Protein 3VOV (pdb70)

Organism: Thermus thermophilus (strain ATCC 27634 / DSM 579 / HB8) (NCBI:txid300852)

Secondary structure (DSSP, 8-state):
--EEEEEE-SSEEEEEEE-SSSBS--EEEEPPSS-HHHHHHHHHHHHHHHHHHHT---SSEEEEESS-EETTTTEE---TT-TT--HHHHHHHHHSS-EEEEEHHHHHHHHHHHHSTTTT-S-EEEEEESSSEEEEEEETTEE---TTS-TT-GGGSBSSTT-PBPTTS-BSBHHHHHSHHHHHHHHHHHHTS---HHHHHHHHHTT-HHHHHHHHHHHHHHHHHHHHHHHHH--SEEEEESHHHHTS-HHHHHHHHHHHHHTTTTS-PPPEEE-SSGGGHHHHHHHHHHHHHHHH-/--EEEEEE-SSEEEEEEE-SSSBS--EEEEPPSS-HHHHHHHHHHHHHHHHHHHT---SSEEEEESS-EETTTTEE---STT-TTB-HHHHHHHHHSS-EEEEEHHHHHHHHHHHHSTTTT-S-EEEEEESSSEEEEEEETTEE---TTS-TT-GGGSBSSTT--B-TTS-BSBHHHHHSHHHHHHHHHHHHTS---HHHHHHHHHTT-HHHHHHHHHHHHHHHHHHHHHHHHH--SEEEEESHHHHTS-HHHHHHHHHHHHHTTTTSPPPPEEE-S-GGGHHHHHHHHHHHHHHHH-/--EEEEEE-SSEEEEEEE-SSSBS--EEEE--SS-HHHHHHHHHHHHHHHHHHHT---S-EEEEESS--BTTTTB-----HHHHHHHHHSS-EEEEEHHHHHHHHHHHTSTTTT-S-EEEEEESSSEEEEEEETTEE---TTS-TT-GGG-B-STT--B-TTS-BSBHHHHHSHHHHHHHHHHHHTS---HHHHHHHHHTT-HHHHHHHHHHHHHHHHHHHHHHHHH--SEEEEESHHHHTS-HHHHHHHHHHHHHTTTTS-PPPEEE---GGGHHHHHHHHHHHHHH-/--EEEEEE-SSEEEEEEE-SSSBS--EEEEPPSS-HHHHHHHHHHHHHHHHHHHT---S-EEEEESS-EETTTTEE---SS-TTB-HHHHHHHHHSS-EEEEEHHHHHHHHHHHHSTTTT-S-EEEEEESSSEEEEEEETTEE---SSS-TT-GGGSBSSTT--B-TTS-BSBHHHHHSHHHHHHHHHHHHTS---HHHHHHHHHTT-HHHHHHHHHHHHHHHHHHHHHHHHH--SEEEEE-HHHHTSPTTHHHHHHHHHHHTTTTS-PPPEEE---GGGHHHHHHHHHHHHHHT-

Solvent-accessible surface area: 42941 Å² total; per-residue (Å²): 80,74,0,0,0,0,30,1,21,23,102,107,0,8,0,0,0,0,35,11,144,147,35,73,12,92,4,70,38,109,7,20,78,108,15,7,128,139,0,4,96,22,0,20,98,4,1,78,103,0,13,148,92,24,66,40,161,0,83,0,0,0,0,0,0,56,12,60,1,36,53,183,188,0,14,11,88,144,17,61,60,13,128,101,36,36,1,54,138,43,0,58,122,72,20,61,18,62,4,52,6,0,26,55,12,6,0,10,1,5,0,1,5,48,37,5,0,0,114,80,50,130,13,2,1,13,0,25,0,50,87,24,6,19,2,0,0,0,33,54,8,82,20,23,71,23,60,44,15,11,4,4,44,0,0,15,8,2,4,7,24,17,1,3,9,0,22,27,8,2,8,0,0,1,28,0,11,0,0,2,73,0,2,54,19,10,0,52,8,2,30,126,101,122,4,75,26,179,32,0,26,116,19,20,129,81,37,37,85,52,0,66,19,13,0,52,28,2,0,92,11,0,0,13,2,0,0,3,1,0,0,0,1,0,0,2,1,0,1,0,0,16,37,18,1,46,118,12,10,104,21,0,21,107,17,0,41,93,5,4,146,74,12,6,63,70,44,100,54,3,65,26,75,101,14,164,40,49,102,61,4,10,2,13,0,0,0,5,3,0,39,10,49,45,120,91,97,76,67,0,0,0,0,34,2,22,21,95,99,0,17,0,0,0,0,47,8,119,172,40,70,13,95,1,72,31,97,6,22,158,107,15,5,133,114,0,5,77,15,0,20,117,2,1,90,102,0,14,154,94,24,67,53,157,1,98,0,0,0,0,0,1,49,8,70,6,25,44,210,162,0,4,3,103,119,110,9,67,52,4,143,82,28,60,0,42,144,61,0,37,146,71,17,64,20,62,5,53,6,0,27,50,13,6,0,10,1,1,0,1,6,38,30,4,1,0,103,74,44,116,13,2,0,11,0,24,0,48,82,28,5,18,2,0,0,0,33,56,11,59,15,22,66,24,73,53,23,14,5,4,58,0,0,18,8,2,4,6,24,16,1,4,9,0,23,27,8,2,6,0,0,2,28,0,13,1,0,2,70,0,2,54,19,12,0,50,7,2,31,126,100,123,4,58,23,190,40,0,27,132,16,21,130,79,39,32,86,51,0,64,17,13,0,54,28,2,0,92,11,0,0,12,3,0,0,3,2,0,0,0,0,0,0,2,1,0,1,0,0,15,42,20,0,41,119,10,10,103,21,1,20,110,20,0,42,94,4,5,145,78,13,6,61,68,43,88,53,2,62,27,77,94,14,161,39,52,109,51,5,10,2,14,0,0,0,3,0,0,41,19,46,42,144,91,98,70,69,0,0,0,0,29,24,24,66,108,122,0,16,0,0,0,0,20,21,150,126,38,70,12,94,1,75,28,112,21,24,183,111,53,41,116,131,19,2,97,17,0,11,117,2,0,76,93,0,14,171,103,27,64,49,163,1,97,0,0,0,0,0,2,72,18,112,14,47,56,153,158,0,18,46,183,107,43,46,5,60,130,48,0,55,124,61,15,52,11,67,5,53,8,0,28,55,12,6,0,10,1,4,0,1,5,47,45,7,5,0,115,75,45,118,11,1,0,11,0,25,0,48,90,23,5,19,3,0,0,0,35,62,12,95,18,21,68,24,57,61,22,29,6,4,51,0,0,17,3,2,2,8,25,18,1,4,10,0,22,27,8,1,6,0,0,0,27,0,12,0,0,3,74,0,1,53,19,11,0,52,8,2,31,124,102,118,4,75,28,182,31,0,26,120,19,21,127,74,37,35,85,49,0,66,21,13,0,51,26,2,0,92,12,0,0,12,0,0,0,1,0,0,0,0,1,0,1,2,1,0,0,0,0,16,38,19,0,45,118,15,9,102,22,0,23,104,9,0,45,109,4,4,151,85,12,6,58,71,44,90,51,2,62,30,83,103,14,182,38,47,106,58,6,10,2,13,0,0,0,6,2,0,30,30,60,60,157,80,66,0,0,0,0,32,2,23,39,98,122,0,14,0,0,0,0,36,17,143,131,36,75,14,94,2,75,32,107,8,20,149,115,13,5,146,124,4,6,99,12,0,21,117,3,0,72,91,0,7,150,104,28,63,56,136,3,96,0,0,0,0,0,3,80,20,102,17,30,52,216,181,0,24,17,120,186,29,60,48,27,150,76,28,36,3,66,132,50,0,57,129,72,16,67,24,59,6,52,15,1,30,45,11,7,0,12,1,4,0,1,6,48,37,10,7,0,111,79,58,127,11,2,0,11,0,25,0,49,94,22,7,18,2,0,0,0,38,49,13,82,20,24,76,19,66,63,31,18,5,3,57,0,0,17,5,2,2,7,26,17,1,3,9,0,23,29,8,2,6,0,0,1,27,0,11,0,0,2,79,0,2,51,17,10,0,51,8,1,34,123,102,121,3,76,28,207,36,0,28,128,19,19,119,80,37,34,83,51,0,66,16,12,0,55,24,2,0,92,12,0,0,12,2,0,0,2,2,0,0,0,1,0,1,2,9,0,1,0,0,18,38,23,1,42,121,18,11,143,23,1,34,88,12,0,40,109,5,0,131,85,13,6,62,70,43,116,48,1,68,14,104,86,16,160,36,60,110,56,5,12,2,14,0,0,0,4,9,0,40,22,66,52,132,127

Radius of gyration: 34.18 Å; Cα contacts (8 Å, |Δi|>4): 3088; chains: 4; bounding box: 49×110×93 Å

Structure (mmCIF, N/CA/C/O backbone):
data_3VOV
#
_entry.id   3VOV
#
_cell.length_a   70.926
_cell.length_b   138.144
_cell.length_c   75.156
_cell.angle_alpha   90.00
_cell.angle_beta   95.41
_cell.angle_gamma   90.00
#
_symmetry.space_group_name_H-M   'P 1 21 1'
#
loop_
_entity.id
_entity.type
_entity.pdbx_description
1 polymer Glucokinase
2 non-polymer 'ZINC ION'
3 non-polymer GLYCEROL
4 water water
#
loop_
_atom_site.group_PDB
_atom_site.id
_atom_site.type_symbol
_atom_site.label_atom_id
_atom_site.label_alt_id
_atom_site.label_comp_id
_atom_site.label_asym_id
_atom_site.label_entity_id
_atom_site.label_seq_id
_atom_site.pdbx_PDB_ins_code
_atom_site.Cartn_x
_atom_site.Cartn_y
_atom_site.Cartn_z
_atom_site.occupancy
_atom_site.B_iso_or_equiv
_atom_site.auth_seq_id
_atom_site.auth_comp_id
_atom_site.auth_asym_id
_atom_site.auth_atom_id
_atom_site.pdbx_PDB_model_num
ATOM 1 N N . MET A 1 1 ? 20.135 23.311 44.329 1.00 40.91 1 MET A N 1
ATOM 2 C CA . MET A 1 1 ? 18.830 22.653 44.593 1.00 40.54 1 MET A CA 1
ATOM 3 C C . MET A 1 1 ? 19.002 21.193 45.013 1.00 38.48 1 MET A C 1
ATOM 4 O O . MET A 1 1 ? 19.973 20.546 44.625 1.00 38.60 1 MET A O 1
ATOM 9 N N . LYS A 1 2 ? 18.073 20.702 45.830 1.00 36.46 2 LYS A N 1
ATOM 10 C CA . LYS A 1 2 ? 18.108 19.352 46.388 1.00 34.77 2 LYS A CA 1
ATOM 11 C C . LYS A 1 2 ? 16.830 18.535 46.153 1.00 33.08 2 LYS A C 1
ATOM 12 O O . LYS A 1 2 ? 15.711 19.049 46.278 1.00 32.59 2 LYS A O 1
ATOM 18 N N . VAL A 1 3 ? 16.996 17.243 45.852 1.00 30.37 3 VAL A N 1
ATOM 19 C CA . VAL A 1 3 ? 15.843 16.361 45.657 1.00 27.96 3 VAL A CA 1
ATOM 20 C C . VAL A 1 3 ? 16.132 15.071 46.360 1.00 26.94 3 VAL A C 1
ATOM 21 O O . VAL A 1 3 ? 17.245 14.864 46.844 1.00 25.78 3 VAL A O 1
ATOM 25 N N . VAL A 1 4 ? 15.134 14.191 46.383 1.00 26.36 4 VAL A N 1
ATOM 26 C CA . VAL A 1 4 ? 15.319 12.854 46.890 1.00 25.74 4 VAL A CA 1
ATOM 27 C C . VAL A 1 4 ? 15.119 11.854 45.742 1.00 25.14 4 VAL A C 1
ATOM 28 O O . VAL A 1 4 ? 14.130 11.925 45.053 1.00 24.54 4 VAL A O 1
ATOM 32 N N . GLY A 1 5 ? 16.082 10.959 45.559 1.00 24.80 5 GLY A N 1
ATOM 33 C CA . GLY A 1 5 ? 15.959 9.795 44.699 1.00 24.29 5 GLY A CA 1
ATOM 34 C C . GLY A 1 5 ? 15.553 8.557 45.478 1.00 24.50 5 GLY A C 1
ATOM 35 O O . GLY A 1 5 ? 16.064 8.308 46.569 1.00 24.48 5 GLY A O 1
ATOM 36 N N . LEU A 1 6 ? 14.643 7.775 44.895 1.00 24.50 6 LEU A N 1
ATOM 37 C CA . LEU A 1 6 ? 14.272 6.462 45.396 1.00 24.30 6 LEU A CA 1
ATOM 38 C C . LEU A 1 6 ? 14.481 5.432 44.287 1.00 25.13 6 LEU A C 1
ATOM 39 O O . LEU A 1 6 ? 14.026 5.653 43.165 1.00 24.53 6 LEU A O 1
ATOM 44 N N . ASP A 1 7 ? 15.139 4.317 44.592 1.00 24.61 7 ASP A N 1
ATOM 45 C CA . ASP A 1 7 ? 15.254 3.180 43.642 1.00 27.31 7 ASP A CA 1
ATOM 46 C C . ASP A 1 7 ? 14.549 1.964 44.260 1.00 28.65 7 ASP A C 1
ATOM 47 O O . ASP A 1 7 ? 15.072 1.365 45.201 1.00 28.81 7 ASP A O 1
ATOM 52 N N . LEU A 1 8 ? 13.372 1.634 43.729 1.00 29.07 8 LEU A N 1
ATOM 53 C CA . LEU A 1 8 ? 12.595 0.500 44.168 1.00 30.84 8 LEU A CA 1
ATOM 54 C C . LEU A 1 8 ? 13.018 -0.733 43.384 1.00 32.10 8 LEU A C 1
ATOM 55 O O . LEU A 1 8 ? 12.621 -0.909 42.241 1.00 32.59 8 LEU A O 1
ATOM 60 N N . GLY A 1 9 ? 13.867 -1.547 43.981 1.00 32.93 9 GLY A N 1
ATOM 61 C CA . GLY A 1 9 ? 14.261 -2.813 43.385 1.00 35.19 9 GLY A CA 1
ATOM 62 C C . GLY A 1 9 ? 13.406 -3.952 43.913 1.00 36.51 9 GLY A C 1
ATOM 63 O O . GLY A 1 9 ? 12.529 -3.749 44.779 1.00 36.56 9 GLY A O 1
ATOM 64 N N . GLY A 1 10 ? 13.670 -5.150 43.396 1.00 37.30 10 GLY A N 1
ATOM 65 C CA . GLY A 1 10 ? 12.898 -6.330 43.751 1.00 38.42 10 GLY A CA 1
ATOM 66 C C . GLY A 1 10 ? 13.300 -6.886 45.103 1.00 39.28 10 GLY A C 1
ATOM 67 O O . GLY A 1 10 ? 12.513 -7.548 45.762 1.00 39.31 10 GLY A O 1
ATOM 68 N N . THR A 1 11 ? 14.535 -6.618 45.499 1.00 39.63 11 THR A N 1
ATOM 69 C CA . THR A 1 11 ? 15.080 -7.082 46.773 1.00 40.44 11 THR A CA 1
ATOM 70 C C . THR A 1 11 ? 15.281 -5.922 47.760 1.00 39.83 11 THR A C 1
ATOM 71 O O . THR A 1 11 ? 14.957 -6.041 48.947 1.00 39.53 11 THR A O 1
ATOM 75 N N . LYS A 1 12 ? 15.796 -4.792 47.277 1.00 38.52 12 LYS A N 1
ATOM 76 C CA . LYS A 1 12 ? 16.005 -3.665 48.179 1.00 37.86 12 LYS A CA 1
ATOM 77 C C . LYS A 1 12 ? 15.546 -2.339 47.612 1.00 36.22 12 LYS A C 1
ATOM 78 O O . LYS A 1 12 ? 15.387 -2.199 46.389 1.00 35.15 12 LYS A O 1
ATOM 84 N N . ILE A 1 13 ? 15.251 -1.415 48.529 1.00 34.12 13 ILE A N 1
ATOM 85 C CA . ILE A 1 13 ? 14.951 -0.018 48.244 1.00 32.45 13 ILE A CA 1
ATOM 86 C C . ILE A 1 13 ? 16.183 0.796 48.636 1.00 32.41 13 ILE A C 1
ATOM 87 O O . ILE A 1 13 ? 16.777 0.556 49.690 1.00 31.36 13 ILE A O 1
ATOM 92 N N . ALA A 1 14 ? 16.571 1.740 47.774 1.00 29.91 14 ALA A N 1
ATOM 93 C CA . ALA A 1 14 ? 17.631 2.682 48.062 1.00 28.30 14 ALA A CA 1
ATOM 94 C C . ALA A 1 14 ? 17.045 4.076 48.000 1.00 27.26 14 ALA A C 1
ATOM 95 O O . ALA A 1 14 ? 16.190 4.338 47.173 1.00 26.17 14 ALA A O 1
ATOM 97 N N . ALA A 1 15 ? 17.524 4.960 48.870 1.00 26.22 15 ALA A N 1
ATOM 98 C CA . ALA A 1 15 ? 17.092 6.358 48.897 1.00 26.01 15 ALA A CA 1
ATOM 99 C C . ALA A 1 15 ? 18.296 7.219 49.162 1.00 26.03 15 ALA A C 1
ATOM 100 O O . ALA A 1 15 ? 19.273 6.768 49.784 1.00 27.12 15 ALA A O 1
ATOM 102 N N . GLY A 1 16 ? 18.231 8.460 48.708 1.00 25.51 16 GLY A N 1
ATOM 103 C CA . GLY A 1 16 ? 19.284 9.392 48.959 1.00 25.64 16 GLY A CA 1
ATOM 104 C C . GLY A 1 16 ? 18.903 10.784 48.518 1.00 26.22 16 GLY A C 1
ATOM 105 O O . GLY A 1 16 ? 18.189 10.941 47.533 1.00 27.38 16 GLY A O 1
ATOM 106 N N . VAL A 1 17 ? 19.386 11.793 49.251 1.00 25.63 17 VAL A N 1
ATOM 107 C CA . VAL A 1 17 ? 19.264 13.179 48.862 1.00 25.09 17 VAL A CA 1
ATOM 108 C C . VAL A 1 17 ? 20.372 13.446 47.831 1.00 25.12 17 VAL A C 1
ATOM 109 O O . VAL A 1 17 ? 21.484 12.960 47.974 1.00 24.85 17 VAL A O 1
ATOM 113 N N . PHE A 1 18 ? 20.032 14.192 46.786 1.00 25.89 18 PHE A N 1
ATOM 114 C CA . PHE A 1 18 ? 20.907 14.451 45.652 1.00 26.84 18 PHE A CA 1
ATOM 115 C C . PHE A 1 18 ? 20.921 15.936 45.402 1.00 28.41 18 PHE A C 1
ATOM 116 O O . PHE A 1 18 ? 19.866 16.586 45.430 1.00 28.94 18 PHE A O 1
ATOM 124 N N . ASP A 1 19 ? 22.103 16.497 45.159 1.00 29.80 19 ASP A N 1
ATOM 125 C CA . ASP A 1 19 ? 22.198 17.942 45.021 1.00 31.18 19 ASP A CA 1
ATOM 126 C C . ASP A 1 19 ? 22.503 18.408 43.591 1.00 32.43 19 ASP A C 1
ATOM 127 O O . ASP A 1 19 ? 22.839 19.587 43.392 1.00 32.08 19 ASP A O 1
ATOM 132 N N . GLY A 1 20 ? 22.440 17.489 42.618 1.00 32.64 20 GLY A N 1
ATOM 133 C CA . GLY A 1 20 ? 22.777 17.812 41.256 1.00 32.96 20 GLY A CA 1
ATOM 134 C C . GLY A 1 20 ? 24.051 17.132 40.788 1.00 34.74 20 GLY A C 1
ATOM 135 O O . GLY A 1 20 ? 24.197 16.874 39.577 1.00 35.26 20 GLY A O 1
ATOM 136 N N . LYS A 1 21 ? 24.962 16.830 41.720 1.00 33.39 21 LYS A N 1
ATOM 137 C CA . LYS A 1 21 ? 26.233 16.171 41.399 1.00 34.42 21 LYS A CA 1
ATOM 138 C C . LYS A 1 21 ? 26.454 14.867 42.164 1.00 33.20 21 LYS A C 1
ATOM 139 O O . LYS A 1 21 ? 27.028 13.927 41.634 1.00 32.94 21 LYS A O 1
ATOM 145 N N . ARG A 1 22 ? 25.981 14.824 43.411 1.00 31.74 22 ARG A N 1
ATOM 146 C CA . ARG A 1 22 ? 26.332 13.769 44.364 1.00 30.95 22 ARG A CA 1
ATOM 147 C C . ARG A 1 22 ? 25.174 13.466 45.265 1.00 29.81 22 ARG A C 1
ATOM 148 O O . ARG A 1 22 ? 24.321 14.330 45.502 1.00 28.21 22 ARG A O 1
ATOM 156 N N . LEU A 1 23 ? 25.180 12.239 45.771 1.00 29.07 23 LEU A N 1
ATOM 157 C CA . LEU A 1 23 ? 24.344 11.809 46.872 1.00 29.84 23 LEU A CA 1
ATOM 158 C C . LEU A 1 23 ? 24.878 12.345 48.212 1.00 30.42 23 LEU A C 1
ATOM 159 O O . LEU A 1 23 ? 26.014 12.066 48.593 1.00 31.35 23 LEU A O 1
ATOM 164 N N . LEU A 1 24 ? 24.061 13.119 48.910 1.00 30.32 24 LEU A N 1
ATOM 165 C CA . LEU A 1 24 ? 24.443 13.624 50.244 1.00 29.25 24 LEU A CA 1
ATOM 166 C C . LEU A 1 24 ? 24.111 12.618 51.334 1.00 30.22 24 LEU A C 1
ATOM 167 O O . LEU A 1 24 ? 24.643 12.700 52.423 1.00 31.03 24 LEU A O 1
ATOM 172 N N . SER A 1 25 ? 23.202 11.686 51.050 1.00 29.86 25 SER A N 1
ATOM 173 C CA . SER A 1 25 ? 22.978 10.531 51.928 1.00 29.63 25 SER A CA 1
ATOM 174 C C . SER A 1 25 ? 22.651 9.311 51.051 1.00 29.94 25 SER A C 1
ATOM 175 O O . SER A 1 25 ? 22.405 9.455 49.869 1.00 27.77 25 SER A O 1
ATOM 178 N N . LYS A 1 26 ? 22.664 8.133 51.668 1.00 30.81 26 LYS A N 1
ATOM 179 C CA . LYS A 1 26 ? 22.298 6.890 51.027 1.00 32.46 26 LYS A CA 1
ATOM 180 C C . LYS A 1 26 ? 21.730 5.937 52.083 1.00 32.29 26 LYS A C 1
ATOM 181 O O . LYS A 1 26 ? 22.407 5.623 53.056 1.00 32.76 26 LYS A O 1
ATOM 187 N N . VAL A 1 27 ? 20.483 5.513 51.888 1.00 31.89 27 VAL A N 1
ATOM 188 C CA . VAL A 1 27 ? 19.778 4.584 52.776 1.00 31.40 27 VAL A CA 1
ATOM 189 C C . VAL A 1 27 ? 19.345 3.349 51.969 1.00 32.41 27 VAL A C 1
ATOM 190 O O . VAL A 1 27 ? 18.744 3.476 50.889 1.00 32.04 27 VAL A O 1
ATOM 194 N N . VAL A 1 28 ? 19.635 2.157 52.482 1.00 33.10 28 VAL A N 1
ATOM 195 C CA . VAL A 1 28 ? 19.172 0.947 51.842 1.00 34.45 28 VAL A CA 1
ATOM 196 C C . VAL A 1 28 ? 18.406 0.134 52.875 1.00 35.36 28 VAL A C 1
ATOM 197 O O . VAL A 1 28 ? 18.900 -0.101 53.993 1.00 35.16 28 VAL A O 1
ATOM 201 N N . VAL A 1 29 ? 17.217 -0.299 52.494 1.00 35.40 29 VAL A N 1
ATOM 202 C CA . VAL A 1 29 ? 16.403 -1.162 53.320 1.00 36.66 29 VAL A CA 1
ATOM 203 C C . VAL A 1 29 ? 15.877 -2.262 52.413 1.00 37.98 29 VAL A C 1
ATOM 204 O O . VAL A 1 29 ? 15.885 -2.088 51.192 1.00 37.62 29 VAL A O 1
ATOM 208 N N . PRO A 1 30 ? 15.435 -3.405 52.991 1.00 39.28 30 PRO A N 1
ATOM 209 C CA . PRO A 1 30 ? 14.864 -4.441 52.113 1.00 39.37 30 PRO A CA 1
ATOM 210 C C . PRO A 1 30 ? 13.522 -3.984 51.527 1.00 40.16 30 PRO A C 1
ATOM 211 O O . PRO A 1 30 ? 12.821 -3.167 52.133 1.00 40.03 30 PRO A O 1
ATOM 215 N N . THR A 1 31 ? 13.167 -4.510 50.357 1.00 40.20 31 THR A N 1
ATOM 216 C CA . THR A 1 31 ? 11.858 -4.250 49.773 1.00 40.97 31 THR A CA 1
ATOM 217 C C . THR A 1 31 ? 10.795 -5.160 50.406 1.00 41.63 31 THR A C 1
ATOM 218 O O . THR A 1 31 ? 10.951 -6.388 50.420 1.00 41.09 31 THR A O 1
ATOM 222 N N . PRO A 1 32 ? 9.730 -4.556 50.969 1.00 42.94 32 PRO A N 1
ATOM 223 C CA . PRO A 1 32 ? 8.617 -5.328 51.526 1.00 44.03 32 PRO A CA 1
ATOM 224 C C . PRO A 1 32 ? 8.026 -6.249 50.487 1.00 45.65 32 PRO A C 1
ATOM 225 O O . PRO A 1 32 ? 7.615 -5.773 49.414 1.00 45.86 32 PRO A O 1
ATOM 229 N N . LYS A 1 33 ? 8.022 -7.550 50.793 1.00 46.44 33 LYS A N 1
ATOM 230 C CA . LYS A 1 33 ? 7.256 -8.526 50.027 1.00 47.55 33 LYS A CA 1
ATOM 231 C C . LYS A 1 33 ? 5.828 -8.628 50.542 1.00 48.20 33 LYS A C 1
ATOM 232 O O . LYS A 1 33 ? 5.139 -9.606 50.231 1.00 48.85 33 LYS A O 1
ATOM 238 N N . GLU A 1 34 ? 5.381 -7.636 51.322 1.00 48.75 34 GLU A N 1
ATOM 239 C CA . GLU A 1 34 ? 4.058 -7.707 51.994 1.00 49.15 34 GLU A CA 1
ATOM 240 C C . GLU A 1 34 ? 2.929 -6.953 51.317 1.00 49.25 34 GLU A C 1
ATOM 241 O O . GLU A 1 34 ? 1.818 -6.928 51.840 1.00 49.29 34 GLU A O 1
ATOM 247 N N . GLY A 1 35 ? 3.219 -6.313 50.187 1.00 49.65 35 GLY A N 1
ATOM 248 C CA . GLY A 1 35 ? 2.194 -5.610 49.413 1.00 50.08 35 GLY A CA 1
ATOM 249 C C . GLY A 1 35 ? 2.394 -4.110 49.196 1.00 50.46 35 GLY A C 1
ATOM 250 O O . GLY A 1 35 ? 3.287 -3.491 49.791 1.00 50.55 35 GLY A O 1
ATOM 251 N N . GLY A 1 36 ? 1.522 -3.540 48.362 1.00 50.46 36 GLY A N 1
ATOM 252 C CA . GLY A 1 36 ? 1.601 -2.156 47.912 1.00 50.85 36 GLY A CA 1
ATOM 253 C C . GLY A 1 36 ? 1.737 -1.123 49.012 1.00 51.35 36 GLY A C 1
ATOM 254 O O . GLY A 1 36 ? 2.685 -0.327 48.999 1.00 51.35 36 GLY A O 1
ATOM 255 N N . GLU A 1 37 ? 0.793 -1.132 49.960 1.00 51.01 37 GLU A N 1
ATOM 256 C CA . GLU A 1 37 ? 0.722 -0.116 51.030 1.00 50.91 37 GLU A CA 1
ATOM 257 C C . GLU A 1 37 ? 2.024 -0.068 51.840 1.00 49.84 37 GLU A C 1
ATOM 258 O O . GLU A 1 37 ? 2.497 1.015 52.222 1.00 50.03 37 GLU A O 1
ATOM 264 N N . ARG A 1 38 ? 2.600 -1.248 52.065 1.00 47.89 38 ARG A N 1
ATOM 265 C CA . ARG A 1 38 ? 3.827 -1.396 52.827 1.00 46.45 38 ARG A CA 1
ATOM 266 C C . ARG A 1 38 ? 5.058 -0.988 52.005 1.00 44.33 38 ARG A C 1
ATOM 267 O O . ARG A 1 38 ? 6.020 -0.430 52.534 1.00 43.13 38 ARG A O 1
ATOM 275 N N . VAL A 1 39 ? 5.025 -1.300 50.710 1.00 42.09 39 VAL A N 1
ATOM 276 C CA . VAL A 1 39 ? 6.042 -0.805 49.790 1.00 39.39 39 VAL A CA 1
ATOM 277 C C . VAL A 1 39 ? 6.061 0.707 49.872 1.00 37.49 39 VAL A C 1
ATOM 278 O O . VAL A 1 39 ? 7.091 1.281 50.184 1.00 37.41 39 VAL A O 1
ATOM 282 N N . ALA A 1 40 ? 4.916 1.334 49.636 1.00 35.66 40 ALA A N 1
ATOM 283 C CA . ALA A 1 40 ? 4.801 2.781 49.711 1.00 35.96 40 ALA A CA 1
ATOM 284 C C . ALA A 1 40 ? 5.282 3.361 51.061 1.00 35.75 40 ALA A C 1
ATOM 285 O O . ALA A 1 40 ? 5.965 4.387 51.082 1.00 35.48 40 ALA A O 1
ATOM 287 N N . GLU A 1 41 ? 4.935 2.695 52.170 1.00 35.21 41 GLU A N 1
ATOM 288 C CA . GLU A 1 41 ? 5.401 3.112 53.508 1.00 35.62 41 GLU A CA 1
ATOM 289 C C . GLU A 1 41 ? 6.901 3.078 53.633 1.00 34.36 41 GLU A C 1
ATOM 290 O O . GLU A 1 41 ? 7.510 3.984 54.194 1.00 35.57 41 GLU A O 1
ATOM 296 N N . ALA A 1 42 ? 7.500 2.017 53.119 1.00 33.49 42 ALA A N 1
ATOM 297 C CA . ALA A 1 42 ? 8.915 1.866 53.215 1.00 32.17 42 ALA A CA 1
ATOM 298 C C . ALA A 1 42 ? 9.598 2.900 52.315 1.00 31.66 42 ALA A C 1
ATOM 299 O O . ALA A 1 42 ? 10.705 3.332 52.615 1.00 30.61 42 ALA A O 1
ATOM 301 N N . LEU A 1 43 ? 8.926 3.308 51.232 1.00 30.74 43 LEU A N 1
ATOM 302 C CA . LEU A 1 43 ? 9.516 4.293 50.314 1.00 30.53 43 LEU A CA 1
ATOM 303 C C . LEU A 1 43 ? 9.518 5.641 50.994 1.00 30.49 43 LEU A C 1
ATOM 304 O O . LEU A 1 43 ? 10.556 6.299 51.055 1.00 31.34 43 LEU A O 1
ATOM 309 N N . ALA A 1 44 ? 8.361 6.027 51.527 1.00 30.34 44 ALA A N 1
ATOM 310 C CA . ALA A 1 44 ? 8.243 7.268 52.281 1.00 31.32 44 ALA A CA 1
ATOM 311 C C . ALA A 1 44 ? 9.206 7.327 53.465 1.00 31.64 44 ALA A C 1
ATOM 312 O O . ALA A 1 44 ? 9.860 8.343 53.658 1.00 30.77 44 ALA A O 1
ATOM 314 N N . GLU A 1 45 ? 9.326 6.242 54.234 1.00 32.67 45 GLU A N 1
ATOM 315 C CA . GLU A 1 45 ? 10.265 6.276 55.374 1.00 33.63 45 GLU A CA 1
ATOM 316 C C . GLU A 1 45 ? 11.740 6.217 55.002 1.00 33.04 45 GLU A C 1
ATOM 317 O O . GLU A 1 45 ? 12.566 6.808 55.702 1.00 31.60 45 GLU A O 1
ATOM 323 N N . ALA A 1 46 ? 12.077 5.568 53.880 1.00 32.48 46 ALA A N 1
ATOM 324 C CA . ALA A 1 46 ? 13.454 5.658 53.362 1.00 32.18 46 ALA A CA 1
ATOM 325 C C . ALA A 1 46 ? 13.781 7.101 52.958 1.00 31.20 46 ALA A C 1
ATOM 326 O O . ALA A 1 46 ? 14.859 7.595 53.250 1.00 30.96 46 ALA A O 1
ATOM 328 N N . ALA A 1 47 ? 12.845 7.771 52.288 1.00 31.25 47 ALA A N 1
ATOM 329 C CA . ALA A 1 47 ? 13.023 9.175 51.899 1.00 31.51 47 ALA A CA 1
ATOM 330 C C . ALA A 1 47 ? 13.275 10.070 53.123 1.00 31.80 47 ALA A C 1
ATOM 331 O O . ALA A 1 47 ? 14.231 10.877 53.162 1.00 31.32 47 ALA A O 1
ATOM 333 N N . GLU A 1 48 ? 12.403 9.915 54.118 1.00 31.94 48 GLU A N 1
ATOM 334 C CA . GLU A 1 48 ? 12.531 10.651 55.380 1.00 32.71 48 GLU A CA 1
ATOM 335 C C . GLU A 1 48 ? 13.874 10.441 56.082 1.00 31.13 48 GLU A C 1
ATOM 336 O O . GLU A 1 48 ? 14.542 11.386 56.493 1.00 30.78 48 GLU A O 1
ATOM 342 N N . ARG A 1 49 ? 14.308 9.203 56.154 1.00 30.74 49 ARG A N 1
ATOM 343 C CA . ARG A 1 49 ? 15.605 8.910 56.717 1.00 30.31 49 ARG A CA 1
ATOM 344 C C . ARG A 1 49 ? 16.762 9.514 55.903 1.00 29.94 49 ARG A C 1
ATOM 345 O O . ARG A 1 49 ? 17.675 10.099 56.469 1.00 28.88 49 ARG A O 1
ATOM 353 N N . ALA A 1 50 ? 16.719 9.368 54.575 1.00 29.32 50 ALA A N 1
ATOM 354 C CA . ALA A 1 50 ? 17.720 9.976 53.696 1.00 29.03 50 ALA A CA 1
ATOM 355 C C . ALA A 1 50 ? 17.852 11.508 53.953 1.00 28.37 50 ALA A C 1
ATOM 356 O O . ALA A 1 50 ? 18.956 12.048 54.063 1.00 28.00 50 ALA A O 1
ATOM 358 N N . GLU A 1 51 ? 16.710 12.170 54.062 1.00 28.71 51 GLU A N 1
ATOM 359 C CA . GLU A 1 51 ? 16.626 13.609 54.363 1.00 29.55 51 GLU A CA 1
ATOM 360 C C . GLU A 1 51 ? 17.172 13.919 55.752 1.00 30.20 51 GLU A C 1
ATOM 361 O O . GLU A 1 51 ? 17.883 14.896 55.947 1.00 30.32 51 GLU A O 1
ATOM 367 N N . ARG A 1 52 ? 16.851 13.069 56.715 1.00 30.32 52 ARG A N 1
ATOM 368 C CA . ARG A 1 52 ? 17.360 13.258 58.054 1.00 31.94 52 ARG A CA 1
ATOM 369 C C . ARG A 1 52 ? 18.875 13.140 58.069 1.00 32.39 52 ARG A C 1
ATOM 370 O O . ARG A 1 52 ? 19.555 14.018 58.625 1.00 32.18 52 ARG A O 1
ATOM 378 N N . GLU A 1 53 ? 19.403 12.105 57.398 1.00 31.86 53 GLU A N 1
ATOM 379 C CA . GLU A 1 53 ? 20.847 11.885 57.364 1.00 32.46 53 GLU A CA 1
ATOM 380 C C . GLU A 1 53 ? 21.612 12.953 56.596 1.00 32.38 53 GLU A C 1
ATOM 381 O O . GLU A 1 53 ? 22.755 13.262 56.936 1.00 32.98 53 GLU A O 1
ATOM 387 N N . ALA A 1 54 ? 21.000 13.525 55.571 1.00 31.69 54 ALA A N 1
ATOM 388 C CA . ALA A 1 54 ? 21.652 14.582 54.820 1.00 31.71 54 ALA A CA 1
ATOM 389 C C . ALA A 1 54 ? 21.454 15.921 55.545 1.00 32.24 54 ALA A C 1
ATOM 390 O O . ALA A 1 54 ? 22.159 16.888 55.267 1.00 31.62 54 ALA A O 1
ATOM 392 N N . GLY A 1 55 ? 20.475 15.972 56.458 1.00 32.68 55 GLY A N 1
ATOM 393 C CA . GLY A 1 55 ? 20.074 17.230 57.112 1.00 33.40 55 GLY A CA 1
ATOM 394 C C . GLY A 1 55 ? 19.481 18.244 56.147 1.00 35.02 55 GLY A C 1
ATOM 395 O O . GLY A 1 55 ? 19.637 19.456 56.326 1.00 34.74 55 GLY A O 1
ATOM 396 N N . VAL A 1 56 ? 18.779 17.740 55.127 1.00 35.64 56 VAL A N 1
ATOM 397 C CA . VAL A 1 56 ? 18.333 18.532 53.971 1.00 36.81 56 VAL A CA 1
ATOM 398 C C . VAL A 1 56 ? 16.988 17.951 53.539 1.00 37.26 56 VAL A C 1
ATOM 399 O O . VAL A 1 56 ? 16.856 16.736 53.423 1.00 36.32 56 VAL A O 1
ATOM 403 N N . ARG A 1 57 ? 15.999 18.813 53.311 1.00 37.51 57 ARG A N 1
ATOM 404 C CA . ARG A 1 57 ? 14.730 18.407 52.721 1.00 38.46 57 ARG A CA 1
ATOM 405 C C . ARG A 1 57 ? 14.766 18.480 51.172 1.00 38.14 57 ARG A C 1
ATOM 406 O O . ARG A 1 57 ? 15.222 19.462 50.593 1.00 38.78 57 ARG A O 1
ATOM 414 N N . GLY A 1 58 ? 14.287 17.440 50.501 1.00 37.48 58 GLY A N 1
ATOM 415 C CA . GLY A 1 58 ? 14.166 17.492 49.039 1.00 36.60 58 GLY A CA 1
ATOM 416 C C . GLY A 1 58 ? 12.920 18.264 48.592 1.00 36.26 58 GLY A C 1
ATOM 417 O O . GLY A 1 58 ? 11.880 18.200 49.232 1.00 36.17 58 GLY A O 1
ATOM 418 N N . GLU A 1 59 ? 13.025 19.005 47.495 1.00 36.06 59 GLU A N 1
ATOM 419 C CA . GLU A 1 59 ? 11.848 19.684 46.965 1.00 36.16 59 GLU A CA 1
ATOM 420 C C . GLU A 1 59 ? 11.034 18.820 45.984 1.00 34.95 59 GLU A C 1
ATOM 421 O O . GLU A 1 59 ? 9.931 19.205 45.574 1.00 34.39 59 GLU A O 1
ATOM 427 N N . ALA A 1 60 ? 11.565 17.643 45.652 1.00 32.11 60 ALA A N 1
ATOM 428 C CA . ALA A 1 60 ? 10.841 16.703 44.824 1.00 30.37 60 ALA A CA 1
ATOM 429 C C . ALA A 1 60 ? 11.433 15.301 44.978 1.00 29.29 60 ALA A C 1
ATOM 430 O O . ALA A 1 60 ? 12.542 15.131 45.489 1.00 28.13 60 ALA A O 1
ATOM 432 N N . ILE A 1 61 ? 10.655 14.300 44.584 1.00 28.36 61 ILE A N 1
ATOM 433 C CA . ILE A 1 61 ? 11.077 12.915 44.680 1.00 27.87 61 ILE A CA 1
ATOM 434 C C . ILE A 1 61 ? 11.116 12.249 43.295 1.00 26.81 61 ILE A C 1
ATOM 435 O O . ILE A 1 61 ? 10.132 12.304 42.532 1.00 26.48 61 ILE A O 1
ATOM 440 N N . GLY A 1 62 ? 12.255 11.648 42.974 1.00 25.36 62 GLY A N 1
ATOM 441 C CA . GLY A 1 62 ? 12.348 10.805 41.800 1.00 25.16 62 GLY A CA 1
ATOM 442 C C . GLY A 1 62 ? 12.272 9.356 42.210 1.00 25.03 62 GLY A C 1
ATOM 443 O O . GLY A 1 62 ? 13.038 8.898 43.076 1.00 24.58 62 GLY A O 1
ATOM 444 N N . LEU A 1 63 ? 11.355 8.625 41.580 1.00 25.66 63 LEU A N 1
ATOM 445 C CA . LEU A 1 63 ? 11.171 7.197 41.865 1.00 26.34 63 LEU A CA 1
ATOM 446 C C . LEU A 1 63 ? 11.447 6.310 40.649 1.00 27.15 63 LEU A C 1
ATOM 447 O O . LEU A 1 63 ? 10.707 6.340 39.661 1.00 27.59 63 LEU A O 1
ATOM 452 N N . GLY A 1 64 ? 12.503 5.512 40.764 1.00 28.20 64 GLY A N 1
ATOM 453 C CA . GLY A 1 64 ? 12.886 4.513 39.779 1.00 29.77 64 GLY A CA 1
ATOM 454 C C . GLY A 1 64 ? 12.228 3.170 40.075 1.00 31.65 64 GLY A C 1
ATOM 455 O O . GLY A 1 64 ? 12.237 2.662 41.228 1.00 29.30 64 GLY A O 1
ATOM 456 N N . THR A 1 65 ? 11.664 2.577 39.030 1.00 33.44 65 THR A N 1
ATOM 457 C CA . THR A 1 65 ? 10.830 1.402 39.229 1.00 37.30 65 THR A CA 1
ATOM 458 C C . THR A 1 65 ? 11.201 0.274 38.303 1.00 38.86 65 THR A C 1
ATOM 459 O O . THR A 1 65 ? 11.417 0.506 37.124 1.00 38.64 65 THR A O 1
ATOM 463 N N . PRO A 1 66 ? 11.159 -0.973 38.809 1.00 41.36 66 PRO A N 1
ATOM 464 C CA . PRO A 1 66 ? 11.740 -2.050 38.056 1.00 43.15 66 PRO A CA 1
ATOM 465 C C . PRO A 1 66 ? 10.673 -2.611 37.142 1.00 44.80 66 PRO A C 1
ATOM 466 O O . PRO A 1 66 ? 10.639 -3.819 36.894 1.00 45.89 66 PRO A O 1
ATOM 470 N N . GLY A 1 67 ? 9.792 -1.742 36.672 1.00 46.13 67 GLY A N 1
ATOM 471 C CA . GLY A 1 67 ? 8.745 -2.147 35.758 1.00 48.05 67 GLY A CA 1
ATOM 472 C C . GLY A 1 67 ? 8.409 -1.063 34.750 1.00 49.22 67 GLY A C 1
ATOM 473 O O . GLY A 1 67 ? 8.903 0.068 34.870 1.00 48.98 67 GLY A O 1
ATOM 474 N N . PRO A 1 68 ? 7.563 -1.400 33.747 1.00 50.00 68 PRO A N 1
ATOM 475 C CA . PRO A 1 68 ? 7.090 -0.378 32.805 1.00 50.21 68 PRO A CA 1
ATOM 476 C C . PRO A 1 68 ? 5.990 0.487 33.439 1.00 50.53 68 PRO A C 1
ATOM 477 O O . PRO A 1 68 ? 5.113 -0.029 34.139 1.00 50.60 68 PRO A O 1
ATOM 481 N N . LEU A 1 69 ? 6.052 1.790 33.194 1.00 50.69 69 LEU A N 1
ATOM 482 C CA . LEU A 1 69 ? 5.168 2.754 33.843 1.00 51.39 69 LEU A CA 1
ATOM 483 C C . LEU A 1 69 ? 3.987 3.168 32.982 1.00 51.93 69 LEU A C 1
ATOM 484 O O . LEU A 1 69 ? 4.078 3.179 31.752 1.00 51.47 69 LEU A O 1
ATOM 489 N N . ASP A 1 70 ? 2.900 3.547 33.649 1.00 53.05 70 ASP A N 1
ATOM 490 C CA . ASP A 1 70 ? 1.887 4.406 33.057 1.00 54.71 70 ASP A CA 1
ATOM 491 C C . ASP A 1 70 ? 2.082 5.778 33.694 1.00 55.46 70 ASP A C 1
ATOM 492 O O . ASP A 1 70 ? 1.739 5.975 34.853 1.00 55.47 70 ASP A O 1
ATOM 497 N N . PHE A 1 71 ? 2.647 6.717 32.938 1.00 56.83 71 PHE A N 1
ATOM 498 C CA . PHE A 1 71 ? 2.928 8.065 33.440 1.00 58.26 71 PHE A CA 1
ATOM 499 C C . PHE A 1 71 ? 1.656 8.904 33.576 1.00 59.56 71 PHE A C 1
ATOM 500 O O . PHE A 1 71 ? 1.678 10.006 34.136 1.00 59.74 71 PHE A O 1
ATOM 508 N N . ARG A 1 72 ? 0.542 8.389 33.064 1.00 60.71 72 ARG A N 1
ATOM 509 C CA . ARG A 1 72 ? -0.706 9.147 33.106 1.00 61.85 72 ARG A CA 1
ATOM 510 C C . ARG A 1 72 ? -1.476 8.788 34.369 1.00 61.63 72 ARG A C 1
ATOM 511 O O . ARG A 1 72 ? -1.833 9.672 35.139 1.00 62.11 72 ARG A O 1
ATOM 519 N N . ARG A 1 73 ? -1.702 7.499 34.603 1.00 61.51 73 ARG A N 1
ATOM 520 C CA . ARG A 1 73 ? -2.249 7.049 35.882 1.00 61.56 73 ARG A CA 1
ATOM 521 C C . ARG A 1 73 ? -1.277 7.407 37.029 1.00 60.62 73 ARG A C 1
ATOM 522 O O . ARG A 1 73 ? -1.690 7.962 38.050 1.00 60.51 73 ARG A O 1
ATOM 530 N N . GLY A 1 74 ? 0.015 7.125 36.823 1.00 59.40 74 GLY A N 1
ATOM 531 C CA . GLY A 1 74 ? 1.040 7.233 37.862 1.00 57.28 74 GLY A CA 1
ATOM 532 C C . GLY A 1 74 ? 1.178 5.894 38.562 1.00 56.33 74 GLY A C 1
ATOM 533 O O . GLY A 1 74 ? 1.300 5.833 39.778 1.00 55.74 74 GLY A O 1
ATOM 534 N N . VAL A 1 75 ? 1.139 4.816 37.787 1.00 55.50 75 VAL A N 1
ATOM 535 C CA . VAL A 1 75 ? 1.127 3.469 38.340 1.00 55.22 75 VAL A CA 1
ATOM 536 C C . VAL A 1 75 ? 2.163 2.604 37.657 1.00 55.39 75 VAL A C 1
ATOM 537 O O . VAL A 1 75 ? 2.464 2.804 36.480 1.00 55.10 75 VAL A O 1
ATOM 541 N N . ILE A 1 76 ? 2.699 1.638 38.396 1.00 55.53 76 ILE A N 1
ATOM 542 C CA . ILE A 1 76 ? 3.591 0.642 37.832 1.00 56.18 76 ILE A CA 1
ATOM 543 C C . ILE A 1 76 ? 2.723 -0.358 37.079 1.00 57.10 76 ILE A C 1
ATOM 544 O O . ILE A 1 76 ? 1.718 -0.837 37.618 1.00 57.13 76 ILE A O 1
ATOM 549 N N . ARG A 1 77 ? 3.081 -0.635 35.829 1.00 57.82 77 ARG A N 1
ATOM 550 C CA . ARG A 1 77 ? 2.388 -1.661 35.063 1.00 58.90 77 ARG A CA 1
ATOM 551 C C . ARG A 1 77 ? 2.981 -3.034 35.391 1.00 59.06 77 ARG A C 1
ATOM 552 O O . ARG A 1 77 ? 2.295 -4.052 35.295 1.00 59.45 77 ARG A O 1
ATOM 560 N N . ASN A 1 81 ? 8.717 -9.359 40.966 1.00 65.63 81 ASN A N 1
ATOM 561 C CA . ASN A 1 81 ? 9.047 -9.929 42.268 1.00 65.75 81 ASN A CA 1
ATOM 562 C C . ASN A 1 81 ? 8.673 -8.984 43.407 1.00 64.83 81 ASN A C 1
ATOM 563 O O . ASN A 1 81 ? 9.268 -9.026 44.475 1.00 64.82 81 ASN A O 1
ATOM 568 N N . ILE A 1 82 ? 7.688 -8.123 43.173 1.00 64.23 82 ILE A N 1
ATOM 569 C CA . ILE A 1 82 ? 7.176 -7.253 44.232 1.00 63.47 82 ILE A CA 1
ATOM 570 C C . ILE A 1 82 ? 5.650 -7.344 44.314 1.00 63.49 82 ILE A C 1
ATOM 571 O O . ILE A 1 82 ? 4.946 -6.647 43.581 1.00 62.97 82 ILE A O 1
ATOM 576 N N . PRO A 1 83 ? 5.142 -8.232 45.202 1.00 63.46 83 PRO A N 1
ATOM 577 C CA . PRO A 1 83 ? 3.734 -8.507 45.525 1.00 63.47 83 PRO A CA 1
ATOM 578 C C . PRO A 1 83 ? 2.723 -7.325 45.462 1.00 63.57 83 PRO A C 1
ATOM 579 O O . PRO A 1 83 ? 2.731 -6.428 46.331 1.00 63.79 83 PRO A O 1
ATOM 583 N N . GLY A 1 84 ? 1.905 -7.343 44.354 1.00 63.46 84 GLY A N 1
ATOM 584 C CA . GLY A 1 84 ? 0.589 -6.474 44.548 1.00 63.81 84 GLY A CA 1
ATOM 585 C C . GLY A 1 84 ? 1.230 -4.841 44.760 1.00 64.11 84 GLY A C 1
ATOM 586 O O . GLY A 1 84 ? 0.435 -3.985 45.222 1.00 64.58 84 GLY A O 1
ATOM 587 N N . VAL A 1 85 ? 2.597 -4.417 44.553 1.00 64.21 85 VAL A N 1
ATOM 588 C CA . VAL A 1 85 ? 2.683 -3.283 43.477 1.00 64.18 85 VAL A CA 1
ATOM 589 C C . VAL A 1 85 ? 1.981 -3.098 42.110 1.00 64.28 85 VAL A C 1
ATOM 590 O O . VAL A 1 85 ? 1.936 -1.955 41.627 1.00 63.99 85 VAL A O 1
ATOM 594 N N . GLN A 1 86 ? 1.455 -4.143 41.476 1.00 64.40 86 GLN A N 1
ATOM 595 C CA . GLN A 1 86 ? 0.769 -3.890 40.192 1.00 64.44 86 GLN A CA 1
ATOM 596 C C . GLN A 1 86 ? -0.487 -2.981 40.285 1.00 63.76 86 GLN A C 1
ATOM 597 O O . GLN A 1 86 ? -1.260 -3.072 41.237 1.00 64.13 86 GLN A O 1
ATOM 603 N N . ASP A 1 87 ? -0.657 -2.106 39.292 1.00 63.01 87 ASP A N 1
ATOM 604 C CA . ASP A 1 87 ? -1.712 -1.078 39.272 1.00 62.33 87 ASP A CA 1
ATOM 605 C C . ASP A 1 87 ? -1.831 -0.216 40.539 1.00 61.35 87 ASP A C 1
ATOM 606 O O . ASP A 1 87 ? -2.760 0.589 40.661 1.00 61.08 87 ASP A O 1
ATOM 611 N N . PHE A 1 88 ? -0.887 -0.377 41.464 1.00 60.10 88 PHE A N 1
ATOM 612 C CA . PHE A 1 88 ? -0.822 0.470 42.652 1.00 58.95 88 PHE A CA 1
ATOM 613 C C . PHE A 1 88 ? -0.550 1.929 42.275 1.00 57.27 88 PHE A C 1
ATOM 614 O O . PHE A 1 88 ? 0.414 2.201 41.549 1.00 57.10 88 PHE A O 1
ATOM 622 N N . PRO A 1 89 ? -1.406 2.862 42.758 1.00 55.57 89 PRO A N 1
ATOM 623 C CA . PRO A 1 89 ? -1.304 4.306 42.516 1.00 54.38 89 PRO A CA 1
ATOM 624 C C . PRO A 1 89 ? -0.150 4.920 43.314 1.00 52.74 89 PRO A C 1
ATOM 625 O O . PRO A 1 89 ? -0.358 5.786 44.171 1.00 52.44 89 PRO A O 1
ATOM 629 N N . ILE A 1 90 ? 1.056 4.461 43.004 1.00 51.00 90 ILE A N 1
ATOM 630 C CA . ILE A 1 90 ? 2.248 4.778 43.774 1.00 48.93 90 ILE A CA 1
ATOM 631 C C . ILE A 1 90 ? 2.599 6.261 43.814 1.00 47.67 90 ILE A C 1
ATOM 632 O O . ILE A 1 90 ? 3.068 6.761 44.839 1.00 47.26 90 ILE A O 1
ATOM 637 N N . ARG A 1 91 ? 2.356 6.965 42.716 1.00 46.00 91 ARG A N 1
ATOM 638 C CA . ARG A 1 91 ? 2.653 8.377 42.676 1.00 45.11 91 ARG A CA 1
ATOM 639 C C . ARG A 1 91 ? 1.725 9.190 43.580 1.00 43.82 91 ARG A C 1
ATOM 640 O O . ARG A 1 91 ? 2.184 10.060 44.331 1.00 43.25 91 ARG A O 1
ATOM 648 N N . ARG A 1 92 ? 0.425 8.908 43.493 1.00 42.28 92 ARG A N 1
ATOM 649 C CA . ARG A 1 92 ? -0.552 9.645 44.290 1.00 40.75 92 ARG A CA 1
ATOM 650 C C . ARG A 1 92 ? -0.327 9.405 45.766 1.00 37.87 92 ARG A C 1
ATOM 651 O O . ARG A 1 92 ? -0.387 10.321 46.555 1.00 39.09 92 ARG A O 1
ATOM 659 N N . ILE A 1 93 ? -0.051 8.161 46.126 1.00 31.25 93 ILE A N 1
ATOM 660 C CA . ILE A 1 93 ? 0.121 7.786 47.535 1.00 31.69 93 ILE A CA 1
ATOM 661 C C . ILE A 1 93 ? 1.365 8.464 48.085 1.00 33.35 93 ILE A C 1
ATOM 662 O O . ILE A 1 93 ? 1.281 9.170 49.116 1.00 36.40 93 ILE A O 1
ATOM 667 N N . LEU A 1 94 ? 2.504 8.291 47.396 1.00 37.31 94 LEU A N 1
ATOM 668 C CA . LEU A 1 94 ? 3.733 8.938 47.835 1.00 39.89 94 LEU A CA 1
ATOM 669 C C . LEU A 1 94 ? 3.620 10.441 47.906 1.00 41.34 94 LEU A C 1
ATOM 670 O O . LEU A 1 94 ? 4.203 11.047 48.782 1.00 42.54 94 LEU A O 1
ATOM 675 N N . GLU A 1 95 ? 2.878 11.054 46.996 1.00 43.21 95 GLU A N 1
ATOM 676 C CA . GLU A 1 95 ? 2.674 12.499 47.070 1.00 45.11 95 GLU A CA 1
ATOM 677 C C . GLU A 1 95 ? 1.821 12.895 48.292 1.00 45.81 95 GLU A C 1
ATOM 678 O O . GLU A 1 95 ? 1.979 13.994 48.823 1.00 46.10 95 GLU A O 1
ATOM 684 N N . GLU A 1 96 ? 0.910 12.014 48.716 1.00 46.87 96 GLU A N 1
ATOM 685 C CA . GLU A 1 96 ? 0.112 12.291 49.922 1.00 47.61 96 GLU A CA 1
ATOM 686 C C . GLU A 1 96 ? 1.018 12.234 51.136 1.00 46.41 96 GLU A C 1
ATOM 687 O O . GLU A 1 96 ? 1.071 13.178 51.914 1.00 47.01 96 GLU A O 1
ATOM 693 N N . ALA A 1 97 ? 1.727 11.125 51.275 1.00 45.25 97 ALA A N 1
ATOM 694 C CA . ALA A 1 97 ? 2.548 10.861 52.448 1.00 44.64 97 ALA A CA 1
ATOM 695 C C . ALA A 1 97 ? 3.645 11.911 52.637 1.00 44.34 97 ALA A C 1
ATOM 696 O O . ALA A 1 97 ? 4.009 12.259 53.766 1.00 44.45 97 ALA A O 1
ATOM 698 N N . THR A 1 98 ? 4.103 12.472 51.525 1.00 42.51 98 THR A N 1
ATOM 699 C CA . THR A 1 98 ? 5.373 13.139 51.490 1.00 41.28 98 THR A CA 1
ATOM 700 C C . THR A 1 98 ? 5.250 14.637 51.288 1.00 39.94 98 THR A C 1
ATOM 701 O O . THR A 1 98 ? 6.147 15.382 51.633 1.00 40.42 98 THR A O 1
ATOM 705 N N . GLY A 1 99 ? 4.131 15.072 50.727 1.00 39.26 99 GLY A N 1
ATOM 706 C CA . GLY A 1 99 ? 3.924 16.479 50.389 1.00 38.83 99 GLY A CA 1
ATOM 707 C C . GLY A 1 99 ? 4.845 17.045 49.316 1.00 38.37 99 GLY A C 1
ATOM 708 O O . GLY A 1 99 ? 4.962 18.272 49.166 1.00 38.95 99 GLY A O 1
ATOM 709 N N . ARG A 1 100 ? 5.507 16.165 48.565 1.00 37.35 100 ARG A N 1
ATOM 710 C CA . ARG A 1 100 ? 6.344 16.585 47.432 1.00 35.98 100 ARG A CA 1
ATOM 711 C C . ARG A 1 100 ? 5.835 15.957 46.129 1.00 34.57 100 ARG A C 1
ATOM 712 O O . ARG A 1 100 ? 5.268 14.854 46.163 1.00 33.02 100 ARG A O 1
ATOM 720 N N . PRO A 1 101 ? 6.074 16.631 44.973 1.00 33.73 101 PRO A N 1
ATOM 721 C CA . PRO A 1 101 ? 5.831 15.975 43.676 1.00 33.21 101 PRO A CA 1
ATOM 722 C C . PRO A 1 101 ? 6.696 14.733 43.508 1.00 32.46 101 PRO A C 1
ATOM 723 O O . PRO A 1 101 ? 7.839 14.707 43.976 1.00 32.04 101 PRO A O 1
ATOM 727 N N . VAL A 1 102 ? 6.131 13.707 42.891 1.00 30.67 102 VAL A N 1
ATOM 728 C CA . VAL A 1 102 ? 6.825 12.457 42.654 1.00 30.10 102 VAL A CA 1
ATOM 729 C C . VAL A 1 102 ? 6.938 12.189 41.128 1.00 30.51 102 VAL A C 1
ATOM 730 O O . VAL A 1 102 ? 5.916 12.126 40.431 1.00 30.87 102 VAL A O 1
ATOM 734 N N . PHE A 1 103 ? 8.180 12.043 40.647 1.00 29.10 103 PHE A N 1
ATOM 735 C CA . PHE A 1 103 ? 8.456 11.803 39.234 1.00 29.14 103 PHE A CA 1
ATOM 736 C C . PHE A 1 103 ? 8.921 10.378 39.026 1.00 28.53 103 PHE A C 1
ATOM 737 O O . PHE A 1 103 ? 9.960 9.970 39.545 1.00 29.10 103 PHE A O 1
ATOM 745 N N . LEU A 1 104 ? 8.142 9.605 38.283 1.00 28.51 104 LEU A N 1
ATOM 746 C CA . LEU A 1 104 ? 8.462 8.188 38.069 1.00 27.55 104 LEU A CA 1
ATOM 747 C C . LEU A 1 104 ? 9.400 8.017 36.878 1.00 27.72 104 LEU A C 1
ATOM 748 O O . LEU A 1 104 ? 9.337 8.780 35.913 1.00 28.30 104 LEU A O 1
ATOM 753 N N . GLU A 1 105 ? 10.272 7.019 36.947 1.00 26.33 105 GLU A N 1
ATOM 754 C CA . GLU A 1 105 ? 11.042 6.623 35.799 1.00 25.46 105 GLU A CA 1
ATOM 755 C C . GLU A 1 105 ? 11.240 5.112 35.887 1.00 25.10 105 GLU A C 1
ATOM 756 O O . GLU A 1 105 ? 11.277 4.557 36.990 1.00 25.55 105 GLU A O 1
ATOM 762 N N . ASN A 1 106 ? 11.355 4.474 34.726 1.00 24.47 106 ASN A N 1
ATOM 763 C CA . ASN A 1 106 ? 11.726 3.061 34.586 1.00 24.87 106 ASN A CA 1
ATOM 764 C C . ASN A 1 106 ? 13.188 2.924 34.996 1.00 23.86 106 ASN A C 1
ATOM 765 O O . ASN A 1 106 ? 14.004 3.795 34.688 1.00 22.67 106 ASN A O 1
ATOM 770 N N . ASP A 1 107 ? 13.532 1.822 35.664 1.00 23.11 107 ASP A N 1
ATOM 771 C CA . ASP A 1 107 ? 14.887 1.640 36.198 1.00 22.80 107 ASP A CA 1
ATOM 772 C C . ASP A 1 107 ? 16.021 1.690 35.166 1.00 21.81 107 ASP A C 1
ATOM 773 O O . ASP A 1 107 ? 17.074 2.308 35.419 1.00 20.00 107 ASP A O 1
ATOM 778 N N . ALA A 1 108 ? 15.818 1.064 34.009 1.00 20.93 108 ALA A N 1
ATOM 779 C CA . ALA A 1 108 ? 16.824 1.108 32.940 1.00 19.94 108 ALA A CA 1
ATOM 780 C C . ALA A 1 108 ? 16.996 2.501 32.308 1.00 19.48 108 ALA A C 1
ATOM 781 O O . ALA A 1 108 ? 18.128 2.916 32.037 1.00 18.90 108 ALA A O 1
ATOM 783 N N . ASN A 1 109 ? 15.886 3.196 32.047 1.00 18.83 109 ASN A N 1
ATOM 784 C CA . ASN A 1 109 ? 15.938 4.603 31.655 1.00 19.33 109 ASN A CA 1
ATOM 785 C C . ASN A 1 109 ? 16.662 5.461 32.692 1.00 20.34 109 ASN A C 1
ATOM 786 O O . ASN A 1 109 ? 17.486 6.315 32.339 1.00 20.19 109 ASN A O 1
ATOM 791 N N . ALA A 1 110 ? 16.353 5.243 33.977 1.00 19.60 110 ALA A N 1
ATOM 792 C CA . ALA A 1 110 ? 17.104 5.930 35.067 1.00 20.15 110 ALA A CA 1
ATOM 793 C C . ALA A 1 110 ? 18.618 5.684 35.031 1.00 19.95 110 ALA A C 1
ATOM 794 O O . ALA A 1 110 ? 19.403 6.640 35.169 1.00 19.72 110 ALA A O 1
ATOM 796 N N . ALA A 1 111 ? 19.046 4.425 34.898 1.00 19.30 111 ALA A N 1
ATOM 797 C CA . ALA A 1 111 ? 20.470 4.148 34.836 1.00 20.27 111 ALA A CA 1
ATOM 798 C C . ALA A 1 111 ? 21.066 4.816 33.603 1.00 20.96 111 ALA A C 1
ATOM 799 O O . ALA A 1 111 ? 22.227 5.288 33.638 1.00 21.38 111 ALA A O 1
ATOM 801 N N . ALA A 1 112 ? 20.301 4.831 32.502 1.00 18.92 112 ALA A N 1
ATOM 802 C CA . ALA A 1 112 ? 20.784 5.489 31.274 1.00 20.56 112 ALA A CA 1
ATOM 803 C C . ALA A 1 112 ? 21.005 6.981 31.547 1.00 19.54 112 ALA A C 1
ATOM 804 O O . ALA A 1 112 ? 22.045 7.560 31.180 1.00 19.46 112 ALA A O 1
ATOM 806 N N . LEU A 1 113 ? 20.003 7.591 32.168 1.00 19.23 113 LEU A N 1
ATOM 807 C CA . LEU A 1 113 ? 20.102 9.001 32.545 1.00 19.61 113 LEU A CA 1
ATOM 808 C C . LEU A 1 113 ? 21.326 9.287 33.464 1.00 18.89 113 LEU A C 1
ATOM 809 O O . LEU A 1 113 ? 22.071 10.281 33.252 1.00 19.55 113 LEU A O 1
ATOM 814 N N . ALA A 1 114 ? 21.573 8.396 34.435 1.00 19.21 114 ALA A N 1
ATOM 815 C CA . ALA A 1 114 ? 22.701 8.562 35.357 1.00 20.11 114 ALA A CA 1
ATOM 816 C C . ALA A 1 114 ? 24.039 8.492 34.623 1.00 20.77 114 ALA A C 1
ATOM 817 O O . ALA A 1 114 ? 24.891 9.357 34.810 1.00 20.27 114 ALA A O 1
ATOM 819 N N . GLU A 1 115 ? 24.221 7.485 33.766 1.00 20.51 115 GLU A N 1
ATOM 820 C CA . GLU A 1 115 ? 25.478 7.359 33.005 1.00 20.77 115 GLU A CA 1
ATOM 821 C C . GLU A 1 115 ? 25.649 8.545 32.091 1.00 20.83 115 GLU A C 1
ATOM 822 O O . GLU A 1 115 ? 26.769 9.029 31.874 1.00 21.11 115 GLU A O 1
ATOM 828 N N . HIS A 1 116 ? 24.548 9.050 31.567 1.00 20.71 116 HIS A N 1
ATOM 829 C CA . HIS A 1 116 ? 24.643 10.187 30.658 1.00 22.21 116 HIS A CA 1
ATOM 830 C C . HIS A 1 116 ? 25.202 11.456 31.342 1.00 23.58 116 HIS A C 1
ATOM 831 O O . HIS A 1 116 ? 26.095 12.149 30.788 1.00 23.83 116 HIS A O 1
ATOM 838 N N . HIS A 1 117 ? 24.709 11.728 32.552 1.00 23.33 117 HIS A N 1
ATOM 839 C CA . HIS A 1 117 ? 25.063 12.973 33.232 1.00 24.90 117 HIS A CA 1
ATOM 840 C C . HIS A 1 117 ? 26.248 12.819 34.205 1.00 24.76 117 HIS A C 1
ATOM 841 O O . HIS A 1 117 ? 26.973 13.774 34.458 1.00 25.62 117 HIS A O 1
ATOM 848 N N . LEU A 1 118 ? 26.454 11.619 34.743 1.00 24.16 118 LEU A N 1
ATOM 849 C CA . LEU A 1 118 ? 27.414 11.421 35.830 1.00 24.37 118 LEU A CA 1
ATOM 850 C C . LEU A 1 118 ? 28.363 10.279 35.540 1.00 24.02 118 LEU A C 1
ATOM 851 O O . LEU A 1 118 ? 29.302 10.048 36.291 1.00 23.86 118 LEU A O 1
ATOM 856 N N . GLY A 1 119 ? 28.126 9.527 34.465 1.00 23.81 119 GLY A N 1
ATOM 857 C CA . GLY A 1 119 ? 28.919 8.306 34.251 1.00 22.20 119 GLY A CA 1
ATOM 858 C C . GLY A 1 119 ? 29.610 8.255 32.891 1.00 23.12 119 GLY A C 1
ATOM 859 O O . GLY A 1 119 ? 30.190 9.255 32.417 1.00 21.87 119 GLY A O 1
ATOM 860 N N . ALA A 1 120 ? 29.515 7.095 32.243 1.00 20.82 120 ALA A N 1
ATOM 861 C CA . ALA A 1 120 ? 30.300 6.835 31.054 1.00 21.36 120 ALA A CA 1
ATOM 862 C C . ALA A 1 120 ? 30.039 7.777 29.856 1.00 21.46 120 ALA A C 1
ATOM 863 O O . ALA A 1 120 ? 30.889 7.869 28.970 1.00 22.54 120 ALA A O 1
ATOM 865 N N . ALA A 1 121 ? 28.872 8.433 29.803 1.00 21.04 121 ALA A N 1
ATOM 866 C CA . ALA A 1 121 ? 28.554 9.340 28.704 1.00 22.40 121 ALA A CA 1
ATOM 867 C C . ALA A 1 121 ? 28.607 10.826 29.100 1.00 23.46 121 ALA A C 1
ATOM 868 O O . ALA A 1 121 ? 28.166 11.678 28.336 1.00 23.05 121 ALA A O 1
ATOM 870 N N . GLN A 1 122 ? 29.079 11.131 30.309 1.00 24.70 122 GLN A N 1
ATOM 871 C CA . GLN A 1 122 ? 29.181 12.523 30.747 1.00 25.93 122 GLN A CA 1
ATOM 872 C C . GLN A 1 122 ? 29.879 13.329 29.643 1.00 25.50 122 GLN A C 1
ATOM 873 O O . GLN A 1 122 ? 30.905 12.914 29.102 1.00 25.50 122 GLN A O 1
ATOM 879 N N . GLY A 1 123 ? 29.287 14.441 29.263 1.00 25.65 123 GLY A N 1
ATOM 880 C CA . GLY A 1 123 ? 29.881 15.271 28.230 1.00 25.94 123 GLY A CA 1
ATOM 881 C C . GLY A 1 123 ? 29.144 15.222 26.908 1.00 26.50 123 GLY A C 1
ATOM 882 O O . GLY A 1 123 ? 29.296 16.126 26.082 1.00 26.44 123 GLY A O 1
ATOM 883 N N . GLU A 1 124 ? 28.301 14.201 26.735 1.00 24.87 124 GLU A N 1
ATOM 884 C CA . GLU A 1 124 ? 27.541 13.999 25.476 1.00 24.15 124 GLU A CA 1
ATOM 885 C C . GLU A 1 124 ? 26.229 14.709 25.537 1.00 23.02 124 GLU A C 1
ATOM 886 O O . GLU A 1 124 ? 25.703 14.943 26.618 1.00 23.45 124 GLU A O 1
ATOM 892 N N . GLU A 1 125 ? 25.676 14.998 24.369 1.00 22.40 125 GLU A N 1
ATOM 893 C CA . GLU A 1 125 ? 24.340 15.525 24.270 1.00 23.57 125 GLU A CA 1
ATOM 894 C C . GLU A 1 125 ? 23.335 14.386 24.188 1.00 22.11 125 GLU A C 1
ATOM 895 O O . GLU A 1 125 ? 22.227 14.503 24.682 1.00 22.07 125 GLU A O 1
ATOM 901 N N . SER A 1 126 ? 23.719 13.290 23.547 1.00 20.59 126 SER A N 1
ATOM 902 C CA . SER A 1 126 ? 22.815 12.129 23.441 1.00 19.75 126 SER A CA 1
ATOM 903 C C . SER A 1 126 ? 23.611 10.866 23.717 1.00 19.30 126 SER A C 1
ATOM 904 O O . SER A 1 126 ? 24.824 10.813 23.486 1.00 19.83 126 SER A O 1
ATOM 907 N N . SER A 1 127 ? 22.940 9.835 24.208 1.00 17.63 127 SER A N 1
ATOM 908 C CA . SER A 1 127 ? 23.620 8.607 24.454 1.00 18.10 127 SER A CA 1
ATOM 909 C C . SER A 1 127 ? 22.589 7.467 24.457 1.00 17.73 127 SER A C 1
ATOM 910 O O . SER A 1 127 ? 21.387 7.672 24.509 1.00 16.76 127 SER A O 1
ATOM 913 N N . LEU A 1 128 ? 23.090 6.269 24.334 1.00 17.91 128 LEU A N 1
ATOM 914 C CA . LEU A 1 128 ? 22.222 5.121 24.358 1.00 19.14 128 LEU A CA 1
ATOM 915 C C . LEU A 1 128 ? 22.838 4.144 25.337 1.00 19.53 128 LEU A C 1
ATOM 916 O O . LEU A 1 128 ? 24.030 3.887 25.281 1.00 20.57 128 LEU A O 1
ATOM 921 N N . TYR A 1 129 ? 21.996 3.576 26.196 1.00 20.00 129 TYR A N 1
ATOM 922 C CA . TYR A 1 129 ? 22.414 2.721 27.284 1.00 20.00 129 TYR A CA 1
ATOM 923 C C . TYR A 1 129 ? 21.762 1.338 27.147 1.00 19.86 129 TYR A C 1
ATOM 924 O O . TYR A 1 129 ? 20.564 1.250 26.889 1.00 20.14 129 TYR A O 1
ATOM 933 N N . LEU A 1 130 ? 22.556 0.276 27.305 1.00 19.63 130 LEU A N 1
ATOM 934 C CA . LEU A 1 130 ? 22.000 -1.061 27.348 1.00 19.34 130 LEU A CA 1
ATOM 935 C C . LEU A 1 130 ? 22.542 -1.706 28.599 1.00 19.75 130 LEU A C 1
ATOM 936 O O . LEU A 1 130 ? 23.711 -1.546 28.940 1.00 20.64 130 LEU A O 1
ATOM 941 N N . THR A 1 131 ? 21.669 -2.399 29.300 1.00 20.56 131 THR A N 1
ATOM 942 C CA . THR A 1 131 ? 22.053 -3.178 30.459 1.00 21.47 131 THR A CA 1
ATOM 943 C C . THR A 1 131 ? 21.710 -4.657 30.251 1.00 21.09 131 THR A C 1
ATOM 944 O O . THR A 1 131 ? 20.553 -5.014 29.998 1.00 20.72 131 THR A O 1
ATOM 948 N N . VAL A 1 132 ? 22.748 -5.481 30.325 1.00 22.22 132 VAL A N 1
ATOM 949 C CA . VAL A 1 132 ? 22.605 -6.933 30.231 1.00 22.36 132 VAL A CA 1
ATOM 950 C C . VAL A 1 132 ? 22.769 -7.567 31.605 1.00 23.27 132 VAL A C 1
ATOM 951 O O . VAL A 1 132 ? 23.881 -7.688 32.136 1.00 24.37 132 VAL A O 1
ATOM 955 N N . SER A 1 133 ? 21.640 -7.946 32.170 1.00 24.21 133 SER A N 1
ATOM 956 C CA . SER A 1 133 ? 21.582 -8.588 33.452 1.00 25.20 133 SER A CA 1
ATOM 957 C C . SER A 1 133 ? 20.774 -9.873 33.260 1.00 25.38 133 SER A C 1
ATOM 958 O O . SER A 1 133 ? 20.992 -10.646 32.307 1.00 25.97 133 SER A O 1
ATOM 961 N N . THR A 1 134 ? 19.812 -10.063 34.149 1.00 24.79 134 THR A N 1
ATOM 962 C CA . THR A 1 134 ? 18.848 -11.159 34.110 1.00 26.29 134 THR A CA 1
ATOM 963 C C . THR A 1 134 ? 18.063 -11.084 32.791 1.00 24.92 134 THR A C 1
ATOM 964 O O . THR A 1 134 ? 17.889 -12.109 32.099 1.00 24.96 134 THR A O 1
ATOM 968 N N . GLY A 1 135 ? 17.591 -9.875 32.488 1.00 22.16 135 GLY A N 1
ATOM 969 C CA . GLY A 1 135 ? 16.951 -9.539 31.257 1.00 22.99 135 GLY A CA 1
ATOM 970 C C . GLY A 1 135 ? 17.828 -8.546 30.532 1.00 22.88 135 GLY A C 1
ATOM 971 O O . GLY A 1 135 ? 18.922 -8.279 30.962 1.00 24.16 135 GLY A O 1
ATOM 972 N N . ILE A 1 136 ? 17.361 -8.012 29.407 1.00 22.56 136 ILE A N 1
ATOM 973 C CA . ILE A 1 136 ? 18.085 -6.934 28.764 1.00 20.87 136 ILE A CA 1
ATOM 974 C C . ILE A 1 136 ? 17.178 -5.735 28.710 1.00 21.10 136 ILE A C 1
ATOM 975 O O . ILE A 1 136 ? 16.039 -5.815 28.237 1.00 20.31 136 ILE A O 1
ATOM 980 N N . GLY A 1 137 ? 17.669 -4.624 29.269 1.00 20.90 137 GLY A N 1
ATOM 981 C CA . GLY A 1 137 ? 16.925 -3.375 29.194 1.00 20.53 137 GLY A CA 1
ATOM 982 C C . GLY A 1 137 ? 17.802 -2.291 28.602 1.00 19.58 137 GLY A C 1
ATOM 983 O O . GLY A 1 137 ? 18.975 -2.500 28.355 1.00 18.25 137 GLY A O 1
ATOM 984 N N . GLY A 1 138 ? 17.253 -1.104 28.460 1.00 19.07 138 GLY A N 1
ATOM 985 C CA . GLY A 1 138 ? 18.137 0.047 28.184 1.00 18.85 138 GLY A CA 1
ATOM 986 C C . GLY A 1 138 ? 17.407 1.368 28.293 1.00 18.32 138 GLY A C 1
ATOM 987 O O . GLY A 1 138 ? 16.292 1.431 28.795 1.00 17.29 138 GLY A O 1
ATOM 988 N N . GLY A 1 139 ? 18.046 2.422 27.794 1.00 18.47 139 GLY A N 1
ATOM 989 C CA . GLY A 1 139 ? 17.444 3.731 27.769 1.00 18.16 139 GLY A CA 1
ATOM 990 C C . GLY A 1 139 ? 18.144 4.573 26.713 1.00 18.52 139 GLY A C 1
ATOM 991 O O . GLY A 1 139 ? 19.267 4.295 26.317 1.00 18.98 139 GLY A O 1
ATOM 992 N N . VAL A 1 140 ? 17.440 5.586 26.235 1.00 19.21 140 VAL A N 1
ATOM 993 C CA . VAL A 1 140 ? 17.949 6.532 25.261 1.00 18.33 140 VAL A CA 1
ATOM 994 C C . VAL A 1 140 ? 17.805 7.917 25.875 1.00 19.16 140 VAL A C 1
ATOM 995 O O . VAL A 1 140 ? 16.707 8.307 26.317 1.00 18.19 140 VAL A O 1
ATOM 999 N N . VAL A 1 141 ? 18.919 8.660 25.872 1.00 18.86 141 VAL A N 1
ATOM 1000 C CA . VAL A 1 141 ? 18.928 10.009 26.353 1.00 18.70 141 VAL A CA 1
ATOM 1001 C C . VAL A 1 141 ? 19.222 10.923 25.182 1.00 18.97 141 VAL A C 1
ATOM 1002 O O . VAL A 1 141 ? 20.264 10.826 24.499 1.00 18.37 141 VAL A O 1
ATOM 1006 N N . LEU A 1 142 ? 18.274 11.802 24.974 1.00 19.16 142 LEU A N 1
ATOM 1007 C CA . LEU A 1 142 ? 18.363 12.757 23.920 1.00 20.85 142 LEU A CA 1
ATOM 1008 C C . LEU A 1 142 ? 18.138 14.185 24.353 1.00 21.49 142 LEU A C 1
ATOM 1009 O O . LEU A 1 142 ? 17.286 14.485 25.159 1.00 21.50 142 LEU A O 1
ATOM 1014 N N . GLY A 1 143 ? 18.980 15.087 23.914 1.00 24.22 143 GLY A N 1
ATOM 1015 C CA . GLY A 1 143 ? 19.617 16.031 24.828 1.00 25.29 143 GLY A CA 1
ATOM 1016 C C . GLY A 1 143 ? 19.489 16.228 26.323 1.00 25.78 143 GLY A C 1
ATOM 1017 O O . GLY A 1 143 ? 18.609 16.970 26.812 1.00 27.42 143 GLY A O 1
ATOM 1018 N N . GLY A 1 144 ? 20.364 15.575 27.082 1.00 25.04 144 GLY A N 1
ATOM 1019 C CA . GLY A 1 144 ? 20.037 14.687 28.214 1.00 23.80 144 GLY A CA 1
ATOM 1020 C C . GLY A 1 144 ? 18.748 14.577 28.983 1.00 23.46 144 GLY A C 1
ATOM 1021 O O . GLY A 1 144 ? 18.749 14.6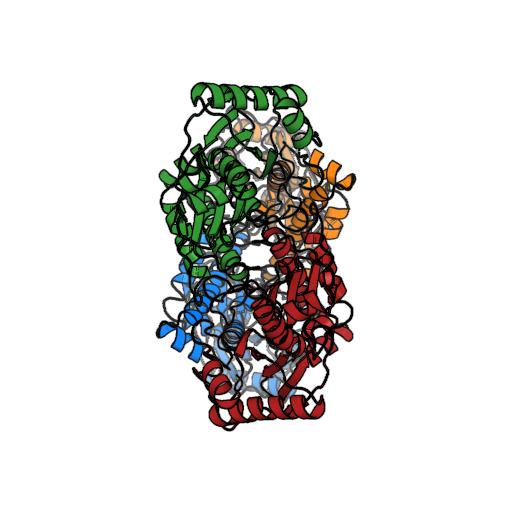80 30.219 1.00 22.66 144 GLY A O 1
ATOM 1022 N N . ARG A 1 145 ? 17.683 14.224 28.267 1.00 22.32 145 ARG A N 1
ATOM 1023 C CA . ARG A 1 145 ? 16.439 13.755 28.897 1.00 21.88 145 ARG A CA 1
ATOM 1024 C C . ARG A 1 145 ? 16.081 12.381 28.317 1.00 21.14 145 ARG A C 1
ATOM 1025 O O . ARG A 1 145 ? 16.360 12.098 27.165 1.00 19.82 145 ARG A O 1
ATOM 1033 N N . VAL A 1 146 ? 15.439 11.547 29.122 1.00 20.53 146 VAL A N 1
ATOM 1034 C CA . VAL A 1 146 ? 15.048 10.212 28.688 1.00 19.88 146 VAL A CA 1
ATOM 1035 C C . VAL A 1 146 ? 13.953 10.258 27.615 1.00 19.07 146 VAL A C 1
ATOM 1036 O O . VAL A 1 146 ? 12.981 11.033 27.736 1.00 19.48 146 VAL A O 1
ATOM 1040 N N . LEU A 1 147 ? 14.113 9.465 26.559 1.00 19.46 147 LEU A N 1
ATOM 1041 C CA . LEU A 1 147 ? 13.041 9.270 25.569 1.00 20.98 147 LEU A CA 1
ATOM 1042 C C . LEU A 1 147 ? 12.049 8.264 26.183 1.00 21.61 147 LEU A C 1
ATOM 1043 O O . LEU A 1 147 ? 12.399 7.111 26.322 1.00 20.89 147 LEU A O 1
ATOM 1048 N N . ARG A 1 148 ? 10.851 8.699 26.546 1.00 23.55 148 ARG A N 1
ATOM 1049 C CA . ARG A 1 148 ? 9.901 7.832 27.273 1.00 25.52 148 ARG A CA 1
ATOM 1050 C C . ARG A 1 148 ? 8.879 7.168 26.371 1.00 25.55 148 ARG A C 1
ATOM 1051 O O . ARG A 1 148 ? 8.340 6.103 26.704 1.00 25.81 148 ARG A O 1
ATOM 1059 N N . GLY A 1 149 ? 8.600 7.803 25.237 1.00 25.66 149 GLY A N 1
ATOM 1060 C CA . GLY A 1 149 ? 7.610 7.297 24.287 1.00 26.64 149 GLY A CA 1
ATOM 1061 C C . GLY A 1 149 ? 6.217 7.823 24.570 1.00 27.29 149 GLY A C 1
ATOM 1062 O O . GLY A 1 149 ? 5.928 8.279 25.687 1.00 27.29 149 GLY A O 1
ATOM 1063 N N . GLU A 1 150 ? 5.335 7.741 23.587 1.00 26.67 150 GLU A N 1
ATOM 1064 C CA . GLU A 1 150 ? 3.965 8.221 23.779 1.00 28.90 150 GLU A CA 1
ATOM 1065 C C . GLU A 1 150 ? 3.228 7.417 24.889 1.00 28.70 150 GLU A C 1
ATOM 1066 O O . GLU A 1 150 ? 2.371 7.934 25.602 1.00 28.72 150 GLU A O 1
ATOM 1072 N N . ARG A 1 151 ? 3.624 6.165 25.047 1.00 28.68 151 ARG A N 1
ATOM 1073 C CA . ARG A 1 151 ? 2.946 5.231 25.942 1.00 29.60 151 ARG A CA 1
ATOM 1074 C C . ARG A 1 151 ? 3.843 4.704 27.068 1.00 29.46 151 ARG A C 1
ATOM 1075 O O . ARG A 1 151 ? 3.507 3.719 27.710 1.00 30.16 151 ARG A O 1
ATOM 1083 N N . GLY A 1 152 ? 4.980 5.342 27.308 1.00 29.63 152 GLY A N 1
ATOM 1084 C CA . GLY A 1 152 ? 5.982 4.788 28.233 1.00 29.47 152 GLY A CA 1
ATOM 1085 C C . GLY A 1 152 ? 6.714 3.538 27.772 1.00 30.58 152 GLY A C 1
ATOM 1086 O O . GLY A 1 152 ? 7.392 2.892 28.575 1.00 32.09 152 GLY A O 1
ATOM 1087 N N . GLN A 1 153 ? 6.583 3.157 26.502 1.00 29.53 153 GLN A N 1
ATOM 1088 C CA . GLN A 1 153 ? 7.304 1.987 25.976 1.00 29.23 153 GLN A CA 1
ATOM 1089 C C . GLN A 1 153 ? 8.628 2.359 25.277 1.00 27.79 153 GLN A C 1
ATOM 1090 O O . GLN A 1 153 ? 9.298 1.477 24.720 1.00 28.94 153 GLN A O 1
ATOM 1096 N N . GLY A 1 154 ? 9.013 3.634 25.265 1.00 26.47 154 GLY A N 1
ATOM 1097 C CA . GLY A 1 154 ? 10.266 4.020 24.569 1.00 24.06 154 GLY A CA 1
ATOM 1098 C C . GLY A 1 154 ? 11.480 3.422 25.239 1.00 22.82 154 GLY A C 1
ATOM 1099 O O . GLY A 1 154 ? 11.475 3.205 26.456 1.00 23.71 154 GLY A O 1
ATOM 1100 N N . GLY A 1 155 ? 12.526 3.149 24.471 1.00 21.45 155 GLY A N 1
ATOM 1101 C CA . GLY A 1 155 ? 13.722 2.629 25.058 1.00 19.82 155 GLY A CA 1
ATOM 1102 C C . GLY A 1 155 ? 13.632 1.170 25.498 1.00 19.82 155 GLY A C 1
ATOM 1103 O O . GLY A 1 155 ? 14.441 0.755 26.299 1.00 18.74 155 GLY A O 1
ATOM 1104 N N . GLU A 1 156 ? 12.717 0.383 24.913 1.00 18.94 156 GLU A N 1
ATOM 1105 C CA . GLU A 1 156 ? 12.587 -1.054 25.261 1.00 20.14 156 GLU A CA 1
ATOM 1106 C C . GLU A 1 156 ? 13.559 -1.833 24.406 1.00 19.18 156 GLU A C 1
ATOM 1107 O O . GLU A 1 156 ? 13.175 -2.663 23.578 1.00 20.78 156 GLU A O 1
ATOM 1113 N N . LEU A 1 157 ? 14.822 -1.476 24.570 1.00 19.56 157 LEU A N 1
ATOM 1114 C CA . LEU A 1 157 ? 15.908 -1.890 23.687 1.00 19.22 157 LEU A CA 1
ATOM 1115 C C . LEU A 1 157 ? 16.152 -3.410 23.648 1.00 19.60 157 LEU A C 1
ATOM 1116 O O . LEU A 1 157 ? 16.719 -3.900 22.691 1.00 20.48 157 LEU A O 1
ATOM 1121 N N . GLY A 1 158 ? 15.785 -4.130 24.704 1.00 19.75 158 GLY A N 1
ATOM 1122 C CA . GLY A 1 158 ? 15.960 -5.583 24.717 1.00 19.24 158 GLY A CA 1
ATOM 1123 C C . GLY A 1 158 ? 14.938 -6.283 23.843 1.00 18.96 158 GLY A C 1
ATOM 1124 O O . GLY A 1 158 ? 15.047 -7.496 23.652 1.00 19.29 158 GLY A O 1
ATOM 1125 N N . HIS A 1 159 ? 13.937 -5.547 23.325 1.00 17.93 159 HIS A N 1
ATOM 1126 C CA . HIS A 1 159 ? 12.913 -6.208 22.531 1.00 18.38 159 HIS A CA 1
ATOM 1127 C C . HIS A 1 159 ? 12.897 -5.859 21.062 1.00 17.91 159 HIS A C 1
ATOM 1128 O O . HIS A 1 159 ? 11.916 -6.134 20.371 1.00 17.27 159 HIS A O 1
ATOM 1135 N N . LEU A 1 160 ? 13.989 -5.280 20.569 1.00 18.73 160 LEU A N 1
ATOM 1136 C CA . LEU A 1 160 ? 14.165 -5.224 19.100 1.00 19.84 160 LEU A CA 1
ATOM 1137 C C . LEU A 1 160 ? 14.380 -6.639 18.573 1.00 19.30 160 LEU A C 1
ATOM 1138 O O . LEU A 1 160 ? 15.107 -7.422 19.168 1.00 18.76 160 LEU A O 1
ATOM 1143 N N . THR A 1 161 ? 13.743 -6.951 17.453 1.00 20.06 161 THR A N 1
ATOM 1144 C CA . THR A 1 161 ? 13.823 -8.262 16.838 1.00 20.00 161 THR A CA 1
ATOM 1145 C C . THR A 1 161 ? 15.140 -8.376 16.064 1.00 19.03 161 THR A C 1
ATOM 1146 O O . THR A 1 161 ? 15.329 -7.651 15.105 1.00 18.94 161 THR A O 1
ATOM 1150 N N . LEU A 1 162 ? 16.023 -9.276 16.480 1.00 18.03 162 LEU A N 1
ATOM 1151 C CA . LEU A 1 162 ? 17.294 -9.522 15.779 1.00 18.26 162 LEU A CA 1
ATOM 1152 C C . LEU A 1 162 ? 17.284 -10.848 14.993 1.00 18.52 162 LEU A C 1
ATOM 1153 O O . LEU A 1 162 ? 18.037 -11.027 14.059 1.00 18.20 162 LEU A O 1
ATOM 1158 N N . LEU A 1 163 ? 16.444 -11.790 15.396 1.00 19.07 163 LEU A N 1
ATOM 1159 C CA . LEU A 1 163 ? 16.455 -13.085 14.723 1.00 18.39 163 LEU A CA 1
ATOM 1160 C C . LEU A 1 163 ? 15.021 -13.544 14.546 1.00 18.78 163 LEU A C 1
ATOM 1161 O O . LEU A 1 163 ? 14.465 -14.194 15.402 1.00 18.28 163 LEU A O 1
ATOM 1166 N N . PRO A 1 164 ? 14.393 -13.191 13.416 1.00 20.07 164 PRO A N 1
ATOM 1167 C CA . PRO A 1 164 ? 13.050 -13.709 13.194 1.00 19.30 164 PRO A CA 1
ATOM 1168 C C . PRO A 1 164 ? 13.100 -15.237 13.177 1.00 19.54 164 PRO A C 1
ATOM 1169 O O . PRO A 1 164 ? 14.009 -15.814 12.586 1.00 19.28 164 PRO A O 1
ATOM 1173 N N . GLY A 1 165 ? 12.170 -15.891 13.874 1.00 19.34 165 GLY A N 1
ATOM 1174 C CA . GLY A 1 165 ? 12.149 -17.376 13.937 1.00 18.42 165 GLY A CA 1
ATOM 1175 C C . GLY A 1 165 ? 13.086 -17.877 15.041 1.00 17.77 165 GLY A C 1
ATOM 1176 O O . GLY A 1 165 ? 13.377 -19.094 15.137 1.00 17.68 165 GLY A O 1
ATOM 1177 N N . GLY A 1 166 ? 13.545 -16.946 15.871 1.00 16.54 166 GLY A N 1
ATOM 1178 C CA . GLY A 1 166 ? 14.490 -17.218 16.986 1.00 16.44 166 GLY A CA 1
ATOM 1179 C C . GLY A 1 166 ? 13.760 -17.667 18.241 1.00 18.47 166 GLY A C 1
ATOM 1180 O O . GLY A 1 166 ? 12.579 -18.000 18.179 1.00 18.57 166 GLY A O 1
ATOM 1181 N N . PRO A 1 167 ? 14.464 -17.733 19.407 1.00 18.65 167 PRO A N 1
ATOM 1182 C CA . PRO A 1 167 ? 13.799 -18.294 20.592 1.00 18.26 167 PRO A CA 1
ATOM 1183 C C . PRO A 1 167 ? 12.724 -17.423 21.196 1.00 18.45 167 PRO A C 1
ATOM 1184 O O . PRO A 1 167 ? 12.842 -16.192 21.142 1.00 18.55 167 PRO A O 1
ATOM 1188 N N . ALA A 1 168 ? 11.674 -18.060 21.742 1.00 17.19 168 ALA A N 1
ATOM 1189 C CA . ALA A 1 168 ? 10.556 -17.369 22.383 1.00 17.57 168 ALA A CA 1
ATOM 1190 C C . ALA A 1 168 ? 11.070 -16.399 23.414 1.00 17.73 168 ALA A C 1
ATOM 1191 O O . ALA A 1 168 ? 12.018 -16.744 24.179 1.00 17.04 168 ALA A O 1
ATOM 1193 N N . CYS A 1 169 ? 10.501 -15.180 23.396 1.00 17.47 169 CYS A N 1
ATOM 1194 C CA . CYS A 1 169 ? 10.790 -14.152 24.388 1.00 18.20 169 CYS A CA 1
ATOM 1195 C C . CYS A 1 169 ? 9.678 -14.067 25.444 1.00 19.30 169 CYS A C 1
ATOM 1196 O O . CYS A 1 169 ? 8.520 -14.361 25.156 1.00 19.81 169 CYS A O 1
ATOM 1199 N N . GLY A 1 170 ? 10.048 -13.663 26.653 1.00 20.55 170 GLY A N 1
ATOM 1200 C CA . GLY A 1 170 ? 9.096 -13.373 27.727 1.00 20.00 170 GLY A CA 1
ATOM 1201 C C . GLY A 1 170 ? 8.064 -12.332 27.324 1.00 21.57 170 GLY A C 1
ATOM 1202 O O . GLY A 1 170 ? 6.950 -12.332 27.862 1.00 21.03 170 GLY A O 1
ATOM 1203 N N . CYS A 1 171 ? 8.387 -11.459 26.358 1.00 20.48 171 CYS A N 1
ATOM 1204 C CA . CYS A 1 171 ? 7.452 -10.368 26.019 1.00 21.46 171 CYS A CA 1
ATOM 1205 C C . CYS A 1 171 ? 6.279 -10.836 25.174 1.00 21.31 171 CYS A C 1
ATOM 1206 O O . CYS A 1 171 ? 5.255 -10.163 25.114 1.00 20.66 171 CYS A O 1
ATOM 1209 N N . GLY A 1 172 ? 6.430 -11.987 24.531 1.00 21.61 172 GLY A N 1
ATOM 1210 C CA . GLY A 1 172 ? 5.377 -12.535 23.678 1.00 21.48 172 GLY A CA 1
ATOM 1211 C C . GLY A 1 172 ? 5.867 -12.662 22.232 1.00 21.77 172 GLY A C 1
ATOM 1212 O O . GLY A 1 172 ? 5.173 -13.254 21.402 1.00 22.20 172 GLY A O 1
ATOM 1213 N N . LEU A 1 173 ? 7.047 -12.119 21.926 1.00 19.99 173 LEU A N 1
ATOM 1214 C CA . LEU A 1 173 ? 7.640 -12.293 20.585 1.00 19.99 173 LEU A CA 1
ATOM 1215 C C . LEU A 1 173 ? 8.691 -13.445 20.566 1.00 19.76 173 LEU A C 1
ATOM 1216 O O . LEU A 1 173 ? 8.656 -14.313 21.426 1.00 20.13 173 LEU A O 1
ATOM 1221 N N . GLU A 1 174 ? 9.617 -13.404 19.609 1.00 18.59 174 GLU A N 1
ATOM 1222 C CA . GLU A 1 174 ? 10.711 -14.379 19.519 1.00 18.50 174 GLU A CA 1
ATOM 1223 C C . GLU A 1 174 ? 11.875 -13.676 18.830 1.00 17.96 174 GLU A C 1
ATOM 1224 O O . GLU A 1 174 ? 11.651 -12.753 18.037 1.00 18.45 174 GLU A O 1
ATOM 1230 N N . GLY A 1 175 ? 13.101 -14.056 19.176 1.00 18.31 175 GLY A N 1
ATOM 1231 C CA . GLY A 1 175 ? 14.298 -13.514 18.504 1.00 17.22 175 GLY A CA 1
ATOM 1232 C C . GLY A 1 175 ? 14.619 -12.081 18.967 1.00 18.38 175 GLY A C 1
ATOM 1233 O O . GLY A 1 175 ? 15.384 -11.383 18.303 1.00 18.26 175 GLY A O 1
ATOM 1234 N N . CYS A 1 176 ? 14.009 -11.639 20.081 1.00 18.14 176 CYS A N 1
ATOM 1235 C CA . CYS A 1 176 ? 14.349 -10.359 20.713 1.00 18.37 176 CYS A CA 1
ATOM 1236 C C . CYS A 1 176 ? 15.777 -10.453 21.175 1.00 17.53 176 CYS A C 1
ATOM 1237 O O . CYS A 1 176 ? 16.229 -11.519 21.588 1.00 16.79 176 CYS A O 1
ATOM 1240 N N . LEU A 1 177 ? 16.482 -9.333 21.148 1.00 17.27 177 LEU A N 1
ATOM 1241 C CA . LEU A 1 177 ? 17.795 -9.232 21.807 1.00 17.35 177 LEU A CA 1
ATOM 1242 C C . LEU A 1 177 ? 17.807 -9.869 23.216 1.00 17.43 177 LEU A C 1
ATOM 1243 O O . LEU A 1 177 ? 18.706 -10.648 23.543 1.00 15.95 177 LEU A O 1
ATOM 1248 N N . GLU A 1 178 ? 16.821 -9.528 24.056 1.00 17.40 178 GLU A N 1
ATOM 1249 C CA . GLU A 1 178 ? 16.766 -10.171 25.404 1.00 18.39 178 GLU A CA 1
ATOM 1250 C C . GLU A 1 178 ? 16.698 -11.724 25.330 1.00 18.98 178 GLU A C 1
ATOM 1251 O O . GLU A 1 178 ? 17.440 -12.441 26.035 1.00 18.60 178 GLU A O 1
ATOM 1257 N N . ALA A 1 179 ? 15.829 -12.224 24.454 1.00 18.70 179 ALA A N 1
ATOM 1258 C CA . ALA A 1 179 ? 15.659 -13.679 24.247 1.00 18.72 179 ALA A CA 1
ATOM 1259 C C . ALA A 1 179 ? 16.908 -14.355 23.707 1.00 18.07 179 ALA A C 1
ATOM 1260 O O . ALA A 1 179 ? 17.097 -15.585 23.855 1.00 18.54 179 ALA A O 1
ATOM 1262 N N . LEU A 1 180 ? 17.789 -13.576 23.092 1.00 18.70 180 LEU A N 1
ATOM 1263 C CA . LEU A 1 180 ? 19.045 -14.154 22.585 1.00 18.35 180 LEU A CA 1
ATOM 1264 C C . LEU A 1 180 ? 20.249 -14.057 23.516 1.00 19.09 180 LEU A C 1
ATOM 1265 O O . LEU A 1 180 ? 21.151 -14.900 23.449 1.00 20.04 180 LEU A O 1
ATOM 1270 N N . ALA A 1 181 ? 20.321 -12.994 24.320 1.00 18.12 181 ALA A N 1
ATOM 1271 C CA . ALA A 1 181 ? 21.594 -12.645 24.960 1.00 17.69 181 ALA A CA 1
ATOM 1272 C C . ALA A 1 181 ? 21.535 -12.251 26.464 1.00 18.50 181 ALA A C 1
ATOM 1273 O O . ALA A 1 181 ? 22.579 -11.998 27.063 1.00 19.57 181 ALA A O 1
ATOM 1275 N N . ALA A 1 182 ? 20.340 -12.155 27.059 1.00 18.62 182 ALA A N 1
ATOM 1276 C CA . ALA A 1 182 ? 20.203 -11.903 28.502 1.00 18.37 182 ALA A CA 1
ATOM 1277 C C . ALA A 1 182 ? 20.824 -13.067 29.295 1.00 19.82 182 ALA A C 1
ATOM 1278 O O . ALA A 1 182 ? 20.926 -14.187 28.774 1.00 17.74 182 ALA A O 1
ATOM 1280 N N . GLY A 1 183 ? 21.169 -12.799 30.562 1.00 19.56 183 GLY A N 1
ATOM 1281 C CA . GLY A 1 183 ? 21.656 -13.828 31.505 1.00 20.38 183 GLY A CA 1
ATOM 1282 C C . GLY A 1 183 ? 20.749 -15.044 31.537 1.00 21.24 183 GLY A C 1
ATOM 1283 O O . GLY A 1 183 ? 21.213 -16.169 31.458 1.00 22.29 183 GLY A O 1
ATOM 1284 N N . ARG A 1 184 ? 19.451 -14.811 31.616 1.00 21.11 184 ARG A N 1
ATOM 1285 C CA . ARG A 1 184 ? 18.507 -15.914 31.658 1.00 20.98 184 ARG A CA 1
ATOM 1286 C C . ARG A 1 184 ? 18.426 -16.709 30.330 1.00 21.34 184 ARG A C 1
ATOM 1287 O O . ARG A 1 184 ? 18.141 -17.912 30.351 1.00 21.24 184 ARG A O 1
ATOM 1295 N N . ALA A 1 185 ? 18.727 -16.053 29.199 1.00 19.40 185 ALA A N 1
ATOM 1296 C CA . ALA A 1 185 ? 18.797 -16.732 27.904 1.00 19.07 185 ALA A CA 1
ATOM 1297 C C . ALA A 1 185 ? 20.040 -17.596 27.848 1.00 19.53 185 ALA A C 1
ATOM 1298 O O . ALA A 1 185 ? 19.997 -18.756 27.400 1.00 18.46 185 ALA A O 1
ATOM 1300 N N . LEU A 1 186 ? 21.137 -17.047 28.366 1.00 18.89 186 LEU A N 1
ATOM 1301 C CA . LEU A 1 186 ? 22.381 -17.771 28.460 1.00 20.75 186 LEU A CA 1
ATOM 1302 C C . LEU A 1 186 ? 22.203 -19.042 29.280 1.00 21.39 186 LEU A C 1
ATOM 1303 O O . LEU A 1 186 ? 22.681 -20.101 28.872 1.00 21.73 186 LEU A O 1
ATOM 1308 N N . GLU A 1 187 ? 21.510 -18.926 30.429 1.00 21.33 187 GLU A N 1
ATOM 1309 C CA . GLU A 1 187 ? 21.238 -20.070 31.326 1.00 21.64 187 GLU A CA 1
ATOM 1310 C C . GLU A 1 187 ? 20.263 -21.057 30.687 1.00 20.56 187 GLU A C 1
ATOM 1311 O O . GLU A 1 187 ? 20.437 -22.278 30.786 1.00 21.24 187 GLU A O 1
ATOM 1317 N N . ARG A 1 188 ? 19.252 -20.522 30.018 1.00 20.43 188 ARG A N 1
ATOM 1318 C CA . ARG A 1 188 ? 18.309 -21.332 29.215 1.00 20.43 188 ARG A CA 1
ATOM 1319 C C . ARG A 1 188 ? 19.081 -22.236 28.255 1.00 20.84 188 ARG A C 1
ATOM 1320 O O . ARG A 1 188 ? 18.902 -23.484 28.229 1.00 20.61 188 ARG A O 1
ATOM 1328 N N . ASP A 1 189 ? 19.918 -21.611 27.436 1.00 20.72 189 ASP A N 1
ATOM 1329 C CA . ASP A 1 189 ? 20.599 -22.339 26.356 1.00 21.05 189 ASP A CA 1
ATOM 1330 C C . ASP A 1 189 ? 21.701 -23.258 26.897 1.00 20.92 189 ASP A C 1
ATOM 1331 O O . ASP A 1 189 ? 21.885 -24.371 26.410 1.00 21.32 189 ASP A O 1
ATOM 1336 N N . ALA A 1 190 ? 22.426 -22.795 27.902 1.00 20.48 190 ALA A N 1
ATOM 1337 C CA . ALA A 1 190 ? 23.429 -23.630 28.561 1.00 22.09 190 ALA A CA 1
ATOM 1338 C C . ALA A 1 190 ? 22.791 -24.876 29.188 1.00 22.84 190 ALA A C 1
ATOM 1339 O O . ALA A 1 190 ? 23.249 -26.006 28.956 1.00 24.15 190 ALA A O 1
ATOM 1341 N N . THR A 1 191 ? 21.714 -24.676 29.936 1.00 23.59 191 THR A N 1
ATOM 1342 C CA . THR A 1 191 ? 21.057 -25.758 30.654 1.00 22.78 191 THR A CA 1
ATOM 1343 C C . THR A 1 191 ? 20.568 -26.771 29.616 1.00 23.53 191 THR A C 1
ATOM 1344 O O . THR A 1 191 ? 20.712 -28.003 29.801 1.00 23.29 191 THR A O 1
ATOM 1348 N N . TYR A 1 192 ? 20.014 -26.265 28.511 1.00 22.66 192 TYR A N 1
ATOM 1349 C CA . TYR A 1 192 ? 19.537 -27.137 27.448 1.00 22.89 192 TYR A CA 1
ATOM 1350 C C . TYR A 1 192 ? 20.688 -27.899 26.797 1.00 23.39 192 TYR A C 1
ATOM 1351 O O . TYR A 1 192 ? 20.632 -29.123 26.671 1.00 23.84 192 TYR A O 1
ATOM 1360 N N . ALA A 1 193 ? 21.740 -27.186 26.393 1.00 24.13 193 ALA A N 1
ATOM 1361 C CA . ALA A 1 193 ? 22.849 -27.805 25.645 1.00 24.82 193 ALA A CA 1
ATOM 1362 C C . ALA A 1 193 ? 23.702 -28.787 26.479 1.00 25.61 193 ALA A C 1
ATOM 1363 O O . ALA A 1 193 ? 24.177 -29.783 25.943 1.00 25.02 193 ALA A O 1
ATOM 1365 N N . PHE A 1 194 ? 23.906 -28.474 27.756 1.00 26.27 194 PHE A N 1
ATOM 1366 C CA . PHE A 1 194 ? 24.716 -29.277 28.653 1.00 28.09 194 PHE A CA 1
ATOM 1367 C C . PHE A 1 194 ? 23.891 -30.347 29.376 1.00 29.20 194 PHE A C 1
ATOM 1368 O O . PHE A 1 194 ? 24.451 -31.208 30.058 1.00 30.33 194 PHE A O 1
ATOM 1376 N N . GLN A 1 195 ? 22.564 -30.267 29.229 1.00 30.42 195 GLN A N 1
ATOM 1377 C CA . GLN A 1 195 ? 21.601 -31.233 29.793 1.00 30.49 195 GLN A CA 1
ATOM 1378 C C . GLN A 1 195 ? 21.672 -31.365 31.308 1.00 31.27 195 GLN A C 1
ATOM 1379 O O . GLN A 1 195 ? 21.489 -32.465 31.855 1.00 30.82 195 GLN A O 1
ATOM 1385 N N . ARG A 1 196 ? 21.893 -30.227 31.974 1.00 31.19 196 ARG A N 1
ATOM 1386 C CA . ARG A 1 196 ? 21.967 -30.127 33.428 1.00 30.99 196 ARG A CA 1
ATOM 1387 C C . ARG A 1 196 ? 21.828 -28.629 33.718 1.00 31.15 196 ARG A C 1
ATOM 1388 O O . ARG A 1 196 ? 22.142 -27.828 32.842 1.00 31.22 196 ARG A O 1
ATOM 1396 N N . PRO A 1 197 ? 21.315 -28.245 34.908 1.00 31.21 197 PRO A N 1
ATOM 1397 C CA . PRO A 1 197 ? 21.219 -26.806 35.236 1.00 30.86 197 PRO A CA 1
ATOM 1398 C C . PRO A 1 197 ? 22.572 -26.133 35.200 1.00 30.33 197 PRO A C 1
ATOM 1399 O O . PRO A 1 197 ? 23.474 -26.559 35.901 1.00 30.02 197 PRO A O 1
ATOM 1403 N N . VAL A 1 198 ? 22.719 -25.113 34.354 1.00 29.71 198 VAL A N 1
ATOM 1404 C CA . VAL A 1 198 ? 23.970 -24.338 34.234 1.00 29.60 198 VAL A CA 1
ATOM 1405 C C . VAL A 1 198 ? 23.588 -22.873 34.457 1.00 30.40 198 VAL A C 1
ATOM 1406 O O . VAL A 1 198 ? 22.791 -22.323 33.682 1.00 30.35 198 VAL A O 1
ATOM 1410 N N . ASP A 1 199 ? 24.126 -22.222 35.489 1.00 30.61 199 ASP A N 1
ATOM 1411 C CA . ASP A 1 199 ? 23.804 -20.790 35.679 1.00 30.97 199 ASP A CA 1
ATOM 1412 C C . ASP A 1 199 ? 24.891 -19.966 35.048 1.00 30.28 199 ASP A C 1
ATOM 1413 O O . ASP A 1 199 ? 25.835 -20.553 34.531 1.00 29.12 199 ASP A O 1
ATOM 1418 N N . THR A 1 200 ? 24.796 -18.628 35.056 1.00 30.57 200 THR A N 1
ATOM 1419 C CA . THR A 1 200 ? 25.820 -17.878 34.285 1.00 31.81 200 THR A CA 1
ATOM 1420 C C . THR A 1 200 ? 27.215 -18.072 34.846 1.00 31.67 200 THR A C 1
ATOM 1421 O O . THR A 1 200 ? 28.182 -18.121 34.100 1.00 31.62 200 THR A O 1
ATOM 1425 N N . ARG A 1 201 ? 27.321 -18.187 36.166 1.00 33.07 201 ARG A N 1
ATOM 1426 C CA . ARG A 1 201 ? 28.615 -18.469 36.820 1.00 33.94 201 ARG A CA 1
ATOM 1427 C C . ARG A 1 201 ? 29.270 -19.731 36.256 1.00 32.76 201 ARG A C 1
ATOM 1428 O O . ARG A 1 201 ? 30.416 -19.685 35.802 1.00 32.78 201 ARG A O 1
ATOM 1436 N N . GLU A 1 202 ? 28.542 -20.851 36.293 1.00 32.41 202 GLU A N 1
ATOM 1437 C CA . GLU A 1 202 ? 29.021 -22.112 35.715 1.00 31.09 202 GLU A CA 1
ATOM 1438 C C . GLU A 1 202 ? 29.362 -21.958 34.220 1.00 30.69 202 GLU A C 1
ATOM 1439 O O . GLU A 1 202 ? 30.435 -22.418 33.771 1.00 29.39 202 GLU A O 1
ATOM 1445 N N . LEU A 1 203 ? 28.489 -21.267 33.460 1.00 29.07 203 LEU A N 1
ATOM 1446 C CA . LEU A 1 203 ? 28.735 -21.060 32.026 1.00 28.54 203 LEU A CA 1
ATOM 1447 C C . LEU A 1 203 ? 30.067 -20.384 31.810 1.00 28.92 203 LEU A C 1
ATOM 1448 O O . LEU A 1 203 ? 30.862 -20.788 30.956 1.00 28.47 203 LEU A O 1
ATOM 1453 N N . PHE A 1 204 ? 30.311 -19.351 32.606 1.00 30.03 204 PHE A N 1
ATOM 1454 C CA . PHE A 1 204 ? 31.519 -18.557 32.453 1.00 31.40 204 PHE A CA 1
ATOM 1455 C C . PHE A 1 204 ? 32.757 -19.356 32.883 1.00 32.17 204 PHE A C 1
ATOM 1456 O O . PHE A 1 204 ? 33.834 -19.211 32.284 1.00 32.38 204 PHE A O 1
ATOM 1464 N N . ARG A 1 205 ? 32.588 -20.192 33.909 1.00 32.93 205 ARG A N 1
ATOM 1465 C CA . ARG A 1 205 ? 33.640 -21.104 34.362 1.00 34.37 205 ARG A CA 1
ATOM 1466 C C . ARG A 1 205 ? 34.040 -22.018 33.202 1.00 33.90 205 ARG A C 1
ATOM 1467 O O . ARG A 1 205 ? 35.220 -22.126 32.829 1.00 34.70 205 ARG A O 1
ATOM 1475 N N . LEU A 1 206 ? 33.033 -22.660 32.621 1.00 33.65 206 LEU A N 1
ATOM 1476 C CA . LEU A 1 206 ? 33.207 -23.523 31.450 1.00 32.30 206 LEU A CA 1
ATOM 1477 C C . LEU A 1 206 ? 33.861 -22.772 30.299 1.00 32.16 206 LEU A C 1
ATOM 1478 O O . LEU A 1 206 ? 34.803 -23.285 29.663 1.00 32.23 206 LEU A O 1
ATOM 1483 N N . PHE A 1 207 ? 33.370 -21.557 30.018 1.00 31.98 207 PHE A N 1
ATOM 1484 C CA . PHE A 1 207 ? 33.985 -20.718 28.986 1.00 31.65 207 PHE A CA 1
ATOM 1485 C C . PHE A 1 207 ? 35.485 -20.544 29.227 1.00 33.36 207 PHE A C 1
ATOM 1486 O O . PHE A 1 207 ? 36.294 -20.808 28.330 1.00 32.86 207 PHE A O 1
ATOM 1494 N N . GLN A 1 208 ? 35.848 -20.079 30.428 1.00 34.51 208 GLN A N 1
ATOM 1495 C CA . GLN A 1 208 ? 37.253 -19.808 30.761 1.00 35.53 208 GLN A CA 1
ATOM 1496 C C . GLN A 1 208 ? 38.141 -21.056 30.712 1.00 35.52 208 GLN A C 1
ATOM 1497 O O . GLN A 1 208 ? 39.336 -20.940 30.432 1.00 35.94 208 GLN A O 1
ATOM 1503 N N . ALA A 1 209 ? 37.569 -22.227 30.971 1.00 35.75 209 ALA A N 1
ATOM 1504 C CA . ALA A 1 209 ? 38.299 -23.521 30.833 1.00 35.95 209 ALA A CA 1
ATOM 1505 C C . ALA A 1 209 ? 38.405 -24.053 29.391 1.00 36.66 209 ALA A C 1
ATOM 1506 O O . ALA A 1 209 ? 38.993 -25.127 29.142 1.00 37.04 209 ALA A O 1
ATOM 1508 N N . GLY A 1 210 ? 37.824 -23.310 28.446 1.00 35.58 210 GLY A N 1
ATOM 1509 C CA . GLY A 1 210 ? 37.943 -23.630 27.046 1.00 33.99 210 GLY A CA 1
ATOM 1510 C C . GLY A 1 210 ? 36.971 -24.683 26.555 1.00 33.41 210 GLY A C 1
ATOM 1511 O O . GLY A 1 210 ? 37.224 -25.310 25.545 1.00 33.87 210 GLY A O 1
ATOM 1512 N N . ASP A 1 211 ? 35.862 -24.873 27.260 1.00 33.27 211 ASP A N 1
ATOM 1513 C CA . ASP A 1 211 ? 34.816 -25.798 26.815 1.00 32.99 211 ASP A CA 1
ATOM 1514 C C . ASP A 1 211 ? 34.225 -25.285 25.498 1.00 32.08 211 ASP A C 1
ATOM 1515 O O . ASP A 1 211 ? 33.768 -24.146 25.433 1.00 32.07 211 ASP A O 1
ATOM 1520 N N . PRO A 1 212 ? 34.273 -26.109 24.434 1.00 32.29 212 PRO A N 1
ATOM 1521 C CA . PRO A 1 212 ? 33.866 -25.633 23.112 1.00 31.12 212 PRO A CA 1
ATOM 1522 C C . PRO A 1 212 ? 32.382 -25.210 23.025 1.00 30.89 212 PRO A C 1
ATOM 1523 O O . PRO A 1 212 ? 32.088 -24.224 22.387 1.00 30.13 212 PRO A O 1
ATOM 1527 N N . LYS A 1 213 ? 31.495 -25.932 23.711 1.00 29.37 213 LYS A N 1
ATOM 1528 C CA . LYS A 1 213 ? 30.070 -25.655 23.697 1.00 29.55 213 LYS A CA 1
ATOM 1529 C C . LYS A 1 213 ? 29.809 -24.311 24.366 1.00 29.22 213 LYS A C 1
ATOM 1530 O O . LYS A 1 213 ? 29.029 -23.483 23.835 1.00 28.44 213 LYS A O 1
ATOM 1536 N N . ALA A 1 214 ? 30.438 -24.116 25.531 1.00 27.08 214 ALA A N 1
ATOM 1537 C CA . ALA A 1 214 ? 30.339 -22.872 26.288 1.00 27.25 214 ALA A CA 1
ATOM 1538 C C . ALA A 1 214 ? 30.873 -21.699 25.489 1.00 27.04 214 ALA A C 1
ATOM 1539 O O . ALA A 1 214 ? 30.251 -20.621 25.507 1.00 28.96 214 ALA A O 1
ATOM 1541 N N . GLU A 1 215 ? 31.982 -21.888 24.774 1.00 25.82 215 GLU A N 1
ATOM 1542 C CA . GLU A 1 215 ? 32.530 -20.823 23.938 1.00 26.74 215 GLU A CA 1
ATOM 1543 C C . GLU A 1 215 ? 31.530 -20.422 22.857 1.00 25.80 215 GLU A C 1
ATOM 1544 O O . GLU A 1 215 ? 31.255 -19.241 22.652 1.00 26.01 215 GLU A O 1
ATOM 1550 N N . ARG A 1 216 ? 30.988 -21.421 22.175 1.00 24.57 216 ARG A N 1
ATOM 1551 C CA . ARG A 1 216 ? 30.098 -21.173 21.031 1.00 23.15 216 ARG A CA 1
ATOM 1552 C C . ARG A 1 216 ? 28.906 -20.333 21.463 1.00 22.69 216 ARG A C 1
ATOM 1553 O O . ARG A 1 216 ? 28.505 -19.375 20.791 1.00 21.95 216 ARG A O 1
ATOM 1561 N N . LEU A 1 217 ? 28.323 -20.730 22.590 1.00 22.76 217 LEU A N 1
ATOM 1562 C CA . LEU A 1 217 ? 27.121 -20.132 23.107 1.00 23.82 217 LEU A CA 1
ATOM 1563 C C . LEU A 1 217 ? 27.371 -18.691 23.582 1.00 24.23 217 LEU A C 1
ATOM 1564 O O . LEU A 1 217 ? 26.566 -17.801 23.306 1.00 23.48 217 LEU A O 1
ATOM 1569 N N . VAL A 1 218 ? 28.466 -18.482 24.319 1.00 24.54 218 VAL A N 1
ATOM 1570 C CA . VAL A 1 218 ? 28.791 -17.156 24.892 1.00 24.02 218 VAL A CA 1
ATOM 1571 C C . VAL A 1 218 ? 29.147 -16.146 23.790 1.00 23.89 218 VAL A C 1
ATOM 1572 O O . VAL A 1 218 ? 28.708 -14.970 23.793 1.00 24.35 218 VAL A O 1
ATOM 1576 N N . LEU A 1 219 ? 29.963 -16.596 22.853 1.00 22.84 219 LEU A N 1
ATOM 1577 C CA . LEU A 1 219 ? 30.361 -15.723 21.761 1.00 21.81 219 LEU A CA 1
ATOM 1578 C C . LEU A 1 219 ? 29.168 -15.362 20.885 1.00 20.79 219 LEU A C 1
ATOM 1579 O O . LEU A 1 219 ? 29.054 -14.233 20.417 1.00 19.52 219 LEU A O 1
ATOM 1584 N N . GLN A 1 220 ? 28.302 -16.338 20.620 1.00 20.51 220 GLN A N 1
ATOM 1585 C CA . GLN A 1 220 ? 27.082 -16.025 19.874 1.00 20.21 220 GLN A CA 1
ATOM 1586 C C . GLN A 1 220 ? 26.282 -14.899 20.548 1.00 19.69 220 GLN A C 1
ATOM 1587 O O . GLN A 1 220 ? 25.816 -13.989 19.872 1.00 19.88 220 GLN A O 1
ATOM 1593 N N . ALA A 1 221 ? 26.070 -15.004 21.862 1.00 19.46 221 ALA A N 1
ATOM 1594 C CA . ALA A 1 221 ? 25.312 -14.001 22.608 1.00 18.89 221 ALA A CA 1
ATOM 1595 C C . ALA A 1 221 ? 26.008 -12.631 22.560 1.00 20.06 221 ALA A C 1
ATOM 1596 O O . ALA A 1 221 ? 25.352 -11.606 22.394 1.00 20.99 221 ALA A O 1
ATOM 1598 N N . ALA A 1 222 ? 27.342 -12.615 22.674 1.00 20.33 222 ALA A N 1
ATOM 1599 C CA . ALA A 1 222 ? 28.128 -11.367 22.592 1.00 20.28 222 ALA A CA 1
ATOM 1600 C C . ALA A 1 222 ? 27.930 -10.665 21.253 1.00 20.31 222 ALA A C 1
ATOM 1601 O O . ALA A 1 222 ? 27.770 -9.429 21.190 1.00 19.64 222 ALA A O 1
ATOM 1603 N N . ARG A 1 223 ? 27.942 -11.447 20.170 1.00 20.37 223 ARG A N 1
ATOM 1604 C CA . ARG A 1 223 ? 27.806 -10.888 18.832 1.00 19.74 223 ARG A CA 1
ATOM 1605 C C . ARG A 1 223 ? 26.394 -10.313 18.617 1.00 19.73 223 ARG A C 1
ATOM 1606 O O . ARG A 1 223 ? 26.266 -9.284 17.942 1.00 19.81 223 ARG A O 1
ATOM 1614 N N . TYR A 1 224 ? 25.353 -10.988 19.135 1.00 17.43 224 TYR A N 1
ATOM 1615 C CA . TYR A 1 224 ? 23.981 -10.448 19.071 1.00 17.74 224 TYR A CA 1
ATOM 1616 C C . TYR A 1 224 ? 23.878 -9.081 19.767 1.00 16.23 224 TYR A C 1
ATOM 1617 O O . TYR A 1 224 ? 23.207 -8.170 19.286 1.00 16.18 224 TYR A O 1
ATOM 1626 N N . VAL A 1 225 ? 24.567 -8.931 20.898 1.00 16.85 225 VAL A N 1
ATOM 1627 C CA . VAL A 1 225 ? 24.569 -7.618 21.549 1.00 17.41 225 VAL A CA 1
ATOM 1628 C C . VAL A 1 225 ? 25.239 -6.575 20.660 1.00 17.87 225 VAL A C 1
ATOM 1629 O O . VAL A 1 225 ? 24.666 -5.501 20.455 1.00 18.83 225 VAL A O 1
ATOM 1633 N N . GLY A 1 226 ? 26.408 -6.897 20.128 1.00 16.86 226 GLY A N 1
ATOM 1634 C CA . GLY A 1 226 ? 27.116 -5.963 19.230 1.00 17.97 226 GLY A CA 1
ATOM 1635 C C . GLY A 1 226 ? 26.236 -5.624 18.037 1.00 18.21 226 GLY A C 1
ATOM 1636 O O . GLY A 1 226 ? 26.130 -4.464 17.664 1.00 18.77 226 GLY A O 1
ATOM 1637 N N . ILE A 1 227 ? 25.632 -6.636 17.400 1.00 17.89 227 ILE A N 1
ATOM 1638 C CA . ILE A 1 227 ? 24.687 -6.400 16.291 1.00 16.76 227 ILE A CA 1
ATOM 1639 C C . ILE A 1 227 ? 23.524 -5.478 16.677 1.00 16.14 227 ILE A C 1
ATOM 1640 O O . ILE A 1 227 ? 23.177 -4.547 15.937 1.00 15.72 227 ILE A O 1
ATOM 1645 N N . GLY A 1 228 ? 22.898 -5.736 17.835 1.00 15.93 228 GLY A N 1
ATOM 1646 C CA . GLY A 1 228 ? 21.757 -4.944 18.269 1.00 15.26 228 GLY A CA 1
ATOM 1647 C C . GLY A 1 228 ? 22.141 -3.505 18.537 1.00 16.12 228 GLY A C 1
ATOM 1648 O O . GLY A 1 228 ? 21.408 -2.599 18.173 1.00 15.60 228 GLY A O 1
ATOM 1649 N N . LEU A 1 229 ? 23.303 -3.298 19.151 1.00 16.55 229 LEU A N 1
ATOM 1650 C CA . LEU A 1 229 ? 23.793 -1.924 19.402 1.00 18.09 229 LEU A CA 1
ATOM 1651 C C . LEU A 1 229 ? 24.105 -1.194 18.110 1.00 18.56 229 LEU A C 1
ATOM 1652 O O . LEU A 1 229 ? 23.763 -0.024 17.970 1.00 20.17 229 LEU A O 1
ATOM 1657 N N . ALA A 1 230 ? 24.700 -1.888 17.144 1.00 18.03 230 ALA A N 1
ATOM 1658 C CA . ALA A 1 230 ? 25.047 -1.243 15.851 1.00 18.07 230 ALA A CA 1
ATOM 1659 C C . ALA A 1 230 ? 23.800 -0.857 15.092 1.00 17.07 230 ALA A C 1
ATOM 1660 O O . ALA A 1 230 ? 23.733 0.190 14.437 1.00 17.43 230 ALA A O 1
ATOM 1662 N N . SER A 1 231 ? 22.795 -1.712 15.182 1.00 16.15 231 SER A N 1
ATOM 1663 C CA . SER A 1 231 ? 21.511 -1.468 14.561 1.00 16.88 231 SER A CA 1
ATOM 1664 C C . SER A 1 231 ? 20.812 -0.218 15.149 1.00 17.31 231 SER A C 1
ATOM 1665 O O . SER A 1 231 ? 20.281 0.649 14.408 1.00 16.09 231 SER A O 1
ATOM 1668 N N . LEU A 1 232 ? 20.829 -0.127 16.482 1.00 18.06 232 LEU A N 1
ATOM 1669 C CA . LEU A 1 232 ? 20.295 1.028 17.221 1.00 18.17 232 LEU A CA 1
ATOM 1670 C C . LEU A 1 232 ? 21.017 2.342 16.888 1.00 19.72 232 LEU A C 1
ATOM 1671 O O . LEU A 1 232 ? 20.427 3.436 16.939 1.00 19.67 232 LEU A O 1
ATOM 1676 N N . VAL A 1 233 ? 22.296 2.245 16.513 1.00 20.45 233 VAL A N 1
ATOM 1677 C CA . VAL A 1 233 ? 23.039 3.439 16.050 1.00 20.24 233 VAL A CA 1
ATOM 1678 C C . VAL A 1 233 ? 22.361 4.008 14.802 1.00 20.55 233 VAL A C 1
ATOM 1679 O O . VAL A 1 233 ? 22.259 5.247 14.645 1.00 19.68 233 VAL A O 1
ATOM 1683 N N . LYS A 1 234 ? 21.863 3.140 13.916 1.00 20.09 234 LYS A N 1
ATOM 1684 C CA . LYS A 1 234 ? 21.201 3.676 12.688 1.00 20.81 234 LYS A CA 1
ATOM 1685 C C . LYS A 1 234 ? 19.908 4.349 13.052 1.00 21.27 234 LYS A C 1
ATOM 1686 O O . LYS A 1 234 ? 19.468 5.234 12.354 1.00 23.29 234 LYS A O 1
ATOM 1692 N N . ALA A 1 235 ? 19.275 3.914 14.141 1.00 20.91 235 ALA A N 1
ATOM 1693 C CA . ALA A 1 235 ? 17.994 4.542 14.531 1.00 20.60 235 ALA A CA 1
ATOM 1694 C C . ALA A 1 235 ? 18.262 5.890 15.186 1.00 20.66 235 ALA A C 1
ATOM 1695 O O . ALA A 1 235 ? 17.668 6.898 14.787 1.00 21.26 235 ALA A O 1
ATOM 1697 N N . PHE A 1 236 ? 19.192 5.897 16.145 1.00 19.98 236 PHE A N 1
ATOM 1698 C CA . PHE A 1 236 ? 19.330 6.982 17.075 1.00 21.24 236 PHE A CA 1
ATOM 1699 C C . PHE A 1 236 ? 20.579 7.867 16.877 1.00 20.96 236 PHE A C 1
ATOM 1700 O O . PHE A 1 236 ? 20.566 8.997 17.347 1.00 20.23 236 PHE A O 1
ATOM 1708 N N . ASP A 1 237 ? 21.653 7.328 16.281 1.00 20.61 237 ASP A N 1
ATOM 1709 C CA . ASP A 1 237 ? 22.936 8.044 16.111 1.00 21.02 237 ASP A CA 1
ATOM 1710 C C . ASP A 1 237 ? 23.395 8.822 17.389 1.00 21.31 237 ASP A C 1
ATOM 1711 O O . ASP A 1 237 ? 23.571 10.056 17.351 1.00 20.60 237 ASP A O 1
ATOM 1716 N N . PRO A 1 238 ? 23.579 8.084 18.515 1.00 20.68 238 PRO A N 1
ATOM 1717 C CA . PRO A 1 238 ? 23.911 8.641 19.820 1.00 20.86 238 PRO A CA 1
ATOM 1718 C C . PRO A 1 238 ? 25.369 9.076 19.835 1.00 20.00 238 PRO A C 1
ATOM 1719 O O . PRO A 1 238 ? 26.178 8.543 19.073 1.00 18.42 238 PRO A O 1
ATOM 1723 N N . GLY A 1 239 ? 25.682 10.069 20.651 1.00 20.33 239 GLY A N 1
ATOM 1724 C CA . GLY A 1 239 ? 27.049 10.489 20.817 1.00 20.22 239 GLY A CA 1
ATOM 1725 C C . GLY A 1 239 ? 27.888 9.303 21.203 1.00 21.16 239 GLY A C 1
ATOM 1726 O O . GLY A 1 239 ? 28.943 9.083 20.626 1.00 21.58 239 GLY A O 1
ATOM 1727 N N . VAL A 1 240 ? 27.447 8.554 22.233 1.00 21.59 240 VAL A N 1
ATOM 1728 C CA . VAL A 1 240 ? 28.123 7.315 22.664 1.00 21.55 240 VAL A CA 1
ATOM 1729 C C . VAL A 1 240 ? 27.112 6.246 23.086 1.00 20.95 240 VAL A C 1
ATOM 1730 O O . VAL A 1 240 ? 25.943 6.537 23.428 1.00 21.00 240 VAL A O 1
ATOM 1734 N N . VAL A 1 241 ? 27.588 5.026 23.059 1.00 19.74 241 VAL A N 1
ATOM 1735 C CA . VAL A 1 241 ? 26.830 3.855 23.463 1.00 20.50 241 VAL A CA 1
ATOM 1736 C C . VAL A 1 241 ? 27.483 3.393 24.748 1.00 20.33 241 VAL A C 1
ATOM 1737 O O . VAL A 1 241 ? 28.704 3.242 24.793 1.00 21.70 241 VAL A O 1
ATOM 1741 N N . VAL A 1 242 ? 26.679 3.195 25.793 1.00 20.38 242 VAL A N 1
ATOM 1742 C CA . VAL A 1 242 ? 27.181 2.680 27.094 1.00 20.00 242 VAL A CA 1
ATOM 1743 C C . VAL A 1 242 ? 26.554 1.300 27.342 1.00 20.63 242 VAL A C 1
ATOM 1744 O O . VAL A 1 242 ? 25.338 1.134 27.197 1.00 19.83 242 VAL A O 1
ATOM 1748 N N . LEU A 1 243 ? 27.388 0.333 27.727 1.00 21.66 243 LEU A N 1
ATOM 1749 C CA . LEU A 1 243 ? 26.941 -1.002 28.046 1.00 21.65 243 LEU A CA 1
ATOM 1750 C C . LEU A 1 243 ? 27.225 -1.276 29.481 1.00 21.23 243 LEU A C 1
ATOM 1751 O O . LEU A 1 243 ? 28.395 -1.255 29.878 1.00 20.97 243 LEU A O 1
ATOM 1756 N N . GLY A 1 244 ? 26.161 -1.573 30.246 1.00 21.46 244 GLY A N 1
ATOM 1757 C CA . GLY A 1 244 ? 26.284 -1.999 31.636 1.00 21.93 244 GLY A CA 1
ATOM 1758 C C . GLY A 1 244 ? 25.580 -3.311 31.939 1.00 22.79 244 GLY A C 1
ATOM 1759 O O . GLY A 1 244 ? 25.280 -4.107 31.030 1.00 21.95 244 GLY A O 1
ATOM 1760 N N . GLY A 1 245 ? 25.305 -3.519 33.231 1.00 23.39 245 GLY A N 1
ATOM 1761 C CA . GLY A 1 245 ? 24.622 -4.695 33.739 1.00 22.63 245 GLY A CA 1
ATOM 1762 C C . GLY A 1 245 ? 25.652 -5.724 34.097 1.00 23.53 245 GLY A C 1
ATOM 1763 O O . GLY A 1 245 ? 26.683 -5.884 33.408 1.00 23.58 245 GLY A O 1
ATOM 1764 N N . GLY A 1 246 ? 25.386 -6.468 35.162 1.00 24.43 246 GLY A N 1
ATOM 1765 C CA . GLY A 1 246 ? 26.416 -7.372 35.677 1.00 25.51 246 GLY A CA 1
ATOM 1766 C C . GLY A 1 246 ? 26.789 -8.513 34.767 1.00 26.81 246 GLY A C 1
ATOM 1767 O O . GLY A 1 246 ? 27.933 -9.000 34.819 1.00 28.75 246 GLY A O 1
ATOM 1768 N N . VAL A 1 247 ? 25.856 -8.960 33.926 1.00 26.43 247 VAL A N 1
ATOM 1769 C CA . VAL A 1 247 ? 26.159 -10.100 33.054 1.00 27.74 247 VAL A CA 1
ATOM 1770 C C . VAL A 1 247 ? 27.112 -9.680 31.982 1.00 28.47 247 VAL A C 1
ATOM 1771 O O . VAL A 1 247 ? 27.987 -10.467 31.605 1.00 30.47 247 VAL A O 1
ATOM 1775 N N . ALA A 1 248 ? 26.971 -8.459 31.470 1.00 28.15 248 ALA A N 1
ATOM 1776 C CA . ALA A 1 248 ? 27.935 -7.993 30.472 1.00 28.57 248 ALA A CA 1
ATOM 1777 C C . ALA A 1 248 ? 29.268 -7.561 31.114 1.00 29.21 248 ALA A C 1
ATOM 1778 O O . ALA A 1 248 ? 30.348 -7.869 30.596 1.00 29.35 248 ALA A O 1
ATOM 1780 N N . LEU A 1 249 ? 29.203 -6.833 32.218 1.00 29.95 249 LEU A N 1
ATOM 1781 C CA . LEU A 1 249 ? 30.430 -6.289 32.798 1.00 31.02 249 LEU A CA 1
ATOM 1782 C C . LEU A 1 249 ? 31.366 -7.360 33.389 1.00 31.59 249 LEU A C 1
ATOM 1783 O O . LEU A 1 249 ? 32.591 -7.225 33.279 1.00 32.83 249 LEU A O 1
ATOM 1788 N N . ASN A 1 250 ? 30.800 -8.415 33.960 1.00 31.97 250 ASN A N 1
ATOM 1789 C CA . ASN A 1 250 ? 31.583 -9.488 34.571 1.00 33.34 250 ASN A CA 1
ATOM 1790 C C . ASN A 1 250 ? 31.873 -10.675 33.661 1.00 33.76 250 ASN A C 1
ATOM 1791 O O . ASN A 1 250 ? 32.447 -11.663 34.097 1.00 34.12 250 ASN A O 1
ATOM 1796 N N . ALA A 1 251 ? 31.500 -10.564 32.392 1.00 33.51 251 ALA A N 1
ATOM 1797 C CA . ALA A 1 251 ? 31.679 -11.639 31.436 1.00 33.98 251 ALA A CA 1
ATOM 1798 C C . ALA A 1 251 ? 33.179 -11.798 31.127 1.00 34.30 251 ALA A C 1
ATOM 1799 O O . ALA A 1 251 ? 33.913 -10.830 31.246 1.00 33.14 251 ALA A O 1
ATOM 1801 N N . PRO A 1 252 ? 33.632 -13.015 30.726 1.00 35.13 252 PRO A N 1
ATOM 1802 C CA . PRO A 1 252 ? 35.021 -13.234 30.318 1.00 36.06 252 PRO A CA 1
ATOM 1803 C C . PRO A 1 252 ? 35.473 -12.225 29.282 1.00 36.52 252 PRO A C 1
ATOM 1804 O O . PRO A 1 252 ? 34.643 -11.689 28.557 1.00 37.07 252 PRO A O 1
ATOM 1808 N N . GLU A 1 253 ? 36.778 -11.969 29.177 1.00 37.00 253 GLU A N 1
ATOM 1809 C CA . GLU A 1 253 ? 37.250 -10.941 28.209 1.00 36.48 253 GLU A CA 1
ATOM 1810 C C . GLU A 1 253 ? 36.934 -11.255 26.737 1.00 34.73 253 GLU A C 1
ATOM 1811 O O . GLU A 1 253 ? 36.746 -10.343 25.898 1.00 34.29 253 GLU A O 1
ATOM 1817 N N . GLY A 1 254 ? 36.900 -12.536 26.418 1.00 32.67 254 GLY A N 1
ATOM 1818 C CA . GLY A 1 254 ? 36.538 -12.978 25.068 1.00 30.89 254 GLY A CA 1
ATOM 1819 C C . GLY A 1 254 ? 35.170 -12.449 24.664 1.00 29.95 254 GLY A C 1
ATOM 1820 O O . GLY A 1 254 ? 34.938 -12.172 23.494 1.00 29.53 254 GLY A O 1
ATOM 1821 N N . TYR A 1 255 ? 34.285 -12.299 25.655 1.00 28.85 255 TYR A N 1
ATOM 1822 C CA . TYR A 1 255 ? 32.932 -11.788 25.443 1.00 28.33 255 TYR A CA 1
ATOM 1823 C C . TYR A 1 255 ? 32.993 -10.356 24.924 1.00 27.84 255 TYR A C 1
ATOM 1824 O O . TYR A 1 255 ? 32.464 -10.055 23.851 1.00 28.66 255 TYR A O 1
ATOM 1833 N N . TRP A 1 256 ? 33.644 -9.480 25.674 1.00 27.58 256 TRP A N 1
ATOM 1834 C CA A TRP A 1 256 ? 33.707 -8.074 25.286 0.50 27.97 256 TRP A CA 1
ATOM 1835 C CA B TRP A 1 256 ? 33.763 -8.079 25.292 0.50 28.00 256 TRP A CA 1
ATOM 1836 C C . TRP A 1 256 ? 34.396 -7.921 23.925 1.00 28.35 256 TRP A C 1
ATOM 1837 O O . TRP A 1 256 ? 33.924 -7.152 23.094 1.00 29.26 256 TRP A O 1
ATOM 1858 N N . GLU A 1 257 ? 35.463 -8.680 23.686 1.00 27.99 257 GLU A N 1
ATOM 1859 C CA . GLU A 1 257 ? 36.155 -8.674 22.408 1.00 29.14 257 GLU A CA 1
ATOM 1860 C C . GLU A 1 257 ? 35.204 -9.017 21.252 1.00 27.47 257 GLU A C 1
ATOM 1861 O O . GLU A 1 257 ? 35.243 -8.370 20.194 1.00 26.85 257 GLU A O 1
ATOM 1867 N N . ALA A 1 258 ? 34.427 -10.094 21.426 1.00 25.13 258 ALA A N 1
ATOM 1868 C CA . ALA A 1 258 ? 33.523 -10.554 20.364 1.00 23.97 258 ALA A CA 1
ATOM 1869 C C . ALA A 1 258 ? 32.414 -9.526 20.124 1.00 22.58 258 ALA A C 1
ATOM 1870 O O . ALA A 1 258 ? 31.981 -9.316 19.005 1.00 21.44 258 ALA A O 1
ATOM 1872 N N . LEU A 1 259 ? 31.949 -8.907 21.201 1.00 22.71 259 LEU A N 1
ATOM 1873 C CA . LEU A 1 259 ? 30.813 -7.980 21.127 1.00 22.50 259 LEU A CA 1
ATOM 1874 C C . LEU A 1 259 ? 31.271 -6.754 20.355 1.00 23.25 259 LEU A C 1
ATOM 1875 O O . LEU A 1 259 ? 30.570 -6.251 19.451 1.00 22.34 259 LEU A O 1
ATOM 1880 N N . LEU A 1 260 ? 32.446 -6.256 20.741 1.00 24.04 260 LEU A N 1
ATOM 1881 C CA . LEU A 1 260 ? 33.048 -5.078 20.099 1.00 25.59 260 LEU A CA 1
ATOM 1882 C C . LEU A 1 260 ? 33.319 -5.340 18.642 1.00 24.83 260 LEU A C 1
ATOM 1883 O O . LEU A 1 260 ? 33.127 -4.488 17.798 1.00 24.16 260 LEU A O 1
ATOM 1888 N N . GLU A 1 261 ? 33.830 -6.527 18.358 1.00 24.78 261 GLU A N 1
ATOM 1889 C CA . GLU A 1 261 ? 34.058 -6.922 16.988 1.00 25.27 261 GLU A CA 1
ATOM 1890 C C . GLU A 1 261 ? 32.776 -6.943 16.118 1.00 23.82 261 GLU A C 1
ATOM 1891 O O . GLU A 1 261 ? 32.771 -6.516 14.961 1.00 22.96 261 GLU A O 1
ATOM 1897 N N . ALA A 1 262 ? 31.679 -7.445 16.676 1.00 22.17 262 ALA A N 1
ATOM 1898 C CA . ALA A 1 262 ? 30.442 -7.510 15.941 1.00 19.77 262 ALA A CA 1
ATOM 1899 C C . ALA A 1 262 ? 29.876 -6.106 15.710 1.00 19.93 262 ALA A C 1
ATOM 1900 O O . ALA A 1 262 ? 29.383 -5.806 14.638 1.00 19.93 262 ALA A O 1
ATOM 1902 N N . TYR A 1 263 ? 29.894 -5.273 16.758 1.00 19.53 263 TYR A N 1
ATOM 1903 C CA . TYR A 1 263 ? 29.479 -3.873 16.662 1.00 19.01 263 TYR A CA 1
ATOM 1904 C C . TYR A 1 263 ? 30.238 -3.182 15.528 1.00 19.80 263 TYR A C 1
ATOM 1905 O O . TYR A 1 263 ? 29.666 -2.454 14.676 1.00 18.35 263 TYR A O 1
ATOM 1914 N N . ARG A 1 264 ? 31.540 -3.405 15.492 1.00 19.59 264 ARG A N 1
ATOM 1915 C CA . ARG A 1 264 ? 32.324 -2.769 14.432 1.00 21.66 264 ARG A CA 1
ATOM 1916 C C . ARG A 1 264 ? 31.998 -3.301 13.051 1.00 21.58 264 ARG A C 1
ATOM 1917 O O . ARG A 1 264 ? 31.895 -2.523 12.098 1.00 19.52 264 ARG A O 1
ATOM 1925 N N . ARG A 1 265 ? 31.843 -4.621 12.942 1.00 21.00 265 ARG A N 1
ATOM 1926 C CA . ARG A 1 265 ? 31.404 -5.208 11.643 1.00 21.56 265 ARG A CA 1
ATOM 1927 C C . ARG A 1 265 ? 30.050 -4.703 11.176 1.00 20.53 265 ARG A C 1
ATOM 1928 O O . ARG A 1 265 ? 29.823 -4.567 9.979 1.00 20.56 265 ARG A O 1
ATOM 1936 N N . TYR A 1 266 ? 29.147 -4.432 12.110 1.00 19.53 266 TYR A N 1
ATOM 1937 C CA . TYR A 1 266 ? 27.795 -3.948 11.742 1.00 19.23 266 TYR A CA 1
ATOM 1938 C C . TYR A 1 266 ? 27.712 -2.422 11.680 1.00 19.11 266 TYR A C 1
ATOM 1939 O O . TYR A 1 266 ? 26.607 -1.818 11.545 1.00 18.80 266 TYR A O 1
ATOM 1948 N N . LEU A 1 267 ? 28.894 -1.797 11.756 1.00 19.23 267 LEU A N 1
ATOM 1949 C CA . LEU A 1 267 ? 29.011 -0.367 11.405 1.00 18.44 267 LEU A CA 1
ATOM 1950 C C . LEU A 1 267 ? 29.966 -0.051 10.208 1.00 19.67 267 LEU A C 1
ATOM 1951 O O . LEU A 1 267 ? 30.317 1.115 9.979 1.00 20.81 267 LEU A O 1
ATOM 1956 N N . GLN A 1 268 ? 30.392 -1.080 9.473 1.00 19.69 268 GLN A N 1
ATOM 1957 C CA . GLN A 1 268 ? 31.094 -0.893 8.194 1.00 20.51 268 GLN A CA 1
ATOM 1958 C C . GLN A 1 268 ? 30.231 -0.068 7.271 1.00 20.74 268 GLN A C 1
ATOM 1959 O O . GLN A 1 268 ? 29.053 -0.412 7.009 1.00 19.87 268 GLN A O 1
ATOM 1965 N N . GLY A 1 269 ? 30.823 1.014 6.763 1.00 21.10 269 GLY A N 1
ATOM 1966 C CA . GLY A 1 269 ? 30.143 1.972 5.938 1.00 22.04 269 GLY A CA 1
ATOM 1967 C C . GLY A 1 269 ? 29.490 3.089 6.756 1.00 23.83 269 GLY A C 1
ATOM 1968 O O . GLY A 1 269 ? 28.802 3.944 6.178 1.00 24.34 269 GLY A O 1
ATOM 1969 N N . TRP A 1 270 ? 29.663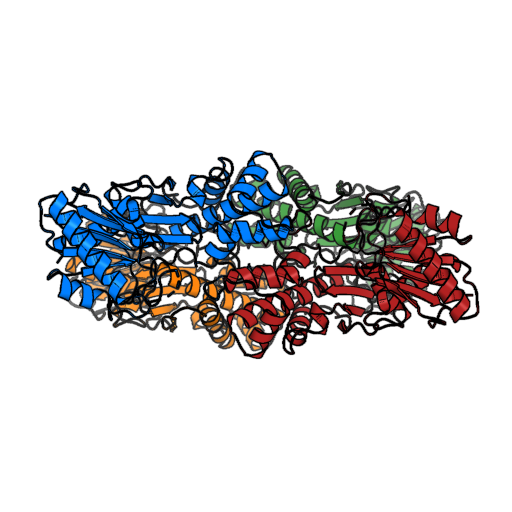 3.071 8.086 1.00 22.80 270 TRP A N 1
ATOM 1970 C CA . TRP A 1 270 ? 29.001 4.035 8.982 1.00 24.13 270 TRP A CA 1
ATOM 1971 C C . TRP A 1 270 ? 30.033 4.660 9.885 1.00 24.64 270 TRP A C 1
ATOM 1972 O O . TRP A 1 270 ? 31.097 4.106 10.044 1.00 23.52 270 TRP A O 1
ATOM 1983 N N . GLU A 1 271 ? 29.682 5.788 10.510 1.00 25.41 271 GLU A N 1
ATOM 1984 C CA . GLU A 1 271 ? 30.443 6.342 11.634 1.00 27.06 271 GLU A CA 1
ATOM 1985 C C . GLU A 1 271 ? 30.049 5.695 12.948 1.00 25.74 271 GLU A C 1
ATOM 1986 O O . GLU A 1 271 ? 28.904 5.842 13.400 1.00 25.81 271 GLU A O 1
ATOM 1992 N N . ALA A 1 272 ? 31.000 4.993 13.567 1.00 25.83 272 ALA A N 1
ATOM 1993 C CA . ALA A 1 272 ? 30.766 4.237 14.797 1.00 24.62 272 ALA A CA 1
ATOM 1994 C C . ALA A 1 272 ? 30.872 5.104 16.071 1.00 25.44 272 ALA A C 1
ATOM 1995 O O . ALA A 1 272 ? 31.942 5.652 16.371 1.00 25.16 272 ALA A O 1
ATOM 1997 N N . PRO A 1 273 ? 29.771 5.211 16.855 1.00 24.48 273 PRO A N 1
ATOM 1998 C CA . PRO A 1 273 ? 29.975 5.890 18.145 1.00 23.82 273 PRO A CA 1
ATOM 1999 C C . PRO A 1 273 ? 30.915 5.098 19.081 1.00 23.66 273 PRO A C 1
ATOM 2000 O O . PRO A 1 273 ? 30.957 3.870 19.017 1.00 23.23 273 PRO A O 1
ATOM 2004 N N . PRO A 1 274 ? 31.622 5.793 19.987 1.00 23.55 274 PRO A N 1
ATOM 2005 C CA . PRO A 1 274 ? 32.367 5.038 21.003 1.00 23.32 274 PRO A CA 1
ATOM 2006 C C . PRO A 1 274 ? 31.426 4.181 21.859 1.00 23.10 274 PRO A C 1
ATOM 2007 O O . PRO A 1 274 ? 30.306 4.606 22.169 1.00 23.58 274 PRO A O 1
ATOM 2011 N N . LEU A 1 275 ? 31.858 2.961 22.162 1.00 22.66 275 LEU A N 1
ATOM 2012 C CA . LEU A 1 275 ? 31.105 2.051 22.985 1.00 23.24 275 LEU A CA 1
ATOM 2013 C C . LEU A 1 275 ? 31.916 1.952 24.267 1.00 23.50 275 LEU A C 1
ATOM 2014 O O . LEU A 1 275 ? 33.083 1.548 24.246 1.00 23.11 275 LEU A O 1
ATOM 2019 N N . ARG A 1 276 ? 31.280 2.365 25.355 1.00 22.99 276 ARG A N 1
ATOM 2020 C CA . ARG A 1 276 ? 31.901 2.481 26.678 1.00 23.93 276 ARG A CA 1
ATOM 2021 C C . ARG A 1 276 ? 31.229 1.630 27.746 1.00 23.71 276 ARG A C 1
ATOM 2022 O O . ARG A 1 276 ? 30.003 1.495 27.775 1.00 24.35 276 ARG A O 1
ATOM 2030 N N . ARG A 1 277 ? 32.032 1.052 28.629 1.00 24.39 277 ARG A N 1
ATOM 2031 C CA . ARG A 1 277 ? 31.523 0.375 29.818 1.00 24.76 277 ARG A CA 1
ATOM 2032 C C . ARG A 1 277 ? 30.856 1.383 30.744 1.00 24.38 277 ARG A C 1
ATOM 2033 O O . ARG A 1 277 ? 31.406 2.474 30.970 1.00 24.24 277 ARG A O 1
ATOM 2041 N N . ALA A 1 278 ? 29.657 1.035 31.247 1.00 23.59 278 ALA A N 1
ATOM 2042 C CA . ALA A 1 278 ? 28.992 1.779 32.328 1.00 24.24 278 ALA A CA 1
ATOM 2043 C C . ALA A 1 278 ? 29.942 1.975 33.502 1.00 24.74 278 ALA A C 1
ATOM 2044 O O . ALA A 1 278 ? 30.623 1.032 33.900 1.00 25.15 278 ALA A O 1
ATOM 2046 N N . ARG A 1 279 ? 29.924 3.165 34.090 1.00 25.61 279 ARG A N 1
ATOM 2047 C CA . ARG A 1 279 ? 30.839 3.487 35.197 1.00 27.96 279 ARG A CA 1
ATOM 2048 C C . ARG A 1 279 ? 30.171 3.479 36.573 1.00 27.85 279 ARG A C 1
ATOM 2049 O O . ARG A 1 279 ? 30.841 3.350 37.602 1.00 27.74 279 ARG A O 1
ATOM 2057 N N . LEU A 1 280 ? 28.847 3.590 36.617 1.00 27.84 280 LEU A N 1
ATOM 2058 C CA . LEU A 1 280 ? 28.237 3.874 37.889 1.00 27.55 280 LEU A CA 1
ATOM 2059 C C . LEU A 1 280 ? 27.824 2.666 38.731 1.00 28.88 280 LEU A C 1
ATOM 2060 O O . LEU A 1 280 ? 27.396 2.837 39.881 1.00 29.07 280 LEU A O 1
ATOM 2065 N N . GLY A 1 281 ? 27.912 1.470 38.167 1.00 28.64 281 GLY A N 1
ATOM 2066 C CA . GLY A 1 281 ? 27.631 0.239 38.952 1.00 30.21 281 GLY A CA 1
ATOM 2067 C C . GLY A 1 281 ? 26.264 0.218 39.601 1.00 30.79 281 GLY A C 1
ATOM 2068 O O . GLY A 1 281 ? 25.273 0.650 38.990 1.00 31.14 281 GLY A O 1
ATOM 2069 N N . ALA A 1 282 ? 26.192 -0.238 40.851 1.00 31.51 282 ALA A N 1
ATOM 2070 C CA . ALA A 1 282 ? 24.875 -0.461 41.479 1.00 32.24 282 ALA A CA 1
ATOM 2071 C C . ALA A 1 282 ? 24.103 0.811 41.881 1.00 32.10 282 ALA A C 1
ATOM 2072 O O . ALA A 1 282 ? 22.906 0.742 42.224 1.00 32.80 282 ALA A O 1
ATOM 2074 N N . GLU A 1 283 ? 24.773 1.964 41.854 1.00 31.53 283 GLU A N 1
ATOM 2075 C CA . GLU A 1 283 ? 24.141 3.219 42.277 1.00 30.63 283 GLU A CA 1
ATOM 2076 C C . GLU A 1 283 ? 23.470 3.922 41.119 1.00 28.16 283 GLU A C 1
ATOM 2077 O O . GLU A 1 283 ? 22.806 4.940 41.314 1.00 27.40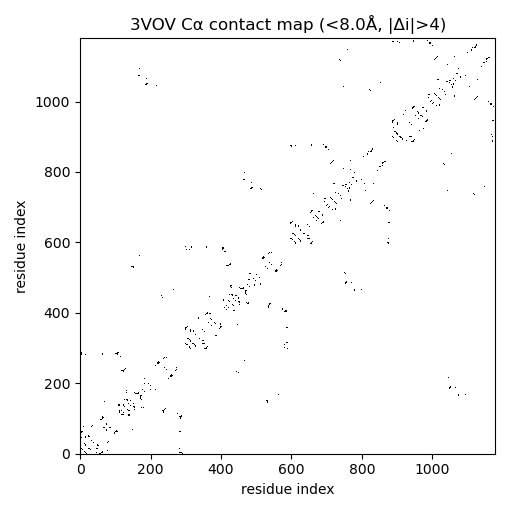 283 GLU A O 1
ATOM 2083 N N . ALA A 1 284 ? 23.659 3.402 39.908 1.00 25.53 284 ALA A N 1
ATOM 2084 C CA . ALA A 1 284 ? 23.175 4.110 38.710 1.00 24.06 284 ALA A CA 1
ATOM 2085 C C . ALA A 1 284 ? 21.662 4.343 38.754 1.00 22.82 284 ALA A C 1
ATOM 2086 O O . ALA A 1 284 ? 21.181 5.442 38.465 1.00 22.27 284 ALA A O 1
ATOM 2088 N N . GLY A 1 285 ? 20.897 3.333 39.154 1.00 21.91 285 GLY A N 1
ATOM 2089 C CA . GLY A 1 285 ? 19.434 3.516 39.235 1.00 21.70 285 GLY A CA 1
ATOM 2090 C C . GLY A 1 285 ? 19.022 4.587 40.232 1.00 21.35 285 GLY A C 1
ATOM 2091 O O . GLY A 1 285 ? 18.116 5.361 39.973 1.00 20.51 285 GLY A O 1
ATOM 2092 N N . LEU A 1 286 ? 19.688 4.616 41.388 1.00 21.67 286 LEU A N 1
ATOM 2093 C CA . LEU A 1 286 ? 19.371 5.619 42.430 1.00 21.86 286 LEU A CA 1
ATOM 2094 C C . LEU A 1 286 ? 19.725 7.023 41.928 1.00 21.18 286 LEU A C 1
ATOM 2095 O O . LEU A 1 286 ? 18.957 7.961 42.089 1.00 21.03 286 LEU A O 1
ATOM 2100 N N . LEU A 1 287 ? 20.896 7.150 41.317 1.00 20.94 287 LEU A N 1
ATOM 2101 C CA . LEU A 1 287 ? 21.320 8.429 40.741 1.00 22.47 287 LEU A CA 1
ATOM 2102 C C . LEU A 1 287 ? 20.377 8.930 39.617 1.00 20.81 287 LEU A C 1
ATOM 2103 O O . LEU A 1 287 ? 20.062 10.107 39.560 1.00 21.80 287 LEU A O 1
ATOM 2108 N N . GLY A 1 288 ? 19.934 8.026 38.734 1.00 21.35 288 GLY A N 1
ATOM 2109 C CA . GLY A 1 288 ? 19.001 8.372 37.662 1.00 20.04 288 GLY A CA 1
ATOM 2110 C C . GLY A 1 288 ? 17.614 8.715 38.149 1.00 19.92 288 GLY A C 1
ATOM 2111 O O . GLY A 1 288 ? 16.955 9.575 37.585 1.00 20.75 288 GLY A O 1
ATOM 2112 N N . ALA A 1 289 ? 17.146 8.054 39.216 1.00 20.08 289 ALA A N 1
ATOM 2113 C CA . ALA A 1 289 ? 15.866 8.433 39.812 1.00 20.54 289 ALA A CA 1
ATOM 2114 C C . ALA A 1 289 ? 15.983 9.850 40.386 1.00 20.20 289 ALA A C 1
ATOM 2115 O O . ALA A 1 289 ? 15.075 10.648 40.264 1.00 21.03 289 ALA A O 1
ATOM 2117 N N . ALA A 1 290 ? 17.106 10.160 41.016 1.00 19.38 290 ALA A N 1
ATOM 2118 C CA . ALA A 1 290 ? 17.264 11.470 41.636 1.00 20.05 290 ALA A CA 1
ATOM 2119 C C . ALA A 1 290 ? 17.387 12.502 40.539 1.00 20.70 290 ALA A C 1
ATOM 2120 O O . ALA A 1 290 ? 16.828 13.589 40.625 1.00 19.50 290 ALA A O 1
ATOM 2122 N N . LEU A 1 291 ? 18.151 12.152 39.504 1.00 21.66 291 LEU A N 1
ATOM 2123 C CA . LEU A 1 291 ? 18.279 13.063 38.346 1.00 23.14 291 LEU A CA 1
ATOM 2124 C C . LEU A 1 291 ? 16.980 13.350 37.648 1.00 22.65 291 LEU A C 1
ATOM 2125 O O . LEU A 1 291 ? 16.757 14.464 37.154 1.00 23.12 291 LEU A O 1
ATOM 2130 N N . THR A 1 292 ? 16.119 12.343 37.571 1.00 23.41 292 THR A N 1
ATOM 2131 C CA . THR A 1 292 ? 14.793 12.536 36.984 1.00 23.76 292 THR A CA 1
ATOM 2132 C C . THR A 1 292 ? 14.025 13.685 37.663 1.00 25.63 292 THR A C 1
ATOM 2133 O O . THR A 1 292 ? 13.492 14.581 36.980 1.00 25.65 292 THR A O 1
ATOM 2137 N N . ALA A 1 293 ? 13.960 13.654 39.001 1.00 25.78 293 ALA A N 1
ATOM 2138 C CA . ALA A 1 293 ? 13.359 14.746 39.791 1.00 25.55 293 ALA A CA 1
ATOM 2139 C C . ALA A 1 293 ? 14.100 16.066 39.622 1.00 26.02 293 ALA A C 1
ATOM 2140 O O . ALA A 1 293 ? 13.487 17.117 39.407 1.00 26.29 293 ALA A O 1
ATOM 2142 N N . TYR A 1 294 ? 15.415 16.014 39.764 1.00 27.22 294 TYR A N 1
ATOM 2143 C CA . TYR A 1 294 ? 16.258 17.181 39.642 1.00 28.99 294 TYR A CA 1
ATOM 2144 C C . TYR A 1 294 ? 15.999 17.929 38.320 1.00 30.88 294 TYR A C 1
ATOM 2145 O O . TYR A 1 294 ? 15.766 19.160 38.321 1.00 31.02 294 TYR A O 1
ATOM 2154 N N . LEU A 1 295 ? 16.005 17.188 37.210 1.00 30.94 295 LEU A N 1
ATOM 2155 C CA . LEU A 1 295 ? 15.886 17.805 35.890 1.00 32.87 295 LEU A CA 1
ATOM 2156 C C . LEU A 1 295 ? 14.480 18.260 35.618 1.00 35.12 295 LEU A C 1
ATOM 2157 O O . LEU A 1 295 ? 14.288 19.266 34.942 1.00 34.91 295 LEU A O 1
ATOM 2162 N N . GLU A 1 296 ? 13.506 17.513 36.140 1.00 37.95 296 GLU A N 1
ATOM 2163 C CA . GLU A 1 296 ? 12.107 17.896 36.053 1.00 41.85 296 GLU A CA 1
ATOM 2164 C C . GLU A 1 296 ? 11.883 19.220 36.750 1.00 44.12 296 GLU A C 1
ATOM 2165 O O . GLU A 1 296 ? 11.252 20.123 36.194 1.00 45.36 296 GLU A O 1
ATOM 2171 N N . VAL A 1 297 ? 12.387 19.338 37.972 1.00 46.97 297 VAL A N 1
ATOM 2172 C CA . VAL A 1 297 ? 12.278 20.598 38.695 1.00 49.57 297 VAL A CA 1
ATOM 2173 C C . VAL A 1 297 ? 12.929 21.678 37.838 1.00 51.64 297 VAL A C 1
ATOM 2174 O O . VAL A 1 297 ? 12.245 22.622 37.412 1.00 52.59 297 VAL A O 1
ATOM 2178 N N . LYS A 1 298 ? 14.224 21.506 37.544 1.00 53.67 298 LYS A N 1
ATOM 2179 C CA . LYS A 1 298 ? 14.995 22.465 36.742 1.00 55.64 298 LYS A CA 1
ATOM 2180 C C . LYS A 1 298 ? 14.255 22.945 35.479 1.00 56.59 298 LYS A C 1
ATOM 2181 O O . LYS A 1 298 ? 14.178 24.147 35.241 1.00 56.87 298 LYS A O 1
ATOM 2187 N N . ASP A 1 299 ? 13.685 22.025 34.697 1.00 57.78 299 ASP A N 1
ATOM 2188 C CA . ASP A 1 299 ? 12.960 22.430 33.475 1.00 59.30 299 ASP A CA 1
ATOM 2189 C C . ASP A 1 299 ? 11.439 22.733 33.621 1.00 59.80 299 ASP A C 1
ATOM 2190 O O . ASP A 1 299 ? 10.776 23.073 32.635 1.00 60.11 299 ASP A O 1
ATOM 2195 N N . GLY A 1 300 ? 10.903 22.621 34.836 1.00 59.91 300 GLY A N 1
ATOM 2196 C CA . GLY A 1 300 ? 9.493 22.949 35.100 1.00 60.43 300 GLY A CA 1
ATOM 2197 C C . GLY A 1 300 ? 9.265 24.287 35.797 1.00 60.71 300 GLY A C 1
ATOM 2198 O O . GLY A 1 300 ? 10.105 25.195 35.739 1.00 60.71 300 GLY A O 1
ATOM 2199 N N . MET B 1 1 ? 4.444 34.416 9.604 1.00 33.26 1 MET B N 1
ATOM 2200 C CA . MET B 1 1 ? 5.859 34.137 9.145 1.00 33.56 1 MET B CA 1
ATOM 2201 C C . MET B 1 1 ? 5.865 33.289 7.862 1.00 31.33 1 MET B C 1
ATOM 2202 O O . MET B 1 1 ? 5.099 32.312 7.750 1.00 31.51 1 MET B O 1
ATOM 2207 N N . LYS B 1 2 ? 6.663 33.699 6.882 1.00 28.88 2 LYS B N 1
ATOM 2208 C CA . LYS B 1 2 ? 6.779 32.993 5.612 1.00 27.98 2 LYS B CA 1
ATOM 2209 C C . LYS B 1 2 ? 8.191 32.502 5.407 1.00 26.18 2 LYS B C 1
ATOM 2210 O O . LYS B 1 2 ? 9.146 33.210 5.755 1.00 25.90 2 LYS B O 1
ATOM 2216 N N . VAL B 1 3 ? 8.321 31.303 4.832 1.00 23.34 3 VAL B N 1
ATOM 2217 C CA . VAL B 1 3 ? 9.626 30.804 4.363 1.00 22.27 3 VAL B CA 1
ATOM 2218 C C . VAL B 1 3 ? 9.463 30.325 2.950 1.00 20.98 3 VAL B C 1
ATOM 2219 O O . VAL B 1 3 ? 8.365 30.373 2.429 1.00 20.49 3 VAL B O 1
ATOM 2223 N N . VAL B 1 4 ? 10.558 29.860 2.344 1.00 20.21 4 VAL B N 1
ATOM 2224 C CA . VAL B 1 4 ? 10.543 29.211 1.043 1.00 20.40 4 VAL B CA 1
ATOM 2225 C C . VAL B 1 4 ? 11.039 27.780 1.239 1.00 20.50 4 VAL B C 1
ATOM 2226 O O . VAL B 1 4 ? 12.023 27.589 1.928 1.00 19.66 4 VAL B O 1
ATOM 2230 N N . GLY B 1 5 ? 10.308 26.790 0.703 1.00 19.13 5 GLY B N 1
ATOM 2231 C CA . GLY B 1 5 ? 10.803 25.426 0.673 1.00 18.41 5 GLY B CA 1
ATOM 2232 C C . GLY B 1 5 ? 11.393 25.133 -0.689 1.00 17.19 5 GLY B C 1
ATOM 2233 O O . GLY B 1 5 ? 10.907 25.647 -1.696 1.00 18.15 5 GLY B O 1
ATOM 2234 N N . LEU B 1 6 ? 12.428 24.305 -0.719 1.00 16.48 6 LEU B N 1
ATOM 2235 C CA . LEU B 1 6 ? 12.997 23.797 -1.970 1.00 16.95 6 LEU B CA 1
ATOM 2236 C C . LEU B 1 6 ? 13.176 22.292 -1.829 1.00 18.18 6 LEU B C 1
ATOM 2237 O O . LEU B 1 6 ? 13.623 21.817 -0.764 1.00 18.49 6 LEU B O 1
ATOM 2242 N N . ASP B 1 7 ? 12.849 21.529 -2.869 1.00 18.27 7 ASP B N 1
ATOM 2243 C CA . ASP B 1 7 ? 13.061 20.070 -2.823 1.00 19.60 7 ASP B CA 1
ATOM 2244 C C . ASP B 1 7 ? 13.921 19.739 -4.040 1.00 21.08 7 ASP B C 1
ATOM 2245 O O . ASP B 1 7 ? 13.466 19.929 -5.183 1.00 21.29 7 ASP B O 1
ATOM 2250 N N . LEU B 1 8 ? 15.169 19.315 -3.819 1.00 20.52 8 LEU B N 1
ATOM 2251 C CA . LEU B 1 8 ? 16.084 19.105 -4.918 1.00 21.60 8 LEU B CA 1
ATOM 2252 C C . LEU B 1 8 ? 16.037 17.629 -5.281 1.00 22.67 8 LEU B C 1
ATOM 2253 O O . LEU B 1 8 ? 16.470 16.818 -4.492 1.00 23.20 8 LEU B O 1
ATOM 2258 N N . GLY B 1 9 ? 15.496 17.284 -6.451 1.00 24.21 9 GLY B N 1
ATOM 2259 C CA . GLY B 1 9 ? 15.529 15.878 -6.919 1.00 24.91 9 GLY B CA 1
ATOM 2260 C C . GLY B 1 9 ? 16.450 15.674 -8.115 1.00 27.07 9 GLY B C 1
ATOM 2261 O O . GLY B 1 9 ? 17.032 16.636 -8.666 1.00 26.13 9 GLY B O 1
ATOM 2262 N N . GLY B 1 10 ? 16.588 14.412 -8.529 1.00 28.61 10 GLY B N 1
ATOM 2263 C CA . GLY B 1 10 ? 17.456 14.071 -9.656 1.00 30.98 10 GLY B CA 1
ATOM 2264 C C . GLY B 1 10 ? 16.937 14.645 -10.965 1.00 31.39 10 GLY B C 1
ATOM 2265 O O . GLY B 1 10 ? 17.728 15.074 -11.788 1.00 33.25 10 GLY B O 1
ATOM 2266 N N . THR B 1 11 ? 15.609 14.696 -11.116 1.00 31.79 11 THR B N 1
ATOM 2267 C CA . THR B 1 11 ? 14.926 15.139 -12.339 1.00 32.33 11 THR B CA 1
ATOM 2268 C C . THR B 1 11 ? 14.507 16.612 -12.243 1.00 30.82 11 THR B C 1
ATOM 2269 O O . THR B 1 11 ? 14.756 17.400 -13.168 1.00 31.18 11 THR B O 1
ATOM 2273 N N . LYS B 1 12 ? 13.853 16.953 -11.126 1.00 28.18 12 LYS B N 1
ATOM 2274 C CA . LYS B 1 12 ? 13.187 18.248 -10.916 1.00 27.10 12 LYS B CA 1
ATOM 2275 C C . LYS B 1 12 ? 13.563 18.936 -9.602 1.00 24.88 12 LYS B C 1
ATOM 2276 O O . LYS B 1 12 ? 13.847 18.289 -8.586 1.00 23.89 12 LYS B O 1
ATOM 2282 N N . ILE B 1 13 ? 13.533 20.262 -9.633 1.00 23.07 13 ILE B N 1
ATOM 2283 C CA . ILE B 1 13 ? 13.555 21.080 -8.424 1.00 21.46 13 ILE B CA 1
ATOM 2284 C C . ILE B 1 13 ? 12.134 21.620 -8.211 1.00 21.76 13 ILE B C 1
ATOM 2285 O O . ILE B 1 13 ? 11.541 22.175 -9.139 1.00 20.36 13 ILE B O 1
ATOM 2290 N N . ALA B 1 14 ? 11.610 21.460 -6.988 1.00 20.86 14 ALA B N 1
ATOM 2291 C CA . ALA B 1 14 ? 10.373 22.100 -6.570 1.00 20.66 14 ALA B CA 1
ATOM 2292 C C . ALA B 1 14 ? 10.629 23.231 -5.576 1.00 20.46 14 ALA B C 1
ATOM 2293 O O . ALA B 1 14 ? 11.528 23.137 -4.703 1.00 19.10 14 ALA B O 1
ATOM 2295 N N . ALA B 1 15 ? 9.849 24.307 -5.697 1.00 18.84 15 ALA B N 1
ATOM 2296 C CA . ALA B 1 15 ? 9.981 25.430 -4.807 1.00 18.51 15 ALA B CA 1
ATOM 2297 C C . ALA B 1 15 ? 8.606 25.982 -4.407 1.00 19.54 15 ALA B C 1
ATOM 2298 O O . ALA B 1 15 ? 7.667 25.911 -5.201 1.00 20.22 15 ALA B O 1
ATOM 2300 N N . GLY B 1 16 ? 8.478 26.518 -3.205 1.00 18.77 16 GLY B N 1
ATOM 2301 C CA . GLY B 1 16 ? 7.245 27.231 -2.891 1.00 19.83 16 GLY B CA 1
ATOM 2302 C C . GLY B 1 16 ? 7.395 28.009 -1.632 1.00 20.35 16 GLY B C 1
ATOM 2303 O O . GLY B 1 16 ? 8.141 27.586 -0.744 1.00 19.63 16 GLY B O 1
ATOM 2304 N N . VAL B 1 17 ? 6.721 29.166 -1.578 1.00 19.91 17 VAL B N 1
ATOM 2305 C CA . VAL B 1 17 ? 6.542 29.929 -0.339 1.00 19.87 17 VAL B CA 1
ATOM 2306 C C . VAL B 1 17 ? 5.556 29.154 0.518 1.00 20.06 17 VAL B C 1
ATOM 2307 O O . VAL B 1 17 ? 4.673 28.483 -0.022 1.00 20.84 17 VAL B O 1
ATOM 2311 N N . PHE B 1 18 ? 5.758 29.172 1.825 1.00 18.62 18 PHE B N 1
ATOM 2312 C CA . PHE B 1 18 ? 5.014 28.326 2.721 1.00 19.43 18 PHE B CA 1
ATOM 2313 C C . PHE B 1 18 ? 4.691 29.191 3.906 1.00 20.42 18 PHE B C 1
ATOM 2314 O O . PHE B 1 18 ? 5.557 29.921 4.362 1.00 20.78 18 PHE B O 1
ATOM 2322 N N . ASP B 1 19 ? 3.482 29.065 4.453 1.00 20.58 19 ASP B N 1
ATOM 2323 C CA . ASP B 1 19 ? 3.085 29.962 5.548 1.00 21.61 19 ASP B CA 1
ATOM 2324 C C . ASP B 1 19 ? 2.982 29.303 6.916 1.00 22.13 19 ASP B C 1
ATOM 2325 O O . ASP B 1 19 ? 2.515 29.938 7.896 1.00 23.68 19 ASP B O 1
ATOM 2330 N N . GLY B 1 20 ? 3.456 28.056 7.006 1.00 21.02 20 GLY B N 1
ATOM 2331 C CA . GLY B 1 20 ? 3.406 27.300 8.251 1.00 21.13 20 GLY B CA 1
ATOM 2332 C C . GLY B 1 20 ? 2.374 26.196 8.137 1.00 23.17 20 GLY B C 1
ATOM 2333 O O . GLY B 1 20 ? 2.469 25.184 8.859 1.00 22.61 20 GLY B O 1
ATOM 2334 N N . LYS B 1 21 ? 1.437 26.346 7.187 1.00 22.43 21 LYS B N 1
ATOM 2335 C CA . LYS B 1 21 ? 0.379 25.333 6.956 1.00 23.22 21 LYS B CA 1
ATOM 2336 C C . LYS B 1 21 ? 0.204 25.011 5.489 1.00 21.51 21 LYS B C 1
ATOM 2337 O O . LYS B 1 21 ? -0.061 23.879 5.161 1.00 23.06 21 LYS B O 1
ATOM 2343 N N . ARG B 1 22 ? 0.325 26.009 4.617 1.00 20.19 22 ARG B N 1
ATOM 2344 C CA . ARG B 1 22 ? 0.033 25.851 3.190 1.00 19.21 22 ARG B CA 1
ATOM 2345 C C . ARG B 1 22 ? 1.085 26.448 2.326 1.00 19.01 22 ARG B C 1
ATOM 2346 O O . ARG B 1 22 ? 1.718 27.440 2.700 1.00 18.40 22 ARG B O 1
ATOM 2354 N N . LEU B 1 23 ? 1.266 25.844 1.148 1.00 19.79 23 LEU B N 1
ATOM 2355 C CA . LEU B 1 23 ? 2.061 26.485 0.112 1.00 21.32 23 LEU B CA 1
ATOM 2356 C C . LEU B 1 23 ? 1.317 27.725 -0.405 1.00 23.24 23 LEU B C 1
ATOM 2357 O O . LEU B 1 23 ? 0.107 27.653 -0.619 1.00 23.36 23 LEU B O 1
ATOM 2362 N N . LEU B 1 24 ? 2.025 28.840 -0.617 1.00 24.20 24 LEU B N 1
ATOM 2363 C CA . LEU B 1 24 ? 1.412 30.000 -1.288 1.00 26.09 24 LEU B CA 1
ATOM 2364 C C . LEU B 1 24 ? 1.761 30.065 -2.752 1.00 27.05 24 LEU B C 1
ATOM 2365 O O . LEU B 1 24 ? 1.184 30.881 -3.478 1.00 28.76 24 LEU B O 1
ATOM 2370 N N . SER B 1 25 ? 2.705 29.217 -3.182 1.00 26.47 25 SER B N 1
ATOM 2371 C CA . SER B 1 25 ? 3.114 29.080 -4.564 1.00 26.04 25 SER B CA 1
ATOM 2372 C C . SER B 1 25 ? 3.743 27.719 -4.774 1.00 26.08 25 SER B C 1
ATOM 2373 O O . SER B 1 25 ? 4.105 27.039 -3.811 1.00 24.70 25 SER B O 1
ATOM 2376 N N . LYS B 1 26 ? 3.852 27.311 -6.034 1.00 26.66 26 LYS B N 1
ATOM 2377 C CA . LYS B 1 26 ? 4.517 26.062 -6.386 1.00 27.55 26 LYS B CA 1
ATOM 2378 C C . LYS B 1 26 ? 5.171 26.095 -7.773 1.00 28.28 26 LYS B C 1
ATOM 2379 O O . LYS B 1 26 ? 4.482 26.191 -8.785 1.00 28.38 26 LYS B O 1
ATOM 2385 N N . VAL B 1 27 ? 6.498 25.937 -7.810 1.00 27.46 27 VAL B N 1
ATOM 2386 C CA . VAL B 1 27 ? 7.268 26.115 -9.051 1.00 26.12 27 VAL B CA 1
ATOM 2387 C C . VAL B 1 27 ? 8.008 24.845 -9.244 1.00 26.51 27 VAL B C 1
ATOM 2388 O O . VAL B 1 27 ? 8.560 24.275 -8.293 1.00 26.74 27 VAL B O 1
ATOM 2392 N N . VAL B 1 28 ? 7.993 24.332 -10.459 1.00 26.48 28 VAL B N 1
ATOM 2393 C CA . VAL B 1 28 ? 8.771 23.126 -10.734 1.00 27.46 28 VAL B CA 1
ATOM 2394 C C . VAL B 1 28 ? 9.585 23.394 -11.992 1.00 28.84 28 VAL B C 1
ATOM 2395 O O . VAL B 1 28 ? 9.039 23.936 -12.973 1.00 28.19 28 VAL B O 1
ATOM 2399 N N . VAL B 1 29 ? 10.891 23.085 -11.914 1.00 27.76 29 VAL B N 1
ATOM 2400 C CA . VAL B 1 29 ? 11.847 23.317 -12.976 1.00 27.80 29 VAL B CA 1
ATOM 2401 C C . VAL B 1 29 ? 12.758 22.090 -13.084 1.00 28.33 29 VAL B C 1
ATOM 2402 O O . VAL B 1 29 ? 12.891 21.330 -12.137 1.00 27.33 29 VAL B O 1
ATOM 2406 N N . PRO B 1 30 ? 13.379 21.882 -14.252 1.00 29.14 30 PRO B N 1
ATOM 2407 C CA . PRO B 1 30 ? 14.284 20.716 -14.374 1.00 29.01 30 PRO B CA 1
ATOM 2408 C C . PRO B 1 30 ? 15.555 20.888 -13.520 1.00 29.13 30 PRO B C 1
ATOM 2409 O O . PRO B 1 30 ? 16.021 22.017 -13.335 1.00 27.85 30 PRO B O 1
ATOM 2413 N N . THR B 1 31 ? 16.117 19.789 -13.016 1.00 28.63 31 THR B N 1
ATOM 2414 C CA . THR B 1 31 ? 17.389 19.886 -12.298 1.00 29.17 31 THR B CA 1
ATOM 2415 C C . THR B 1 31 ? 18.549 19.915 -13.307 1.00 29.48 31 THR B C 1
ATOM 2416 O O . THR B 1 31 ? 18.680 18.987 -14.088 1.00 30.09 31 THR B O 1
ATOM 2420 N N . PRO B 1 32 ? 19.394 20.968 -13.303 1.00 30.07 32 PRO B N 1
ATOM 2421 C CA . PRO B 1 32 ? 20.498 21.021 -14.289 1.00 30.64 32 PRO B CA 1
ATOM 2422 C C . PRO B 1 32 ? 21.436 19.825 -14.307 1.00 31.18 32 PRO B C 1
ATOM 2423 O O . PRO B 1 32 ? 21.585 19.154 -13.298 1.00 31.36 32 PRO B O 1
ATOM 2427 N N . LYS B 1 33 ? 22.051 19.568 -15.467 1.00 32.04 33 LYS B N 1
ATOM 2428 C CA . LYS B 1 33 ? 23.076 18.520 -15.606 1.00 32.63 33 LYS B CA 1
ATOM 2429 C C . LYS B 1 33 ? 24.483 19.093 -15.514 1.00 32.12 33 LYS B C 1
ATOM 2430 O O . LYS B 1 33 ? 25.465 18.366 -15.404 1.00 31.96 33 LYS B O 1
ATOM 2436 N N . GLU B 1 34 ? 24.550 20.409 -15.529 1.00 31.64 34 GLU B N 1
ATOM 2437 C CA . GLU B 1 34 ? 25.791 21.110 -15.706 1.00 32.49 34 GLU B CA 1
ATOM 2438 C C . GLU B 1 34 ? 26.590 21.295 -14.424 1.00 32.72 34 GLU B C 1
ATOM 2439 O O . GLU B 1 34 ? 27.605 22.001 -14.438 1.00 33.35 34 GLU B O 1
ATOM 2445 N N . GLY B 1 35 ? 26.174 20.648 -13.328 1.00 31.19 35 GLY B N 1
ATOM 2446 C CA . GLY B 1 35 ? 27.019 20.606 -12.125 1.00 29.79 35 GLY B CA 1
ATOM 2447 C C . GLY B 1 35 ? 26.541 21.526 -11.021 1.00 28.32 35 GLY B C 1
ATOM 2448 O O . GLY B 1 35 ? 25.572 22.248 -11.193 1.00 27.20 35 GLY B O 1
ATOM 2449 N N . GLY B 1 36 ? 27.254 21.507 -9.898 1.00 27.28 36 GLY B N 1
ATOM 2450 C CA . GLY B 1 36 ? 26.809 22.138 -8.676 1.00 26.79 36 GLY B CA 1
ATOM 2451 C C . GLY B 1 36 ? 26.511 23.609 -8.785 1.00 26.95 36 GLY B C 1
ATOM 2452 O O . GLY B 1 36 ? 25.513 24.080 -8.256 1.00 26.31 36 GLY B O 1
ATOM 2453 N N . GLU B 1 37 ? 27.354 24.343 -9.499 1.00 26.58 37 GLU B N 1
ATOM 2454 C CA . GLU B 1 37 ? 27.178 25.778 -9.593 1.00 28.04 37 GLU B CA 1
ATOM 2455 C C . GLU B 1 37 ? 25.881 26.123 -10.298 1.00 26.81 37 GLU B C 1
ATOM 2456 O O . GLU B 1 37 ? 25.166 27.031 -9.865 1.00 26.01 37 GLU B O 1
ATOM 2462 N N . ARG B 1 38 ? 25.561 25.393 -11.369 1.00 25.92 38 ARG B N 1
ATOM 2463 C CA A ARG B 1 38 ? 24.327 25.645 -12.072 0.50 25.80 38 ARG B CA 1
ATOM 2464 C CA B ARG B 1 38 ? 24.329 25.634 -12.101 0.50 25.68 38 ARG B CA 1
ATOM 2465 C C . ARG B 1 38 ? 23.087 25.179 -11.283 1.00 25.04 38 ARG B C 1
ATOM 2466 O O . ARG B 1 38 ? 22.043 25.831 -11.310 1.00 24.08 38 ARG B O 1
ATOM 2481 N N . VAL B 1 39 ? 23.222 24.061 -10.567 1.00 23.54 39 VAL B N 1
ATOM 2482 C CA . VAL B 1 39 ? 22.179 23.584 -9.675 1.00 22.33 39 VAL B CA 1
ATOM 2483 C C . VAL B 1 39 ? 21.881 24.645 -8.621 1.00 23.18 39 VAL B C 1
ATOM 2484 O O . VAL B 1 39 ? 20.728 24.975 -8.332 1.00 22.79 39 VAL B O 1
ATOM 2488 N N . ALA B 1 40 ? 22.924 25.197 -8.053 1.00 21.99 40 ALA B N 1
ATOM 2489 C CA . ALA B 1 40 ? 22.750 26.241 -7.060 1.00 22.84 40 ALA B CA 1
ATOM 2490 C C . ALA B 1 40 ? 22.023 27.457 -7.660 1.00 23.20 40 ALA B C 1
ATOM 2491 O O . ALA B 1 40 ? 21.109 28.012 -7.013 1.00 21.93 40 ALA B O 1
ATOM 2493 N N . GLU B 1 41 ? 22.392 27.870 -8.887 1.00 23.68 41 GLU B N 1
ATOM 2494 C CA . GLU B 1 41 ? 21.644 28.961 -9.564 1.00 24.86 41 GLU B CA 1
ATOM 2495 C C . GLU B 1 41 ? 20.184 28.583 -9.827 1.00 24.26 41 GLU B C 1
ATOM 2496 O O . GLU B 1 41 ? 19.287 29.402 -9.626 1.00 24.89 41 GLU B O 1
ATOM 2502 N N . ALA B 1 42 ? 19.945 27.359 -10.277 1.00 23.24 42 ALA B N 1
ATOM 2503 C CA . ALA B 1 42 ? 18.569 26.935 -10.499 1.00 23.08 42 ALA B CA 1
ATOM 2504 C C . ALA B 1 42 ? 17.744 26.989 -9.213 1.00 22.71 42 ALA B C 1
ATOM 2505 O O . ALA B 1 42 ? 16.589 27.384 -9.247 1.00 23.26 42 ALA B O 1
ATOM 2507 N N . LEU B 1 43 ? 18.338 26.566 -8.100 1.00 22.02 43 LEU B N 1
ATOM 2508 C CA . LEU B 1 43 ? 17.677 26.626 -6.783 1.00 21.02 43 LEU B CA 1
ATOM 2509 C C . LEU B 1 43 ? 17.323 28.060 -6.385 1.00 21.83 43 LEU B C 1
ATOM 2510 O O . LEU B 1 43 ? 16.178 28.338 -5.973 1.00 21.03 43 LEU B O 1
ATOM 2515 N N . ALA B 1 44 ? 18.278 28.979 -6.518 1.00 21.94 44 ALA B N 1
ATOM 2516 C CA . ALA B 1 44 ? 18.043 30.385 -6.167 1.00 22.54 44 ALA B CA 1
ATOM 2517 C C . ALA B 1 44 ? 16.944 31.012 -7.055 1.00 23.87 44 ALA B C 1
ATOM 2518 O O . ALA B 1 44 ? 16.086 31.741 -6.570 1.00 24.29 44 ALA B O 1
ATOM 2520 N N . GLU B 1 45 ? 17.000 30.730 -8.355 1.00 24.49 45 GLU B N 1
ATOM 2521 C CA . GLU B 1 45 ? 16.028 31.229 -9.303 1.00 26.92 45 GLU B CA 1
ATOM 2522 C C . GLU B 1 45 ? 14.649 30.675 -8.991 1.00 26.03 45 GLU B C 1
ATOM 2523 O O . GLU B 1 45 ? 13.667 31.406 -9.065 1.00 26.92 45 GLU B O 1
ATOM 2529 N N . ALA B 1 46 ? 14.579 29.394 -8.639 1.00 24.71 46 ALA B N 1
ATOM 2530 C CA . ALA B 1 46 ? 13.277 28.758 -8.348 1.00 24.06 46 ALA B CA 1
ATOM 2531 C C . ALA B 1 46 ? 12.715 29.383 -7.100 1.00 24.34 46 ALA B C 1
ATOM 2532 O O . ALA B 1 46 ? 11.501 29.672 -7.055 1.00 24.62 46 ALA B O 1
ATOM 2534 N N . ALA B 1 47 ? 13.585 29.615 -6.105 1.00 22.75 47 ALA B N 1
ATOM 2535 C CA . ALA B 1 47 ? 13.191 30.352 -4.908 1.00 24.36 47 ALA B CA 1
ATOM 2536 C C . ALA B 1 47 ? 12.572 31.715 -5.258 1.00 25.69 47 ALA B C 1
ATOM 2537 O O . ALA B 1 47 ? 11.453 32.033 -4.823 1.00 24.19 47 ALA B O 1
ATOM 2539 N N . GLU B 1 48 ? 13.297 32.508 -6.071 1.00 27.92 48 GLU B N 1
ATOM 2540 C CA . GLU B 1 48 ? 12.836 33.866 -6.439 1.00 29.32 48 GLU B CA 1
ATOM 2541 C C . GLU B 1 48 ? 11.502 33.813 -7.165 1.00 28.38 48 GLU B C 1
ATOM 2542 O O . GLU B 1 48 ? 10.577 34.593 -6.855 1.00 28.28 48 GLU B O 1
ATOM 2548 N N . ARG B 1 49 ? 11.398 32.890 -8.117 1.00 27.19 49 ARG B N 1
ATOM 2549 C CA . ARG B 1 49 ? 10.149 32.695 -8.826 1.00 28.55 49 ARG B CA 1
ATOM 2550 C C . ARG B 1 49 ? 8.967 32.370 -7.906 1.00 28.26 49 ARG B C 1
ATOM 2551 O O . ARG B 1 49 ? 7.867 32.943 -8.056 1.00 27.84 49 ARG B O 1
ATOM 2559 N N . ALA B 1 50 ? 9.182 31.465 -6.952 1.00 26.57 50 ALA B N 1
ATOM 2560 C CA . ALA B 1 50 ? 8.135 31.110 -5.989 1.00 26.48 50 ALA B CA 1
ATOM 2561 C C . ALA B 1 50 ? 7.712 32.345 -5.189 1.00 26.03 50 ALA B C 1
ATOM 2562 O O . ALA B 1 50 ? 6.537 32.528 -4.845 1.00 24.58 50 ALA B O 1
ATOM 2564 N N . GLU B 1 51 ? 8.688 33.181 -4.872 1.00 26.54 51 GLU B N 1
ATOM 2565 C CA . GLU B 1 51 ? 8.425 34.370 -4.106 1.00 27.97 51 GLU B CA 1
ATOM 2566 C C . GLU B 1 51 ? 7.670 35.409 -4.946 1.00 30.82 51 GLU B C 1
ATOM 2567 O O . GLU B 1 51 ? 6.791 36.087 -4.433 1.00 31.74 51 GLU B O 1
ATOM 2573 N N . ARG B 1 52 ? 8.002 35.517 -6.231 1.00 32.36 52 ARG B N 1
ATOM 2574 C CA . ARG B 1 52 ? 7.248 36.396 -7.151 1.00 35.02 52 ARG B CA 1
ATOM 2575 C C . ARG B 1 52 ? 5.811 35.903 -7.319 1.00 35.95 52 ARG B C 1
ATOM 2576 O O . ARG B 1 52 ? 4.857 36.693 -7.299 1.00 36.21 52 ARG B O 1
ATOM 2584 N N . GLU B 1 53 ? 5.656 34.586 -7.460 1.00 36.01 53 GLU B N 1
ATOM 2585 C CA . GLU B 1 53 ? 4.319 34.011 -7.599 1.00 36.37 53 GLU B CA 1
ATOM 2586 C C . GLU B 1 53 ? 3.456 34.067 -6.352 1.00 36.09 53 GLU B C 1
ATOM 2587 O O . GLU B 1 53 ? 2.224 34.103 -6.449 1.00 36.59 53 GLU B O 1
ATOM 2593 N N . ALA B 1 54 ? 4.074 34.049 -5.187 1.00 35.61 54 ALA B N 1
ATOM 2594 C CA . ALA B 1 54 ? 3.307 34.177 -3.962 1.00 36.02 54 ALA B CA 1
ATOM 2595 C C . ALA B 1 54 ? 3.094 35.642 -3.586 1.00 36.78 54 ALA B C 1
ATOM 2596 O O . ALA B 1 54 ? 2.237 35.951 -2.752 1.00 36.75 54 ALA B O 1
ATOM 2598 N N . GLY B 1 55 ? 3.919 36.528 -4.150 1.00 36.91 55 GLY B N 1
ATOM 2599 C CA . GLY B 1 55 ? 3.836 37.924 -3.854 1.00 37.34 55 GLY B CA 1
ATOM 2600 C C . GLY B 1 55 ? 4.398 38.188 -2.491 1.00 38.49 55 GLY B C 1
ATOM 2601 O O . GLY B 1 55 ? 4.186 39.257 -1.915 1.00 39.30 55 GLY B O 1
ATOM 2602 N N . VAL B 1 56 ? 5.132 37.219 -1.956 1.00 37.83 56 VAL B N 1
ATOM 2603 C CA . VAL B 1 56 ? 5.711 37.384 -0.632 1.00 37.87 56 VAL B CA 1
ATOM 2604 C C . VAL B 1 56 ? 7.089 36.782 -0.675 1.00 37.06 56 VAL B C 1
ATOM 2605 O O . VAL B 1 56 ? 7.314 35.802 -1.385 1.00 36.43 56 VAL B O 1
ATOM 2609 N N . ARG B 1 57 ? 7.952 37.340 0.150 1.00 35.87 57 ARG B N 1
ATOM 2610 C CA . ARG B 1 57 ? 9.322 36.932 0.340 1.00 36.29 57 ARG B CA 1
ATOM 2611 C C . ARG B 1 57 ? 9.437 36.036 1.581 1.00 35.10 57 ARG B C 1
ATOM 2612 O O . ARG B 1 57 ? 8.813 36.306 2.602 1.00 34.75 57 ARG B O 1
ATOM 2620 N N . GLY B 1 58 ? 10.233 34.968 1.523 1.00 33.72 58 GLY B N 1
ATOM 2621 C CA . GLY B 1 58 ? 10.402 34.156 2.719 1.00 31.23 58 GLY B CA 1
ATOM 2622 C C . GLY B 1 58 ? 11.512 34.711 3.591 1.00 30.95 58 GLY B C 1
ATOM 2623 O O . GLY B 1 58 ? 12.458 35.343 3.083 1.00 31.38 58 GLY B O 1
ATOM 2624 N N . GLU B 1 59 ? 11.432 34.494 4.895 1.00 29.06 59 GLU B N 1
ATOM 2625 C CA . GLU B 1 59 ? 12.577 34.867 5.719 1.00 29.22 59 GLU B CA 1
ATOM 2626 C C . GLU B 1 59 ? 13.675 33.827 5.937 1.00 27.09 59 GLU B C 1
ATOM 2627 O O . GLU B 1 59 ? 14.707 34.127 6.550 1.00 26.61 59 GLU B O 1
ATOM 2633 N N . ALA B 1 60 ? 13.471 32.626 5.397 1.00 24.28 60 ALA B N 1
ATOM 2634 C CA . ALA B 1 60 ? 14.465 31.560 5.468 1.00 21.89 60 ALA B CA 1
ATOM 2635 C C . ALA B 1 60 ? 14.132 30.588 4.357 1.00 21.36 60 ALA B C 1
ATOM 2636 O O . ALA B 1 60 ? 12.999 30.588 3.829 1.00 19.05 60 ALA B O 1
ATOM 2638 N N . ILE B 1 61 ? 15.118 29.765 3.990 1.00 18.54 61 ILE B N 1
ATOM 2639 C CA . ILE B 1 61 ? 14.873 28.786 2.969 1.00 18.90 61 ILE B CA 1
ATOM 2640 C C . ILE B 1 61 ? 15.127 27.400 3.577 1.00 19.52 61 ILE B C 1
ATOM 2641 O O . ILE B 1 61 ? 16.099 27.216 4.328 1.00 19.31 61 ILE B O 1
ATOM 2646 N N . GLY B 1 62 ? 14.247 26.446 3.292 1.00 18.23 62 GLY B N 1
ATOM 2647 C CA . GLY B 1 62 ? 14.509 25.059 3.678 1.00 18.09 62 GLY B CA 1
ATOM 2648 C C . GLY B 1 62 ? 14.757 24.283 2.408 1.00 17.53 62 GLY B C 1
ATOM 2649 O O . GLY B 1 62 ? 14.040 24.471 1.410 1.00 17.80 62 GLY B O 1
ATOM 2650 N N . LEU B 1 63 ? 15.809 23.470 2.427 1.00 17.49 63 LEU B N 1
ATOM 2651 C CA . LEU B 1 63 ? 16.236 22.693 1.255 1.00 16.72 63 LEU B CA 1
ATOM 2652 C C . LEU B 1 63 ? 16.375 21.214 1.575 1.00 17.65 63 LEU B C 1
ATOM 2653 O O . LEU B 1 63 ? 17.236 20.805 2.412 1.00 16.64 63 LEU B O 1
ATOM 2658 N N . GLY B 1 64 ? 15.586 20.413 0.869 1.00 16.43 64 GLY B N 1
ATOM 2659 C CA . GLY B 1 64 ? 15.528 19.007 1.067 1.00 17.45 64 GLY B CA 1
ATOM 2660 C C . GLY B 1 64 ? 16.257 18.357 -0.071 1.00 20.03 64 GLY B C 1
ATOM 2661 O O . GLY B 1 64 ? 16.101 18.740 -1.243 1.00 18.53 64 GLY B O 1
ATOM 2662 N N . THR B 1 65 ? 17.058 17.357 0.262 1.00 22.41 65 THR B N 1
ATOM 2663 C CA . THR B 1 65 ? 17.926 16.740 -0.741 1.00 26.59 65 THR B CA 1
ATOM 2664 C C . THR B 1 65 ? 17.978 15.226 -0.502 1.00 28.36 65 THR B C 1
ATOM 2665 O O . THR B 1 65 ? 17.939 14.801 0.624 1.00 27.37 65 THR B O 1
ATOM 2669 N N . PRO B 1 66 ? 18.104 14.412 -1.558 1.00 32.78 66 PRO B N 1
ATOM 2670 C CA . PRO B 1 66 ? 18.114 12.988 -1.326 1.00 36.11 66 PRO B CA 1
ATOM 2671 C C . PRO B 1 66 ? 19.332 12.539 -0.571 1.00 39.44 66 PRO B C 1
ATOM 2672 O O . PRO B 1 66 ? 19.210 11.663 0.282 1.00 41.45 66 PRO B O 1
ATOM 2676 N N . GLY B 1 67 ? 20.495 13.120 -0.849 1.00 41.26 67 GLY B N 1
ATOM 2677 C CA . GLY B 1 67 ? 21.733 12.466 -0.420 1.00 45.16 67 GLY B CA 1
ATOM 2678 C C . GLY B 1 67 ? 21.988 12.170 1.054 1.00 46.96 67 GLY B C 1
ATOM 2679 O O . GLY B 1 67 ? 21.131 12.412 1.917 1.00 48.03 67 GLY B O 1
ATOM 2680 N N . PRO B 1 68 ? 23.191 11.639 1.352 1.00 47.85 68 PRO B N 1
ATOM 2681 C CA . PRO B 1 68 ? 23.705 11.747 2.714 1.00 48.01 68 PRO B CA 1
ATOM 2682 C C . PRO B 1 68 ? 24.151 13.218 2.905 1.00 47.18 68 PRO B C 1
ATOM 2683 O O . PRO B 1 68 ? 24.866 13.775 2.069 1.00 47.31 68 PRO B O 1
ATOM 2687 N N . LEU B 1 69 ? 23.680 13.843 3.967 1.00 46.63 69 LEU B N 1
ATOM 2688 C CA . LEU B 1 69 ? 24.009 15.227 4.232 1.00 45.50 69 LEU B CA 1
ATOM 2689 C C . LEU B 1 69 ? 25.196 15.286 5.150 1.00 44.16 69 LEU B C 1
ATOM 2690 O O . LEU B 1 69 ? 25.332 14.465 6.048 1.00 43.97 69 LEU B O 1
ATOM 2695 N N . ASP B 1 70 ? 26.050 16.272 4.935 1.00 42.49 70 ASP B N 1
ATOM 2696 C CA . ASP B 1 70 ? 26.914 16.719 6.002 1.00 41.40 70 ASP B CA 1
ATOM 2697 C C . ASP B 1 70 ? 26.245 17.982 6.573 1.00 41.67 70 ASP B C 1
ATOM 2698 O O . ASP B 1 70 ? 26.363 19.079 5.992 1.00 39.98 70 ASP B O 1
ATOM 2703 N N . PHE B 1 71 ? 25.508 17.840 7.671 1.00 41.51 71 PHE B N 1
ATOM 2704 C CA . PHE B 1 71 ? 24.878 19.023 8.309 1.00 43.56 71 PHE B CA 1
ATOM 2705 C C . PHE B 1 71 ? 25.921 19.918 8.962 1.00 43.99 71 PHE B C 1
ATOM 2706 O O . PHE B 1 71 ? 25.686 21.105 9.183 1.00 44.35 71 PHE B O 1
ATOM 2714 N N . ARG B 1 72 ? 27.049 19.313 9.328 1.00 45.17 72 ARG B N 1
ATOM 2715 C CA . ARG B 1 72 ? 28.160 20.032 9.958 1.00 46.25 72 ARG B CA 1
ATOM 2716 C C . ARG B 1 72 ? 28.607 21.126 9.012 1.00 45.08 72 ARG B C 1
ATOM 2717 O O . ARG B 1 72 ? 28.542 22.309 9.355 1.00 45.86 72 ARG B O 1
ATOM 2725 N N . ARG B 1 73 ? 29.021 20.705 7.814 1.00 43.57 73 ARG B N 1
ATOM 2726 C CA . ARG B 1 73 ? 29.656 21.569 6.818 1.00 42.30 73 ARG B CA 1
ATOM 2727 C C . ARG B 1 73 ? 28.640 22.190 5.862 1.00 40.85 73 ARG B C 1
ATOM 2728 O O . ARG B 1 73 ? 28.998 23.087 5.080 1.00 39.87 73 ARG B O 1
ATOM 2736 N N . GLY B 1 74 ? 27.388 21.706 5.922 1.00 38.63 74 GLY B N 1
ATOM 2737 C CA . GLY B 1 74 ? 26.329 22.167 5.027 1.00 35.96 74 GLY B CA 1
ATOM 2738 C C . GLY B 1 74 ? 26.624 21.775 3.599 1.00 35.00 74 GLY B C 1
ATOM 2739 O O . GLY B 1 74 ? 26.600 22.601 2.696 1.00 34.21 74 GLY B O 1
ATOM 2740 N N . VAL B 1 75 ? 26.945 20.511 3.391 1.00 34.00 75 VAL B N 1
ATOM 2741 C CA . VAL B 1 75 ? 27.251 20.038 2.053 1.00 34.85 75 VAL B CA 1
ATOM 2742 C C . VAL B 1 75 ? 26.539 18.750 1.756 1.00 36.02 75 VAL B C 1
ATOM 2743 O O . VAL B 1 75 ? 26.210 17.955 2.659 1.00 34.21 75 VAL B O 1
ATOM 2747 N N . ILE B 1 76 ? 26.280 18.564 0.477 1.00 38.29 76 ILE B N 1
ATOM 2748 C CA . ILE B 1 76 ? 25.716 17.327 0.005 1.00 42.54 76 ILE B CA 1
ATOM 2749 C C . ILE B 1 76 ? 26.885 16.406 -0.307 1.00 44.59 76 ILE B C 1
ATOM 2750 O O . ILE B 1 76 ? 27.668 16.666 -1.227 1.00 45.35 76 ILE B O 1
ATOM 2755 N N . ARG B 1 77 ? 27.007 15.345 0.481 1.00 47.47 77 ARG B N 1
ATOM 2756 C CA . ARG B 1 77 ? 28.076 14.374 0.275 1.00 50.31 77 ARG B CA 1
ATOM 2757 C C . ARG B 1 77 ? 27.936 13.700 -1.108 1.00 51.02 77 ARG B C 1
ATOM 2758 O O . ARG B 1 77 ? 28.805 13.846 -1.975 1.00 52.17 77 ARG B O 1
ATOM 2766 N N . PRO B 1 80 ? 24.040 11.535 -6.060 1.00 68.24 80 PRO B N 1
ATOM 2767 C CA . PRO B 1 80 ? 23.431 10.312 -6.624 1.00 68.17 80 PRO B CA 1
ATOM 2768 C C . PRO B 1 80 ? 23.131 10.449 -8.131 1.00 68.04 80 PRO B C 1
ATOM 2769 O O . PRO B 1 80 ? 24.043 10.307 -8.969 1.00 68.42 80 PRO B O 1
ATOM 2773 N N . ASN B 1 81 ? 21.863 10.738 -8.443 1.00 67.32 81 ASN B N 1
ATOM 2774 C CA . ASN B 1 81 ? 21.365 11.010 -9.799 1.00 66.37 81 ASN B CA 1
ATOM 2775 C C . ASN B 1 81 ? 21.628 12.481 -10.225 1.00 64.71 81 ASN B C 1
ATOM 2776 O O . ASN B 1 81 ? 21.077 12.957 -11.222 1.00 64.18 81 ASN B O 1
ATOM 2781 N N . ILE B 1 82 ? 22.462 13.197 -9.461 1.00 63.10 82 ILE B N 1
ATOM 2782 C CA . ILE B 1 82 ? 22.770 14.603 -9.770 1.00 61.48 82 ILE B CA 1
ATOM 2783 C C . ILE B 1 82 ? 24.277 14.850 -9.922 1.00 61.16 82 ILE B C 1
ATOM 2784 O O . ILE B 1 82 ? 25.018 14.802 -8.937 1.00 60.62 82 ILE B O 1
ATOM 2789 N N . PRO B 1 83 ? 24.725 15.129 -11.168 1.00 60.76 83 PRO B N 1
ATOM 2790 C CA . PRO B 1 83 ? 26.138 15.316 -11.532 1.00 60.44 83 PRO B CA 1
ATOM 2791 C C . PRO B 1 83 ? 26.877 16.437 -10.755 1.00 59.90 83 PRO B C 1
ATOM 2792 O O . PRO B 1 83 ? 26.352 17.561 -10.646 1.00 59.77 83 PRO B O 1
ATOM 2796 N N . GLY B 1 84 ? 28.053 16.047 -10.177 1.00 59.58 84 GLY B N 1
ATOM 2797 C CA . GLY B 1 84 ? 29.114 16.941 -9.411 1.00 59.17 84 GLY B CA 1
ATOM 2798 C C . GLY B 1 84 ? 28.086 18.142 -8.699 1.00 58.91 84 GLY B C 1
ATOM 2799 O O . GLY B 1 84 ? 28.510 19.306 -8.558 1.00 58.92 84 GLY B O 1
ATOM 2800 N N . VAL B 1 85 ? 26.858 17.781 -8.131 1.00 58.62 85 VAL B N 1
ATOM 2801 C CA . VAL B 1 85 ? 26.860 17.922 -6.593 1.00 58.15 85 VAL B CA 1
ATOM 2802 C C . VAL B 1 85 ? 27.644 17.130 -5.514 1.00 57.86 85 VAL B C 1
ATOM 2803 O O . VAL B 1 85 ? 27.172 17.041 -4.359 1.00 58.10 85 VAL B O 1
ATOM 2807 N N . GLN B 1 86 ? 28.834 16.630 -5.850 1.00 56.66 86 GLN B N 1
ATOM 2808 C CA . GLN B 1 86 ? 29.679 15.899 -4.895 1.00 55.79 86 GLN B CA 1
ATOM 2809 C C . GLN B 1 86 ? 30.454 16.770 -3.889 1.00 53.75 86 GLN B C 1
ATOM 2810 O O . GLN B 1 86 ? 31.240 17.652 -4.264 1.00 54.04 86 GLN B O 1
ATOM 2816 N N . ASP B 1 87 ? 30.235 16.501 -2.603 1.00 51.25 87 ASP B N 1
ATOM 2817 C CA . ASP B 1 87 ? 30.809 17.316 -1.515 1.00 48.66 87 ASP B CA 1
ATOM 2818 C C . ASP B 1 87 ? 30.584 18.800 -1.762 1.00 45.69 87 ASP B C 1
ATOM 2819 O O . ASP B 1 87 ? 31.395 19.638 -1.356 1.00 45.67 87 ASP B O 1
ATOM 2824 N N . PHE B 1 88 ? 29.463 19.108 -2.411 1.00 41.22 88 PHE B N 1
ATOM 2825 C CA . PHE B 1 88 ? 29.137 20.450 -2.830 1.00 37.43 88 PHE B CA 1
ATOM 2826 C C . PHE B 1 88 ? 28.529 21.325 -1.716 1.00 35.01 88 PHE B C 1
ATOM 2827 O O . PHE B 1 88 ? 27.513 20.961 -1.127 1.00 33.88 88 PHE B O 1
ATOM 2835 N N . PRO B 1 89 ? 29.169 22.478 -1.411 1.00 32.78 89 PRO B N 1
ATOM 2836 C CA . PRO B 1 89 ? 28.755 23.311 -0.263 1.00 31.74 89 PRO B CA 1
ATOM 2837 C C . PRO B 1 89 ? 27.542 24.188 -0.544 1.00 30.77 89 PRO B C 1
ATOM 2838 O O . PRO B 1 89 ? 27.608 25.421 -0.433 1.00 31.05 89 PRO B O 1
ATOM 2842 N N . ILE B 1 90 ? 26.430 23.523 -0.845 1.00 29.28 90 ILE B N 1
ATOM 2843 C CA . ILE B 1 90 ? 25.184 24.159 -1.173 1.00 27.56 90 ILE B CA 1
ATOM 2844 C C . ILE B 1 90 ? 24.731 25.197 -0.155 1.00 26.72 90 ILE B C 1
ATOM 2845 O O . ILE B 1 90 ? 24.219 26.238 -0.553 1.00 27.17 90 ILE B O 1
ATOM 2850 N N . ARG B 1 91 ? 24.900 24.942 1.138 1.00 25.11 91 ARG B N 1
ATOM 2851 C CA . ARG B 1 91 ? 24.272 25.815 2.120 1.00 25.04 91 ARG B CA 1
ATOM 2852 C C . ARG B 1 91 ? 24.772 27.271 2.041 1.00 25.71 91 ARG B C 1
ATOM 2853 O O . ARG B 1 91 ? 23.969 28.212 1.963 1.00 24.92 91 ARG B O 1
ATOM 2861 N N . ARG B 1 92 ? 26.095 27.450 2.088 1.00 25.25 92 ARG B N 1
ATOM 2862 C CA . ARG B 1 92 ? 26.685 28.806 2.023 1.00 24.29 92 ARG B CA 1
ATOM 2863 C C . ARG B 1 92 ? 26.428 29.460 0.682 1.00 24.04 92 ARG B C 1
ATOM 2864 O O . ARG B 1 92 ? 26.148 30.635 0.617 1.00 24.39 92 ARG B O 1
ATOM 2872 N N . ILE B 1 93 ? 26.540 28.687 -0.388 1.00 22.30 93 ILE B N 1
ATOM 2873 C CA . ILE B 1 93 ? 26.362 29.215 -1.702 1.00 22.57 93 ILE B CA 1
ATOM 2874 C C . ILE B 1 93 ? 24.937 29.744 -1.787 1.00 23.81 93 ILE B C 1
ATOM 2875 O O . ILE B 1 93 ? 24.712 30.889 -2.206 1.00 25.28 93 ILE B O 1
ATOM 2880 N N . LEU B 1 94 ? 23.965 28.936 -1.361 1.00 22.91 94 LEU B N 1
ATOM 2881 C CA . LEU B 1 94 ? 22.583 29.385 -1.411 1.00 23.58 94 LEU B CA 1
ATOM 2882 C C . LEU B 1 94 ? 22.331 30.594 -0.547 1.00 22.98 94 LEU B C 1
ATOM 2883 O O . LEU B 1 94 ? 21.610 31.465 -0.953 1.00 21.85 94 LEU B O 1
ATOM 2888 N N . GLU B 1 95 ? 22.905 30.628 0.651 1.00 21.99 95 GLU B N 1
ATOM 2889 C CA . GLU B 1 95 ? 22.754 31.753 1.531 1.00 22.82 95 GLU B CA 1
ATOM 2890 C C . GLU B 1 95 ? 23.318 32.998 0.852 1.00 23.08 95 GLU B C 1
ATOM 2891 O O . GLU B 1 95 ? 22.739 34.088 0.930 1.00 22.80 95 GLU B O 1
ATOM 2897 N N . GLU B 1 96 ? 24.475 32.864 0.215 1.00 23.44 96 GLU B N 1
ATOM 2898 C CA . GLU B 1 96 ? 25.075 34.061 -0.408 1.00 24.36 96 GLU B CA 1
ATOM 2899 C C . GLU B 1 96 ? 24.216 34.582 -1.560 1.00 24.76 96 GLU B C 1
ATOM 2900 O O . GLU B 1 96 ? 23.973 35.778 -1.658 1.00 26.03 96 GLU B O 1
ATOM 2906 N N . ALA B 1 97 ? 23.711 33.683 -2.399 1.00 24.68 97 ALA B N 1
ATOM 2907 C CA . ALA B 1 97 ? 22.875 34.053 -3.556 1.00 25.30 97 ALA B CA 1
ATOM 2908 C C . ALA B 1 97 ? 21.541 34.716 -3.170 1.00 26.47 97 ALA B C 1
ATOM 2909 O O . ALA B 1 97 ? 21.032 35.601 -3.824 1.00 26.31 97 ALA B O 1
ATOM 2911 N N . THR B 1 98 ? 21.022 34.316 -2.036 1.00 27.19 98 THR B N 1
ATOM 2912 C CA . THR B 1 98 ? 19.658 34.556 -1.697 1.00 27.84 98 THR B CA 1
ATOM 2913 C C . THR B 1 98 ? 19.566 35.595 -0.571 1.00 27.43 98 THR B C 1
ATOM 2914 O O . THR B 1 98 ? 18.558 36.285 -0.411 1.00 27.43 98 THR B O 1
ATOM 2918 N N . GLY B 1 99 ? 20.624 35.716 0.214 1.00 26.89 99 GLY B N 1
ATOM 2919 C CA . GLY B 1 99 ? 20.607 36.649 1.339 1.00 26.63 99 GLY B CA 1
ATOM 2920 C C . GLY B 1 99 ? 19.750 36.164 2.502 1.00 28.10 99 GLY B C 1
ATOM 2921 O O . GLY B 1 99 ? 19.446 36.937 3.424 1.00 28.61 99 GLY B O 1
ATOM 2922 N N . ARG B 1 100 ? 19.357 34.875 2.475 1.00 27.20 100 ARG B N 1
ATOM 2923 C CA . ARG B 1 100 ? 18.533 34.282 3.530 1.00 26.37 100 ARG B CA 1
ATOM 2924 C C . ARG B 1 100 ? 19.281 33.100 4.182 1.00 24.25 100 ARG B C 1
ATOM 2925 O O . ARG B 1 100 ? 20.047 32.442 3.516 1.00 24.48 100 ARG B O 1
ATOM 2933 N N . PRO B 1 101 ? 19.016 32.817 5.466 1.00 23.21 101 PRO B N 1
ATOM 2934 C CA . PRO B 1 101 ? 19.554 31.580 6.052 1.00 23.06 101 PRO B CA 1
ATOM 2935 C C . PRO B 1 101 ? 18.908 30.357 5.371 1.00 22.03 101 PRO B C 1
ATOM 2936 O O . PRO B 1 101 ? 17.730 30.400 4.977 1.00 20.58 101 PRO B O 1
ATOM 2940 N N . VAL B 1 102 ? 19.714 29.321 5.171 1.00 21.23 102 VAL B N 1
ATOM 2941 C CA . VAL B 1 102 ? 19.300 28.096 4.514 1.00 19.90 102 VAL B CA 1
ATOM 2942 C C . VAL B 1 102 ? 19.430 26.957 5.535 1.00 20.75 102 VAL B C 1
ATOM 2943 O O . VAL B 1 102 ? 20.462 26.850 6.224 1.00 20.24 102 VAL B O 1
ATOM 2947 N N . PHE B 1 103 ? 18.388 26.121 5.616 1.00 19.71 103 PHE B N 1
ATOM 2948 C CA . PHE B 1 103 ? 18.357 24.962 6.500 1.00 20.69 103 PHE B CA 1
ATOM 2949 C C . PHE B 1 103 ? 18.205 23.686 5.659 1.00 21.11 103 PHE B C 1
ATOM 2950 O O . PHE B 1 103 ? 17.236 23.527 4.920 1.00 21.42 103 PHE B O 1
ATOM 2958 N N . LEU B 1 104 ? 19.188 22.794 5.750 1.00 20.77 104 LEU B N 1
ATOM 2959 C CA . LEU B 1 104 ? 19.229 21.576 4.955 1.00 21.03 104 LEU B CA 1
ATOM 2960 C C . LEU B 1 104 ? 18.510 20.434 5.668 1.00 20.27 104 LEU B C 1
ATOM 2961 O O . LEU B 1 104 ? 18.554 20.339 6.890 1.00 18.95 104 LEU B O 1
ATOM 2966 N N . GLU B 1 105 ? 17.906 19.537 4.905 1.00 18.29 105 GLU B N 1
ATOM 2967 C CA . GLU B 1 105 ? 17.312 18.372 5.517 1.00 18.10 105 GLU B CA 1
ATOM 2968 C C . GLU B 1 105 ? 17.345 17.230 4.505 1.00 18.20 105 GLU B C 1
ATOM 2969 O O . GLU B 1 105 ? 17.286 17.453 3.292 1.00 17.84 105 GLU B O 1
ATOM 2975 N N . ASN B 1 106 ? 17.512 16.020 5.010 1.00 19.70 106 ASN B N 1
ATOM 2976 C CA . ASN B 1 106 ? 17.433 14.816 4.188 1.00 20.00 106 ASN B CA 1
ATOM 2977 C C . ASN B 1 106 ? 15.974 14.667 3.702 1.00 19.31 106 ASN B C 1
ATOM 2978 O O . ASN B 1 106 ? 15.028 14.958 4.445 1.00 17.12 106 ASN B O 1
ATOM 2983 N N . ASP B 1 107 ? 15.785 14.212 2.468 1.00 18.58 107 ASP B N 1
ATOM 2984 C CA . ASP B 1 107 ? 14.443 14.143 1.874 1.00 17.68 107 ASP B CA 1
ATOM 2985 C C . ASP B 1 107 ? 13.452 13.261 2.623 1.00 17.48 107 ASP B C 1
ATOM 2986 O O . ASP B 1 107 ? 12.288 13.617 2.729 1.00 15.38 107 ASP B O 1
ATOM 2991 N N . ALA B 1 108 ? 13.914 12.123 3.151 1.00 17.09 108 ALA B N 1
ATOM 2992 C CA . ALA B 1 108 ? 13.064 11.227 3.933 1.00 16.04 108 ALA B CA 1
ATOM 2993 C C . ALA B 1 108 ? 12.701 11.819 5.299 1.00 16.78 108 ALA B C 1
ATOM 2994 O O . ALA B 1 108 ? 11.530 11.728 5.730 1.00 16.19 108 ALA B O 1
ATOM 2996 N N . ASN B 1 109 ? 13.668 12.471 5.970 1.00 15.53 109 ASN B N 1
ATOM 2997 C CA . ASN B 1 109 ? 13.378 13.232 7.217 1.00 16.24 109 ASN B CA 1
ATOM 2998 C C . ASN B 1 109 ? 12.337 14.334 6.932 1.00 16.17 109 ASN B C 1
ATOM 2999 O O . ASN B 1 109 ? 11.400 14.553 7.709 1.00 16.67 109 ASN B O 1
ATOM 3004 N N . ALA B 1 110 ? 12.549 15.052 5.843 1.00 15.98 110 ALA B N 1
ATOM 3005 C CA . ALA B 1 110 ? 11.596 16.080 5.406 1.00 17.08 110 ALA B CA 1
ATOM 3006 C C . ALA B 1 110 ? 10.140 15.559 5.152 1.00 17.28 110 ALA B C 1
ATOM 3007 O O . ALA B 1 110 ? 9.159 16.155 5.647 1.00 17.33 110 ALA B O 1
ATOM 3009 N N . ALA B 1 111 ? 9.997 14.460 4.400 1.00 17.26 111 ALA B N 1
ATOM 3010 C CA . ALA B 1 111 ? 8.684 13.858 4.239 1.00 17.95 111 ALA B CA 1
ATOM 3011 C C . ALA B 1 111 ? 8.105 13.460 5.592 1.00 18.40 111 ALA B C 1
ATOM 3012 O O . ALA B 1 111 ? 6.915 13.665 5.850 1.00 18.34 111 ALA B O 1
ATOM 3014 N N . ALA B 1 112 ? 8.934 12.897 6.474 1.00 18.22 112 ALA B N 1
ATOM 3015 C CA . ALA B 1 112 ? 8.453 12.514 7.798 1.00 17.69 112 ALA B CA 1
ATOM 3016 C C . ALA B 1 112 ? 7.902 13.734 8.597 1.00 17.42 112 ALA B C 1
ATOM 3017 O O . ALA B 1 112 ? 6.840 13.649 9.240 1.00 17.67 112 ALA B O 1
ATOM 3019 N N . LEU B 1 113 ? 8.646 14.846 8.597 1.00 16.98 113 LEU B N 1
ATOM 3020 C CA . LEU B 1 113 ? 8.198 16.099 9.253 1.00 17.60 113 LEU B CA 1
ATOM 3021 C C . LEU B 1 113 ? 6.856 16.585 8.692 1.00 17.37 113 LEU B C 1
ATOM 3022 O O . LEU B 1 113 ? 5.965 16.989 9.426 1.00 18.24 113 LEU B O 1
ATOM 3027 N N . ALA B 1 114 ? 6.713 16.513 7.371 1.00 17.85 114 ALA B N 1
ATOM 3028 C CA . ALA B 1 114 ? 5.549 16.950 6.704 1.00 17.36 114 ALA B CA 1
ATOM 3029 C C . ALA B 1 114 ? 4.359 16.061 7.074 1.00 18.23 114 ALA B C 1
ATOM 3030 O O . ALA B 1 114 ? 3.310 16.563 7.449 1.00 17.92 114 ALA B O 1
ATOM 3032 N N . GLU B 1 115 ? 4.516 14.751 7.001 1.00 17.77 115 GLU B N 1
ATOM 3033 C CA . GLU B 1 115 ? 3.409 13.859 7.413 1.00 17.65 115 GLU B CA 1
ATOM 3034 C C . GLU B 1 115 ? 3.041 14.057 8.871 1.00 18.27 115 GLU B C 1
ATOM 3035 O O . GLU B 1 115 ? 1.859 13.926 9.267 1.00 19.08 115 GLU B O 1
ATOM 3041 N N . HIS B 1 116 ? 4.027 14.381 9.680 1.00 17.50 116 HIS B N 1
ATOM 3042 C CA . HIS B 1 116 ? 3.762 14.663 11.090 1.00 18.07 116 HIS B CA 1
ATOM 3043 C C . HIS B 1 116 ? 2.890 15.891 11.360 1.00 19.82 116 HIS B C 1
ATOM 3044 O O . HIS B 1 116 ? 1.945 15.810 12.126 1.00 20.54 116 HIS B O 1
ATOM 3051 N N . HIS B 1 117 ? 3.275 17.024 10.774 1.00 19.14 117 HIS B N 1
ATOM 3052 C CA . HIS B 1 117 ? 2.591 18.286 10.935 1.00 20.75 117 HIS B CA 1
ATOM 3053 C C . HIS B 1 117 ? 1.372 18.489 10.071 1.00 20.06 117 HIS B C 1
ATOM 3054 O O . HIS B 1 117 ? 0.432 19.117 10.509 1.00 22.36 117 HIS B O 1
ATOM 3061 N N . LEU B 1 118 ? 1.373 17.972 8.861 1.00 19.95 118 LEU B N 1
ATOM 3062 C CA . LEU B 1 118 ? 0.329 18.255 7.852 1.00 21.67 118 LEU B CA 1
ATOM 3063 C C . LEU B 1 118 ? -0.404 17.010 7.309 1.00 21.08 118 LEU B C 1
ATOM 3064 O O . LEU B 1 118 ? -1.349 17.133 6.560 1.00 21.11 118 LEU B O 1
ATOM 3069 N N . GLY B 1 119 ? 0.068 15.805 7.630 1.00 20.74 119 GLY B N 1
ATOM 3070 C CA . GLY B 1 119 ? -0.400 14.606 6.941 1.00 19.80 119 GLY B CA 1
ATOM 3071 C C . GLY B 1 119 ? -0.895 13.541 7.903 1.00 20.54 119 GLY B C 1
ATOM 3072 O O . GLY B 1 119 ? -1.555 13.848 8.903 1.00 20.80 119 GLY B O 1
ATOM 3073 N N . ALA B 1 120 ? -0.550 12.291 7.619 1.00 19.87 120 ALA B N 1
ATOM 3074 C CA . ALA B 1 120 ? -1.137 11.131 8.340 1.00 20.28 120 ALA B CA 1
ATOM 3075 C C . ALA B 1 120 ? -0.976 11.167 9.862 1.00 20.73 120 ALA B C 1
ATOM 3076 O O . ALA B 1 120 ? -1.743 10.503 10.586 1.00 21.26 120 ALA B O 1
ATOM 3078 N N . ALA B 1 121 ? 0.028 11.884 10.366 1.00 19.82 121 ALA B N 1
ATOM 3079 C CA . ALA B 1 121 ? 0.273 11.904 11.804 1.00 19.44 121 ALA B CA 1
ATOM 3080 C C . ALA B 1 121 ? -0.070 13.255 12.453 1.00 20.31 121 ALA B C 1
ATOM 3081 O O . ALA B 1 121 ? 0.311 13.522 13.597 1.00 19.00 121 ALA B O 1
ATOM 3083 N N . GLN B 1 122 ? -0.777 14.112 11.721 1.00 22.03 122 GLN B N 1
ATOM 3084 C CA . GLN B 1 122 ? -1.179 15.402 12.280 1.00 23.90 122 GLN B CA 1
ATOM 3085 C C . GLN B 1 122 ? -1.976 15.140 13.568 1.00 25.03 122 GLN B C 1
ATOM 3086 O O . GLN B 1 122 ? -2.884 14.285 13.600 1.00 26.52 122 GLN B O 1
ATOM 3092 N N . GLY B 1 123 ? -1.579 15.829 14.631 1.00 25.87 123 GLY B N 1
ATOM 3093 C CA . GLY B 1 123 ? -2.193 15.701 15.963 1.00 26.54 123 GLY B CA 1
ATOM 3094 C C . GLY B 1 123 ? -1.246 15.036 16.951 1.00 26.44 123 GLY B C 1
ATOM 3095 O O . GLY B 1 123 ? -1.346 15.274 18.145 1.00 26.28 123 GLY B O 1
ATOM 3096 N N . GLU B 1 124 ? -0.316 14.213 16.448 1.00 25.79 124 GLU B N 1
ATOM 3097 C CA . GLU B 1 124 ? 0.648 13.519 17.314 1.00 25.46 124 GLU B CA 1
ATOM 3098 C C . GLU B 1 124 ? 1.749 14.443 17.806 1.00 25.76 124 GLU B C 1
ATOM 3099 O O . GLU B 1 124 ? 2.040 15.449 17.158 1.00 24.70 124 GLU B O 1
ATOM 3105 N N . GLU B 1 125 ? 2.349 14.053 18.936 1.00 25.55 125 GLU B N 1
ATOM 3106 C CA . GLU B 1 125 ? 3.587 14.604 19.450 1.00 27.56 125 GLU B CA 1
ATOM 3107 C C . GLU B 1 125 ? 4.811 13.963 18.788 1.00 26.37 125 GLU B C 1
ATOM 3108 O O . GLU B 1 125 ? 5.796 14.641 18.528 1.00 26.57 125 GLU B O 1
ATOM 3114 N N . SER B 1 126 ? 4.750 12.653 18.567 1.00 23.96 126 SER B N 1
ATOM 3115 C CA . SER B 1 126 ? 5.867 11.925 17.973 1.00 22.62 126 SER B CA 1
ATOM 3116 C C . SER B 1 126 ? 5.310 11.021 16.893 1.00 22.42 126 SER B C 1
ATOM 3117 O O . SER B 1 126 ? 4.151 10.558 16.967 1.00 22.23 126 SER B O 1
ATOM 3120 N N . SER B 1 127 ? 6.107 10.799 15.859 1.00 21.79 127 SER B N 1
ATOM 3121 C CA . SER B 1 127 ? 5.746 9.818 14.870 1.00 21.33 127 SER B CA 1
ATOM 3122 C C . SER B 1 127 ? 6.999 9.214 14.230 1.00 22.07 127 SER B C 1
ATOM 3123 O O . SER B 1 127 ? 8.131 9.700 14.394 1.00 20.62 127 SER B O 1
ATOM 3126 N N . LEU B 1 128 ? 6.767 8.161 13.468 1.00 21.36 128 LEU B N 1
ATOM 3127 C CA . LEU B 1 128 ? 7.835 7.434 12.844 1.00 21.44 128 LEU B CA 1
ATOM 3128 C C . LEU B 1 128 ? 7.369 7.205 11.425 1.00 21.24 128 LEU B C 1
ATOM 3129 O O . LEU B 1 128 ? 6.246 6.771 11.204 1.00 20.90 128 LEU B O 1
ATOM 3134 N N . TYR B 1 129 ? 8.222 7.529 10.469 1.00 19.01 129 TYR B N 1
ATOM 3135 C CA . TYR B 1 129 ? 7.863 7.466 9.061 1.00 19.32 129 TYR B CA 1
ATOM 3136 C C . TYR B 1 129 ? 8.847 6.596 8.282 1.00 17.91 129 TYR B C 1
ATOM 3137 O O . TYR B 1 129 ? 10.061 6.712 8.467 1.00 18.38 129 TYR B O 1
ATOM 3146 N N . LEU B 1 130 ? 8.321 5.739 7.415 1.00 17.00 130 LEU B N 1
ATOM 3147 C CA . LEU B 1 130 ? 9.165 4.901 6.549 1.00 16.15 130 LEU B CA 1
ATOM 3148 C C . LEU B 1 130 ? 8.706 5.078 5.145 1.00 16.73 130 LEU B C 1
ATOM 3149 O O . LEU B 1 130 ? 7.504 5.144 4.895 1.00 16.81 130 LEU B O 1
ATOM 3154 N N . THR B 1 131 ? 9.646 5.243 4.230 1.00 17.36 131 THR B N 1
ATOM 3155 C CA . THR B 1 131 ? 9.281 5.333 2.821 1.00 19.26 131 THR B CA 1
ATOM 3156 C C . THR B 1 131 ? 9.929 4.197 2.070 1.00 19.00 131 THR B C 1
ATOM 3157 O O . THR B 1 131 ? 11.156 4.053 2.090 1.00 18.19 131 THR B O 1
ATOM 3161 N N . VAL B 1 132 ? 9.091 3.397 1.405 1.00 19.09 132 VAL B N 1
ATOM 3162 C CA . VAL B 1 132 ? 9.567 2.318 0.537 1.00 20.23 132 VAL B CA 1
ATOM 3163 C C . VAL B 1 132 ? 9.441 2.753 -0.920 1.00 21.02 132 VAL B C 1
ATOM 3164 O O . VAL B 1 132 ? 8.356 2.915 -1.452 1.00 21.34 132 VAL B O 1
ATOM 3168 N N . SER B 1 133 ? 10.580 2.957 -1.546 1.00 22.90 133 SER B N 1
ATOM 3169 C CA . SER B 1 133 ? 10.661 3.316 -2.940 1.00 23.66 133 SER B CA 1
ATOM 3170 C C . SER B 1 133 ? 11.786 2.464 -3.540 1.00 23.68 133 SER B C 1
ATOM 3171 O O . SER B 1 133 ? 11.884 1.265 -3.284 1.00 23.47 133 SER B O 1
ATOM 3174 N N . THR B 1 134 ? 12.620 3.084 -4.360 1.00 23.57 134 THR B N 1
ATOM 3175 C CA . THR B 1 134 ? 13.785 2.456 -4.923 1.00 24.54 134 THR B CA 1
ATOM 3176 C C . THR B 1 134 ? 14.671 1.902 -3.785 1.00 23.32 134 THR B C 1
ATOM 3177 O O . THR B 1 134 ? 15.120 0.756 -3.847 1.00 21.70 134 THR B O 1
ATOM 3181 N N . GLY B 1 135 ? 14.910 2.758 -2.775 1.00 22.15 135 GLY B N 1
ATOM 3182 C CA . GLY B 1 135 ? 15.547 2.409 -1.510 1.00 22.17 135 GLY B CA 1
ATOM 3183 C C . GLY B 1 135 ? 14.515 2.434 -0.375 1.00 21.05 135 GLY B C 1
ATOM 3184 O O . GLY B 1 135 ? 13.330 2.688 -0.617 1.00 21.95 135 GLY B O 1
ATOM 3185 N N . ILE B 1 136 ? 14.939 2.147 0.853 1.00 19.25 136 ILE B N 1
ATOM 3186 C CA . ILE B 1 136 ? 14.064 2.372 1.992 1.00 18.74 136 ILE B CA 1
ATOM 3187 C C . ILE B 1 136 ? 14.701 3.434 2.852 1.00 18.18 136 ILE B C 1
ATOM 3188 O O . ILE B 1 136 ? 15.821 3.282 3.264 1.00 17.93 136 ILE B O 1
ATOM 3193 N N . GLY B 1 137 ? 13.966 4.507 3.122 1.00 17.23 137 GLY B N 1
ATOM 3194 C CA . GLY B 1 137 ? 14.389 5.479 4.092 1.00 17.86 137 GLY B CA 1
ATOM 3195 C C . GLY B 1 137 ? 13.311 5.781 5.106 1.00 18.00 137 GLY B C 1
ATOM 3196 O O . GLY B 1 137 ? 12.222 5.195 5.081 1.00 17.03 137 GLY B O 1
ATOM 3197 N N . GLY B 1 138 ? 13.591 6.729 5.978 1.00 17.75 138 GLY B N 1
ATOM 3198 C CA . GLY B 1 138 ? 12.602 7.090 6.980 1.00 18.49 138 GLY B CA 1
ATOM 3199 C C . GLY B 1 138 ? 12.947 8.325 7.750 1.00 18.50 138 GLY B C 1
ATOM 3200 O O . GLY B 1 138 ? 13.870 9.045 7.419 1.00 18.62 138 GLY B O 1
ATOM 3201 N N . GLY B 1 139 ? 12.197 8.581 8.804 1.00 18.81 139 GLY B N 1
ATOM 3202 C CA . GLY B 1 139 ? 12.477 9.729 9.644 1.00 17.33 139 GLY B CA 1
ATOM 3203 C C . GLY B 1 139 ? 11.773 9.547 10.950 1.00 17.90 139 GLY B C 1
ATOM 3204 O O . GLY B 1 139 ? 10.727 8.877 11.000 1.00 18.30 139 GLY B O 1
ATOM 3205 N N . VAL B 1 140 ? 12.379 10.085 12.016 1.00 17.17 140 VAL B N 1
ATOM 3206 C CA . VAL B 1 140 ? 11.803 10.082 13.336 1.00 17.98 140 VAL B CA 1
ATOM 3207 C C . VAL B 1 140 ? 11.553 11.523 13.791 1.00 18.39 140 VAL B C 1
ATOM 3208 O O . VAL B 1 140 ? 12.466 12.363 13.756 1.00 17.36 140 VAL B O 1
ATOM 3212 N N . VAL B 1 141 ? 10.318 11.779 14.215 1.00 17.52 141 VAL B N 1
ATOM 3213 C CA . VAL B 1 141 ? 9.859 13.112 14.657 1.00 18.28 141 VAL B CA 1
ATOM 3214 C C . VAL B 1 141 ? 9.458 12.987 16.120 1.00 19.11 141 VAL B C 1
ATOM 3215 O O . VAL B 1 141 ? 8.561 12.220 16.471 1.00 19.23 141 VAL B O 1
ATOM 3219 N N . LEU B 1 142 ? 10.195 13.677 16.964 1.00 19.52 142 LEU B N 1
ATOM 3220 C CA . LEU B 1 142 ? 9.885 13.735 18.375 1.00 21.62 142 LEU B CA 1
ATOM 3221 C C . LEU B 1 142 ? 9.766 15.179 18.896 1.00 22.56 142 LEU B C 1
ATOM 3222 O O . LEU B 1 142 ? 10.526 16.021 18.425 1.00 21.33 142 LEU B O 1
ATOM 3227 N N . GLY B 1 143 ? 8.861 15.485 19.861 1.00 23.88 143 GLY B N 1
ATOM 3228 C CA . GLY B 1 143 ? 7.679 16.512 19.626 1.00 24.77 143 GLY B CA 1
ATOM 3229 C C . GLY B 1 143 ? 8.111 17.464 18.489 1.00 24.68 143 GLY B C 1
ATOM 3230 O O . GLY B 1 143 ? 8.437 18.632 18.727 1.00 24.84 143 GLY B O 1
ATOM 3231 N N . GLY B 1 144 ? 7.892 17.010 17.255 1.00 23.91 144 GLY B N 1
ATOM 3232 C CA . GLY B 1 144 ? 7.303 17.978 16.275 1.00 22.40 144 GLY B CA 1
ATOM 3233 C C . GLY B 1 144 ? 8.615 18.341 15.520 1.00 22.26 144 GLY B C 1
ATOM 3234 O O . GLY B 1 144 ? 8.574 19.112 14.593 1.00 21.33 144 GLY B O 1
ATOM 3235 N N . ARG B 1 145 ? 9.783 17.792 15.955 1.00 20.84 145 ARG B N 1
ATOM 3236 C CA A ARG B 1 145 ? 11.083 18.005 15.278 0.50 21.03 145 ARG B CA 1
ATOM 3237 C CA B ARG B 1 145 ? 11.083 18.002 15.292 0.50 20.66 145 ARG B CA 1
ATOM 3238 C C . ARG B 1 145 ? 11.818 16.701 14.885 1.00 20.66 145 ARG B C 1
ATOM 3239 O O . ARG B 1 145 ? 11.778 15.692 15.603 1.00 19.09 145 ARG B O 1
ATOM 3254 N N . VAL B 1 146 ? 12.474 16.750 13.735 1.00 19.98 146 VAL B N 1
ATOM 3255 C CA . VAL B 1 146 ? 13.285 15.634 13.224 1.00 20.94 146 VAL B CA 1
ATOM 3256 C C . VAL B 1 146 ? 14.457 15.273 14.163 1.00 20.46 146 VAL B C 1
ATOM 3257 O O . VAL B 1 146 ? 15.238 16.139 14.606 1.00 20.70 146 VAL B O 1
ATOM 3261 N N . LEU B 1 147 ? 14.569 13.984 14.453 1.00 19.33 147 LEU B N 1
ATOM 3262 C CA . LEU B 1 147 ? 15.745 13.436 15.143 1.00 20.92 147 LEU B CA 1
ATOM 3263 C C . LEU B 1 147 ? 16.883 13.335 14.135 1.00 20.21 147 LEU B C 1
ATOM 3264 O O . LEU B 1 147 ? 16.854 12.501 13.265 1.00 20.51 147 LEU B O 1
ATOM 3269 N N . ARG B 1 148 ? 17.897 14.154 14.279 1.00 22.79 148 ARG B N 1
ATOM 3270 C CA . ARG B 1 148 ? 18.990 14.164 13.324 1.00 24.82 148 ARG B CA 1
ATOM 3271 C C . ARG B 1 148 ? 20.187 13.298 13.714 1.00 23.44 148 ARG B C 1
ATOM 3272 O O . ARG B 1 148 ? 20.911 12.882 12.820 1.00 22.34 148 ARG B O 1
ATOM 3280 N N . GLY B 1 149 ? 20.381 13.094 15.018 1.00 22.07 149 GLY B N 1
ATOM 3281 C CA . GLY B 1 149 ? 21.523 12.357 15.560 1.00 23.35 149 GLY B CA 1
ATOM 3282 C C . GLY B 1 149 ? 22.772 13.225 15.729 1.00 24.52 149 GLY B C 1
ATOM 3283 O O . GLY B 1 149 ? 22.880 14.298 15.136 1.00 22.33 149 GLY B O 1
ATOM 3284 N N . GLU B 1 150 ? 23.706 12.741 16.540 1.00 24.53 150 GLU B N 1
ATOM 3285 C CA . GLU B 1 150 ? 24.982 13.412 16.762 1.00 25.91 150 GLU B CA 1
ATOM 3286 C C . GLU B 1 150 ? 25.723 13.726 15.443 1.00 26.22 150 GLU B C 1
ATOM 3287 O O . GLU B 1 150 ? 26.359 14.774 15.308 1.00 25.49 150 GLU B O 1
ATOM 3293 N N . ARG B 1 151 ? 25.617 12.827 14.466 1.00 25.87 151 ARG B N 1
ATOM 3294 C CA . ARG B 1 151 ? 26.385 12.939 13.217 1.00 26.14 151 ARG B CA 1
ATOM 3295 C C . ARG B 1 151 ? 25.515 13.015 11.980 1.00 26.48 151 ARG B C 1
ATOM 3296 O O . ARG B 1 151 ? 26.012 12.857 10.876 1.00 26.83 151 ARG B O 1
ATOM 3304 N N . GLY B 1 152 ? 24.207 13.210 12.141 1.00 26.93 152 GLY B N 1
ATOM 3305 C CA . GLY B 1 152 ? 23.291 13.234 10.980 1.00 25.50 152 GLY B CA 1
ATOM 3306 C C . GLY B 1 152 ? 22.949 11.857 10.446 1.00 26.61 152 GLY B C 1
ATOM 3307 O O . GLY B 1 152 ? 22.459 11.707 9.325 1.00 26.93 152 GLY B O 1
ATOM 3308 N N . GLN B 1 153 ? 23.216 10.824 11.224 1.00 25.60 153 GLN B N 1
ATOM 3309 C CA . GLN B 1 153 ? 22.849 9.479 10.809 1.00 25.31 153 GLN B CA 1
ATOM 3310 C C . GLN B 1 153 ? 21.548 9.034 11.459 1.00 24.04 153 GLN B C 1
ATOM 3311 O O . GLN B 1 153 ? 21.067 7.923 11.211 1.00 24.77 153 GLN B O 1
ATOM 3317 N N . GLY B 1 154 ? 20.959 9.885 12.290 1.00 23.17 154 GLY B N 1
ATOM 3318 C CA . GLY B 1 154 ? 19.725 9.511 12.962 1.00 20.87 154 GLY B CA 1
ATOM 3319 C C . GLY B 1 154 ? 18.622 9.223 11.970 1.00 20.83 154 GLY B C 1
ATOM 3320 O O . GLY B 1 154 ? 18.571 9.840 10.867 1.00 21.25 154 GLY B O 1
ATOM 3321 N N . GLY B 1 155 ? 17.759 8.262 12.314 1.00 19.99 155 GLY B N 1
ATOM 3322 C CA . GLY B 1 155 ? 16.581 7.973 11.469 1.00 19.88 155 GLY B CA 1
ATOM 3323 C C . GLY B 1 155 ? 16.913 7.314 10.143 1.00 20.10 155 GLY B C 1
ATOM 3324 O O . GLY B 1 155 ? 16.169 7.453 9.198 1.00 21.20 155 GLY B O 1
ATOM 3325 N N . GLU B 1 156 ? 18.016 6.567 10.080 1.00 20.11 156 GLU B N 1
ATOM 3326 C CA . GLU B 1 156 ? 18.378 5.812 8.893 1.00 21.01 156 GLU B CA 1
ATOM 3327 C C . GLU B 1 156 ? 17.672 4.437 8.997 1.00 20.25 156 GLU B C 1
ATOM 3328 O O . GLU B 1 156 ? 18.305 3.400 9.213 1.00 19.60 156 GLU B O 1
ATOM 3334 N N . LEU B 1 157 ? 16.348 4.489 8.920 1.00 20.19 157 LEU B N 1
ATOM 3335 C CA . LEU B 1 157 ? 15.469 3.384 9.311 1.00 19.72 157 LEU B CA 1
ATOM 3336 C C . LEU B 1 157 ? 15.589 2.205 8.359 1.00 19.74 157 LEU B C 1
ATOM 3337 O O . LEU B 1 157 ? 15.304 1.056 8.720 1.00 21.19 157 LEU B O 1
ATOM 3342 N N . GLY B 1 158 ? 16.042 2.477 7.141 1.00 20.24 158 GLY B N 1
ATOM 3343 C CA . GLY B 1 158 ? 16.259 1.413 6.165 1.00 19.51 158 GLY B CA 1
ATOM 3344 C C . GLY B 1 158 ? 17.458 0.530 6.481 1.00 19.38 158 GLY B C 1
ATOM 3345 O O . GLY B 1 158 ? 17.615 -0.496 5.849 1.00 18.11 158 GLY B O 1
ATOM 3346 N N . HIS B 1 159 ? 18.298 0.908 7.457 1.00 17.86 159 HIS B N 1
ATOM 3347 C CA . HIS B 1 159 ? 19.520 0.158 7.623 1.00 18.84 159 HIS B CA 1
ATOM 3348 C C . HIS B 1 159 ? 19.603 -0.529 8.969 1.00 19.12 159 HIS B C 1
ATOM 3349 O O . HIS B 1 159 ? 20.664 -0.899 9.418 1.00 19.81 159 HIS B O 1
ATOM 3356 N N . LEU B 1 160 ? 18.462 -0.722 9.605 1.00 19.09 160 LEU B N 1
ATOM 3357 C CA . LEU B 1 160 ? 18.436 -1.595 10.785 1.00 19.76 160 LEU B CA 1
ATOM 3358 C C . LEU B 1 160 ? 18.557 -3.039 10.341 1.00 18.71 160 LEU B C 1
ATOM 3359 O O . LEU B 1 160 ? 18.001 -3.425 9.316 1.00 16.77 160 LEU B O 1
ATOM 3364 N N . THR B 1 161 ? 19.310 -3.823 11.102 1.00 17.82 161 THR B N 1
ATOM 3365 C CA . THR B 1 161 ? 19.582 -5.175 10.693 1.00 18.46 161 THR B CA 1
ATOM 3366 C C . THR B 1 161 ? 18.370 -6.060 11.092 1.00 18.20 161 THR B C 1
ATOM 3367 O O . THR B 1 161 ? 18.144 -6.261 12.265 1.00 19.73 161 THR B O 1
ATOM 3371 N N . LEU B 1 162 ? 17.662 -6.629 10.135 1.00 16.63 162 LEU B N 1
ATOM 3372 C CA . LEU B 1 162 ? 16.587 -7.544 10.470 1.00 18.82 162 LEU B CA 1
ATOM 3373 C C . LEU B 1 162 ? 16.940 -8.988 10.178 1.00 18.89 162 LEU B C 1
ATOM 3374 O O . LEU B 1 162 ? 16.277 -9.887 10.681 1.00 18.47 162 LEU B O 1
ATOM 3379 N N . LEU B 1 163 ? 17.894 -9.217 9.281 1.00 17.71 163 LEU B N 1
ATOM 3380 C CA . LEU B 1 163 ? 18.258 -10.603 8.980 1.00 17.61 163 LEU B CA 1
ATOM 3381 C C . LEU B 1 163 ? 19.777 -10.777 8.900 1.00 18.16 163 LEU B C 1
ATOM 3382 O O . LEU B 1 163 ? 20.369 -10.664 7.823 1.00 19.35 163 LEU B O 1
ATOM 3387 N N . PRO B 1 164 ? 20.412 -11.114 10.031 1.00 19.76 164 PRO B N 1
ATOM 3388 C CA . PRO B 1 164 ? 21.861 -11.402 10.007 1.00 20.00 164 PRO B CA 1
ATOM 3389 C C . PRO B 1 164 ? 22.141 -12.528 9.012 1.00 19.96 164 PRO B C 1
ATOM 3390 O O . PRO B 1 164 ? 21.436 -13.529 8.983 1.00 21.50 164 PRO B O 1
ATOM 3394 N N . GLY B 1 165 ? 23.125 -12.338 8.151 1.00 20.06 165 GLY B N 1
ATOM 3395 C CA . GLY B 1 165 ? 23.409 -13.334 7.118 1.00 19.12 165 GLY B CA 1
ATOM 3396 C C . GLY B 1 165 ? 22.488 -13.223 5.909 1.00 18.94 165 GLY B C 1
ATOM 3397 O O . GLY B 1 165 ? 22.527 -14.083 5.008 1.00 19.44 165 GLY B O 1
ATOM 3398 N N . GLY B 1 166 ? 21.660 -12.173 5.884 1.00 17.71 166 GLY B N 1
ATOM 3399 C CA . GLY B 1 166 ? 20.852 -11.832 4.727 1.00 18.21 166 GLY B CA 1
ATOM 3400 C C . GLY B 1 166 ? 21.631 -11.200 3.539 1.00 18.65 166 GLY B C 1
ATOM 3401 O O . GLY B 1 166 ? 22.861 -11.195 3.500 1.00 19.52 166 GLY B O 1
ATOM 3402 N N . PRO B 1 167 ? 20.916 -10.674 2.560 1.00 19.07 167 PRO B N 1
ATOM 3403 C CA . PRO B 1 167 ? 21.566 -10.177 1.334 1.00 19.46 167 PRO B CA 1
ATOM 3404 C C . PRO B 1 167 ? 22.284 -8.885 1.568 1.00 18.83 167 PRO B C 1
ATOM 3405 O O . PRO B 1 167 ? 21.807 -8.036 2.327 1.00 19.69 167 PRO B O 1
ATOM 3409 N N . ALA B 1 168 ? 23.416 -8.761 0.880 1.00 19.20 168 ALA B N 1
ATOM 3410 C CA . ALA B 1 168 ? 24.318 -7.601 0.901 1.00 18.83 168 ALA B CA 1
ATOM 3411 C C . ALA B 1 168 ? 23.538 -6.322 0.691 1.00 18.50 168 ALA B C 1
ATOM 3412 O O . ALA B 1 168 ? 22.660 -6.290 -0.184 1.00 19.81 168 ALA B O 1
ATOM 3414 N N . CYS B 1 169 ? 23.830 -5.280 1.473 1.00 17.33 169 CYS B N 1
ATOM 3415 C CA . CYS B 1 169 ? 23.157 -3.996 1.324 1.00 18.87 169 CYS B CA 1
ATOM 3416 C C . CYS B 1 169 ? 24.086 -2.979 0.663 1.00 19.73 169 CYS B C 1
ATOM 3417 O O . CYS B 1 169 ? 25.313 -3.096 0.786 1.00 19.46 169 CYS B O 1
ATOM 3420 N N . GLY B 1 170 ? 23.520 -1.966 0.007 1.00 19.43 170 GLY B N 1
ATOM 3421 C CA . GLY B 1 170 ? 24.382 -0.900 -0.559 1.00 21.56 170 GLY B CA 1
ATOM 3422 C C . GLY B 1 170 ? 25.165 -0.139 0.502 1.00 21.55 170 GLY B C 1
ATOM 3423 O O . GLY B 1 170 ? 26.231 0.423 0.208 1.00 22.17 170 GLY B O 1
ATOM 3424 N N . CYS B 1 171 ? 24.677 -0.145 1.749 1.00 20.94 171 CYS B N 1
ATOM 3425 C CA . CYS B 1 171 ? 25.393 0.582 2.836 1.00 20.99 171 CYS B CA 1
ATOM 3426 C C . CYS B 1 171 ? 26.711 -0.061 3.313 1.00 21.28 171 CYS B C 1
ATOM 3427 O O . CYS B 1 171 ? 27.551 0.616 3.894 1.00 21.49 171 CYS B O 1
ATOM 3430 N N . GLY B 1 172 ? 26.899 -1.359 3.048 1.00 20.47 172 GLY B N 1
ATOM 3431 C CA . GLY B 1 172 ? 28.109 -2.040 3.435 1.00 20.25 172 GLY B CA 1
ATOM 3432 C C . GLY B 1 172 ? 27.820 -3.182 4.408 1.00 20.99 172 GLY B C 1
ATOM 3433 O O . GLY B 1 172 ? 28.742 -3.950 4.799 1.00 21.00 172 GLY B O 1
ATOM 3434 N N . LEU B 1 173 ? 26.549 -3.284 4.810 1.00 19.55 173 LEU B N 1
ATOM 3435 C CA . LEU B 1 173 ? 26.114 -4.357 5.692 1.00 19.79 173 LEU B CA 1
ATOM 3436 C C . LEU B 1 173 ? 25.342 -5.453 4.953 1.00 18.46 173 LEU B C 1
ATOM 3437 O O . LEU B 1 173 ? 25.458 -5.598 3.740 1.00 18.47 173 LEU B O 1
ATOM 3442 N N . GLU B 1 174 ? 24.545 -6.225 5.681 1.00 17.70 174 GLU B N 1
ATOM 3443 C CA . GLU B 1 174 ? 23.727 -7.242 4.997 1.00 18.11 174 GLU B CA 1
ATOM 3444 C C . GLU B 1 174 ? 22.465 -7.434 5.830 1.00 16.38 174 GLU B C 1
ATOM 3445 O O . GLU B 1 174 ? 22.496 -7.230 7.025 1.00 17.60 174 GLU B O 1
ATOM 3451 N N . GLY B 1 175 ? 21.362 -7.811 5.206 1.00 16.59 175 GLY B N 1
ATOM 3452 C CA . GLY B 1 175 ? 20.151 -8.069 5.971 1.00 16.22 175 GLY B CA 1
ATOM 3453 C C . GLY B 1 175 ? 19.442 -6.843 6.510 1.00 16.64 175 GLY B C 1
ATOM 3454 O O . GLY B 1 175 ? 18.607 -6.977 7.408 1.00 16.59 175 GLY B O 1
ATOM 3455 N N . CYS B 1 176 ? 19.815 -5.647 6.004 1.00 16.21 176 CYS B N 1
ATOM 3456 C CA . CYS B 1 176 ? 19.156 -4.385 6.330 1.00 15.87 176 CYS B CA 1
ATOM 3457 C C . CYS B 1 176 ? 17.747 -4.450 5.815 1.00 16.07 176 CYS B C 1
ATOM 3458 O O . CYS B 1 176 ? 17.482 -5.103 4.802 1.00 16.18 176 CYS B O 1
ATOM 3461 N N . LEU B 1 177 ? 16.831 -3.723 6.449 1.00 15.54 177 LEU B N 1
ATOM 3462 C CA . LEU B 1 177 ? 15.487 -3.642 5.912 1.00 16.23 177 LEU B CA 1
ATOM 3463 C C . LEU B 1 177 ? 15.518 -3.236 4.422 1.00 16.07 177 LEU B C 1
ATOM 3464 O O . LEU B 1 177 ? 14.817 -3.831 3.588 1.00 14.04 177 LEU B O 1
ATOM 3469 N N . GLU B 1 178 ? 16.355 -2.241 4.083 1.00 14.89 178 GLU B N 1
ATOM 3470 C CA . GLU B 1 178 ? 16.439 -1.818 2.679 1.00 14.74 178 GLU B CA 1
ATOM 3471 C C . GLU B 1 178 ? 16.779 -2.980 1.766 1.00 14.57 178 GLU B C 1
ATOM 3472 O O . GLU B 1 178 ? 16.168 -3.187 0.713 1.00 14.69 178 GLU B O 1
ATOM 3478 N N . ALA B 1 179 ? 17.788 -3.723 2.162 1.00 14.31 179 ALA B N 1
ATOM 3479 C CA . ALA B 1 179 ? 18.308 -4.780 1.307 1.00 15.40 179 ALA B CA 1
ATOM 3480 C C . ALA B 1 179 ? 17.308 -5.973 1.214 1.00 15.49 179 ALA B C 1
ATOM 3481 O O . ALA B 1 179 ? 17.479 -6.890 0.378 1.00 14.53 179 ALA B O 1
ATOM 3483 N N . LEU B 1 180 ? 16.295 -5.966 2.079 1.00 14.45 180 LEU B N 1
ATOM 3484 C CA . LEU B 1 180 ? 15.305 -7.042 2.082 1.00 15.49 180 LEU B CA 1
ATOM 3485 C C . LEU B 1 180 ? 14.054 -6.696 1.324 1.00 17.24 180 LEU B C 1
ATOM 3486 O O . LEU B 1 180 ? 13.389 -7.598 0.788 1.00 16.36 180 LEU B O 1
ATOM 3491 N N . ALA B 1 181 ? 13.692 -5.399 1.345 1.00 16.72 181 ALA B N 1
ATOM 3492 C CA . ALA B 1 181 ? 12.318 -4.998 1.015 1.00 16.57 181 ALA B CA 1
ATOM 3493 C C . ALA B 1 181 ? 12.175 -3.760 0.138 1.00 17.39 181 ALA B C 1
ATOM 3494 O O . ALA B 1 181 ? 11.040 -3.389 -0.239 1.00 18.17 181 ALA B O 1
ATOM 3496 N N . ALA B 1 182 ? 13.287 -3.102 -0.189 1.00 17.24 182 ALA B N 1
ATOM 3497 C CA . ALA B 1 182 ? 13.174 -1.920 -1.060 1.00 17.50 182 ALA B CA 1
ATOM 3498 C C . ALA B 1 182 ? 12.738 -2.349 -2.471 1.00 18.49 182 ALA B C 1
ATOM 3499 O O . ALA B 1 182 ? 12.873 -3.508 -2.846 1.00 17.48 182 ALA B O 1
ATOM 3501 N N . GLY B 1 183 ? 12.227 -1.382 -3.241 1.00 19.06 183 GLY B N 1
ATOM 3502 C CA . GLY B 1 183 ? 12.055 -1.512 -4.683 1.00 18.20 183 GLY B CA 1
ATOM 3503 C C . GLY B 1 183 ? 13.150 -2.238 -5.386 1.00 19.08 183 GLY B C 1
ATOM 3504 O O . GLY B 1 183 ? 12.885 -3.216 -6.050 1.00 19.08 183 GLY B O 1
ATOM 3505 N N . ARG B 1 184 ? 14.389 -1.801 -5.223 1.00 19.06 184 ARG B N 1
ATOM 3506 C CA . ARG B 1 184 ? 15.486 -2.438 -5.910 1.00 19.73 184 ARG B CA 1
ATOM 3507 C C . ARG B 1 184 ? 15.783 -3.821 -5.375 1.00 19.83 184 ARG B C 1
ATOM 3508 O O . ARG B 1 184 ? 16.332 -4.640 -6.075 1.00 19.08 184 ARG B O 1
ATOM 3516 N N . ALA B 1 185 ? 15.462 -4.067 -4.112 1.00 19.98 185 ALA B N 1
ATOM 3517 C CA . ALA B 1 185 ? 15.623 -5.419 -3.552 1.00 18.32 185 ALA B CA 1
ATOM 3518 C C . ALA B 1 185 ? 14.614 -6.396 -4.190 1.00 19.16 185 ALA B C 1
ATOM 3519 O O . ALA B 1 185 ? 14.952 -7.519 -4.556 1.00 17.64 185 ALA B O 1
ATOM 3521 N N . LEU B 1 186 ? 13.367 -5.961 -4.327 1.00 18.00 186 LEU B N 1
ATOM 3522 C CA . LEU B 1 186 ? 12.359 -6.783 -4.994 1.00 18.89 186 LEU B CA 1
ATOM 3523 C C . LEU B 1 186 ? 12.758 -7.111 -6.430 1.00 18.96 186 LEU B C 1
ATOM 3524 O O . LEU B 1 186 ? 12.653 -8.261 -6.880 1.00 18.43 186 LEU B O 1
ATOM 3529 N N . GLU B 1 187 ? 13.214 -6.093 -7.156 1.00 18.97 187 GLU B N 1
ATOM 3530 C CA . GLU B 1 187 ? 13.677 -6.294 -8.525 1.00 19.69 187 GLU B CA 1
ATOM 3531 C C . GLU B 1 187 ? 14.910 -7.199 -8.587 1.00 19.87 187 GLU B C 1
ATOM 3532 O O . GLU B 1 187 ? 15.031 -8.008 -9.530 1.00 19.41 187 GLU B O 1
ATOM 3538 N N . ARG B 1 188 ? 15.820 -7.055 -7.607 1.00 18.54 188 ARG B N 1
ATOM 3539 C CA . ARG B 1 188 ? 16.984 -7.927 -7.520 1.00 17.98 188 ARG B CA 1
ATOM 3540 C C . ARG B 1 188 ? 16.537 -9.398 -7.379 1.00 19.11 188 ARG B C 1
ATOM 3541 O O . ARG B 1 188 ? 16.988 -10.330 -8.115 1.00 17.91 188 ARG B O 1
ATOM 3549 N N . ASP B 1 189 ? 15.639 -9.637 -6.436 1.00 19.89 189 ASP B N 1
ATOM 3550 C CA . ASP B 1 189 ? 15.283 -11.035 -6.155 1.00 19.45 189 ASP B CA 1
ATOM 3551 C C . ASP B 1 189 ? 14.346 -11.584 -7.258 1.00 20.27 189 ASP B C 1
ATOM 3552 O O . ASP B 1 189 ? 14.368 -12.801 -7.554 1.00 19.29 189 ASP B O 1
ATOM 3557 N N . ALA B 1 190 ? 13.511 -10.708 -7.836 1.00 19.24 190 ALA B N 1
ATOM 3558 C CA . ALA B 1 190 ? 12.601 -11.191 -8.892 1.00 20.13 190 ALA B CA 1
ATOM 3559 C C . ALA B 1 190 ? 13.383 -11.528 -10.165 1.00 20.29 190 ALA B C 1
ATOM 3560 O O . ALA B 1 190 ? 13.107 -12.540 -10.820 1.00 20.70 190 ALA B O 1
ATOM 3562 N N . THR B 1 191 ? 14.373 -10.701 -10.484 1.00 20.42 191 THR B N 1
ATOM 3563 C CA . THR B 1 191 ? 15.213 -10.931 -11.651 1.00 20.23 191 THR B CA 1
ATOM 3564 C C . THR B 1 191 ? 16.048 -12.206 -11.471 1.00 21.02 191 THR B C 1
ATOM 3565 O O . THR B 1 191 ? 16.171 -12.998 -12.390 1.00 20.42 191 THR B O 1
ATOM 3569 N N . TYR B 1 192 ? 16.594 -12.427 -10.282 1.00 20.97 192 TYR B N 1
ATOM 3570 C CA . TYR B 1 192 ? 17.342 -13.677 -10.036 1.00 22.07 192 TYR B CA 1
ATOM 3571 C C . TYR B 1 192 ? 16.450 -14.930 -10.150 1.00 23.42 192 TYR B C 1
ATOM 3572 O O . TYR B 1 192 ? 16.800 -15.932 -10.823 1.00 24.91 192 TYR B O 1
ATOM 3581 N N . ALA B 1 193 ? 15.304 -14.885 -9.493 1.00 23.29 193 ALA B N 1
ATOM 3582 C CA . ALA B 1 193 ? 14.427 -16.052 -9.375 1.00 24.61 193 ALA B CA 1
ATOM 3583 C C . ALA B 1 193 ? 13.685 -16.373 -10.676 1.00 25.54 193 ALA B C 1
ATOM 3584 O O . ALA B 1 193 ? 13.526 -17.551 -11.020 1.00 25.43 193 ALA B O 1
ATOM 3586 N N . PHE B 1 194 ? 13.243 -15.332 -11.400 1.00 25.74 194 PHE B N 1
ATOM 3587 C CA . PHE B 1 194 ? 12.641 -15.540 -12.725 1.00 26.58 194 PHE B CA 1
ATOM 3588 C C . PHE B 1 194 ? 13.633 -15.725 -13.861 1.00 27.55 194 PHE B C 1
ATOM 3589 O O . PHE B 1 194 ? 13.216 -16.035 -14.973 1.00 28.71 194 PHE B O 1
ATOM 3597 N N . GLN B 1 195 ? 14.929 -15.508 -13.595 1.00 27.17 195 GLN B N 1
ATOM 3598 C CA . GLN B 1 195 ? 15.980 -15.649 -14.599 1.00 28.21 195 GLN B CA 1
ATOM 3599 C C . GLN B 1 195 ? 15.807 -14.745 -15.842 1.00 28.31 195 GLN B C 1
ATOM 3600 O O . GLN B 1 195 ? 16.201 -15.124 -16.922 1.00 28.17 195 GLN B O 1
ATOM 3606 N N . ARG B 1 196 ? 15.228 -13.561 -15.653 1.00 28.35 196 ARG B N 1
ATOM 3607 C CA . ARG B 1 196 ? 15.073 -12.528 -16.677 1.00 28.88 196 ARG B CA 1
ATOM 3608 C C . ARG B 1 196 ? 14.833 -11.194 -15.945 1.00 28.77 196 ARG B C 1
ATOM 3609 O O . ARG B 1 196 ? 14.479 -11.212 -14.758 1.00 27.29 196 ARG B O 1
ATOM 3617 N N . PRO B 1 197 ? 15.059 -10.045 -16.622 1.00 28.35 197 PRO B N 1
ATOM 3618 C CA . PRO B 1 197 ? 14.807 -8.777 -15.925 1.00 28.10 197 PRO B CA 1
ATOM 3619 C C . PRO B 1 197 ? 13.344 -8.595 -15.518 1.00 28.00 197 PRO B C 1
ATOM 3620 O O . PRO B 1 197 ? 12.442 -8.700 -16.340 1.00 26.99 197 PRO B O 1
ATOM 3624 N N . VAL B 1 198 ? 13.115 -8.401 -14.222 1.00 26.73 198 VAL B N 1
ATOM 3625 C CA . VAL B 1 198 ? 11.764 -8.168 -13.731 1.00 25.06 198 VAL B CA 1
ATOM 3626 C C . VAL B 1 198 ? 11.786 -6.933 -12.895 1.00 25.87 198 VAL B C 1
ATOM 3627 O O . VAL B 1 198 ? 12.482 -6.890 -11.851 1.00 25.97 198 VAL B O 1
ATOM 3631 N N . ASP B 1 199 ? 11.028 -5.922 -13.306 1.00 24.75 199 ASP B N 1
ATOM 3632 C CA . ASP B 1 199 ? 10.939 -4.718 -12.506 1.00 25.75 199 ASP B CA 1
ATOM 3633 C C . ASP B 1 199 ? 9.719 -4.814 -11.619 1.00 25.28 199 ASP B C 1
ATOM 3634 O O . ASP B 1 199 ? 8.969 -5.791 -11.722 1.00 24.09 199 ASP B O 1
ATOM 3639 N N . THR B 1 200 ? 9.540 -3.845 -10.723 1.00 25.78 200 THR B N 1
ATOM 3640 C CA . THR B 1 200 ? 8.436 -3.902 -9.760 1.00 27.16 200 THR B CA 1
ATOM 3641 C C . THR B 1 200 ? 7.060 -3.903 -10.445 1.00 27.73 200 THR B C 1
ATOM 3642 O O . THR B 1 200 ? 6.132 -4.560 -9.953 1.00 25.88 200 THR B O 1
ATOM 3646 N N . ARG B 1 201 ? 6.908 -3.150 -11.551 1.00 28.36 201 ARG B N 1
ATOM 3647 C CA . ARG B 1 201 ? 5.672 -3.276 -12.358 1.00 30.18 201 ARG B CA 1
ATOM 3648 C C . ARG B 1 201 ? 5.370 -4.705 -12.809 1.00 29.65 201 ARG B C 1
ATOM 3649 O O . ARG B 1 201 ? 4.275 -5.165 -12.595 1.00 29.85 201 ARG B O 1
ATOM 3657 N N . GLU B 1 202 ? 6.339 -5.376 -13.439 1.00 30.01 202 GLU B N 1
ATOM 3658 C CA . GLU B 1 202 ? 6.174 -6.754 -13.912 1.00 29.73 202 GLU B CA 1
ATOM 3659 C C . GLU B 1 202 ? 5.975 -7.677 -12.684 1.00 29.26 202 GLU B C 1
ATOM 3660 O O . GLU B 1 202 ? 5.069 -8.529 -12.678 1.00 29.67 202 GLU B O 1
ATOM 3666 N N . LEU B 1 203 ? 6.763 -7.475 -11.627 1.00 27.83 203 LEU B N 1
ATOM 3667 C CA . LEU B 1 203 ? 6.596 -8.259 -10.390 1.00 26.43 203 LEU B CA 1
ATOM 3668 C C . LEU B 1 203 ? 5.169 -8.159 -9.834 1.00 26.75 203 LEU B C 1
ATOM 3669 O O . LEU B 1 203 ? 4.559 -9.180 -9.500 1.00 25.76 203 LEU B O 1
ATOM 3674 N N . PHE B 1 204 ? 4.615 -6.949 -9.755 1.00 27.30 204 PHE B N 1
ATOM 3675 C CA . PHE B 1 204 ? 3.271 -6.798 -9.196 1.00 28.21 204 PHE B CA 1
ATOM 3676 C C . PHE B 1 204 ? 2.153 -7.367 -10.135 1.00 29.98 204 PHE B C 1
ATOM 3677 O O . PHE B 1 204 ? 1.117 -7.833 -9.668 1.00 29.11 204 PHE B O 1
ATOM 3685 N N . ARG B 1 205 ? 2.368 -7.321 -11.446 1.00 31.16 205 ARG B N 1
ATOM 3686 C CA . ARG B 1 205 ? 1.442 -7.967 -12.403 1.00 32.09 205 ARG B CA 1
ATOM 3687 C C . ARG B 1 205 ? 1.447 -9.483 -12.168 1.00 31.12 205 ARG B C 1
ATOM 3688 O O . ARG B 1 205 ? 0.392 -10.100 -12.022 1.00 31.21 205 ARG B O 1
ATOM 3696 N N . LEU B 1 206 ? 2.644 -10.069 -12.103 1.00 30.21 206 LEU B N 1
ATOM 3697 C CA . LEU B 1 206 ? 2.796 -11.484 -11.790 1.00 29.88 206 LEU B CA 1
ATOM 3698 C C . LEU B 1 206 ? 2.111 -11.875 -10.478 1.00 29.84 206 LEU B C 1
ATOM 3699 O O . LEU B 1 206 ? 1.431 -12.914 -10.393 1.00 29.79 206 LEU B O 1
ATOM 3704 N N . PHE B 1 207 ? 2.283 -11.030 -9.463 1.00 29.81 207 PHE B N 1
ATOM 3705 C CA . PHE B 1 207 ? 1.622 -11.209 -8.174 1.00 29.91 207 PHE B CA 1
ATOM 3706 C C . PHE B 1 207 ? 0.084 -11.231 -8.316 1.00 31.01 207 PHE B C 1
ATOM 3707 O O . PHE B 1 207 ? -0.614 -12.175 -7.849 1.00 30.34 207 PHE B O 1
ATOM 3715 N N . GLN B 1 208 ? -0.447 -10.188 -8.950 1.00 32.29 208 GLN B N 1
ATOM 3716 C CA . GLN B 1 208 ? -1.890 -10.087 -9.159 1.00 33.38 208 GLN B CA 1
ATOM 3717 C C . GLN B 1 208 ? -2.439 -11.256 -10.021 1.00 33.26 208 GLN B C 1
ATOM 3718 O O . GLN B 1 208 ? -3.539 -11.727 -9.784 1.00 34.75 208 GLN B O 1
ATOM 3724 N N . ALA B 1 209 ? -1.658 -11.736 -10.982 1.00 32.35 209 ALA B N 1
ATOM 3725 C CA . ALA B 1 209 ? -1.973 -12.954 -11.718 1.00 32.25 209 ALA B CA 1
ATOM 3726 C C . ALA B 1 209 ? -1.865 -14.283 -10.914 1.00 32.53 209 ALA B C 1
ATOM 3727 O O . ALA B 1 209 ? -2.132 -15.365 -11.473 1.00 32.82 209 ALA B O 1
ATOM 3729 N N . GLY B 1 210 ? -1.430 -14.231 -9.650 1.00 31.22 210 GLY B N 1
ATOM 3730 C CA . GLY B 1 210 ? -1.296 -15.454 -8.847 1.00 30.11 210 GLY B CA 1
ATOM 3731 C C . GLY B 1 210 ? -0.070 -16.306 -9.103 1.00 29.57 210 GLY B C 1
ATOM 3732 O O . GLY B 1 210 ? -0.038 -17.505 -8.804 1.00 29.15 210 GLY B O 1
ATOM 3733 N N . ASP B 1 211 ? 0.984 -15.698 -9.629 1.00 29.15 211 ASP B N 1
ATOM 3734 C CA . ASP B 1 211 ? 2.208 -16.451 -9.825 1.00 28.90 211 ASP B CA 1
ATOM 3735 C C . ASP B 1 211 ? 2.846 -16.846 -8.460 1.00 28.59 211 ASP B C 1
ATOM 3736 O O . ASP B 1 211 ? 3.141 -15.980 -7.649 1.00 27.31 211 ASP B O 1
ATOM 3741 N N . PRO B 1 212 ? 3.057 -18.157 -8.219 1.00 28.53 212 PRO B N 1
ATOM 3742 C CA . PRO B 1 212 ? 3.452 -18.568 -6.874 1.00 27.74 212 PRO B CA 1
ATOM 3743 C C . PRO B 1 212 ? 4.771 -17.904 -6.401 1.00 26.90 212 PRO B C 1
ATOM 3744 O O . PRO B 1 212 ? 4.879 -17.499 -5.231 1.00 24.71 212 PRO B O 1
ATOM 3748 N N . LYS B 1 213 ? 5.736 -17.797 -7.316 1.00 25.09 213 LYS B N 1
ATOM 3749 C CA . LYS B 1 213 ? 7.058 -17.304 -7.024 1.00 25.67 213 LYS B CA 1
ATOM 3750 C C . LYS B 1 213 ? 6.933 -15.817 -6.701 1.00 25.08 213 LYS B C 1
ATOM 3751 O O . LYS B 1 213 ? 7.576 -15.334 -5.777 1.00 24.18 213 LYS B O 1
ATOM 3757 N N . ALA B 1 214 ? 6.078 -15.113 -7.441 1.00 23.22 214 ALA B N 1
ATOM 3758 C CA . ALA B 1 214 ? 5.883 -13.676 -7.232 1.00 23.14 214 ALA B CA 1
ATOM 3759 C C . ALA B 1 214 ? 5.259 -13.408 -5.882 1.00 22.37 214 ALA B C 1
ATOM 3760 O O . ALA B 1 214 ? 5.741 -12.552 -5.139 1.00 22.03 214 ALA B O 1
ATOM 3762 N N . GLU B 1 215 ? 4.185 -14.141 -5.580 1.00 22.26 215 GLU B N 1
ATOM 3763 C CA . GLU B 1 215 ? 3.550 -14.103 -4.274 1.00 22.86 215 GLU B CA 1
ATOM 3764 C C . GLU B 1 215 ? 4.540 -14.308 -3.114 1.00 21.85 215 GLU B C 1
ATOM 3765 O O . GLU B 1 215 ? 4.557 -13.534 -2.146 1.00 21.63 215 GLU B O 1
ATOM 3771 N N . ARG B 1 216 ? 5.348 -15.366 -3.213 1.00 20.42 216 ARG B N 1
ATOM 3772 C CA . ARG B 1 216 ? 6.301 -15.704 -2.184 1.00 20.70 216 ARG B CA 1
ATOM 3773 C C . ARG B 1 216 ? 7.203 -14.525 -1.843 1.00 21.14 216 ARG B C 1
ATOM 3774 O O . ARG B 1 216 ? 7.369 -14.139 -0.676 1.00 20.79 216 ARG B O 1
ATOM 3782 N N . LEU B 1 217 ? 7.783 -13.961 -2.892 1.00 21.14 217 LEU B N 1
ATOM 3783 C CA . LEU B 1 217 ? 8.794 -12.909 -2.812 1.00 21.56 217 LEU B CA 1
ATOM 3784 C C . LEU B 1 217 ? 8.185 -11.606 -2.302 1.00 20.94 217 LEU B C 1
ATOM 3785 O O . LEU B 1 217 ? 8.756 -10.933 -1.431 1.00 19.73 217 LEU B O 1
ATOM 3790 N N . VAL B 1 218 ? 7.034 -11.236 -2.858 1.00 20.81 218 VAL B N 1
ATOM 3791 C CA . VAL B 1 218 ? 6.359 -9.981 -2.443 1.00 20.44 218 VAL B CA 1
ATOM 3792 C C . VAL B 1 218 ? 5.902 -10.028 -0.971 1.00 21.28 218 VAL B C 1
ATOM 3793 O O . VAL B 1 218 ? 6.109 -9.077 -0.189 1.00 21.26 218 VAL B O 1
ATOM 3797 N N . LEU B 1 219 ? 5.260 -11.134 -0.596 1.00 20.25 219 LEU B N 1
ATOM 3798 C CA . LEU B 1 219 ? 4.781 -11.278 0.773 1.00 19.14 219 LEU B CA 1
ATOM 3799 C C . LEU B 1 219 ? 5.901 -11.313 1.802 1.00 18.22 219 LEU B C 1
ATOM 3800 O O . LEU B 1 219 ? 5.715 -10.827 2.908 1.00 18.39 219 LEU B O 1
ATOM 3805 N N . GLN B 1 220 ? 7.022 -11.946 1.472 1.00 18.24 220 GLN B N 1
ATOM 3806 C CA . GLN B 1 220 ? 8.164 -11.973 2.368 1.00 19.08 220 GLN B CA 1
ATOM 3807 C C . GLN B 1 220 ? 8.693 -10.550 2.613 1.00 18.55 220 GLN B C 1
ATOM 3808 O O . GLN B 1 220 ? 9.017 -10.188 3.744 1.00 17.01 220 GLN B O 1
ATOM 3814 N N . ALA B 1 221 ? 8.757 -9.754 1.545 1.00 17.51 221 ALA B N 1
ATOM 3815 C CA . ALA B 1 221 ? 9.205 -8.349 1.650 1.00 17.35 221 ALA B CA 1
ATOM 3816 C C . ALA B 1 221 ? 8.223 -7.544 2.474 1.00 17.08 221 ALA B C 1
ATOM 3817 O O . ALA B 1 221 ? 8.613 -6.739 3.328 1.00 17.93 221 ALA B O 1
ATOM 3819 N N . ALA B 1 222 ? 6.922 -7.723 2.211 1.00 17.95 222 ALA B N 1
ATOM 3820 C CA . ALA B 1 222 ? 5.884 -7.070 3.045 1.00 16.49 222 ALA B CA 1
ATOM 3821 C C . ALA B 1 222 ? 6.009 -7.392 4.545 1.00 16.40 222 ALA B C 1
ATOM 3822 O O . ALA B 1 222 ? 5.929 -6.489 5.392 1.00 16.95 222 ALA B O 1
ATOM 3824 N N . ARG B 1 223 ? 6.199 -8.659 4.893 1.00 15.82 223 ARG B N 1
ATOM 3825 C CA . ARG B 1 223 ? 6.382 -9.008 6.304 1.00 16.68 223 ARG B CA 1
ATOM 3826 C C . ARG B 1 223 ? 7.640 -8.368 6.946 1.00 16.48 223 ARG B C 1
ATOM 3827 O O . ARG B 1 223 ? 7.611 -8.044 8.130 1.00 16.07 223 ARG B O 1
ATOM 3835 N N . TYR B 1 224 ? 8.754 -8.278 6.206 1.00 15.95 224 TYR B N 1
ATOM 3836 C CA . TYR B 1 224 ? 9.968 -7.662 6.775 1.00 14.39 224 TYR B CA 1
ATOM 3837 C C . TYR B 1 224 ? 9.722 -6.199 7.096 1.00 16.35 224 TYR B C 1
ATOM 3838 O O . TYR B 1 224 ? 10.234 -5.680 8.090 1.00 16.32 224 TYR B O 1
ATOM 3847 N N . VAL B 1 225 ? 8.910 -5.535 6.272 1.00 16.13 225 VAL B N 1
ATOM 3848 C CA . VAL B 1 225 ? 8.562 -4.132 6.565 1.00 15.81 225 VAL B CA 1
ATOM 3849 C C . VAL B 1 225 ? 7.747 -4.092 7.864 1.00 15.49 225 VAL B C 1
ATOM 3850 O O . VAL B 1 225 ? 8.052 -3.291 8.730 1.00 16.62 225 VAL B O 1
ATOM 3854 N N . GLY B 1 226 ? 6.750 -4.978 8.002 1.00 14.65 226 GLY B N 1
ATOM 3855 C CA . GLY B 1 226 ? 5.965 -5.070 9.221 1.00 16.06 226 GLY B CA 1
ATOM 3856 C C . GLY B 1 226 ? 6.816 -5.351 10.442 1.00 15.52 226 GLY B C 1
ATOM 3857 O O . GLY B 1 226 ? 6.637 -4.753 11.531 1.00 15.55 226 GLY B O 1
ATOM 3858 N N . ILE B 1 227 ? 7.753 -6.283 10.291 1.00 14.98 227 ILE B N 1
ATOM 3859 C CA . ILE B 1 227 ? 8.616 -6.627 11.403 1.00 14.77 227 ILE B CA 1
ATOM 3860 C C . ILE B 1 227 ? 9.527 -5.457 11.763 1.00 14.69 227 ILE B C 1
ATOM 3861 O O . ILE B 1 227 ? 9.775 -5.197 12.967 1.00 12.93 227 ILE B O 1
ATOM 3866 N N . GLY B 1 228 ? 10.084 -4.790 10.746 1.00 13.36 228 GLY B N 1
ATOM 3867 C CA . GLY B 1 228 ? 11.041 -3.700 11.020 1.00 14.42 228 GLY B CA 1
ATOM 3868 C C . GLY B 1 228 ? 10.348 -2.528 11.713 1.00 15.14 228 GLY B C 1
ATOM 3869 O O . GLY B 1 228 ? 10.871 -1.960 12.654 1.00 17.14 228 GLY B O 1
ATOM 3870 N N . LEU B 1 229 ? 9.136 -2.214 11.288 1.00 15.68 229 LEU B N 1
ATOM 3871 C CA . LEU B 1 229 ? 8.339 -1.148 11.922 1.00 15.39 229 LEU B CA 1
ATOM 3872 C C . LEU B 1 229 ? 7.934 -1.529 13.356 1.00 16.14 229 LEU B C 1
ATOM 3873 O O . LEU B 1 229 ? 8.045 -0.719 14.267 1.00 16.52 229 LEU B O 1
ATOM 3878 N N . ALA B 1 230 ? 7.532 -2.784 13.574 1.00 15.77 230 ALA B N 1
ATOM 3879 C CA . ALA B 1 230 ? 7.186 -3.219 14.947 1.00 16.66 230 ALA B CA 1
ATOM 3880 C C . ALA B 1 230 ? 8.400 -3.095 15.867 1.00 16.12 230 ALA B C 1
ATOM 3881 O O . ALA B 1 230 ? 8.266 -2.742 17.030 1.00 15.43 230 ALA B O 1
ATOM 3883 N N . SER B 1 231 ? 9.572 -3.448 15.348 1.00 15.32 231 SER B N 1
ATOM 3884 C CA . SER B 1 231 ? 10.819 -3.434 16.104 1.00 17.74 231 SER B CA 1
ATOM 3885 C C . SER B 1 231 ? 11.180 -1.974 16.489 1.00 17.81 231 SER B C 1
ATOM 3886 O O . SER B 1 231 ? 11.541 -1.651 17.647 1.00 17.73 231 SER B O 1
ATOM 3889 N N . LEU B 1 232 ? 11.005 -1.073 15.529 1.00 17.99 232 LEU B N 1
ATOM 3890 C CA . LEU B 1 232 ? 11.185 0.384 15.745 1.00 18.24 232 LEU B CA 1
ATOM 3891 C C . LEU B 1 232 ? 10.230 0.953 16.787 1.00 18.27 232 LEU B C 1
ATOM 3892 O O . LEU B 1 232 ? 10.565 1.885 17.492 1.00 17.49 232 LEU B O 1
ATOM 3897 N N . VAL B 1 233 ? 9.038 0.384 16.906 1.00 18.51 233 VAL B N 1
ATOM 3898 C CA . VAL B 1 233 ? 8.110 0.803 17.967 1.00 19.02 233 VAL B CA 1
ATOM 3899 C C . VAL B 1 233 ? 8.702 0.547 19.361 1.00 18.78 233 VAL B C 1
ATOM 3900 O O . VAL B 1 233 ? 8.491 1.327 20.288 1.00 18.03 233 VAL B O 1
ATOM 3904 N N . LYS B 1 234 ? 9.484 -0.521 19.504 1.00 18.44 234 LYS B N 1
ATOM 3905 C CA . LYS B 1 234 ? 10.075 -0.819 20.817 1.00 20.29 234 LYS B CA 1
ATOM 3906 C C . LYS B 1 234 ? 11.135 0.241 21.161 1.00 20.50 234 LYS B C 1
ATOM 3907 O O . LYS B 1 234 ? 11.385 0.558 22.323 1.00 22.41 234 LYS B O 1
ATOM 3913 N N . ALA B 1 235 ? 11.820 0.747 20.146 1.00 19.66 235 ALA B N 1
ATOM 3914 C CA . ALA B 1 235 ? 12.847 1.710 20.429 1.00 18.98 235 ALA B CA 1
ATOM 3915 C C . ALA B 1 235 ? 12.200 3.089 20.674 1.00 19.46 235 ALA B C 1
ATOM 3916 O O . ALA B 1 235 ? 12.576 3.776 21.626 1.00 19.19 235 ALA B O 1
ATOM 3918 N N . PHE B 1 236 ? 11.216 3.474 19.841 1.00 19.36 236 PHE B N 1
ATOM 3919 C CA . PHE B 1 236 ? 10.714 4.842 19.851 1.00 19.12 236 PHE B CA 1
ATOM 3920 C C . PHE B 1 236 ? 9.352 5.062 20.503 1.00 19.96 236 PHE B C 1
ATOM 3921 O O . PHE B 1 236 ? 9.115 6.167 20.992 1.00 20.55 236 PHE B O 1
ATOM 3929 N N . ASP B 1 237 ? 8.456 4.053 20.466 1.00 18.89 237 ASP B N 1
ATOM 3930 C CA . ASP B 1 237 ? 7.087 4.149 21.021 1.00 20.19 237 ASP B CA 1
ATOM 3931 C C . ASP B 1 237 ? 6.409 5.422 20.484 1.00 20.16 237 ASP B C 1
ATOM 3932 O O . ASP B 1 237 ? 6.000 6.290 21.266 1.00 19.77 237 ASP B O 1
ATOM 3937 N N . PRO B 1 238 ? 6.315 5.547 19.141 1.00 19.92 238 PRO B N 1
ATOM 3938 C CA . PRO B 1 238 ? 5.820 6.775 18.532 1.00 19.77 238 PRO B CA 1
ATOM 3939 C C . PRO B 1 238 ? 4.298 6.848 18.634 1.00 20.05 238 PRO B C 1
ATOM 3940 O O . PRO B 1 238 ? 3.645 5.815 18.772 1.00 21.00 238 PRO B O 1
ATOM 3944 N N . GLY B 1 239 ? 3.731 8.043 18.560 1.00 20.07 239 GLY B N 1
ATOM 3945 C CA . GLY B 1 239 ? 2.272 8.205 18.562 1.00 20.00 239 GLY B CA 1
ATOM 3946 C C . GLY B 1 239 ? 1.649 7.345 17.463 1.00 21.16 239 GLY B C 1
ATOM 3947 O O . GLY B 1 239 ? 0.729 6.569 17.709 1.00 20.16 239 GLY B O 1
ATOM 3948 N N . VAL B 1 240 ? 2.209 7.458 16.261 1.00 21.02 240 VAL B N 1
ATOM 3949 C CA . VAL B 1 240 ? 1.681 6.840 15.044 1.00 20.82 240 VAL B CA 1
ATOM 3950 C C . VAL B 1 240 ? 2.886 6.430 14.202 1.00 20.65 240 VAL B C 1
ATOM 3951 O O . VAL B 1 240 ? 3.949 7.080 14.239 1.00 19.76 240 VAL B O 1
ATOM 3955 N N . VAL B 1 241 ? 2.696 5.368 13.428 1.00 19.37 241 VAL B N 1
ATOM 3956 C CA . VAL B 1 241 ? 3.643 4.969 12.396 1.00 18.71 241 VAL B CA 1
ATOM 3957 C C . VAL B 1 241 ? 3.058 5.316 11.027 1.00 18.70 241 VAL B C 1
ATOM 3958 O O . VAL B 1 241 ? 1.896 4.958 10.715 1.00 19.28 241 VAL B O 1
ATOM 3962 N N . VAL B 1 242 ? 3.841 5.993 10.194 1.00 18.56 242 VAL B N 1
ATOM 3963 C CA . VAL B 1 242 ? 3.359 6.375 8.853 1.00 18.23 242 VAL B CA 1
ATOM 3964 C C . VAL B 1 242 ? 4.189 5.655 7.796 1.00 18.85 242 VAL B C 1
ATOM 3965 O O . VAL B 1 242 ? 5.425 5.658 7.880 1.00 18.88 242 VAL B O 1
ATOM 3969 N N . LEU B 1 243 ? 3.518 5.030 6.826 1.00 18.75 243 LEU B N 1
ATOM 3970 C CA . LEU B 1 243 ? 4.213 4.337 5.744 1.00 19.07 243 LEU B CA 1
ATOM 3971 C C . LEU B 1 243 ? 3.881 4.971 4.401 1.00 19.28 243 LEU B C 1
ATOM 3972 O O . LEU B 1 243 ? 2.708 5.073 4.009 1.00 19.02 243 LEU B O 1
ATOM 3977 N N . GLY B 1 244 ? 4.925 5.391 3.694 1.00 20.15 244 GLY B N 1
ATOM 3978 C CA . GLY B 1 244 ? 4.758 5.958 2.363 1.00 20.70 244 GLY B CA 1
ATOM 3979 C C . GLY B 1 244 ? 5.735 5.374 1.366 1.00 21.16 244 GLY B C 1
ATOM 3980 O O . GLY B 1 244 ? 6.269 4.265 1.546 1.00 19.70 244 GLY B O 1
ATOM 3981 N N . GLY B 1 245 ? 5.956 6.149 0.316 1.00 20.94 245 GLY B N 1
ATOM 3982 C CA . GLY B 1 245 ? 6.779 5.770 -0.811 1.00 22.60 245 GLY B CA 1
ATOM 3983 C C . GLY B 1 245 ? 6.012 5.049 -1.895 1.00 23.13 245 GLY B C 1
ATOM 3984 O O . GLY B 1 245 ? 5.116 4.281 -1.604 1.00 23.08 245 GLY B O 1
ATOM 3985 N N . GLY B 1 246 ? 6.463 5.176 -3.142 1.00 24.37 246 GLY B N 1
ATOM 3986 C CA . GLY B 1 246 ? 5.685 4.674 -4.267 1.00 25.57 246 GLY B CA 1
ATOM 3987 C C . GLY B 1 246 ? 5.573 3.172 -4.342 1.00 26.77 246 GLY B C 1
ATOM 3988 O O . GLY B 1 246 ? 4.572 2.641 -4.854 1.00 29.12 246 GLY B O 1
ATOM 3989 N N . VAL B 1 247 ? 6.592 2.467 -3.843 1.00 25.75 247 VAL B N 1
ATOM 3990 C CA . VAL B 1 247 ? 6.567 1.027 -3.912 1.00 24.62 247 VAL B CA 1
ATOM 3991 C C . VAL B 1 247 ? 5.548 0.467 -2.914 1.00 25.29 247 VAL B C 1
ATOM 3992 O O . VAL B 1 247 ? 4.775 -0.433 -3.269 1.00 26.58 247 VAL B O 1
ATOM 3996 N N . ALA B 1 248 ? 5.528 0.982 -1.683 1.00 23.03 248 ALA B N 1
ATOM 3997 C CA . ALA B 1 248 ? 4.562 0.479 -0.708 1.00 23.66 248 ALA B CA 1
ATOM 3998 C C . ALA B 1 248 ? 3.124 0.942 -1.059 1.00 24.68 248 ALA B C 1
ATOM 3999 O O . ALA B 1 248 ? 2.181 0.157 -1.048 1.00 25.41 248 ALA B O 1
ATOM 4001 N N . LEU B 1 249 ? 2.959 2.216 -1.364 1.00 24.28 249 LEU B N 1
ATOM 4002 C CA . LEU B 1 249 ? 1.605 2.749 -1.602 1.00 27.23 249 LEU B CA 1
ATOM 4003 C C . LEU B 1 249 ? 0.913 2.175 -2.858 1.00 27.84 249 LEU B C 1
ATOM 4004 O O . LEU B 1 249 ? -0.295 2.007 -2.858 1.00 28.86 249 LEU B O 1
ATOM 4009 N N . ASN B 1 250 ? 1.667 1.846 -3.901 1.00 28.02 250 ASN B N 1
ATOM 4010 C CA . ASN B 1 250 ? 1.056 1.304 -5.112 1.00 28.95 250 ASN B CA 1
ATOM 4011 C C . ASN B 1 250 ? 1.149 -0.209 -5.251 1.00 28.92 250 ASN B C 1
ATOM 4012 O O . ASN B 1 250 ? 0.777 -0.764 -6.275 1.00 28.40 250 ASN B O 1
ATOM 4017 N N . ALA B 1 251 ? 1.590 -0.881 -4.193 1.00 28.83 251 ALA B N 1
ATOM 4018 C CA . ALA B 1 251 ? 1.673 -2.339 -4.178 1.00 29.00 251 ALA B CA 1
ATOM 4019 C C . ALA B 1 251 ? 0.285 -3.000 -4.171 1.00 30.06 251 ALA B C 1
ATOM 4020 O O . ALA B 1 251 ? -0.671 -2.423 -3.665 1.00 29.45 251 ALA B O 1
ATOM 4022 N N . PRO B 1 252 ? 0.169 -4.229 -4.705 1.00 31.35 252 PRO B N 1
ATOM 4023 C CA . PRO B 1 252 ? -1.087 -4.994 -4.563 1.00 33.13 252 PRO B CA 1
ATOM 4024 C C . PRO B 1 252 ? -1.652 -4.970 -3.146 1.00 34.27 252 PRO B C 1
ATOM 4025 O O . PRO B 1 252 ? -0.899 -4.794 -2.173 1.00 33.87 252 PRO B O 1
ATOM 4029 N N . GLU B 1 253 ? -2.972 -5.134 -3.012 1.00 35.28 253 GLU B N 1
ATOM 4030 C CA . GLU B 1 253 ? -3.583 -5.118 -1.672 1.00 35.58 253 GLU B CA 1
ATOM 4031 C C . GLU B 1 253 ? -3.142 -6.252 -0.725 1.00 33.58 253 GLU B C 1
ATOM 4032 O O . GLU B 1 253 ? -3.107 -6.060 0.519 1.00 33.67 253 GLU B O 1
ATOM 4038 N N . GLY B 1 254 ? -2.839 -7.417 -1.287 1.00 30.12 254 GLY B N 1
ATOM 4039 C CA . GLY B 1 254 ? -2.219 -8.495 -0.498 1.00 28.10 254 GLY B CA 1
ATOM 4040 C C . GLY B 1 254 ? -0.933 -8.049 0.196 1.00 27.02 254 GLY B C 1
ATOM 4041 O O . GLY B 1 254 ? -0.571 -8.592 1.256 1.00 25.96 254 GLY B O 1
ATOM 4042 N N . TYR B 1 255 ? -0.235 -7.056 -0.383 1.00 25.39 255 TYR B N 1
ATOM 4043 C CA . TYR B 1 255 ? 1.047 -6.603 0.194 1.00 24.61 255 TYR B CA 1
ATOM 4044 C C . TYR B 1 255 ? 0.761 -5.891 1.498 1.00 23.89 255 TYR B C 1
ATOM 4045 O O . TYR B 1 255 ? 1.317 -6.200 2.519 1.00 22.61 255 TYR B O 1
ATOM 4054 N N . TRP B 1 256 ? -0.179 -4.964 1.451 1.00 24.43 256 TRP B N 1
ATOM 4055 C CA . TRP B 1 256 ? -0.542 -4.183 2.617 1.00 24.77 256 TRP B CA 1
ATOM 4056 C C . TRP B 1 256 ? -1.114 -5.060 3.725 1.00 24.67 256 TRP B C 1
ATOM 4057 O O . TRP B 1 256 ? -0.752 -4.898 4.907 1.00 22.86 256 TRP B O 1
ATOM 4068 N N . GLU B 1 257 ? -1.939 -6.045 3.356 1.00 23.81 257 GLU B N 1
ATOM 4069 C CA . GLU B 1 257 ? -2.501 -6.956 4.354 1.00 24.96 257 GLU B CA 1
ATOM 4070 C C . GLU B 1 257 ? -1.416 -7.766 5.088 1.00 23.19 257 GLU B C 1
ATOM 4071 O O . GLU B 1 257 ? -1.457 -7.910 6.314 1.00 23.53 257 GLU B O 1
ATOM 4077 N N . ALA B 1 258 ? -0.465 -8.308 4.324 1.00 20.85 258 ALA B N 1
ATOM 4078 C CA . ALA B 1 258 ? 0.596 -9.142 4.871 1.00 19.00 258 ALA B CA 1
ATOM 4079 C C . ALA B 1 258 ? 1.500 -8.294 5.741 1.00 17.71 258 ALA B C 1
ATOM 4080 O O . ALA B 1 258 ? 1.930 -8.726 6.768 1.00 16.86 258 ALA B O 1
ATOM 4082 N N . LEU B 1 259 ? 1.759 -7.062 5.339 1.00 17.82 259 LEU B N 1
ATOM 4083 C CA . LEU B 1 259 ? 2.593 -6.173 6.115 1.00 18.39 259 LEU B CA 1
ATOM 4084 C C . LEU B 1 259 ? 1.942 -5.854 7.469 1.00 19.04 259 LEU B C 1
ATOM 4085 O O . LEU B 1 259 ? 2.570 -5.902 8.512 1.00 18.45 259 LEU B O 1
ATOM 4090 N N . LEU B 1 260 ? 0.687 -5.460 7.428 1.00 20.14 260 LEU B N 1
ATOM 4091 C CA . LEU B 1 260 ? -0.058 -5.150 8.633 1.00 21.94 260 LEU B CA 1
ATOM 4092 C C . LEU B 1 260 ? -0.167 -6.338 9.575 1.00 21.44 260 LEU B C 1
ATOM 4093 O O . LEU B 1 260 ? -0.087 -6.177 10.784 1.00 20.66 260 LEU B O 1
ATOM 4098 N N . GLU B 1 261 ? -0.369 -7.529 9.010 1.00 21.64 261 GLU B N 1
ATOM 4099 C CA A GLU B 1 261 ? -0.437 -8.734 9.835 0.50 21.66 261 GLU B CA 1
ATOM 4100 C CA B GLU B 1 261 ? -0.420 -8.771 9.779 0.50 21.92 261 GLU B CA 1
ATOM 4101 C C . GLU B 1 261 ? 0.917 -9.002 10.533 1.00 21.59 261 GLU B C 1
ATOM 4102 O O . GLU B 1 261 ? 0.940 -9.322 11.734 1.00 19.85 261 GLU B O 1
ATOM 4113 N N . ALA B 1 262 ? 2.038 -8.818 9.823 1.00 20.67 262 ALA B N 1
ATOM 4114 C CA . ALA B 1 262 ? 3.374 -9.014 10.462 1.00 20.37 262 ALA B CA 1
ATOM 4115 C C . ALA B 1 262 ? 3.597 -7.977 11.587 1.00 19.52 262 ALA B C 1
ATOM 4116 O O . ALA B 1 262 ? 4.075 -8.299 12.669 1.00 18.54 262 ALA B O 1
ATOM 4118 N N . TYR B 1 263 ? 3.214 -6.731 11.318 1.00 20.13 263 TYR B N 1
ATOM 4119 C CA . TYR B 1 263 ? 3.334 -5.641 12.315 1.00 18.47 263 TYR B CA 1
ATOM 4120 C C . TYR B 1 263 ? 2.522 -6.012 13.575 1.00 19.69 263 TYR B C 1
ATOM 4121 O O . TYR B 1 263 ? 3.018 -5.919 14.704 1.00 18.54 263 TYR B O 1
ATOM 4130 N N . ARG B 1 264 ? 1.279 -6.466 13.381 1.00 19.36 264 ARG B N 1
ATOM 4131 C CA . ARG B 1 264 ? 0.468 -6.897 14.528 1.00 21.04 264 ARG B CA 1
ATOM 4132 C C . ARG B 1 264 ? 1.058 -8.111 15.251 1.00 19.48 264 ARG B C 1
ATOM 4133 O O . ARG B 1 264 ? 1.127 -8.106 16.480 1.00 19.48 264 ARG B O 1
ATOM 4141 N N . ARG B 1 265 ? 1.504 -9.125 14.505 1.00 19.82 265 ARG B N 1
ATOM 4142 C CA . ARG B 1 265 ? 2.191 -10.270 15.139 1.00 19.92 265 ARG B CA 1
ATOM 4143 C C . ARG B 1 265 ? 3.454 -9.894 15.930 1.00 19.45 265 ARG B C 1
ATOM 4144 O O . ARG B 1 265 ? 3.812 -10.594 16.877 1.00 20.69 265 ARG B O 1
ATOM 4152 N N . TYR B 1 266 ? 4.176 -8.858 15.493 1.00 18.70 266 TYR B N 1
ATOM 4153 C CA . TYR B 1 266 ? 5.412 -8.427 16.208 1.00 17.35 266 TYR B CA 1
ATOM 4154 C C . TYR B 1 266 ? 5.161 -7.339 17.241 1.00 18.57 266 TYR B C 1
ATOM 4155 O O . TYR B 1 266 ? 6.129 -6.684 17.760 1.00 17.96 266 TYR B O 1
ATOM 4164 N N . LEU B 1 267 ? 3.868 -7.174 17.556 1.00 17.00 267 LEU B N 1
ATOM 4165 C CA . LEU B 1 267 ? 3.424 -6.341 18.645 1.00 16.65 267 LEU B CA 1
ATOM 4166 C C . LEU B 1 267 ? 2.447 -7.077 19.592 1.00 19.35 267 LEU B C 1
ATOM 4167 O O . LEU B 1 267 ? 1.798 -6.425 20.444 1.00 18.70 267 LEU B O 1
ATOM 4172 N N . GLN B 1 268 ? 2.334 -8.413 19.449 1.00 19.68 268 GLN B N 1
ATOM 4173 C CA . GLN B 1 268 ? 1.729 -9.286 20.490 1.00 21.21 268 GLN B CA 1
ATOM 4174 C C . GLN B 1 268 ? 2.509 -9.079 21.793 1.00 21.47 268 GLN B C 1
ATOM 4175 O O . GLN B 1 268 ? 3.737 -9.280 21.843 1.00 21.03 268 GLN B O 1
ATOM 4181 N N . GLY B 1 269 ? 1.796 -8.674 22.834 1.00 21.70 269 GLY B N 1
ATOM 4182 C CA . GLY B 1 269 ? 2.416 -8.384 24.129 1.00 22.68 269 GLY B CA 1
ATOM 4183 C C . GLY B 1 269 ? 2.714 -6.898 24.320 1.00 23.82 269 GLY B C 1
ATOM 4184 O O . GLY B 1 269 ? 3.282 -6.492 25.376 1.00 23.93 269 GLY B O 1
ATOM 4185 N N . TRP B 1 270 ? 2.326 -6.095 23.325 1.00 22.74 270 TRP B N 1
ATOM 4186 C CA . TRP B 1 270 ? 2.689 -4.670 23.265 1.00 23.35 270 TRP B CA 1
ATOM 4187 C C . TRP B 1 270 ? 1.488 -3.818 22.870 1.00 23.38 270 TRP B C 1
ATOM 4188 O O . TRP B 1 270 ? 0.541 -4.340 22.306 1.00 23.41 270 TRP B O 1
ATOM 4199 N N . GLU B 1 271 ? 1.524 -2.523 23.177 1.00 24.42 271 GLU B N 1
ATOM 4200 C CA . GLU B 1 271 ? 0.528 -1.588 22.640 1.00 27.26 271 GLU B CA 1
ATOM 4201 C C . GLU B 1 271 ? 0.984 -1.124 21.243 1.00 25.90 271 GLU B C 1
ATOM 4202 O O . GLU B 1 271 ? 2.033 -0.489 21.097 1.00 27.70 271 GLU B O 1
ATOM 4208 N N . ALA B 1 272 ? 0.188 -1.409 20.235 1.00 24.21 272 ALA B N 1
ATOM 4209 C CA . ALA B 1 272 ? 0.530 -1.151 18.859 1.00 23.05 272 ALA B CA 1
ATOM 4210 C C . ALA B 1 272 ? 0.098 0.268 18.430 1.00 23.04 272 ALA B C 1
ATOM 4211 O O . ALA B 1 272 ? -1.075 0.558 18.453 1.00 22.70 272 ALA B O 1
ATOM 4213 N N . PRO B 1 273 ? 1.051 1.152 18.027 1.00 21.23 273 PRO B N 1
ATOM 4214 C CA . PRO B 1 273 ? 0.610 2.418 17.469 1.00 20.62 273 PRO B CA 1
ATOM 4215 C C . PRO B 1 273 ? -0.166 2.160 16.197 1.00 20.73 273 PRO B C 1
ATOM 4216 O O . PRO B 1 273 ? 0.104 1.167 15.506 1.00 19.61 273 PRO B O 1
ATOM 4220 N N . PRO B 1 274 ? -1.129 3.038 15.880 1.00 20.82 274 PRO B N 1
ATOM 4221 C CA . PRO B 1 274 ? -1.765 2.962 14.561 1.00 21.35 274 PRO B CA 1
ATOM 4222 C C . PRO B 1 274 ? -0.725 3.046 13.451 1.00 21.44 274 PRO B C 1
ATOM 4223 O O . PRO B 1 274 ? 0.203 3.856 13.535 1.00 20.94 274 PRO B O 1
ATOM 4227 N N . LEU B 1 275 ? -0.889 2.214 12.424 1.00 21.87 275 LEU B N 1
ATOM 4228 C CA . LEU B 1 275 ? -0.048 2.299 11.217 1.00 21.74 275 LEU B CA 1
ATOM 4229 C C . LEU B 1 275 ? -0.891 2.880 10.099 1.00 21.55 275 LEU B C 1
ATOM 4230 O O . LEU B 1 275 ? -1.974 2.329 9.783 1.00 20.42 275 LEU B O 1
ATOM 4235 N N . ARG B 1 276 ? -0.431 3.999 9.511 1.00 19.96 276 ARG B N 1
ATOM 4236 C CA . ARG B 1 276 ? -1.254 4.779 8.560 1.00 20.96 276 ARG B CA 1
ATOM 4237 C C . ARG B 1 276 ? -0.520 5.019 7.254 1.00 20.68 276 ARG B C 1
ATOM 4238 O O . ARG B 1 276 ? 0.702 5.211 7.258 1.00 20.29 276 ARG B O 1
ATOM 4246 N N . ARG B 1 277 ? -1.254 5.026 6.149 1.00 20.74 277 ARG B N 1
ATOM 4247 C CA . ARG B 1 277 ? -0.683 5.357 4.838 1.00 22.14 277 ARG B CA 1
ATOM 4248 C C . ARG B 1 277 ? -0.301 6.833 4.813 1.00 21.60 277 ARG B C 1
ATOM 4249 O O . ARG B 1 277 ? -1.120 7.680 5.209 1.00 21.06 277 ARG B O 1
ATOM 4257 N N . ALA B 1 278 ? 0.885 7.153 4.312 1.00 21.34 278 ALA B N 1
ATOM 4258 C CA . ALA B 1 278 ? 1.260 8.575 4.096 1.00 22.52 278 ALA B CA 1
ATOM 4259 C C . ALA B 1 278 ? 0.200 9.267 3.237 1.00 23.57 278 ALA B C 1
ATOM 4260 O O . ALA B 1 278 ? -0.262 8.672 2.271 1.00 23.65 278 ALA B O 1
ATOM 4262 N N . ARG B 1 279 ? -0.142 10.511 3.590 1.00 24.33 279 ARG B N 1
ATOM 4263 C CA . ARG B 1 279 ? -1.200 11.252 2.896 1.00 25.30 279 ARG B CA 1
ATOM 4264 C C . ARG B 1 279 ? -0.737 12.265 1.872 1.00 25.60 279 ARG B C 1
ATOM 4265 O O . ARG B 1 279 ? -1.549 12.674 1.017 1.00 24.12 279 ARG B O 1
ATOM 4273 N N . LEU B 1 280 ? 0.532 12.696 1.949 1.00 24.17 280 LEU B N 1
ATOM 4274 C CA . LEU B 1 280 ? 0.901 13.919 1.209 1.00 24.69 280 LEU B CA 1
ATOM 4275 C C . LEU B 1 280 ? 1.479 13.663 -0.157 1.00 25.75 280 LEU B C 1
ATOM 4276 O O . LEU B 1 280 ? 1.747 14.606 -0.882 1.00 25.34 280 LEU B O 1
ATOM 4281 N N . GLY B 1 281 ? 1.728 12.403 -0.491 1.00 26.44 281 GLY B N 1
ATOM 4282 C CA . GLY B 1 281 ? 2.211 12.080 -1.824 1.00 28.81 281 GLY B CA 1
ATOM 4283 C C . GLY B 1 281 ? 3.483 12.825 -2.232 1.00 29.80 281 GLY B C 1
ATOM 4284 O O . GLY B 1 281 ? 4.439 12.967 -1.449 1.00 30.09 281 GLY B O 1
ATOM 4285 N N . ALA B 1 282 ? 3.463 13.341 -3.457 1.00 30.27 282 ALA B N 1
ATOM 4286 C CA . ALA B 1 282 ? 4.667 13.885 -4.136 1.00 30.39 282 ALA B CA 1
ATOM 4287 C C . ALA B 1 282 ? 5.154 15.218 -3.553 1.00 29.68 282 ALA B C 1
ATOM 4288 O O . ALA B 1 282 ? 6.281 15.658 -3.795 1.00 30.55 282 ALA B O 1
ATOM 4290 N N . GLU B 1 283 ? 4.318 15.851 -2.760 1.00 27.94 283 GLU B N 1
ATOM 4291 C CA . GLU B 1 283 ? 4.681 17.144 -2.224 1.00 26.11 283 GLU B CA 1
ATOM 4292 C C . GLU B 1 283 ? 5.269 17.063 -0.847 1.00 23.10 283 GLU B C 1
ATOM 4293 O O . GLU B 1 283 ? 5.666 18.096 -0.299 1.00 21.62 283 GLU B O 1
ATOM 4299 N N . ALA B 1 284 ? 5.284 15.880 -0.255 1.00 21.02 284 ALA B N 1
ATOM 4300 C CA . ALA B 1 284 ? 5.732 15.749 1.152 1.00 19.70 284 ALA B CA 1
ATOM 4301 C C . ALA B 1 284 ? 7.134 16.333 1.300 1.00 18.78 284 ALA B C 1
ATOM 4302 O O . ALA B 1 284 ? 7.426 17.014 2.260 1.00 19.20 284 ALA B O 1
ATOM 4304 N N . GLY B 1 285 ? 8.007 16.090 0.335 1.00 17.60 285 GLY B N 1
ATOM 4305 C CA . GLY B 1 285 ? 9.404 16.556 0.490 1.00 17.17 285 GLY B CA 1
ATOM 4306 C C . GLY B 1 285 ? 9.510 18.091 0.495 1.00 16.72 285 GLY B C 1
ATOM 4307 O O . GLY B 1 285 ? 10.265 18.652 1.286 1.00 15.56 285 GLY B O 1
ATOM 4308 N N . LEU B 1 286 ? 8.786 18.751 -0.430 1.00 17.05 286 LEU B N 1
ATOM 4309 C CA . LEU B 1 286 ? 8.724 20.215 -0.496 1.00 17.05 286 LEU B CA 1
ATOM 4310 C C . LEU B 1 286 ? 8.135 20.765 0.790 1.00 16.98 286 LEU B C 1
ATOM 4311 O O . LEU B 1 286 ? 8.712 21.682 1.393 1.00 18.01 286 LEU B O 1
ATOM 4316 N N . LEU B 1 287 ? 6.987 20.232 1.205 1.00 16.73 287 LEU B N 1
ATOM 4317 C CA . LEU B 1 287 ? 6.361 20.644 2.478 1.00 17.40 287 LEU B CA 1
ATOM 4318 C C . LEU B 1 287 ? 7.309 20.485 3.673 1.00 16.09 287 LEU B C 1
ATOM 4319 O O . LEU B 1 287 ? 7.448 21.398 4.488 1.00 14.66 287 LEU B O 1
ATOM 4324 N N . GLY B 1 288 ? 8.011 19.342 3.755 1.00 14.65 288 GLY B N 1
ATOM 4325 C CA . GLY B 1 288 ? 8.921 19.132 4.914 1.00 14.20 288 GLY B CA 1
ATOM 4326 C C . GLY B 1 288 ? 10.156 20.024 4.832 1.00 13.92 288 GLY B C 1
ATOM 4327 O O . GLY B 1 288 ? 10.732 20.380 5.851 1.00 13.98 288 GLY B O 1
ATOM 4328 N N . ALA B 1 289 ? 10.615 20.335 3.626 1.00 14.91 289 ALA B N 1
ATOM 4329 C CA . ALA B 1 289 ? 11.751 21.286 3.485 1.00 16.04 289 ALA B CA 1
ATOM 4330 C C . ALA B 1 289 ? 11.304 22.674 3.963 1.00 16.54 289 ALA B C 1
ATOM 4331 O O . ALA B 1 289 ? 12.021 23.382 4.672 1.00 18.04 289 ALA B O 1
ATOM 4333 N N . ALA B 1 290 ? 10.102 23.050 3.595 1.00 17.33 290 ALA B N 1
ATOM 4334 C CA . ALA B 1 290 ? 9.585 24.321 4.069 1.00 17.54 290 ALA B CA 1
ATOM 4335 C C . ALA B 1 290 ? 9.396 24.296 5.577 1.00 18.01 290 ALA B C 1
ATOM 4336 O O . ALA B 1 290 ? 9.770 25.233 6.258 1.00 18.29 290 ALA B O 1
ATOM 4338 N N . LEU B 1 291 ? 8.796 23.228 6.108 1.00 18.10 291 LEU B N 1
ATOM 4339 C CA . LEU B 1 291 ? 8.609 23.140 7.550 1.00 17.55 291 LEU B CA 1
ATOM 4340 C C . LEU B 1 291 ? 9.901 23.143 8.332 1.00 17.23 291 LEU B C 1
ATOM 4341 O O . LEU B 1 291 ? 9.977 23.677 9.457 1.00 17.92 291 LEU B O 1
ATOM 4346 N N . THR B 1 292 ? 10.929 22.544 7.757 1.00 17.67 292 THR B N 1
ATOM 4347 C CA . THR B 1 292 ? 12.269 22.626 8.366 1.00 19.34 292 THR B CA 1
ATOM 4348 C C . THR B 1 292 ? 12.648 24.064 8.657 1.00 19.63 292 THR B C 1
ATOM 4349 O O . THR B 1 292 ? 12.982 24.410 9.795 1.00 19.22 292 THR B O 1
ATOM 4353 N N . ALA B 1 293 ? 12.601 24.912 7.632 1.00 20.75 293 ALA B N 1
ATOM 4354 C CA . ALA B 1 293 ? 12.970 26.334 7.809 1.00 20.46 293 ALA B CA 1
ATOM 4355 C C . ALA B 1 293 ? 11.969 27.047 8.748 1.00 20.70 293 ALA B C 1
ATOM 4356 O O . ALA B 1 293 ? 12.336 27.890 9.577 1.00 21.61 293 ALA B O 1
ATOM 4358 N N . TYR B 1 294 ? 10.695 26.734 8.597 1.00 21.75 294 TYR B N 1
ATOM 4359 C CA . TYR B 1 294 ? 9.635 27.411 9.376 1.00 21.80 294 TYR B CA 1
ATOM 4360 C C . TYR B 1 294 ? 9.825 27.171 10.891 1.00 22.27 294 TYR B C 1
ATOM 4361 O O . TYR B 1 294 ? 9.825 28.118 11.740 1.00 20.42 294 TYR B O 1
ATOM 4370 N N . LEU B 1 295 ? 9.987 25.901 11.248 1.00 22.26 295 LEU B N 1
ATOM 4371 C CA . LEU B 1 295 ? 10.186 25.534 12.638 1.00 24.40 295 LEU B CA 1
ATOM 4372 C C . LEU B 1 295 ? 11.551 26.017 13.156 1.00 25.91 295 LEU B C 1
ATOM 4373 O O . LEU B 1 295 ? 11.667 26.364 14.298 1.00 26.31 295 LEU B O 1
ATOM 4378 N N . GLU B 1 296 ? 12.587 26.040 12.330 1.00 27.67 296 GLU B N 1
ATOM 4379 C CA . GLU B 1 296 ? 13.838 26.612 12.811 1.00 31.03 296 GLU B CA 1
ATOM 4380 C C . GLU B 1 296 ? 13.669 28.078 13.153 1.00 32.15 296 GLU B C 1
ATOM 4381 O O . GLU B 1 296 ? 14.134 28.520 14.188 1.00 32.94 296 GLU B O 1
ATOM 4387 N N . VAL B 1 297 ? 13.017 28.831 12.273 1.00 34.21 297 VAL B N 1
ATOM 4388 C CA . VAL B 1 297 ? 12.848 30.269 12.491 1.00 36.78 297 VAL B CA 1
ATOM 4389 C C . VAL B 1 297 ? 11.944 30.535 13.695 1.00 38.96 297 VAL B C 1
ATOM 4390 O O . VAL B 1 297 ? 12.257 31.383 14.546 1.00 38.71 297 VAL B O 1
ATOM 4394 N N . LYS B 1 298 ? 10.821 29.814 13.747 1.00 41.03 298 LYS B N 1
ATOM 4395 C CA . LYS B 1 298 ? 9.956 29.753 14.924 1.00 44.03 298 LYS B CA 1
ATOM 4396 C C . LYS B 1 298 ? 10.695 29.396 16.243 1.00 45.12 298 LYS B C 1
ATOM 4397 O O . LYS B 1 298 ? 10.499 30.077 17.254 1.00 45.17 298 LYS B O 1
ATOM 4403 N N . ASP B 1 299 ? 11.532 28.344 16.221 1.00 47.03 299 ASP B N 1
ATOM 4404 C CA . ASP B 1 299 ? 12.359 27.911 17.375 1.00 48.93 299 ASP B CA 1
ATOM 4405 C C . ASP B 1 299 ? 13.525 28.842 17.699 1.00 50.66 299 ASP B C 1
ATOM 4406 O O . ASP B 1 299 ? 14.007 28.853 18.840 1.00 51.38 299 ASP B O 1
ATOM 4411 N N . GLY B 1 300 ? 14.016 29.576 16.697 1.00 51.93 300 GLY B N 1
ATOM 4412 C CA . GLY B 1 300 ? 15.219 30.412 16.842 1.00 53.13 300 GLY B CA 1
ATOM 4413 C C . GLY B 1 300 ? 15.076 31.549 17.842 1.00 53.90 300 GLY B C 1
ATOM 4414 O O . GLY B 1 300 ? 14.453 32.578 17.547 1.00 55.05 300 GLY B O 1
ATOM 4415 N N . MET C 1 1 ? 36.385 -54.182 -21.394 1.00 53.46 1 MET C N 1
ATOM 4416 C CA . MET C 1 1 ? 35.015 -53.636 -21.640 1.00 53.51 1 MET C CA 1
ATOM 4417 C C . MET C 1 1 ? 35.043 -52.135 -21.914 1.00 52.30 1 MET C C 1
ATOM 4418 O O . MET C 1 1 ? 35.698 -51.368 -21.183 1.00 51.85 1 MET C O 1
ATOM 4423 N N . LYS C 1 2 ? 34.307 -51.735 -22.953 1.00 50.54 2 LYS C N 1
ATOM 4424 C CA . LYS C 1 2 ? 34.384 -50.387 -23.498 1.00 49.29 2 LYS C CA 1
ATOM 4425 C C . LYS C 1 2 ? 33.007 -49.791 -23.765 1.00 48.31 2 LYS C C 1
ATOM 4426 O O . LYS C 1 2 ? 32.152 -50.459 -24.353 1.00 48.51 2 LYS C O 1
ATOM 4432 N N . VAL C 1 3 ? 32.797 -48.547 -23.321 1.00 45.89 3 VAL C N 1
ATOM 4433 C CA . VAL C 1 3 ? 31.559 -47.809 -23.607 1.00 44.21 3 VAL C CA 1
ATOM 4434 C C . VAL C 1 3 ? 31.850 -46.441 -24.234 1.00 43.49 3 VAL C C 1
ATOM 4435 O O . VAL C 1 3 ? 33.006 -46.009 -24.304 1.00 42.63 3 VAL C O 1
ATOM 4439 N N . VAL C 1 4 ? 30.794 -45.776 -24.693 1.00 42.19 4 VAL C N 1
ATOM 4440 C CA . VAL C 1 4 ? 30.895 -44.395 -25.144 1.00 42.19 4 VAL C CA 1
ATOM 4441 C C . VAL C 1 4 ? 30.220 -43.500 -24.109 1.00 42.19 4 VAL C C 1
ATOM 4442 O O . VAL C 1 4 ? 29.180 -43.860 -23.551 1.00 41.69 4 VAL C O 1
ATOM 4446 N N . GLY C 1 5 ? 30.831 -42.356 -23.836 1.00 41.45 5 GLY C N 1
ATOM 4447 C CA . GLY C 1 5 ? 30.223 -41.372 -22.977 1.00 41.81 5 GLY C CA 1
ATOM 4448 C C . GLY C 1 5 ? 29.975 -40.138 -23.802 1.00 42.14 5 GLY C C 1
ATOM 4449 O O . GLY C 1 5 ? 30.763 -39.817 -24.697 1.00 41.88 5 GLY C O 1
ATOM 4450 N N . LEU C 1 6 ? 28.869 -39.465 -23.523 1.00 42.63 6 LEU C N 1
ATOM 4451 C CA . LEU C 1 6 ? 28.542 -38.224 -24.184 1.00 44.16 6 LEU C CA 1
ATOM 4452 C C . LEU C 1 6 ? 28.198 -37.185 -23.127 1.00 45.20 6 LEU C C 1
ATOM 4453 O O . LEU C 1 6 ? 27.522 -37.498 -22.160 1.00 45.36 6 LEU C O 1
ATOM 4458 N N . ASP C 1 7 ? 28.663 -35.958 -23.303 1.00 46.36 7 ASP C N 1
ATOM 4459 C CA . ASP C 1 7 ? 28.316 -34.895 -22.378 1.00 48.07 7 ASP C CA 1
ATOM 4460 C C . ASP C 1 7 ? 27.627 -33.739 -23.098 1.00 49.60 7 ASP C C 1
ATOM 4461 O O . ASP C 1 7 ? 28.274 -32.821 -23.625 1.00 49.46 7 ASP C O 1
ATOM 4466 N N . LEU C 1 8 ? 26.298 -33.809 -23.102 1.00 51.13 8 LEU C N 1
ATOM 4467 C CA . LEU C 1 8 ? 25.462 -32.819 -23.736 1.00 53.08 8 LEU C CA 1
ATOM 4468 C C . LEU C 1 8 ? 25.440 -31.560 -22.886 1.00 54.52 8 LEU C C 1
ATOM 4469 O O . LEU C 1 8 ? 24.821 -31.532 -21.811 1.00 54.92 8 LEU C O 1
ATOM 4474 N N . GLY C 1 9 ? 26.119 -30.522 -23.370 1.00 56.01 9 GLY C N 1
ATOM 4475 C CA . GLY C 1 9 ? 26.139 -29.227 -22.699 1.00 57.67 9 GLY C CA 1
ATOM 4476 C C . GLY C 1 9 ? 25.353 -28.184 -23.482 1.00 59.21 9 GLY C C 1
ATOM 4477 O O . GLY C 1 9 ? 24.876 -28.464 -24.596 1.00 59.22 9 GLY C O 1
ATOM 4478 N N . GLY C 1 10 ? 25.210 -26.990 -22.893 1.00 60.17 10 GLY C N 1
ATOM 4479 C CA . GLY C 1 10 ? 24.571 -25.855 -23.572 1.00 61.66 10 GLY C CA 1
ATOM 4480 C C . GLY C 1 10 ? 25.354 -25.412 -24.802 1.00 62.40 10 GLY C C 1
ATOM 4481 O O . GLY C 1 10 ? 24.847 -25.449 -25.932 1.00 62.31 10 GLY C O 1
ATOM 4482 N N . THR C 1 11 ? 26.603 -25.007 -24.582 1.00 62.95 11 THR C N 1
ATOM 4483 C CA . THR C 1 11 ? 27.474 -24.630 -25.686 1.00 63.51 11 THR C CA 1
ATOM 4484 C C . THR C 1 11 ? 27.857 -25.852 -26.541 1.00 62.88 11 THR C C 1
ATOM 4485 O O . THR C 1 11 ? 27.490 -25.924 -27.726 1.00 63.22 11 THR C O 1
ATOM 4489 N N . LYS C 1 12 ? 28.558 -26.817 -25.940 1.00 61.77 12 LYS C N 1
ATOM 4490 C CA . LYS C 1 12 ? 29.173 -27.894 -26.725 1.00 60.35 12 LYS C CA 1
ATOM 4491 C C . LYS C 1 12 ? 28.882 -29.319 -26.243 1.00 59.15 12 LYS C C 1
ATOM 4492 O O . LYS C 1 12 ? 28.518 -29.538 -25.081 1.00 59.04 12 LYS C O 1
ATOM 4498 N N . ILE C 1 13 ? 29.003 -30.263 -27.177 1.00 57.09 13 ILE C N 1
ATOM 4499 C CA . ILE C 1 13 ? 28.893 -31.696 -26.915 1.00 55.74 13 ILE C CA 1
ATOM 4500 C C . ILE C 1 13 ? 30.296 -32.337 -26.848 1.00 54.17 13 ILE C C 1
ATOM 4501 O O . ILE C 1 13 ? 31.123 -32.139 -27.745 1.00 54.33 13 ILE C O 1
ATOM 4506 N N . ALA C 1 14 ? 30.558 -33.102 -25.792 1.00 52.08 14 ALA C N 1
ATOM 4507 C CA . ALA C 1 14 ? 31.787 -33.890 -25.694 1.00 49.84 14 ALA C CA 1
ATOM 4508 C C . ALA C 1 14 ? 31.481 -35.379 -25.821 1.00 48.59 14 ALA C C 1
ATOM 4509 O O . ALA C 1 14 ? 30.435 -35.858 -25.370 1.00 48.30 14 ALA C O 1
ATOM 4511 N N . ALA C 1 15 ? 32.383 -36.103 -26.466 1.00 46.53 15 ALA C N 1
ATOM 4512 C CA . ALA C 1 15 ? 32.206 -37.528 -26.673 1.00 45.60 15 ALA C CA 1
ATOM 4513 C C . ALA C 1 15 ? 33.535 -38.224 -26.540 1.00 44.58 15 ALA C C 1
ATOM 4514 O O . ALA C 1 15 ? 34.575 -37.625 -26.805 1.00 44.39 15 ALA C O 1
ATOM 4516 N N . GLY C 1 16 ? 33.504 -39.489 -26.140 1.00 43.39 16 GLY C N 1
ATOM 4517 C CA . GLY C 1 16 ? 34.730 -40.232 -25.935 1.00 42.04 16 GLY C CA 1
ATOM 4518 C C . GLY C 1 16 ? 34.486 -41.687 -25.629 1.00 42.20 16 GLY C C 1
ATOM 4519 O O . GLY C 1 16 ? 33.541 -42.038 -24.917 1.00 42.14 16 GLY C O 1
ATOM 4520 N N . VAL C 1 17 ? 35.337 -42.540 -26.190 1.00 41.13 17 VAL C N 1
ATOM 4521 C CA . VAL C 1 17 ? 35.321 -43.948 -25.877 1.00 41.07 17 VAL C CA 1
ATOM 4522 C C . VAL C 1 17 ? 36.062 -44.164 -24.572 1.00 40.23 17 VAL C C 1
ATOM 4523 O O . VAL C 1 17 ? 37.137 -43.581 -24.363 1.00 39.68 17 VAL C O 1
ATOM 4527 N N . PHE C 1 18 ? 35.493 -45.015 -23.717 1.00 39.45 18 PHE C N 1
ATOM 4528 C CA . PHE C 1 18 ? 36.004 -45.227 -22.364 1.00 38.92 18 PHE C CA 1
ATOM 4529 C C . PHE C 1 18 ? 36.101 -46.711 -22.110 1.00 39.04 18 PHE C C 1
ATOM 4530 O O . PHE C 1 18 ? 35.171 -47.444 -22.398 1.00 38.77 18 PHE C O 1
ATOM 4538 N N . ASP C 1 19 ? 37.217 -47.125 -21.529 1.00 39.58 19 ASP C N 1
ATOM 4539 C CA . ASP C 1 19 ? 37.550 -48.539 -21.350 1.00 40.81 19 ASP C CA 1
ATOM 4540 C C . ASP C 1 19 ? 37.568 -48.970 -19.887 1.00 40.59 19 ASP C C 1
ATOM 4541 O O . ASP C 1 19 ? 38.106 -50.035 -19.554 1.00 41.10 19 ASP C O 1
ATOM 4546 N N . GLY C 1 20 ? 37.030 -48.123 -19.012 1.00 40.55 20 GLY C N 1
ATOM 4547 C CA . GLY C 1 20 ? 36.998 -48.408 -17.571 1.00 40.42 20 GLY C CA 1
ATOM 4548 C C . GLY C 1 20 ? 38.201 -47.853 -16.834 1.00 40.19 20 GLY C C 1
ATOM 4549 O O . GLY C 1 20 ? 38.275 -47.916 -15.610 1.00 39.86 20 GLY C O 1
ATOM 4550 N N . LYS C 1 21 ? 39.161 -47.325 -17.583 1.00 39.74 21 LYS C N 1
ATOM 4551 C CA . LYS C 1 21 ? 40.327 -46.741 -16.974 1.00 39.50 21 LYS C CA 1
ATOM 4552 C C . LYS C 1 21 ? 40.476 -45.298 -17.397 1.00 39.21 21 LYS C C 1
ATOM 4553 O O . LYS C 1 21 ? 40.711 -44.430 -16.554 1.00 39.14 21 LYS C O 1
ATOM 4559 N N . ARG C 1 22 ? 40.326 -45.047 -18.700 1.00 38.94 22 ARG C N 1
ATOM 4560 C CA A ARG C 1 22 ? 40.658 -43.765 -19.295 0.50 38.92 22 ARG C CA 1
ATOM 4561 C CA B ARG C 1 22 ? 40.571 -43.722 -19.244 0.50 38.86 22 ARG C CA 1
ATOM 4562 C C . ARG C 1 22 ? 39.823 -43.522 -20.550 1.00 39.01 22 ARG C C 1
ATOM 4563 O O . ARG C 1 22 ? 39.188 -44.440 -21.055 1.00 38.68 22 ARG C O 1
ATOM 4578 N N . LEU C 1 23 ? 39.871 -42.294 -21.065 1.00 39.57 23 LEU C N 1
ATOM 4579 C CA . LEU C 1 23 ? 39.327 -42.002 -22.373 1.00 41.47 23 LEU C CA 1
ATOM 4580 C C . LEU C 1 23 ? 40.356 -42.369 -23.463 1.00 42.56 23 LEU C C 1
ATOM 4581 O O . LEU C 1 23 ? 41.534 -41.977 -23.384 1.00 43.19 23 LEU C O 1
ATOM 4586 N N . LEU C 1 24 ? 39.892 -43.110 -24.468 1.00 43.76 24 LEU C N 1
ATOM 4587 C CA . LEU C 1 24 ? 40.702 -43.524 -25.618 1.00 44.60 24 LEU C CA 1
ATOM 4588 C C . LEU C 1 24 ? 40.541 -42.559 -26.782 1.00 45.98 24 LEU C C 1
ATOM 4589 O O . LEU C 1 24 ? 41.333 -42.593 -27.730 1.00 46.12 24 LEU C O 1
ATOM 4594 N N . SER C 1 25 ? 39.512 -41.712 -26.707 1.00 46.45 25 SER C N 1
ATOM 4595 C CA . SER C 1 25 ? 39.278 -40.658 -27.679 1.00 47.50 25 SER C CA 1
ATOM 4596 C C . SER C 1 25 ? 38.465 -39.525 -27.050 1.00 48.70 25 SER C C 1
ATOM 4597 O O . SER C 1 25 ? 37.810 -39.713 -26.016 1.00 48.17 25 SER C O 1
ATOM 4600 N N . LYS C 1 26 ? 38.522 -38.351 -27.672 1.00 49.95 26 LYS C N 1
ATOM 4601 C CA . LYS C 1 26 ? 37.799 -37.186 -27.184 1.00 51.94 26 LYS C CA 1
ATOM 4602 C C . LYS C 1 26 ? 37.477 -36.242 -28.336 1.00 53.60 26 LYS C C 1
ATOM 4603 O O . LYS C 1 26 ? 38.369 -35.740 -29.039 1.00 54.00 26 LYS C O 1
ATOM 4609 N N . VAL C 1 27 ? 36.183 -36.035 -28.534 1.00 55.26 27 VAL C N 1
ATOM 4610 C CA . VAL C 1 27 ? 35.678 -35.107 -29.526 1.00 57.31 27 VAL C CA 1
ATOM 4611 C C . VAL C 1 27 ? 34.830 -34.032 -28.838 1.00 58.83 27 VAL C C 1
ATOM 4612 O O . VAL C 1 27 ? 34.062 -34.313 -27.915 1.00 58.88 27 VAL C O 1
ATOM 4616 N N . VAL C 1 28 ? 35.019 -32.792 -29.266 1.00 60.82 28 VAL C N 1
ATOM 4617 C CA . VAL C 1 28 ? 34.216 -31.676 -28.798 1.00 63.05 28 VAL C CA 1
ATOM 4618 C C . VAL C 1 28 ? 33.622 -30.955 -30.025 1.00 64.95 28 VAL C C 1
ATOM 4619 O O . VAL C 1 28 ? 34.339 -30.310 -30.802 1.00 65.02 28 VAL C O 1
ATOM 4623 N N . VAL C 1 29 ? 32.313 -31.127 -30.212 1.00 67.24 29 VAL C N 1
ATOM 4624 C CA . VAL C 1 29 ? 31.561 -30.498 -31.303 1.00 69.40 29 VAL C CA 1
ATOM 4625 C C . VAL C 1 29 ? 30.582 -29.471 -30.731 1.00 71.17 29 VAL C C 1
ATOM 4626 O O . VAL C 1 29 ? 30.173 -29.590 -29.574 1.00 71.21 29 VAL C O 1
ATOM 4630 N N . PRO C 1 30 ? 30.204 -28.449 -31.529 1.00 73.15 30 PRO C N 1
ATOM 4631 C CA . PRO C 1 30 ? 29.241 -27.500 -30.962 1.00 74.54 30 PRO C CA 1
ATOM 4632 C C . PRO C 1 30 ? 27.847 -28.121 -30.939 1.00 75.93 30 PRO C C 1
ATOM 4633 O O . PRO C 1 30 ? 27.518 -28.928 -31.816 1.00 76.10 30 PRO C O 1
ATOM 4637 N N . THR C 1 31 ? 27.050 -27.773 -29.930 1.00 77.53 31 THR C N 1
ATOM 4638 C CA . THR C 1 31 ? 25.684 -28.288 -29.827 1.00 79.09 31 THR C CA 1
ATOM 4639 C C . THR C 1 31 ? 24.774 -27.533 -30.803 1.00 80.38 31 THR C C 1
ATOM 4640 O O . THR C 1 31 ? 24.820 -26.293 -30.853 1.00 80.42 31 THR C O 1
ATOM 4644 N N . PRO C 1 32 ? 23.958 -28.271 -31.591 1.00 81.68 32 PRO C N 1
ATOM 4645 C CA . PRO C 1 32 ? 22.935 -27.594 -32.401 1.00 82.96 32 PRO C CA 1
ATOM 4646 C C . PRO C 1 32 ? 22.030 -26.710 -31.524 1.00 84.40 32 PRO C C 1
ATOM 4647 O O . PRO C 1 32 ? 21.280 -27.216 -30.673 1.00 84.56 32 PRO C O 1
ATOM 4651 N N . LYS C 1 33 ? 22.146 -25.396 -31.715 1.00 85.88 33 LYS C N 1
ATOM 4652 C CA . LYS C 1 33 ? 21.305 -24.410 -31.036 1.00 87.16 33 LYS C CA 1
ATOM 4653 C C . LYS C 1 33 ? 19.847 -24.534 -31.516 1.00 88.01 33 LYS C C 1
ATOM 4654 O O . LYS C 1 33 ? 18.904 -24.236 -30.775 1.00 88.09 33 LYS C O 1
ATOM 4660 N N . GLU C 1 34 ? 19.683 -25.016 -32.750 1.00 89.04 34 GLU C N 1
ATOM 4661 C CA . GLU C 1 34 ? 18.388 -25.054 -33.435 1.00 90.01 34 GLU C CA 1
ATOM 4662 C C . GLU C 1 34 ? 17.946 -26.492 -33.736 1.00 90.08 34 GLU C C 1
ATOM 4663 O O . GLU C 1 34 ? 18.593 -27.208 -34.514 1.00 90.15 34 GLU C O 1
ATOM 4669 N N . GLY C 1 35 ? 16.841 -26.901 -33.114 1.00 90.28 35 GLY C N 1
ATOM 4670 C CA . GLY C 1 35 ? 16.286 -28.244 -33.298 1.00 90.24 35 GLY C CA 1
ATOM 4671 C C . GLY C 1 35 ? 16.717 -29.241 -32.232 1.00 90.10 35 GLY C C 1
ATOM 4672 O O . GLY C 1 35 ? 17.865 -29.230 -31.780 1.00 89.98 35 GLY C O 1
ATOM 4673 N N . GLY C 1 36 ? 15.781 -30.101 -31.838 1.00 90.00 36 GLY C N 1
ATOM 4674 C CA . GLY C 1 36 ? 16.037 -31.160 -30.867 1.00 89.72 36 GLY C CA 1
ATOM 4675 C C . GLY C 1 36 ? 16.446 -32.470 -31.514 1.00 89.60 36 GLY C C 1
ATOM 4676 O O . GLY C 1 36 ? 17.231 -33.225 -30.942 1.00 89.56 36 GLY C O 1
ATOM 4677 N N . GLU C 1 37 ? 15.914 -32.741 -32.706 1.00 89.50 37 GLU C N 1
ATOM 4678 C CA . GLU C 1 37 ? 16.241 -33.967 -33.445 1.00 89.44 37 GLU C CA 1
ATOM 4679 C C . GLU C 1 37 ? 17.634 -33.890 -34.085 1.00 89.00 37 GLU C C 1
ATOM 4680 O O . GLU C 1 37 ? 18.243 -34.927 -34.402 1.00 88.82 37 GLU C O 1
ATOM 4686 N N . ARG C 1 38 ? 18.125 -32.665 -34.278 1.00 88.44 38 ARG C N 1
ATOM 4687 C CA . ARG C 1 38 ? 19.466 -32.457 -34.822 1.00 88.06 38 ARG C CA 1
ATOM 4688 C C . ARG C 1 38 ? 20.522 -32.761 -33.749 1.00 87.39 38 ARG C C 1
ATOM 4689 O O . ARG C 1 38 ? 21.553 -33.383 -34.025 1.00 87.37 38 ARG C O 1
ATOM 4697 N N . VAL C 1 39 ? 20.243 -32.321 -32.525 1.00 86.74 39 VAL C N 1
ATOM 4698 C CA . VAL C 1 39 ? 21.045 -32.656 -31.354 1.00 85.85 39 VAL C CA 1
ATOM 4699 C C . VAL C 1 39 ? 21.189 -34.176 -31.239 1.00 85.35 39 VAL C C 1
ATOM 4700 O O . VAL C 1 39 ? 22.302 -34.684 -31.070 1.00 85.33 39 VAL C O 1
ATOM 4704 N N . ALA C 1 40 ? 20.071 -34.891 -31.370 1.00 84.68 40 ALA C N 1
ATOM 4705 C CA . ALA C 1 40 ? 20.058 -36.361 -31.379 1.00 84.11 40 ALA C CA 1
ATOM 4706 C C . ALA C 1 40 ? 20.937 -36.990 -32.475 1.00 83.74 40 ALA C C 1
ATOM 4707 O O . ALA C 1 40 ? 21.562 -38.032 -32.246 1.00 83.41 40 ALA C O 1
ATOM 4709 N N . GLU C 1 41 ? 20.972 -36.360 -33.656 1.00 83.43 41 GLU C N 1
ATOM 4710 C CA . GLU C 1 41 ? 21.864 -36.779 -34.755 1.00 83.05 41 GLU C CA 1
ATOM 4711 C C . GLU C 1 41 ? 23.318 -36.553 -34.352 1.00 82.09 41 GLU C C 1
ATOM 4712 O O . GLU C 1 41 ? 24.134 -37.474 -34.420 1.00 81.85 41 GLU C O 1
ATOM 4718 N N . ALA C 1 42 ? 23.608 -35.320 -33.921 1.00 81.01 42 ALA C N 1
ATOM 4719 C CA . ALA C 1 42 ? 24.950 -34.872 -33.520 1.00 80.02 42 ALA C CA 1
ATOM 4720 C C . ALA C 1 42 ? 25.577 -35.697 -32.386 1.00 79.27 42 ALA C C 1
ATOM 4721 O O . ALA C 1 42 ? 26.806 -35.758 -32.256 1.00 79.20 42 ALA C O 1
ATOM 4723 N N . LEU C 1 43 ? 24.724 -36.309 -31.567 1.00 78.11 43 LEU C N 1
ATOM 4724 C CA . LEU C 1 43 ? 25.169 -37.172 -30.477 1.00 76.94 43 LEU C CA 1
ATOM 4725 C C . LEU C 1 43 ? 25.623 -38.524 -31.011 1.00 76.10 43 LEU C C 1
ATOM 4726 O O . LEU C 1 43 ? 26.619 -39.076 -30.549 1.00 75.65 43 LEU C O 1
ATOM 4731 N N . ALA C 1 44 ? 24.888 -39.056 -31.983 1.00 75.32 44 ALA C N 1
ATOM 4732 C CA . ALA C 1 44 ? 25.277 -40.312 -32.617 1.00 74.72 44 ALA C CA 1
ATOM 4733 C C . ALA C 1 44 ? 26.489 -40.099 -33.532 1.00 74.23 44 ALA C C 1
ATOM 4734 O O . ALA C 1 44 ? 27.332 -40.998 -33.664 1.00 73.83 44 ALA C O 1
ATOM 4736 N N . GLU C 1 45 ? 26.565 -38.908 -34.142 1.00 73.30 45 GLU C N 1
ATOM 4737 C CA . GLU C 1 45 ? 27.705 -38.508 -34.978 1.00 72.58 45 GLU C CA 1
ATOM 4738 C C . GLU C 1 45 ? 28.965 -38.596 -34.146 1.00 71.31 45 GLU C C 1
ATOM 4739 O O . GLU C 1 45 ? 29.858 -39.397 -34.439 1.00 71.27 45 GLU C O 1
ATOM 4745 N N . ALA C 1 46 ? 28.993 -37.771 -33.095 1.00 70.09 46 ALA C N 1
ATOM 4746 C CA . ALA C 1 46 ? 30.090 -37.667 -32.131 1.00 68.57 46 ALA C CA 1
ATOM 4747 C C . ALA C 1 46 ? 30.460 -39.001 -31.499 1.00 67.69 46 ALA C C 1
ATOM 4748 O O . ALA C 1 46 ? 31.630 -39.268 -31.266 1.00 67.32 46 ALA C O 1
ATOM 4750 N N . ALA C 1 47 ? 29.465 -39.838 -31.230 1.00 67.08 47 ALA C N 1
ATOM 4751 C CA . ALA C 1 47 ? 29.719 -41.208 -30.784 1.00 66.97 47 ALA C CA 1
ATOM 4752 C C . ALA C 1 47 ? 30.492 -42.027 -31.831 1.00 66.76 47 ALA C C 1
ATOM 4753 O O . ALA C 1 47 ? 31.422 -42.769 -31.489 1.00 66.33 47 ALA C O 1
ATOM 4755 N N . GLU C 1 48 ? 30.099 -41.893 -33.100 1.00 66.81 48 GLU C N 1
ATOM 4756 C CA . GLU C 1 48 ? 30.753 -42.629 -34.193 1.00 66.64 48 GLU C CA 1
ATOM 4757 C C . GLU C 1 48 ? 32.177 -42.115 -34.421 1.00 65.92 48 GLU C C 1
ATOM 4758 O O . GLU C 1 48 ? 33.125 -42.904 -34.435 1.00 65.65 48 GLU C O 1
ATOM 4764 N N . ARG C 1 49 ? 32.323 -40.798 -34.562 1.00 65.34 49 ARG C N 1
ATOM 4765 C CA . ARG C 1 49 ? 33.646 -40.176 -34.649 1.00 65.28 49 ARG C CA 1
ATOM 4766 C C . ARG C 1 49 ? 34.559 -40.638 -33.509 1.00 65.12 49 ARG C C 1
ATOM 4767 O O . ARG C 1 49 ? 35.712 -41.007 -33.750 1.00 65.12 49 ARG C O 1
ATOM 4775 N N . ALA C 1 50 ? 34.028 -40.616 -32.281 1.00 64.79 50 ALA C N 1
ATOM 4776 C CA . ALA C 1 50 ? 34.765 -41.039 -31.089 1.00 64.38 50 ALA C CA 1
ATOM 4777 C C . ALA C 1 50 ? 35.216 -42.476 -31.244 1.00 63.93 50 ALA C C 1
ATOM 4778 O O . ALA C 1 50 ? 36.360 -42.801 -30.939 1.00 63.55 50 ALA C O 1
ATOM 4780 N N . GLU C 1 51 ? 34.322 -43.320 -31.745 1.00 63.90 51 GLU C N 1
ATOM 4781 C CA . GLU C 1 51 ? 34.636 -44.728 -31.969 1.00 64.60 51 GLU C CA 1
ATOM 4782 C C . GLU C 1 51 ? 35.550 -44.924 -33.180 1.00 64.57 51 GLU C C 1
ATOM 4783 O O . GLU C 1 51 ? 36.248 -45.943 -33.302 1.00 64.66 51 GLU C O 1
ATOM 4789 N N . ARG C 1 52 ? 35.539 -43.933 -34.067 1.00 64.77 52 ARG C N 1
ATOM 4790 C CA . ARG C 1 52 ? 36.388 -43.931 -35.258 1.00 65.03 52 ARG C CA 1
ATOM 4791 C C . ARG C 1 52 ? 37.814 -43.607 -34.814 1.00 64.64 52 ARG C C 1
ATOM 4792 O O . ARG C 1 52 ? 38.734 -44.410 -35.025 1.00 64.52 52 ARG C O 1
ATOM 4800 N N . GLU C 1 53 ? 37.965 -42.445 -34.167 1.00 64.00 53 GLU C N 1
ATOM 4801 C CA . GLU C 1 53 ? 39.227 -41.996 -33.587 1.00 63.35 53 GLU C CA 1
ATOM 4802 C C . GLU C 1 53 ? 39.816 -42.938 -32.530 1.00 63.02 53 GLU C C 1
ATOM 4803 O O . GLU C 1 53 ? 41.034 -42.968 -32.351 1.00 63.37 53 GLU C O 1
ATOM 4809 N N . ALA C 1 54 ? 38.971 -43.689 -31.825 1.00 62.28 54 ALA C N 1
ATOM 4810 C CA . ALA C 1 54 ? 39.447 -44.715 -30.888 1.00 62.00 54 ALA C CA 1
ATOM 4811 C C . ALA C 1 54 ? 39.730 -46.064 -31.567 1.00 61.78 54 ALA C C 1
ATOM 4812 O O . ALA C 1 54 ? 40.507 -46.875 -31.047 1.00 60.98 54 ALA C O 1
ATOM 4814 N N . GLY C 1 55 ? 39.082 -46.303 -32.709 1.00 61.68 55 GLY C N 1
ATOM 4815 C CA . GLY C 1 55 ? 39.189 -47.585 -33.416 1.00 61.93 55 GLY C CA 1
ATOM 4816 C C . GLY C 1 55 ? 38.502 -48.751 -32.712 1.00 62.16 55 GLY C C 1
ATOM 4817 O O . GLY C 1 55 ? 38.816 -49.923 -32.960 1.00 62.28 55 GLY C O 1
ATOM 4818 N N . VAL C 1 56 ? 37.556 -48.424 -31.836 1.00 62.24 56 VAL C N 1
ATOM 4819 C CA . VAL C 1 56 ? 36.840 -49.415 -31.036 1.00 62.21 56 VAL C CA 1
ATOM 4820 C C . VAL C 1 56 ? 35.378 -49.011 -30.894 1.00 61.93 56 VAL C C 1
ATOM 4821 O O . VAL C 1 56 ? 35.041 -47.819 -30.821 1.00 61.74 56 VAL C O 1
ATOM 4825 N N . ARG C 1 57 ? 34.522 -50.027 -30.878 1.00 61.72 57 ARG C N 1
ATOM 4826 C CA . ARG C 1 57 ? 33.092 -49.864 -30.688 1.00 61.33 57 ARG C CA 1
ATOM 4827 C C . ARG C 1 57 ? 32.800 -49.980 -29.179 1.00 60.55 57 ARG C C 1
ATOM 4828 O O . ARG C 1 57 ? 33.503 -50.698 -28.463 1.00 60.51 57 ARG C O 1
ATOM 4836 N N . GLY C 1 58 ? 31.791 -49.260 -28.693 1.00 59.39 58 GLY C N 1
ATOM 4837 C CA . GLY C 1 58 ? 31.343 -49.408 -27.304 1.00 58.35 58 GLY C CA 1
ATOM 4838 C C . GLY C 1 58 ? 30.111 -50.295 -27.168 1.00 57.31 58 GLY C C 1
ATOM 4839 O O . GLY C 1 58 ? 29.230 -50.269 -28.025 1.00 57.60 58 GLY C O 1
ATOM 4840 N N . GLU C 1 59 ? 30.048 -51.070 -26.086 1.00 56.31 59 GLU C N 1
ATOM 4841 C CA . GLU C 1 59 ? 28.912 -51.953 -25.802 1.00 55.28 59 GLU C CA 1
ATOM 4842 C C . GLU C 1 59 ? 27.672 -51.184 -25.325 1.00 54.28 59 GLU C C 1
ATOM 4843 O O . GLU C 1 59 ? 26.541 -51.669 -25.461 1.00 53.99 59 GLU C O 1
ATOM 4849 N N . ALA C 1 60 ? 27.890 -49.996 -24.754 1.00 52.77 60 ALA C N 1
ATOM 4850 C CA . ALA C 1 60 ? 26.800 -49.145 -24.262 1.00 50.80 60 ALA C CA 1
ATOM 4851 C C . ALA C 1 60 ? 27.173 -47.677 -24.383 1.00 49.61 60 ALA C C 1
ATOM 4852 O O . ALA C 1 60 ? 28.351 -47.342 -24.481 1.00 49.49 60 ALA C O 1
ATOM 4854 N N . ILE C 1 61 ? 26.164 -46.814 -24.403 1.00 47.84 61 ILE C N 1
ATOM 4855 C CA . ILE C 1 61 ? 26.367 -45.375 -24.392 1.00 47.02 61 ILE C CA 1
ATOM 4856 C C . ILE C 1 61 ? 25.815 -44.777 -23.085 1.00 46.57 61 ILE C C 1
ATOM 4857 O O . ILE C 1 61 ? 24.744 -45.175 -22.605 1.00 46.35 61 ILE C O 1
ATOM 4862 N N . GLY C 1 62 ? 26.570 -43.850 -22.506 1.00 45.40 62 GLY C N 1
ATOM 4863 C CA . GLY C 1 62 ? 26.127 -43.098 -21.353 1.00 44.30 62 GLY C CA 1
ATOM 4864 C C . GLY C 1 62 ? 25.998 -41.659 -21.782 1.00 44.11 62 GLY C C 1
ATOM 4865 O O . GLY C 1 62 ? 26.865 -41.127 -22.496 1.00 43.53 62 GLY C O 1
ATOM 4866 N N . LEU C 1 63 ? 24.908 -41.028 -21.357 1.00 44.08 63 LEU C N 1
ATOM 4867 C CA . LEU C 1 63 ? 24.624 -39.672 -21.754 1.00 44.14 63 LEU C CA 1
ATOM 4868 C C . LEU C 1 63 ? 24.309 -38.807 -20.552 1.00 45.41 63 LEU C C 1
ATOM 4869 O O . LEU C 1 63 ? 23.306 -39.026 -19.861 1.00 44.33 63 LEU C O 1
ATOM 4874 N N . GLY C 1 64 ? 25.178 -37.827 -20.317 1.00 46.62 64 GLY C N 1
ATOM 4875 C CA . GLY C 1 64 ? 25.027 -36.901 -19.223 1.00 48.72 64 GLY C CA 1
ATOM 4876 C C . GLY C 1 64 ? 24.418 -35.629 -19.762 1.00 50.98 64 GLY C C 1
ATOM 4877 O O . GLY C 1 64 ? 24.738 -35.208 -20.877 1.00 50.72 64 GLY C O 1
ATOM 4878 N N . THR C 1 65 ? 23.552 -35.002 -18.971 1.00 52.72 65 THR C N 1
ATOM 4879 C CA . THR C 1 65 ? 22.820 -33.833 -19.442 1.00 55.05 65 THR C CA 1
ATOM 4880 C C . THR C 1 65 ? 22.328 -32.974 -18.272 1.00 56.90 65 THR C C 1
ATOM 4881 O O . THR C 1 65 ? 22.017 -33.514 -17.224 1.00 56.80 65 THR C O 1
ATOM 4885 N N . PRO C 1 66 ? 22.257 -31.634 -18.456 1.00 59.27 66 PRO C N 1
ATOM 4886 C CA . PRO C 1 66 ? 22.026 -30.698 -17.351 1.00 61.32 66 PRO C CA 1
ATOM 4887 C C . PRO C 1 66 ? 20.648 -30.762 -16.705 1.00 63.57 66 PRO C C 1
ATOM 4888 O O . PRO C 1 66 ? 20.522 -30.528 -15.492 1.00 64.39 66 PRO C O 1
ATOM 4892 N N . GLY C 1 67 ? 19.625 -31.054 -17.499 1.00 65.35 67 GLY C N 1
ATOM 4893 C CA . GLY C 1 67 ? 18.262 -30.934 -17.009 1.00 67.89 67 GLY C CA 1
ATOM 4894 C C . GLY C 1 67 ? 17.936 -31.985 -15.973 1.00 69.66 67 GLY C C 1
ATOM 4895 O O . GLY C 1 67 ? 18.646 -33.000 -15.875 1.00 69.97 67 GLY C O 1
ATOM 4896 N N . PRO C 1 68 ? 16.886 -31.735 -15.164 1.00 70.91 68 PRO C N 1
ATOM 4897 C CA . PRO C 1 68 ? 16.257 -32.828 -14.423 1.00 71.73 68 PRO C CA 1
ATOM 4898 C C . PRO C 1 68 ? 15.678 -33.830 -15.422 1.00 72.65 68 PRO C C 1
ATOM 4899 O O . PRO C 1 68 ? 15.262 -33.455 -16.532 1.00 72.78 68 PRO C O 1
ATOM 4903 N N . LEU C 1 69 ? 15.654 -35.092 -15.025 1.00 73.53 69 LEU C N 1
ATOM 4904 C CA . LEU C 1 69 ? 15.472 -36.165 -15.972 1.00 74.28 69 LEU C CA 1
ATOM 4905 C C . LEU C 1 69 ? 14.321 -37.063 -15.570 1.00 75.08 69 LEU C C 1
ATOM 4906 O O . LEU C 1 69 ? 13.927 -37.113 -14.401 1.00 75.22 69 LEU C O 1
ATOM 4911 N N . ASP C 1 70 ? 13.801 -37.781 -16.557 1.00 76.09 70 ASP C N 1
ATOM 4912 C CA . ASP C 1 70 ? 12.756 -38.755 -16.343 1.00 77.07 70 ASP C CA 1
ATOM 4913 C C . ASP C 1 70 ? 13.277 -40.130 -16.749 1.00 77.53 70 ASP C C 1
ATOM 4914 O O . ASP C 1 70 ? 13.266 -40.479 -17.923 1.00 77.74 70 ASP C O 1
ATOM 4919 N N . PHE C 1 71 ? 13.717 -40.910 -15.769 1.00 78.30 71 PHE C N 1
ATOM 4920 C CA . PHE C 1 71 ? 14.407 -42.180 -16.025 1.00 79.18 71 PHE C CA 1
ATOM 4921 C C . PHE C 1 71 ? 13.512 -43.367 -16.437 1.00 79.70 71 PHE C C 1
ATOM 4922 O O . PHE C 1 71 ? 14.022 -44.426 -16.812 1.00 79.62 71 PHE C O 1
ATOM 4930 N N . ARG C 1 72 ? 12.193 -43.195 -16.352 1.00 80.34 72 ARG C N 1
ATOM 4931 C CA . ARG C 1 72 ? 11.238 -44.209 -16.817 1.00 80.84 72 ARG C CA 1
ATOM 4932 C C . ARG C 1 72 ? 10.922 -43.968 -18.292 1.00 80.79 72 ARG C C 1
ATOM 4933 O O . ARG C 1 72 ? 10.938 -44.902 -19.103 1.00 80.83 72 ARG C O 1
ATOM 4941 N N . ARG C 1 73 ? 10.645 -42.708 -18.630 1.00 80.66 73 ARG C N 1
ATOM 4942 C CA . ARG C 1 73 ? 10.416 -42.305 -20.019 1.00 80.62 73 ARG C CA 1
ATOM 4943 C C . ARG C 1 73 ? 11.708 -42.354 -20.857 1.00 79.95 73 ARG C C 1
ATOM 4944 O O . ARG C 1 73 ? 11.702 -42.858 -21.985 1.00 79.84 73 ARG C O 1
ATOM 4952 N N . GLY C 1 74 ? 12.806 -41.847 -20.292 1.00 79.14 74 GLY C N 1
ATOM 4953 C CA . GLY C 1 74 ? 14.053 -41.643 -21.033 1.00 78.05 74 GLY C CA 1
ATOM 4954 C C . GLY C 1 74 ? 14.045 -40.305 -21.752 1.00 77.50 74 GLY C C 1
ATOM 4955 O O . GLY C 1 74 ? 14.508 -40.197 -22.886 1.00 77.28 74 GLY C O 1
ATOM 4956 N N . VAL C 1 75 ? 13.497 -39.286 -21.097 1.00 77.10 75 VAL C N 1
ATOM 4957 C CA . VAL C 1 75 ? 13.388 -37.960 -21.689 1.00 77.19 75 VAL C CA 1
ATOM 4958 C C . VAL C 1 75 ? 13.913 -36.881 -20.736 1.00 77.46 75 VAL C C 1
ATOM 4959 O O . VAL C 1 75 ? 14.179 -37.153 -19.558 1.00 77.37 75 VAL C O 1
ATOM 4963 N N . ILE C 1 76 ? 14.042 -35.656 -21.239 1.00 77.73 76 ILE C N 1
ATOM 4964 C CA . ILE C 1 76 ? 14.714 -34.594 -20.492 1.00 77.95 76 ILE C CA 1
ATOM 4965 C C . ILE C 1 76 ? 13.737 -33.706 -19.712 1.00 78.18 76 ILE C C 1
ATOM 4966 O O . ILE C 1 76 ? 12.936 -32.974 -20.293 1.00 78.35 76 ILE C O 1
ATOM 4971 N N . GLN C 1 86 ? 13.636 -31.009 -24.975 1.00 76.57 86 GLN C N 1
ATOM 4972 C CA . GLN C 1 86 ? 12.780 -31.113 -23.791 1.00 76.60 86 GLN C CA 1
ATOM 4973 C C . GLN C 1 86 ? 11.510 -31.961 -24.023 1.00 76.24 86 GLN C C 1
ATOM 4974 O O . GLN C 1 86 ? 10.768 -31.760 -24.989 1.00 75.84 86 GLN C O 1
ATOM 4980 N N . ASP C 1 87 ? 11.280 -32.896 -23.098 1.00 75.87 87 ASP C N 1
ATOM 4981 C CA . ASP C 1 87 ? 10.312 -33.995 -23.252 1.00 75.42 87 ASP C CA 1
ATOM 4982 C C . ASP C 1 87 ? 10.528 -34.762 -24.567 1.00 74.65 87 ASP C C 1
ATOM 4983 O O . ASP C 1 87 ? 9.587 -35.273 -25.180 1.00 74.65 87 ASP C O 1
ATOM 4988 N N . PHE C 1 88 ? 11.802 -34.856 -24.951 1.00 73.54 88 PHE C N 1
ATOM 4989 C CA . PHE C 1 88 ? 12.237 -35.476 -26.195 1.00 72.44 88 PHE C CA 1
ATOM 4990 C C . PHE C 1 88 ? 12.765 -36.902 -25.960 1.00 70.87 88 PHE C C 1
ATOM 4991 O O . PHE C 1 88 ? 13.580 -37.121 -25.064 1.00 70.96 88 PHE C O 1
ATOM 4999 N N . PRO C 1 89 ? 12.307 -37.873 -26.775 1.00 69.29 89 PRO C N 1
ATOM 5000 C CA . PRO C 1 89 ? 12.592 -39.307 -26.582 1.00 67.81 89 PRO C CA 1
ATOM 5001 C C . PRO C 1 89 ? 14.042 -39.674 -26.884 1.00 66.10 89 PRO C C 1
ATOM 5002 O O . PRO C 1 89 ? 14.313 -40.567 -27.701 1.00 65.78 89 PRO C O 1
ATOM 5006 N N . ILE C 1 90 ? 14.951 -39.002 -26.186 1.00 63.91 90 ILE C N 1
ATOM 5007 C CA . ILE C 1 90 ? 16.374 -39.037 -26.485 1.00 61.66 90 ILE C CA 1
ATOM 5008 C C . ILE C 1 90 ? 16.967 -40.448 -26.355 1.00 59.96 90 ILE C C 1
ATOM 5009 O O . ILE C 1 90 ? 17.700 -40.888 -27.235 1.00 59.74 90 ILE C O 1
ATOM 5014 N N . ARG C 1 91 ? 16.614 -41.157 -25.283 1.00 57.88 91 ARG C N 1
ATOM 5015 C CA . ARG C 1 91 ? 17.103 -42.517 -25.044 1.00 55.69 91 ARG C CA 1
ATOM 5016 C C . ARG C 1 91 ? 16.686 -43.459 -26.172 1.00 53.47 91 ARG C C 1
ATOM 5017 O O . ARG C 1 91 ? 17.526 -44.154 -26.757 1.00 53.51 91 ARG C O 1
ATOM 5025 N N . ARG C 1 92 ? 15.389 -43.467 -26.479 1.00 52.55 92 ARG C N 1
ATOM 5026 C CA . ARG C 1 92 ? 14.851 -44.348 -27.508 1.00 52.70 92 ARG C CA 1
ATOM 5027 C C . ARG C 1 92 ? 15.443 -44.004 -28.865 1.00 52.11 92 ARG C C 1
ATOM 5028 O O . ARG C 1 92 ? 15.986 -44.878 -29.530 1.00 52.06 92 ARG C O 1
ATOM 5036 N N . ILE C 1 93 ? 15.374 -42.724 -29.254 1.00 33.74 93 ILE C N 1
ATOM 5037 C CA . ILE C 1 93 ? 15.920 -42.303 -30.552 1.00 32.35 93 ILE C CA 1
ATOM 5038 C C . ILE C 1 93 ? 17.357 -42.834 -30.670 1.00 34.70 93 ILE C C 1
ATOM 5039 O O . ILE C 1 93 ? 17.716 -43.540 -31.641 1.00 50.97 93 ILE C O 1
ATOM 5044 N N . LEU C 1 94 ? 18.168 -42.479 -29.657 1.00 51.27 94 LEU C N 1
ATOM 5045 C CA . LEU C 1 94 ? 19.615 -42.651 -29.721 1.00 51.08 94 LEU C CA 1
ATOM 5046 C C . LEU C 1 94 ? 19.926 -44.123 -29.704 1.00 51.05 94 LEU C C 1
ATOM 5047 O O . LEU C 1 94 ? 20.911 -44.546 -30.294 1.00 51.02 94 LEU C O 1
ATOM 5052 N N . GLU C 1 95 ? 19.081 -44.900 -29.030 1.00 52.72 95 GLU C N 1
ATOM 5053 C CA . GLU C 1 95 ? 19.180 -46.357 -29.070 1.00 56.64 95 GLU C CA 1
ATOM 5054 C C . GLU C 1 95 ? 18.925 -46.884 -30.498 1.00 58.60 95 GLU C C 1
ATOM 5055 O O . GLU C 1 95 ? 19.621 -47.803 -30.963 1.00 59.01 95 GLU C O 1
ATOM 5061 N N . GLU C 1 96 ? 17.944 -46.280 -31.183 1.00 60.74 96 GLU C N 1
ATOM 5062 C CA . GLU C 1 96 ? 17.604 -46.644 -32.563 1.00 62.54 96 GLU C CA 1
ATOM 5063 C C . GLU C 1 96 ? 18.686 -46.162 -33.513 1.00 62.62 96 GLU C C 1
ATOM 5064 O O . GLU C 1 96 ? 19.151 -46.925 -34.359 1.00 63.03 96 GLU C O 1
ATOM 5070 N N . ALA C 1 97 ? 19.091 -44.902 -33.358 1.00 62.82 97 ALA C N 1
ATOM 5071 C CA . ALA C 1 97 ? 20.100 -44.294 -34.227 1.00 62.94 97 ALA C CA 1
ATOM 5072 C C . ALA C 1 97 ? 21.500 -44.934 -34.116 1.00 63.08 97 ALA C C 1
ATOM 5073 O O . ALA C 1 97 ? 22.311 -44.819 -35.045 1.00 63.50 97 ALA C O 1
ATOM 5075 N N . THR C 1 98 ? 21.770 -45.634 -33.015 1.00 62.67 98 THR C N 1
ATOM 5076 C CA . THR C 1 98 ? 23.136 -46.077 -32.718 1.00 62.35 98 THR C CA 1
ATOM 5077 C C . THR C 1 98 ? 23.308 -47.589 -32.594 1.00 61.60 98 THR C C 1
ATOM 5078 O O . THR C 1 98 ? 24.390 -48.122 -32.840 1.00 61.54 98 THR C O 1
ATOM 5082 N N . GLY C 1 99 ? 22.243 -48.266 -32.184 1.00 60.89 99 GLY C N 1
ATOM 5083 C CA . GLY C 1 99 ? 22.261 -49.710 -32.054 1.00 59.93 99 GLY C CA 1
ATOM 5084 C C . GLY C 1 99 ? 22.905 -50.212 -30.785 1.00 59.21 99 GLY C C 1
ATOM 5085 O O . GLY C 1 99 ? 23.431 -51.323 -30.769 1.00 59.64 99 GLY C O 1
ATOM 5086 N N . ARG C 1 100 ? 22.857 -49.396 -29.727 1.00 58.20 100 ARG C N 1
ATOM 5087 C CA . ARG C 1 100 ? 23.419 -49.738 -28.407 1.00 56.72 100 ARG C CA 1
ATOM 5088 C C . ARG C 1 100 ? 22.502 -49.283 -27.258 1.00 55.69 100 ARG C C 1
ATOM 5089 O O . ARG C 1 100 ? 21.807 -48.278 -27.381 1.00 55.44 100 ARG C O 1
ATOM 5097 N N . PRO C 1 101 ? 22.501 -50.019 -26.132 1.00 54.62 101 PRO C N 1
ATOM 5098 C CA . PRO C 1 101 ? 21.709 -49.527 -25.007 1.00 53.88 101 PRO C CA 1
ATOM 5099 C C . PRO C 1 101 ? 22.262 -48.179 -24.531 1.00 52.95 101 PRO C C 1
ATOM 5100 O O . PRO C 1 101 ? 23.481 -47.987 -24.482 1.00 52.48 101 PRO C O 1
ATOM 5104 N N . VAL C 1 102 ? 21.359 -47.255 -24.217 1.00 51.83 102 VAL C N 1
ATOM 5105 C CA . VAL C 1 102 ? 21.725 -45.938 -23.697 1.00 50.50 102 VAL C CA 1
ATOM 5106 C C . VAL C 1 102 ? 21.307 -45.779 -22.222 1.00 49.63 102 VAL C C 1
ATOM 5107 O O . VAL C 1 102 ? 20.245 -46.269 -21.812 1.00 49.62 102 VAL C O 1
ATOM 5111 N N . PHE C 1 103 ? 22.166 -45.112 -21.442 1.00 48.03 103 PHE C N 1
ATOM 5112 C CA . PHE C 1 103 ? 21.924 -44.821 -20.030 1.00 46.13 103 PHE C CA 1
ATOM 5113 C C . PHE C 1 103 ? 22.074 -43.313 -19.732 1.00 44.58 103 PHE C C 1
ATOM 5114 O O . PHE C 1 103 ? 23.158 -42.725 -19.910 1.00 45.02 103 PHE C O 1
ATOM 5122 N N . LEU C 1 104 ? 20.986 -42.689 -19.293 1.00 42.06 104 LEU C N 1
ATOM 5123 C CA . LEU C 1 104 ? 20.975 -41.261 -18.980 1.00 39.86 104 LEU C CA 1
ATOM 5124 C C . LEU C 1 104 ? 21.450 -40.976 -17.536 1.00 37.99 104 LEU C C 1
ATOM 5125 O O . LEU C 1 104 ? 21.293 -41.814 -16.635 1.00 36.75 104 LEU C O 1
ATOM 5130 N N . GLU C 1 105 ? 22.014 -39.783 -17.344 1.00 36.12 105 GLU C N 1
ATOM 5131 C CA . GLU C 1 105 ? 22.382 -39.265 -16.025 1.00 34.41 105 GLU C CA 1
ATOM 5132 C C . GLU C 1 105 ? 22.419 -37.747 -16.053 1.00 33.80 105 GLU C C 1
ATOM 5133 O O . GLU C 1 105 ? 22.760 -37.149 -17.073 1.00 35.41 105 GLU C O 1
ATOM 5139 N N . ASN C 1 106 ? 22.027 -37.135 -14.938 1.00 32.68 106 ASN C N 1
ATOM 5140 C CA . ASN C 1 106 ? 22.150 -35.701 -14.690 1.00 31.81 106 ASN C CA 1
ATOM 5141 C C . ASN C 1 106 ? 23.653 -35.307 -14.660 1.00 30.89 106 ASN C C 1
ATOM 5142 O O . ASN C 1 106 ? 24.480 -36.082 -14.154 1.00 29.04 106 ASN C O 1
ATOM 5147 N N . ASP C 1 107 ? 23.993 -34.126 -15.188 1.00 30.39 107 ASP C N 1
ATOM 5148 C CA . ASP C 1 107 ? 25.389 -33.706 -15.305 1.00 30.80 107 ASP C CA 1
ATOM 5149 C C . ASP C 1 107 ? 26.153 -33.652 -13.982 1.00 29.42 107 ASP C C 1
ATOM 5150 O O . ASP C 1 107 ? 27.304 -34.102 -13.911 1.00 30.10 107 ASP C O 1
ATOM 5155 N N . ALA C 1 108 ? 25.545 -33.079 -12.947 1.00 28.04 108 ALA C N 1
ATOM 5156 C CA . ALA C 1 108 ? 26.209 -32.980 -11.635 1.00 26.53 108 ALA C CA 1
ATOM 5157 C C . ALA C 1 108 ? 26.369 -34.353 -10.993 1.00 26.38 108 ALA C C 1
ATOM 5158 O O . ALA C 1 108 ? 27.414 -34.609 -10.353 1.00 25.13 108 ALA C O 1
ATOM 5160 N N . ASN C 1 109 ? 25.353 -35.222 -11.141 1.00 24.53 109 ASN C N 1
ATOM 5161 C CA . ASN C 1 109 ? 25.475 -36.627 -10.687 1.00 25.24 109 ASN C CA 1
ATOM 5162 C C . ASN C 1 109 ? 26.629 -37.328 -11.381 1.00 25.59 109 ASN C C 1
ATOM 5163 O O . ASN C 1 109 ? 27.398 -38.072 -10.757 1.00 26.49 109 ASN C O 1
ATOM 5168 N N . ALA C 1 110 ? 26.747 -37.084 -12.682 1.00 25.70 110 ALA C N 1
ATOM 5169 C CA . ALA C 1 110 ? 27.765 -37.716 -13.492 1.00 26.06 110 ALA C CA 1
ATOM 5170 C C . ALA C 1 110 ? 29.152 -37.232 -13.031 1.00 25.62 110 ALA C C 1
ATOM 5171 O O . ALA C 1 110 ? 30.030 -38.051 -12.809 1.00 26.90 110 ALA C O 1
ATOM 5173 N N . ALA C 1 111 ? 29.329 -35.923 -12.826 1.00 24.79 111 ALA C N 1
ATOM 5174 C CA . ALA C 1 111 ? 30.575 -35.416 -12.239 1.00 24.66 111 ALA C CA 1
ATOM 5175 C C . ALA C 1 111 ? 30.866 -36.020 -10.869 1.00 24.32 111 ALA C C 1
ATOM 5176 O O . ALA C 1 111 ? 32.007 -36.347 -10.564 1.00 23.93 111 ALA C O 1
ATOM 5178 N N . ALA C 1 112 ? 29.838 -36.175 -10.032 1.00 23.53 112 ALA C N 1
ATOM 5179 C CA . ALA C 1 112 ? 30.001 -36.817 -8.726 1.00 22.07 112 ALA C CA 1
ATOM 5180 C C . ALA C 1 112 ? 30.524 -38.256 -8.856 1.00 22.45 112 ALA C C 1
ATOM 5181 O O . ALA C 1 112 ? 31.394 -38.683 -8.100 1.00 22.24 112 ALA C O 1
ATOM 5183 N N . LEU C 1 113 ? 29.932 -39.004 -9.778 1.00 21.65 113 LEU C N 1
ATOM 5184 C CA . LEU C 1 113 ? 30.320 -40.374 -10.026 1.00 22.11 113 LEU C CA 1
ATOM 5185 C C . LEU C 1 113 ? 31.760 -40.429 -10.540 1.00 21.49 113 LEU C C 1
ATOM 5186 O O . LEU C 1 113 ? 32.525 -41.286 -10.116 1.00 21.13 113 LEU C O 1
ATOM 5191 N N . ALA C 1 114 ? 32.104 -39.503 -11.428 1.00 22.56 114 ALA C N 1
ATOM 5192 C CA . ALA C 1 114 ? 33.482 -39.380 -11.950 1.00 23.53 114 ALA C CA 1
ATOM 5193 C C . ALA C 1 114 ? 34.512 -39.081 -10.837 1.00 23.45 114 ALA C C 1
ATOM 5194 O O . ALA C 1 114 ? 35.563 -39.752 -10.743 1.00 24.28 114 ALA C O 1
ATOM 5196 N N . GLU C 1 115 ? 34.217 -38.103 -9.978 1.00 23.24 115 GLU C N 1
ATOM 5197 C CA . GLU C 1 115 ? 35.137 -37.778 -8.884 1.00 22.63 115 GLU C CA 1
ATOM 5198 C C . GLU C 1 115 ? 35.240 -38.948 -7.943 1.00 22.64 115 GLU C C 1
ATOM 5199 O O . GLU C 1 115 ? 36.304 -39.194 -7.382 1.00 23.42 115 GLU C O 1
ATOM 5205 N N . HIS C 1 116 ? 34.147 -39.696 -7.782 1.00 22.57 116 HIS C N 1
ATOM 5206 C CA . HIS C 1 116 ? 34.151 -40.862 -6.896 1.00 23.34 116 HIS C CA 1
ATOM 5207 C C . HIS C 1 116 ? 35.045 -41.989 -7.416 1.00 25.06 116 HIS C C 1
ATOM 5208 O O . HIS C 1 116 ? 35.795 -42.590 -6.646 1.00 24.24 116 HIS C O 1
ATOM 5215 N N . HIS C 1 117 ? 34.931 -42.317 -8.707 1.00 25.54 117 HIS C N 1
ATOM 5216 C CA . HIS C 1 117 ? 35.665 -43.493 -9.223 1.00 26.61 117 HIS C CA 1
ATOM 5217 C C . HIS C 1 117 ? 37.069 -43.134 -9.714 1.00 26.15 117 HIS C C 1
ATOM 5218 O O . HIS C 1 117 ? 37.976 -43.952 -9.633 1.00 26.75 117 HIS C O 1
ATOM 5225 N N . LEU C 1 118 ? 37.228 -41.908 -10.216 1.00 26.73 118 LEU C N 1
ATOM 5226 C CA . LEU C 1 118 ? 38.437 -41.469 -10.920 1.00 26.70 118 LEU C CA 1
ATOM 5227 C C . LEU C 1 118 ? 39.136 -40.248 -10.287 1.00 26.42 118 LEU C C 1
ATOM 5228 O O . LEU C 1 118 ? 40.367 -40.131 -10.335 1.00 25.31 118 LEU C O 1
ATOM 5233 N N . GLY C 1 119 ? 38.362 -39.373 -9.637 1.00 26.01 119 GLY C N 1
ATOM 5234 C CA . GLY C 1 119 ? 38.928 -38.139 -9.099 1.00 24.29 119 GLY C CA 1
ATOM 5235 C C . GLY C 1 119 ? 39.224 -38.134 -7.606 1.00 25.29 119 GLY C C 1
ATOM 5236 O O . GLY C 1 119 ? 39.814 -39.095 -7.032 1.00 24.41 119 GLY C O 1
ATOM 5237 N N . ALA C 1 120 ? 38.822 -37.034 -6.955 1.00 24.27 120 ALA C N 1
ATOM 5238 C CA . ALA C 1 120 ? 39.201 -36.761 -5.562 1.00 23.75 120 ALA C CA 1
ATOM 5239 C C . ALA C 1 120 ? 38.834 -37.848 -4.560 1.00 23.55 120 ALA C C 1
ATOM 5240 O O . ALA C 1 120 ? 39.512 -38.008 -3.524 1.00 23.62 120 ALA C O 1
ATOM 5242 N N . ALA C 1 121 ? 37.757 -38.578 -4.828 1.00 22.78 121 ALA C N 1
ATOM 5243 C CA . ALA C 1 121 ? 37.272 -39.559 -3.846 1.00 23.03 121 ALA C CA 1
ATOM 5244 C C . ALA C 1 121 ? 37.617 -40.996 -4.243 1.00 23.92 121 ALA C C 1
ATOM 5245 O O . ALA C 1 121 ? 37.104 -41.947 -3.649 1.00 23.98 121 ALA C O 1
ATOM 5247 N N . GLN C 1 122 ? 38.486 -41.159 -5.236 1.00 24.53 122 GLN C N 1
ATOM 5248 C CA . GLN C 1 122 ? 38.841 -42.516 -5.704 1.00 24.93 122 GLN C CA 1
ATOM 5249 C C . GLN C 1 122 ? 39.256 -43.403 -4.523 1.00 24.65 122 GLN C C 1
ATOM 5250 O O . GLN C 1 122 ? 40.120 -43.049 -3.728 1.00 25.35 122 GLN C O 1
ATOM 5256 N N . GLY C 1 123 ? 38.599 -44.542 -4.370 1.00 25.26 123 GLY C N 1
ATOM 5257 C CA . GLY C 1 123 ? 38.908 -45.419 -3.266 1.00 25.10 123 GLY C CA 1
ATOM 5258 C C . GLY C 1 123 ? 37.836 -45.428 -2.178 1.00 25.62 123 GLY C C 1
ATOM 5259 O O . GLY C 1 123 ? 37.790 -46.364 -1.405 1.00 25.75 123 GLY C O 1
ATOM 5260 N N . GLU C 1 124 ? 36.990 -44.393 -2.098 1.00 25.27 124 GLU C N 1
ATOM 5261 C CA . GLU C 1 124 ? 35.898 -44.359 -1.079 1.00 25.94 124 GLU C CA 1
ATOM 5262 C C . GLU C 1 124 ? 34.771 -45.319 -1.430 1.00 25.40 124 GLU C C 1
ATOM 5263 O O . GLU C 1 124 ? 34.562 -45.606 -2.601 1.00 25.98 124 GLU C O 1
ATOM 5269 N N . GLU C 1 125 ? 34.027 -45.764 -0.434 1.00 25.71 125 GLU C N 1
ATOM 5270 C CA . GLU C 1 125 ? 32.761 -46.447 -0.658 1.00 27.64 125 GLU C CA 1
ATOM 5271 C C . GLU C 1 125 ? 31.627 -45.450 -0.950 1.00 26.96 125 GLU C C 1
ATOM 5272 O O . GLU C 1 125 ? 30.769 -45.711 -1.796 1.00 26.24 125 GLU C O 1
ATOM 5278 N N . SER C 1 126 ? 31.619 -44.314 -0.246 1.00 25.64 126 SER C N 1
ATOM 5279 C CA . SER C 1 126 ? 30.611 -43.265 -0.520 1.00 25.24 126 SER C CA 1
ATOM 5280 C C . SER C 1 126 ? 31.258 -41.906 -0.570 1.00 24.27 126 SER C C 1
ATOM 5281 O O . SER C 1 126 ? 32.267 -41.667 0.089 1.00 23.40 126 SER C O 1
ATOM 5284 N N . SER C 1 127 ? 30.672 -41.006 -1.349 1.00 23.46 127 SER C N 1
ATOM 5285 C CA . SER C 1 127 ? 31.133 -39.644 -1.337 1.00 23.19 127 SER C CA 1
ATOM 5286 C C . SER C 1 127 ? 29.999 -38.672 -1.672 1.00 23.81 127 SER C C 1
ATOM 5287 O O . SER C 1 127 ? 28.934 -39.059 -2.163 1.00 23.67 127 SER C O 1
ATOM 5290 N N . LEU C 1 128 ? 30.237 -37.410 -1.377 1.00 23.28 128 LEU C N 1
ATOM 5291 C CA . LEU C 1 128 ? 29.230 -36.408 -1.613 1.00 24.12 128 LEU C CA 1
ATOM 5292 C C . LEU C 1 128 ? 29.929 -35.346 -2.401 1.00 22.43 128 LEU C C 1
ATOM 5293 O O . LEU C 1 128 ? 31.015 -34.919 -2.011 1.00 22.39 128 LEU C O 1
ATOM 5298 N N . TYR C 1 129 ? 29.303 -34.904 -3.490 1.00 21.41 129 TYR C N 1
ATOM 5299 C CA . TYR C 1 129 ? 29.891 -33.940 -4.409 1.00 21.45 129 TYR C CA 1
ATOM 5300 C C . TYR C 1 129 ? 29.029 -32.685 -4.531 1.00 21.48 129 TYR C C 1
ATOM 5301 O O . TYR C 1 129 ? 27.813 -32.773 -4.645 1.00 20.67 129 TYR C O 1
ATOM 5310 N N . LEU C 1 130 ? 29.666 -31.520 -4.523 1.00 20.29 130 LEU C N 1
ATOM 5311 C CA . LEU C 1 130 ? 28.938 -30.282 -4.678 1.00 20.95 130 LEU C CA 1
ATOM 5312 C C . LEU C 1 130 ? 29.703 -29.488 -5.692 1.00 21.48 130 LEU C C 1
ATOM 5313 O O . LEU C 1 130 ? 30.947 -29.371 -5.596 1.00 22.31 130 LEU C O 1
ATOM 5318 N N . THR C 1 131 ? 28.984 -29.001 -6.690 1.00 21.24 131 THR C N 1
ATOM 5319 C CA . THR C 1 131 ? 29.577 -28.145 -7.701 1.00 22.06 131 THR C CA 1
ATOM 5320 C C . THR C 1 131 ? 29.043 -26.725 -7.605 1.00 22.87 131 THR C C 1
ATOM 5321 O O . THR C 1 131 ? 27.843 -26.481 -7.641 1.00 23.59 131 THR C O 1
ATOM 5325 N N . VAL C 1 132 ? 29.938 -25.773 -7.403 1.00 23.84 132 VAL C N 1
ATOM 5326 C CA . VAL C 1 132 ? 29.527 -24.401 -7.359 1.00 23.79 132 VAL C CA 1
ATOM 5327 C C . VAL C 1 132 ? 29.966 -23.721 -8.643 1.00 24.44 132 VAL C C 1
ATOM 5328 O O . VAL C 1 132 ? 31.142 -23.488 -8.869 1.00 23.25 132 VAL C O 1
ATOM 5332 N N . SER C 1 133 ? 28.986 -23.407 -9.470 1.00 24.69 133 SER C N 1
ATOM 5333 C CA . SER C 1 133 ? 29.240 -22.755 -10.706 1.00 25.22 133 SER C CA 1
ATOM 5334 C C . SER C 1 133 ? 28.239 -21.591 -10.757 1.00 25.05 133 SER C C 1
ATOM 5335 O O . SER C 1 133 ? 28.048 -20.867 -9.777 1.00 25.52 133 SER C O 1
ATOM 5338 N N . THR C 1 134 ? 27.601 -21.462 -11.900 1.00 24.57 134 THR C N 1
ATOM 5339 C CA . THR C 1 134 ? 26.546 -20.527 -12.204 1.00 24.71 134 THR C CA 1
ATOM 5340 C C . THR C 1 134 ? 25.363 -20.765 -11.250 1.00 23.91 134 THR C C 1
ATOM 5341 O O . THR C 1 134 ? 24.816 -19.799 -10.697 1.00 22.45 134 THR C O 1
ATOM 5345 N N . GLY C 1 135 ? 25.008 -22.058 -11.069 1.00 22.08 135 GLY C N 1
ATOM 5346 C CA . GLY C 1 135 ? 24.120 -22.542 -10.024 1.00 22.11 135 GLY C CA 1
ATOM 5347 C C . GLY C 1 135 ? 24.890 -23.464 -9.079 1.00 23.10 135 GLY C C 1
ATOM 5348 O O . GLY C 1 135 ? 26.122 -23.569 -9.157 1.00 24.04 135 GLY C O 1
ATOM 5349 N N . ILE C 1 136 ? 24.189 -24.110 -8.155 1.00 21.34 136 ILE C N 1
ATOM 5350 C CA . ILE C 1 136 ? 24.827 -25.088 -7.300 1.00 20.80 136 ILE C CA 1
ATOM 5351 C C . ILE C 1 136 ? 24.145 -26.446 -7.453 1.00 21.45 136 ILE C C 1
ATOM 5352 O O . ILE C 1 136 ? 22.945 -26.572 -7.279 1.00 20.53 136 ILE C O 1
ATOM 5357 N N . GLY C 1 137 ? 24.926 -27.448 -7.833 1.00 20.83 137 GLY C N 1
ATOM 5358 C CA . GLY C 1 137 ? 24.374 -28.765 -8.078 1.00 21.14 137 GLY C CA 1
ATOM 5359 C C . GLY C 1 137 ? 25.209 -29.709 -7.245 1.00 21.01 137 GLY C C 1
ATOM 5360 O O . GLY C 1 137 ? 26.145 -29.285 -6.580 1.00 20.42 137 GLY C O 1
ATOM 5361 N N . GLY C 1 138 ? 24.856 -30.976 -7.268 1.00 21.36 138 GLY C N 1
ATOM 5362 C CA . GLY C 1 138 ? 25.608 -31.949 -6.519 1.00 21.79 138 GLY C CA 1
ATOM 5363 C C . GLY C 1 138 ? 25.216 -33.345 -6.938 1.00 21.85 138 GLY C C 1
ATOM 5364 O O . GLY C 1 138 ? 24.435 -33.539 -7.865 1.00 21.62 138 GLY C O 1
ATOM 5365 N N . GLY C 1 139 ? 25.774 -34.308 -6.238 1.00 20.78 139 GLY C N 1
ATOM 5366 C CA . GLY C 1 139 ? 25.428 -35.693 -6.435 1.00 21.03 139 GLY C CA 1
ATOM 5367 C C . GLY C 1 139 ? 25.874 -36.427 -5.195 1.00 20.09 139 GLY C C 1
ATOM 5368 O O . GLY C 1 139 ? 26.782 -35.979 -4.491 1.00 19.15 139 GLY C O 1
ATOM 5369 N N . VAL C 1 140 ? 25.163 -37.502 -4.888 1.00 19.89 140 VAL C N 1
ATOM 5370 C CA . VAL C 1 140 ? 25.495 -38.347 -3.767 1.00 20.80 140 VAL C CA 1
ATOM 5371 C C . VAL C 1 140 ? 25.858 -39.721 -4.325 1.00 20.09 140 VAL C C 1
ATOM 5372 O O . VAL C 1 140 ? 25.089 -40.285 -5.107 1.00 19.15 140 VAL C O 1
ATOM 5376 N N . VAL C 1 141 ? 26.979 -40.278 -3.883 1.00 20.36 141 VAL C N 1
ATOM 5377 C CA . VAL C 1 141 ? 27.443 -41.581 -4.408 1.00 21.74 141 VAL C CA 1
ATOM 5378 C C . VAL C 1 141 ? 27.544 -42.581 -3.276 1.00 22.14 141 VAL C C 1
ATOM 5379 O O . VAL C 1 141 ? 28.335 -42.400 -2.356 1.00 23.46 141 VAL C O 1
ATOM 5383 N N . LEU C 1 142 ? 26.709 -43.615 -3.303 1.00 22.91 142 LEU C N 1
ATOM 5384 C CA . LEU C 1 142 ? 26.720 -44.634 -2.249 1.00 24.70 142 LEU C CA 1
ATOM 5385 C C . LEU C 1 142 ? 26.863 -46.117 -2.722 1.00 25.83 142 LEU C C 1
ATOM 5386 O O . LEU C 1 142 ? 26.354 -46.430 -3.776 1.00 24.01 142 LEU C O 1
ATOM 5391 N N . GLY C 1 143 ? 27.683 -47.006 -2.093 1.00 27.36 143 GLY C N 1
ATOM 5392 C CA . GLY C 1 143 ? 28.994 -47.507 -2.678 1.00 29.10 143 GLY C CA 1
ATOM 5393 C C . GLY C 1 143 ? 28.734 -47.596 -4.162 1.00 28.32 143 GLY C C 1
ATOM 5394 O O . GLY C 1 143 ? 28.388 -48.633 -4.737 1.00 29.17 143 GLY C O 1
ATOM 5395 N N . GLY C 1 144 ? 29.086 -46.541 -4.861 1.00 28.62 144 GLY C N 1
ATOM 5396 C CA . GLY C 1 144 ? 30.028 -46.610 -5.958 1.00 27.77 144 GLY C CA 1
ATOM 5397 C C . GLY C 1 144 ? 28.969 -46.218 -7.011 1.00 26.70 144 GLY C C 1
ATOM 5398 O O . GLY C 1 144 ? 29.269 -46.069 -8.179 1.00 28.10 144 GLY C O 1
ATOM 5399 N N . ARG C 1 145 ? 27.713 -46.039 -6.584 1.00 26.57 145 ARG C N 1
ATOM 5400 C CA . ARG C 1 145 ? 26.564 -45.715 -7.482 1.00 26.44 145 ARG C CA 1
ATOM 5401 C C . ARG C 1 145 ? 25.790 -44.432 -7.112 1.00 26.39 145 ARG C C 1
ATOM 5402 O O . ARG C 1 145 ? 25.669 -44.095 -5.930 1.00 26.57 145 ARG C O 1
ATOM 5410 N N . VAL C 1 146 ? 25.283 -43.719 -8.114 1.00 26.40 146 VAL C N 1
ATOM 5411 C CA . VAL C 1 146 ? 24.552 -42.459 -7.908 1.00 27.67 146 VAL C CA 1
ATOM 5412 C C . VAL C 1 146 ? 23.190 -42.704 -7.213 1.00 27.97 146 VAL C C 1
ATOM 5413 O O . VAL C 1 146 ? 22.442 -43.633 -7.574 1.00 26.79 146 VAL C O 1
ATOM 5417 N N . LEU C 1 147 ? 22.917 -41.909 -6.171 1.00 27.82 147 LEU C N 1
ATOM 5418 C CA . LEU C 1 147 ? 21.636 -41.929 -5.496 1.00 28.04 147 LEU C CA 1
ATOM 5419 C C . LEU C 1 147 ? 20.704 -41.158 -6.422 1.00 28.00 147 LEU C C 1
ATOM 5420 O O . LEU C 1 147 ? 20.825 -39.922 -6.536 1.00 26.84 147 LEU C O 1
ATOM 5425 N N . ARG C 1 148 ? 19.798 -41.857 -7.097 1.00 27.58 148 ARG C N 1
ATOM 5426 C CA . ARG C 1 148 ? 18.932 -41.148 -8.056 1.00 29.73 148 ARG C CA 1
ATOM 5427 C C . ARG C 1 148 ? 17.627 -40.596 -7.473 1.00 28.47 148 ARG C C 1
ATOM 5428 O O . ARG C 1 148 ? 17.113 -39.582 -7.965 1.00 29.21 148 ARG C O 1
ATOM 5436 N N . GLY C 1 149 ? 17.117 -41.249 -6.430 1.00 26.97 149 GLY C N 1
ATOM 5437 C CA . GLY C 1 149 ? 15.885 -40.836 -5.793 1.00 25.55 149 GLY C CA 1
ATOM 5438 C C . GLY C 1 149 ? 14.702 -41.528 -6.461 1.00 26.12 149 GLY C C 1
ATOM 5439 O O . GLY C 1 149 ? 14.798 -41.985 -7.603 1.00 25.87 149 GLY C O 1
ATOM 5440 N N . GLU C 1 150 ? 13.577 -41.567 -5.752 1.00 24.71 150 GLU C N 1
ATOM 5441 C CA . GLU C 1 150 ? 12.346 -42.162 -6.248 1.00 25.12 150 GLU C CA 1
ATOM 5442 C C . GLU C 1 150 ? 11.852 -41.564 -7.584 1.00 24.41 150 GLU C C 1
ATOM 5443 O O . GLU C 1 150 ? 11.378 -42.287 -8.456 1.00 23.47 150 GLU C O 1
ATOM 5449 N N . ARG C 1 151 ? 12.025 -40.265 -7.750 1.00 24.31 151 ARG C N 1
ATOM 5450 C CA . ARG C 1 151 ? 11.509 -39.526 -8.910 1.00 25.40 151 ARG C CA 1
ATOM 5451 C C . ARG C 1 151 ? 12.630 -38.943 -9.765 1.00 26.76 151 ARG C C 1
ATOM 5452 O O . ARG C 1 151 ? 12.395 -38.058 -10.600 1.00 27.35 151 ARG C O 1
ATOM 5460 N N . GLY C 1 152 ? 13.845 -39.432 -9.560 1.00 27.89 152 GLY C N 1
ATOM 5461 C CA . GLY C 1 152 ? 15.043 -38.817 -10.152 1.00 29.25 152 GLY C CA 1
ATOM 5462 C C . GLY C 1 152 ? 15.443 -37.479 -9.596 1.00 30.58 152 GLY C C 1
ATOM 5463 O O . GLY C 1 152 ? 16.223 -36.747 -10.224 1.00 32.31 152 GLY C O 1
ATOM 5464 N N . GLN C 1 153 ? 14.918 -37.109 -8.431 1.00 30.72 153 GLN C N 1
ATOM 5465 C CA . GLN C 1 153 ? 15.184 -35.783 -7.850 1.00 30.93 153 GLN C CA 1
ATOM 5466 C C . GLN C 1 153 ? 16.282 -35.895 -6.803 1.00 29.06 153 GLN C C 1
ATOM 5467 O O . GLN C 1 153 ? 16.573 -34.914 -6.143 1.00 30.39 153 GLN C O 1
ATOM 5473 N N . GLY C 1 154 ? 16.856 -37.079 -6.616 1.00 27.59 154 GLY C N 1
ATOM 5474 C CA . GLY C 1 154 ? 17.864 -37.293 -5.583 1.00 24.40 154 GLY C CA 1
ATOM 5475 C C . GLY C 1 154 ? 19.096 -36.414 -5.775 1.00 22.93 154 GLY C C 1
ATOM 5476 O O . GLY C 1 154 ? 19.472 -36.093 -6.888 1.00 21.15 154 GLY C O 1
ATOM 5477 N N . GLY C 1 155 ? 19.718 -36.027 -4.677 1.00 21.88 155 GLY C N 1
ATOM 5478 C CA . GLY C 1 155 ? 20.932 -35.235 -4.750 1.00 22.17 155 GLY C CA 1
ATOM 5479 C C . GLY C 1 155 ? 20.780 -33.822 -5.252 1.00 21.75 155 GLY C C 1
ATOM 5480 O O . GLY C 1 155 ? 21.687 -33.302 -5.847 1.00 22.50 155 GLY C O 1
ATOM 5481 N N . GLU C 1 156 ? 19.654 -33.169 -4.994 1.00 21.99 156 GLU C N 1
ATOM 5482 C CA . GLU C 1 156 ? 19.514 -31.777 -5.406 1.00 22.21 156 GLU C CA 1
ATOM 5483 C C . GLU C 1 156 ? 20.071 -30.883 -4.294 1.00 22.46 156 GLU C C 1
ATOM 5484 O O . GLU C 1 156 ? 19.326 -30.181 -3.593 1.00 21.27 156 GLU C O 1
ATOM 5490 N N . LEU C 1 157 ? 21.397 -30.948 -4.122 1.00 21.82 157 LEU C N 1
ATOM 5491 C CA . LEU C 1 157 ? 22.051 -30.405 -2.929 1.00 21.05 157 LEU C CA 1
ATOM 5492 C C . LEU C 1 157 ? 22.000 -28.876 -2.856 1.00 20.62 157 LEU C C 1
ATOM 5493 O O . LEU C 1 157 ? 22.027 -28.280 -1.751 1.00 21.06 157 LEU C O 1
ATOM 5498 N N . GLY C 1 158 ? 21.927 -28.251 -4.014 1.00 20.37 158 GLY C N 1
ATOM 5499 C CA . GLY C 1 158 ? 21.830 -26.783 -4.100 1.00 20.42 158 GLY C CA 1
ATOM 5500 C C . GLY C 1 158 ? 20.540 -26.215 -3.487 1.00 21.01 158 GLY C C 1
ATOM 5501 O O . GLY C 1 158 ? 20.429 -25.015 -3.282 1.00 20.12 158 GLY C O 1
ATOM 5502 N N . HIS C 1 159 ? 19.572 -27.084 -3.184 1.00 20.96 159 HIS C N 1
ATOM 5503 C CA . HIS C 1 159 ? 18.261 -26.628 -2.747 1.00 20.77 159 HIS C CA 1
ATOM 5504 C C . HIS C 1 159 ? 17.903 -27.036 -1.343 1.00 20.79 159 HIS C C 1
ATOM 5505 O O . HIS C 1 159 ? 16.733 -26.946 -0.939 1.00 20.98 159 HIS C O 1
ATOM 5512 N N . LEU C 1 160 ? 18.909 -27.429 -0.564 1.00 20.18 160 LEU C N 1
ATOM 5513 C CA . LEU C 1 160 ? 18.723 -27.498 0.885 1.00 20.01 160 LEU C CA 1
ATOM 5514 C C . LEU C 1 160 ? 18.484 -26.086 1.448 1.00 18.50 160 LEU C C 1
ATOM 5515 O O . LEU C 1 160 ? 19.154 -25.140 1.039 1.00 16.87 160 LEU C O 1
ATOM 5520 N N . THR C 1 161 ? 17.534 -25.952 2.367 1.00 17.80 161 THR C N 1
ATOM 5521 C CA . THR C 1 161 ? 17.147 -24.639 2.912 1.00 18.54 161 THR C CA 1
ATOM 5522 C C . THR C 1 161 ? 18.123 -24.287 4.020 1.00 19.01 161 THR C C 1
ATOM 5523 O O . THR C 1 161 ? 18.115 -24.973 5.005 1.00 20.15 161 THR C O 1
ATOM 5527 N N . LEU C 1 162 ? 18.974 -23.271 3.841 1.00 18.71 162 LEU C N 1
ATOM 5528 C CA . LEU C 1 162 ? 19.895 -22.901 4.923 1.00 19.54 162 LEU C CA 1
ATOM 5529 C C . LEU C 1 162 ? 19.459 -21.631 5.621 1.00 20.03 162 LEU C C 1
ATOM 5530 O O . LEU C 1 162 ? 19.893 -21.379 6.740 1.00 19.95 162 LEU C O 1
ATOM 5535 N N . LEU C 1 163 ? 18.693 -20.788 4.913 1.00 19.23 163 LEU C N 1
ATOM 5536 C CA . LEU C 1 163 ? 18.269 -19.496 5.463 1.00 18.83 163 LEU C CA 1
ATOM 5537 C C . LEU C 1 163 ? 16.760 -19.251 5.231 1.00 19.17 163 LEU C C 1
ATOM 5538 O O . LEU C 1 163 ? 16.351 -18.594 4.253 1.00 19.30 163 LEU C O 1
ATOM 5543 N N . PRO C 1 164 ? 15.915 -19.741 6.148 1.00 20.27 164 PRO C N 1
ATOM 5544 C CA . PRO C 1 164 ? 14.501 -19.365 5.995 1.00 19.84 164 PRO C CA 1
ATOM 5545 C C . PRO C 1 164 ? 14.347 -17.861 6.046 1.00 19.40 164 PRO C C 1
ATOM 5546 O O . PRO C 1 164 ? 14.980 -17.206 6.865 1.00 20.74 164 PRO C O 1
ATOM 5550 N N . GLY C 1 165 ? 13.546 -17.309 5.136 1.00 19.03 165 GLY C N 1
ATOM 5551 C CA . GLY C 1 165 ? 13.376 -15.867 5.044 1.00 18.87 165 GLY C CA 1
ATOM 5552 C C . GLY C 1 165 ? 14.512 -15.269 4.221 1.00 19.78 165 GLY C C 1
ATOM 5553 O O . GLY C 1 165 ? 14.646 -14.048 4.157 1.00 20.05 165 GLY C O 1
ATOM 5554 N N . GLY C 1 166 ? 15.309 -16.131 3.580 1.00 19.81 166 GLY C N 1
ATOM 5555 C CA . GLY C 1 166 ? 16.434 -15.696 2.754 1.00 20.26 166 GLY C CA 1
ATOM 5556 C C . GLY C 1 166 ? 16.011 -15.311 1.344 1.00 22.05 166 GLY C C 1
ATOM 5557 O O . GLY C 1 166 ? 14.839 -15.247 1.047 1.00 23.06 166 GLY C O 1
ATOM 5558 N N . PRO C 1 167 ? 16.977 -15.070 0.453 1.00 22.59 167 PRO C N 1
ATOM 5559 C CA . PRO C 1 167 ? 16.684 -14.623 -0.911 1.00 21.95 167 PRO C CA 1
ATOM 5560 C C . PRO C 1 167 ? 15.991 -15.664 -1.764 1.00 20.78 167 PRO C C 1
ATOM 5561 O O . PRO C 1 167 ? 16.268 -16.864 -1.645 1.00 20.65 167 PRO C O 1
ATOM 5565 N N . ALA C 1 168 ? 15.049 -15.187 -2.592 1.00 20.45 168 ALA C N 1
ATOM 5566 C CA . ALA C 1 168 ? 14.246 -16.039 -3.475 1.00 18.69 168 ALA C CA 1
ATOM 5567 C C . ALA C 1 168 ? 15.195 -16.914 -4.342 1.00 19.45 168 ALA C C 1
ATOM 5568 O O . ALA C 1 168 ? 16.250 -16.417 -4.839 1.00 18.84 168 ALA C O 1
ATOM 5570 N N . CYS C 1 169 ? 14.802 -18.180 -4.547 1.00 18.90 169 CYS C N 1
ATOM 5571 C CA . CYS C 1 169 ? 15.560 -19.118 -5.375 1.00 19.47 169 CYS C CA 1
ATOM 5572 C C . CYS C 1 169 ? 14.896 -19.345 -6.722 1.00 19.65 169 CYS C C 1
ATOM 5573 O O . CYS C 1 169 ? 13.674 -19.271 -6.836 1.00 21.09 169 CYS C O 1
ATOM 5576 N N . GLY C 1 170 ? 15.679 -19.635 -7.754 1.00 20.17 170 GLY C N 1
ATOM 5577 C CA . GLY C 1 170 ? 15.107 -20.084 -9.017 1.00 20.81 170 GLY C CA 1
ATOM 5578 C C . GLY C 1 170 ? 14.137 -21.258 -8.880 1.00 20.92 170 GLY C C 1
ATOM 5579 O O . GLY C 1 170 ? 13.196 -21.364 -9.652 1.00 20.48 170 GLY C O 1
ATOM 5580 N N . CYS C 1 171 ? 14.353 -22.145 -7.910 1.00 21.19 171 CYS C N 1
ATOM 5581 C CA . CYS C 1 171 ? 13.448 -23.321 -7.764 1.00 22.22 171 CYS C CA 1
ATOM 5582 C C . CYS C 1 171 ? 12.012 -23.034 -7.314 1.00 22.19 171 CYS C C 1
ATOM 5583 O O . CYS C 1 171 ? 11.127 -23.890 -7.476 1.00 22.46 171 CYS C O 1
ATOM 5586 N N . GLY C 1 172 ? 11.767 -21.836 -6.787 1.00 22.31 172 GLY C N 1
ATOM 5587 C CA . GLY C 1 172 ? 10.467 -21.514 -6.211 1.00 21.92 172 GLY C CA 1
ATOM 5588 C C . GLY C 1 172 ? 10.514 -21.347 -4.698 1.00 22.62 172 GLY C C 1
ATOM 5589 O O . GLY C 1 172 ? 9.488 -20.936 -4.088 1.00 21.65 172 GLY C O 1
ATOM 5590 N N . LEU C 1 173 ? 11.673 -21.663 -4.092 1.00 20.75 173 LEU C N 1
ATOM 5591 C CA . LEU C 1 173 ? 11.825 -21.483 -2.623 1.00 21.40 173 LEU C CA 1
ATOM 5592 C C . LEU C 1 173 ? 12.633 -20.225 -2.283 1.00 21.15 173 LEU C C 1
ATOM 5593 O O . LEU C 1 173 ? 12.708 -19.297 -3.100 1.00 20.76 173 LEU C O 1
ATOM 5598 N N . GLU C 1 174 ? 13.214 -20.187 -1.077 1.00 20.08 174 GLU C N 1
ATOM 5599 C CA . GLU C 1 174 ? 14.037 -19.063 -0.684 1.00 19.79 174 GLU C CA 1
ATOM 5600 C C . GLU C 1 174 ? 15.087 -19.542 0.308 1.00 18.38 174 GLU C C 1
ATOM 5601 O O . GLU C 1 174 ? 14.825 -20.470 1.126 1.00 20.12 174 GLU C O 1
ATOM 5607 N N . GLY C 1 175 ? 16.271 -18.928 0.278 1.00 17.88 175 GLY C N 1
ATOM 5608 C CA . GLY C 1 175 ? 17.274 -19.265 1.297 1.00 16.05 175 GLY C CA 1
ATOM 5609 C C . GLY C 1 175 ? 17.888 -20.643 1.020 1.00 17.78 175 GLY C C 1
ATOM 5610 O O . GLY C 1 175 ? 18.502 -21.246 1.888 1.00 16.64 175 GLY C O 1
ATOM 5611 N N . CYS C 1 176 ? 17.740 -21.140 -0.209 1.00 17.40 176 CYS C N 1
ATOM 5612 C CA . CYS C 1 176 ? 18.433 -22.396 -0.645 1.00 18.60 176 CYS C CA 1
ATOM 5613 C C . CYS C 1 176 ? 19.914 -22.114 -0.732 1.00 18.55 176 CYS C C 1
ATOM 5614 O O . CYS C 1 176 ? 20.304 -20.964 -1.015 1.00 18.70 176 CYS C O 1
ATOM 5617 N N . LEU C 1 177 ? 20.748 -23.133 -0.542 1.00 17.37 177 LEU C N 1
ATOM 5618 C CA . LEU C 1 177 ? 22.178 -22.982 -0.797 1.00 17.28 177 LEU C CA 1
ATOM 5619 C C . LEU C 1 177 ? 22.501 -22.313 -2.136 1.00 17.20 177 LEU C C 1
ATOM 5620 O O . LEU C 1 177 ? 23.304 -21.380 -2.178 1.00 16.17 177 LEU C O 1
ATOM 5625 N N . GLU C 1 178 ? 21.835 -22.740 -3.221 1.00 17.36 178 GLU C N 1
ATOM 5626 C CA . GLU C 1 178 ? 22.065 -22.103 -4.520 1.00 16.21 178 GLU C CA 1
ATOM 5627 C C . GLU C 1 178 ? 21.797 -20.593 -4.510 1.00 17.20 178 GLU C C 1
ATOM 5628 O O . GLU C 1 178 ? 22.640 -19.799 -4.989 1.00 17.68 178 GLU C O 1
ATOM 5634 N N . ALA C 1 179 ? 20.664 -20.199 -3.930 1.00 16.75 179 ALA C N 1
ATOM 5635 C CA . ALA C 1 179 ? 20.236 -18.784 -3.821 1.00 17.73 179 ALA C CA 1
ATOM 5636 C C . ALA C 1 179 ? 21.145 -17.903 -2.961 1.00 17.65 179 ALA C C 1
ATOM 5637 O O . ALA C 1 179 ? 21.080 -16.643 -3.023 1.00 18.39 179 ALA C O 1
ATOM 5639 N N . LEU C 1 180 ? 21.937 -18.536 -2.123 1.00 17.01 180 LEU C N 1
ATOM 5640 C CA . LEU C 1 180 ? 22.889 -17.830 -1.233 1.00 18.13 180 LEU C CA 1
ATOM 5641 C C . LEU C 1 180 ? 24.311 -17.774 -1.778 1.00 18.39 180 LEU C C 1
ATOM 5642 O O . LEU C 1 180 ? 25.048 -16.807 -1.526 1.00 19.54 180 LEU C O 1
ATOM 5647 N N . ALA C 1 181 ? 24.705 -18.790 -2.529 1.00 17.61 181 ALA C N 1
ATOM 5648 C CA . ALA C 1 181 ? 26.134 -18.970 -2.764 1.00 18.78 181 ALA C CA 1
ATOM 5649 C C . ALA C 1 181 ? 26.568 -19.318 -4.176 1.00 18.59 181 ALA C C 1
ATOM 5650 O O . ALA C 1 181 ? 27.761 -19.411 -4.427 1.00 19.24 181 ALA C O 1
ATOM 5652 N N . ALA C 1 182 ? 25.631 -19.547 -5.083 1.00 17.64 182 ALA C N 1
ATOM 5653 C CA . ALA C 1 182 ? 26.003 -19.844 -6.459 1.00 18.94 182 ALA C CA 1
ATOM 5654 C C . ALA C 1 182 ? 26.620 -18.597 -7.121 1.00 19.56 182 ALA C C 1
ATOM 5655 O O . ALA C 1 182 ? 26.444 -17.466 -6.661 1.00 19.70 182 ALA C O 1
ATOM 5657 N N . GLY C 1 183 ? 27.281 -18.814 -8.247 1.00 20.67 183 GLY C N 1
ATOM 5658 C CA . GLY C 1 183 ? 27.749 -17.748 -9.125 1.00 19.92 183 GLY C CA 1
ATOM 5659 C C . GLY C 1 183 ? 26.749 -16.631 -9.404 1.00 20.83 183 GLY C C 1
ATOM 5660 O O . GLY C 1 183 ? 27.074 -15.460 -9.243 1.00 20.38 183 GLY C O 1
ATOM 5661 N N . ARG C 1 184 ? 25.558 -16.981 -9.844 1.00 20.75 184 ARG C N 1
ATOM 5662 C CA . ARG C 1 184 ? 24.536 -15.977 -10.141 1.00 21.92 184 ARG C CA 1
ATOM 5663 C C . ARG C 1 184 ? 24.053 -15.257 -8.882 1.00 21.17 184 ARG C C 1
ATOM 5664 O O . ARG C 1 184 ? 23.654 -14.097 -8.962 1.00 20.78 184 ARG C O 1
ATOM 5672 N N . ALA C 1 185 ? 24.100 -15.957 -7.745 1.00 19.96 185 ALA C N 1
ATOM 5673 C CA . ALA C 1 185 ? 23.754 -15.359 -6.434 1.00 19.00 185 ALA C CA 1
ATOM 5674 C C . ALA C 1 185 ? 24.799 -14.332 -6.011 1.00 19.53 185 ALA C C 1
ATOM 5675 O O . ALA C 1 185 ? 24.451 -13.243 -5.595 1.00 17.89 185 ALA C O 1
ATOM 5677 N N . LEU C 1 186 ? 26.088 -14.657 -6.200 1.00 19.18 186 LEU C N 1
ATOM 5678 C CA . LEU C 1 186 ? 27.162 -13.716 -5.978 1.00 19.88 186 LEU C CA 1
ATOM 5679 C C . LEU C 1 186 ? 26.979 -12.490 -6.875 1.00 20.34 186 LEU C C 1
ATOM 5680 O O . LEU C 1 186 ? 27.080 -11.355 -6.403 1.00 20.33 186 LEU C O 1
ATOM 5685 N N . GLU C 1 187 ? 26.699 -12.709 -8.164 1.00 20.45 187 GLU C N 1
ATOM 5686 C CA . GLU C 1 187 ? 26.520 -11.585 -9.107 1.00 20.43 187 GLU C CA 1
ATOM 5687 C C . GLU C 1 187 ? 25.264 -10.766 -8.801 1.00 19.97 187 GLU C C 1
ATOM 5688 O O . GLU C 1 187 ? 25.244 -9.543 -8.949 1.00 19.60 187 GLU C O 1
ATOM 5694 N N . ARG C 1 188 ? 24.212 -11.454 -8.394 1.00 18.56 188 ARG C N 1
ATOM 5695 C CA . ARG C 1 188 ? 22.992 -10.781 -7.929 1.00 18.45 188 ARG C CA 1
ATOM 5696 C C . ARG C 1 188 ? 23.279 -9.795 -6.772 1.00 18.81 188 ARG C C 1
ATOM 5697 O O . ARG C 1 188 ? 22.898 -8.601 -6.813 1.00 18.96 188 ARG C O 1
ATOM 5705 N N . ASP C 1 189 ? 23.921 -10.294 -5.720 1.00 19.26 189 ASP C N 1
ATOM 5706 C CA . ASP C 1 189 ? 24.126 -9.458 -4.552 1.00 20.04 189 ASP C CA 1
ATOM 5707 C C . ASP C 1 189 ? 25.172 -8.362 -4.804 1.00 19.86 189 ASP C C 1
ATOM 5708 O O . ASP C 1 189 ? 25.037 -7.253 -4.284 1.00 19.76 189 ASP C O 1
ATOM 5713 N N . ALA C 1 190 ? 26.247 -8.702 -5.527 1.00 20.17 190 ALA C N 1
ATOM 5714 C CA . ALA C 1 190 ? 27.300 -7.731 -5.841 1.00 20.08 190 ALA C CA 1
ATOM 5715 C C . ALA C 1 190 ? 26.742 -6.613 -6.730 1.00 21.65 190 ALA C C 1
ATOM 5716 O O . ALA C 1 190 ? 27.063 -5.438 -6.528 1.00 22.38 190 ALA C O 1
ATOM 5718 N N . THR C 1 191 ? 25.927 -6.984 -7.743 1.00 22.23 191 THR C N 1
ATOM 5719 C CA . THR C 1 191 ? 25.342 -6.008 -8.643 1.00 21.80 191 THR C CA 1
ATOM 5720 C C . THR C 1 191 ? 24.396 -5.079 -7.842 1.00 22.70 191 THR C C 1
ATOM 5721 O O . THR C 1 191 ? 24.377 -3.845 -8.036 1.00 21.77 191 THR C O 1
ATOM 5725 N N . TYR C 1 192 ? 23.608 -5.662 -6.926 1.00 21.52 192 TYR C N 1
ATOM 5726 C CA . TYR C 1 192 ? 22.758 -4.824 -6.029 1.00 20.16 192 TYR C CA 1
ATOM 5727 C C . TYR C 1 192 ? 23.569 -3.912 -5.081 1.00 20.18 192 TYR C C 1
ATOM 5728 O O . TYR C 1 192 ? 23.339 -2.708 -4.999 1.00 21.03 192 TYR C O 1
ATOM 5737 N N . ALA C 1 193 ? 24.524 -4.467 -4.359 1.00 20.75 193 ALA C N 1
ATOM 5738 C CA . ALA C 1 193 ? 25.220 -3.702 -3.320 1.00 21.32 193 ALA C CA 1
ATOM 5739 C C . ALA C 1 193 ? 26.184 -2.633 -3.910 1.00 22.08 193 ALA C C 1
ATOM 5740 O O . ALA C 1 193 ? 26.390 -1.579 -3.294 1.00 21.91 193 ALA C O 1
ATOM 5742 N N . PHE C 1 194 ? 26.790 -2.926 -5.066 1.00 22.43 194 PHE C N 1
ATOM 5743 C CA . PHE C 1 194 ? 27.688 -1.972 -5.752 1.00 23.48 194 PHE C CA 1
ATOM 5744 C C . PHE C 1 194 ? 26.942 -1.018 -6.678 1.00 24.82 194 PHE C C 1
ATOM 5745 O O . PHE C 1 194 ? 27.538 -0.048 -7.202 1.00 24.71 194 PHE C O 1
ATOM 5753 N N . GLN C 1 195 ? 25.661 -1.333 -6.919 1.00 24.36 195 GLN C N 1
ATOM 5754 C CA . GLN C 1 195 ? 24.780 -0.495 -7.695 1.00 26.14 195 GLN C CA 1
ATOM 5755 C C . GLN C 1 195 ? 25.256 -0.283 -9.146 1.00 27.44 195 GLN C C 1
ATOM 5756 O O . GLN C 1 195 ? 25.041 0.792 -9.709 1.00 26.72 195 GLN C O 1
ATOM 5762 N N . ARG C 1 196 ? 25.859 -1.324 -9.721 1.00 27.74 196 ARG C N 1
ATOM 5763 C CA . ARG C 1 196 ? 26.296 -1.387 -11.096 1.00 28.34 196 ARG C CA 1
ATOM 5764 C C . ARG C 1 196 ? 26.480 -2.876 -11.411 1.00 28.82 196 ARG C C 1
ATOM 5765 O O . ARG C 1 196 ? 26.601 -3.663 -10.481 1.00 29.38 196 ARG C O 1
ATOM 5773 N N . PRO C 1 197 ? 26.491 -3.270 -12.703 1.00 29.07 197 PRO C N 1
ATOM 5774 C CA . PRO C 1 197 ? 26.651 -4.674 -13.074 1.00 29.63 197 PRO C CA 1
ATOM 5775 C C . PRO C 1 197 ? 27.975 -5.195 -12.548 1.00 30.23 197 PRO C C 1
ATOM 5776 O O . PRO C 1 197 ? 29.003 -4.564 -12.760 1.00 29.70 197 PRO C O 1
ATOM 5780 N N . VAL C 1 198 ? 27.956 -6.322 -11.842 1.00 29.71 198 VAL C N 1
ATOM 5781 C CA . VAL C 1 198 ? 29.197 -6.882 -11.306 1.00 30.03 198 VAL C CA 1
ATOM 5782 C C . VAL C 1 198 ? 29.143 -8.379 -11.499 1.00 30.24 198 VAL C C 1
ATOM 5783 O O . VAL C 1 198 ? 28.302 -9.041 -10.876 1.00 29.54 198 VAL C O 1
ATOM 5787 N N . ASP C 1 199 ? 30.008 -8.908 -12.374 1.00 30.22 199 ASP C N 1
ATOM 5788 C CA . ASP C 1 199 ? 30.073 -10.351 -12.554 1.00 30.32 199 ASP C CA 1
ATOM 5789 C C . ASP C 1 199 ? 31.037 -10.963 -11.578 1.00 29.92 199 ASP C C 1
ATOM 5790 O O . ASP C 1 199 ? 31.685 -10.240 -10.819 1.00 29.07 199 ASP C O 1
ATOM 5795 N N . THR C 1 200 ? 31.151 -12.294 -11.575 1.00 30.77 200 THR C N 1
ATOM 5796 C CA . THR C 1 200 ? 32.030 -12.933 -10.589 1.00 31.88 200 THR C CA 1
ATOM 5797 C C . THR C 1 200 ? 33.484 -12.492 -10.756 1.00 31.43 200 THR C C 1
ATOM 5798 O O . THR C 1 200 ? 34.187 -12.331 -9.768 1.00 31.71 200 THR C O 1
ATOM 5802 N N . ARG C 1 201 ? 33.922 -12.256 -11.995 1.00 32.03 201 ARG C N 1
ATOM 5803 C CA . ARG C 1 201 ? 35.320 -11.802 -12.250 1.00 31.80 201 ARG C CA 1
ATOM 5804 C C . ARG C 1 201 ? 35.604 -10.466 -11.558 1.00 30.50 201 ARG C C 1
ATOM 5805 O O . ARG C 1 201 ? 36.571 -10.317 -10.818 1.00 30.53 201 ARG C O 1
ATOM 5813 N N . GLU C 1 202 ? 34.729 -9.496 -11.793 1.00 29.66 202 GLU C N 1
ATOM 5814 C CA . GLU C 1 202 ? 34.859 -8.198 -11.166 1.00 28.89 202 GLU C CA 1
ATOM 5815 C C . GLU C 1 202 ? 34.775 -8.356 -9.638 1.00 28.84 202 GLU C C 1
ATOM 5816 O O . GLU C 1 202 ? 35.588 -7.764 -8.862 1.00 28.29 202 GLU C O 1
ATOM 5822 N N . LEU C 1 203 ? 33.810 -9.166 -9.187 1.00 26.71 203 LEU C N 1
ATOM 5823 C CA . LEU C 1 203 ? 33.646 -9.386 -7.740 1.00 25.68 203 LEU C CA 1
ATOM 5824 C C . LEU C 1 203 ? 34.927 -9.926 -7.130 1.00 25.18 203 LEU C C 1
ATOM 5825 O O . LEU C 1 203 ? 35.380 -9.440 -6.103 1.00 24.62 203 LEU C O 1
ATOM 5830 N N . PHE C 1 204 ? 35.498 -10.952 -7.755 1.00 25.67 204 PHE C N 1
ATOM 5831 C CA . PHE C 1 204 ? 36.737 -11.554 -7.249 1.00 27.18 204 PHE C CA 1
ATOM 5832 C C . PHE C 1 204 ? 37.943 -10.595 -7.355 1.00 28.11 204 PHE C C 1
ATOM 5833 O O . PHE C 1 204 ? 38.836 -10.612 -6.494 1.00 27.49 204 PHE C O 1
ATOM 5841 N N . ARG C 1 205 ? 37.957 -9.764 -8.404 1.00 29.05 205 ARG C N 1
ATOM 5842 C CA . ARG C 1 205 ? 38.927 -8.656 -8.480 1.00 29.84 205 ARG C CA 1
ATOM 5843 C C . ARG C 1 205 ? 38.810 -7.668 -7.295 1.00 30.56 205 ARG C C 1
ATOM 5844 O O . ARG C 1 205 ? 39.815 -7.317 -6.664 1.00 30.45 205 ARG C O 1
ATOM 5852 N N . LEU C 1 206 ? 37.584 -7.244 -6.984 1.00 30.24 206 LEU C N 1
ATOM 5853 C CA . LEU C 1 206 ? 37.328 -6.382 -5.814 1.00 29.73 206 LEU C CA 1
ATOM 5854 C C . LEU C 1 206 ? 37.752 -7.036 -4.519 1.00 29.92 206 LEU C C 1
ATOM 5855 O O . LEU C 1 206 ? 38.324 -6.369 -3.640 1.00 30.52 206 LEU C O 1
ATOM 5860 N N . PHE C 1 207 ? 37.503 -8.342 -4.405 1.00 29.90 207 PHE C N 1
ATOM 5861 C CA . PHE C 1 207 ? 37.884 -9.109 -3.220 1.00 30.40 207 PHE C CA 1
ATOM 5862 C C . PHE C 1 207 ? 39.396 -9.048 -3.029 1.00 31.91 207 PHE C C 1
ATOM 5863 O O . PHE C 1 207 ? 39.877 -8.686 -1.950 1.00 31.62 207 PHE C O 1
ATOM 5871 N N . GLN C 1 208 ? 40.129 -9.430 -4.079 1.00 33.39 208 GLN C N 1
ATOM 5872 C CA . GLN C 1 208 ? 41.603 -9.431 -4.026 1.00 35.76 208 GLN C CA 1
ATOM 5873 C C . GLN C 1 208 ? 42.168 -8.044 -3.796 1.00 35.63 208 GLN C C 1
ATOM 5874 O O . GLN C 1 208 ? 43.200 -7.910 -3.166 1.00 36.87 208 GLN C O 1
ATOM 5880 N N . ALA C 1 209 ? 41.466 -7.019 -4.279 1.00 35.86 209 ALA C N 1
ATOM 5881 C CA . ALA C 1 209 ? 41.850 -5.625 -4.041 1.00 35.86 209 ALA C CA 1
ATOM 5882 C C . ALA C 1 209 ? 41.515 -5.155 -2.629 1.00 35.59 209 ALA C C 1
ATOM 5883 O O . ALA C 1 209 ? 41.899 -4.058 -2.244 1.00 36.17 209 ALA C O 1
ATOM 5885 N N . GLY C 1 210 ? 40.840 -5.992 -1.841 1.00 34.23 210 GLY C N 1
ATOM 5886 C CA . GLY C 1 210 ? 40.543 -5.645 -0.451 1.00 32.72 210 GLY C CA 1
ATOM 5887 C C . GLY C 1 210 ? 39.306 -4.759 -0.286 1.00 31.61 210 GLY C C 1
ATOM 5888 O O . GLY C 1 210 ? 39.123 -4.112 0.748 1.00 31.87 210 GLY C O 1
ATOM 5889 N N . ASP C 1 211 ? 38.447 -4.707 -1.291 1.00 29.93 211 ASP C N 1
ATOM 5890 C CA . ASP C 1 211 ? 37.196 -3.990 -1.093 1.00 29.05 211 ASP C CA 1
ATOM 5891 C C . ASP C 1 211 ? 36.356 -4.645 0.072 1.00 28.09 211 ASP C C 1
ATOM 5892 O O . ASP C 1 211 ? 36.096 -5.844 0.044 1.00 27.53 211 ASP C O 1
ATOM 5897 N N . PRO C 1 212 ? 35.980 -3.859 1.105 1.00 27.10 212 PRO C N 1
ATOM 5898 C CA . PRO C 1 212 ? 35.285 -4.417 2.275 1.00 26.36 212 PRO C CA 1
ATOM 5899 C C . PRO C 1 212 ? 33.935 -5.046 1.926 1.00 26.58 212 PRO C C 1
ATOM 5900 O O . PRO C 1 212 ? 33.608 -6.099 2.435 1.00 25.50 212 PRO C O 1
ATOM 5904 N N . LYS C 1 213 ? 33.175 -4.382 1.058 1.00 26.52 213 LYS C N 1
ATOM 5905 C CA . LYS C 1 213 ? 31.893 -4.864 0.646 1.00 27.79 213 LYS C CA 1
ATOM 5906 C C . LYS C 1 213 ? 31.999 -6.214 -0.062 1.00 27.52 213 LYS C C 1
ATOM 5907 O O . LYS C 1 213 ? 31.183 -7.133 0.186 1.00 26.13 213 LYS C O 1
ATOM 5913 N N . ALA C 1 214 ? 32.999 -6.326 -0.940 1.00 25.92 214 ALA C N 1
ATOM 5914 C CA . ALA C 1 214 ? 33.240 -7.566 -1.678 1.00 26.01 214 ALA C CA 1
ATOM 5915 C C . ALA C 1 214 ? 33.686 -8.652 -0.738 1.00 25.20 214 ALA C C 1
ATOM 5916 O O . ALA C 1 214 ? 33.222 -9.790 -0.885 1.00 26.04 214 ALA C O 1
ATOM 5918 N N . GLU C 1 215 ? 34.576 -8.333 0.210 1.00 25.16 215 GLU C N 1
ATOM 5919 C CA . GLU C 1 215 ? 35.007 -9.357 1.210 1.00 25.52 215 GLU C CA 1
ATOM 5920 C C . GLU C 1 215 ? 33.832 -9.872 2.014 1.00 24.44 215 GLU C C 1
ATOM 5921 O O . GLU C 1 215 ? 33.748 -11.061 2.234 1.00 23.65 215 GLU C O 1
ATOM 5927 N N . ARG C 1 216 ? 32.955 -8.965 2.472 1.00 23.19 216 ARG C N 1
ATOM 5928 C CA . ARG C 1 216 ? 31.805 -9.350 3.294 1.00 22.54 216 ARG C CA 1
ATOM 5929 C C . ARG C 1 216 ? 30.916 -10.351 2.549 1.00 22.92 216 ARG C C 1
ATOM 5930 O O . ARG C 1 216 ? 30.490 -11.375 3.098 1.00 22.55 216 ARG C O 1
ATOM 5938 N N . LEU C 1 217 ? 30.662 -10.045 1.287 1.00 23.12 217 LEU C N 1
ATOM 5939 C CA . LEU C 1 217 ? 29.718 -10.769 0.471 1.00 24.75 217 LEU C CA 1
ATOM 5940 C C . LEU C 1 217 ? 30.277 -12.156 0.081 1.00 24.28 217 LEU C C 1
ATOM 5941 O O . LEU C 1 217 ? 29.562 -13.163 0.124 1.00 23.29 217 LEU C O 1
ATOM 5946 N N . VAL C 1 218 ? 31.556 -12.192 -0.304 1.00 24.46 218 VAL C N 1
ATOM 5947 C CA . VAL C 1 218 ? 32.208 -13.445 -0.696 1.00 23.84 218 VAL C CA 1
ATOM 5948 C C . VAL C 1 218 ? 32.387 -14.425 0.466 1.00 23.07 218 VAL C C 1
ATOM 5949 O O . VAL C 1 218 ? 32.168 -15.639 0.309 1.00 22.85 218 VAL C O 1
ATOM 5953 N N . LEU C 1 219 ? 32.833 -13.921 1.616 1.00 21.62 219 LEU C N 1
ATOM 5954 C CA . LEU C 1 219 ? 33.019 -14.761 2.794 1.00 21.27 219 LEU C CA 1
ATOM 5955 C C . LEU C 1 219 ? 31.682 -15.336 3.331 1.00 21.29 219 LEU C C 1
ATOM 5956 O O . LEU C 1 219 ? 31.608 -16.481 3.806 1.00 20.07 219 LEU C O 1
ATOM 5961 N N . GLN C 1 220 ? 30.609 -14.541 3.240 1.00 21.22 220 GLN C N 1
ATOM 5962 C CA . GLN C 1 220 ? 29.304 -15.036 3.618 1.00 19.72 220 GLN C CA 1
ATOM 5963 C C . GLN C 1 220 ? 28.888 -16.233 2.781 1.00 19.05 220 GLN C C 1
ATOM 5964 O O . GLN C 1 220 ? 28.418 -17.224 3.317 1.00 19.89 220 GLN C O 1
ATOM 5970 N N . ALA C 1 221 ? 29.058 -16.138 1.471 1.00 19.20 221 ALA C N 1
ATOM 5971 C CA . ALA C 1 221 ? 28.670 -17.209 0.559 1.00 19.73 221 ALA C CA 1
ATOM 5972 C C . ALA C 1 221 ? 29.552 -18.441 0.814 1.00 19.94 221 ALA C C 1
ATOM 5973 O O . ALA C 1 221 ? 29.064 -19.603 0.880 1.00 20.68 221 ALA C O 1
ATOM 5975 N N . ALA C 1 222 ? 30.853 -18.204 0.988 1.00 20.13 222 ALA C N 1
ATOM 5976 C CA . ALA C 1 222 ? 31.789 -19.289 1.379 1.00 19.67 222 ALA C CA 1
ATOM 5977 C C . ALA C 1 222 ? 31.311 -19.992 2.643 1.00 19.90 222 ALA C C 1
ATOM 5978 O O . ALA C 1 222 ? 31.261 -21.219 2.708 1.00 19.30 222 ALA C O 1
ATOM 5980 N N . ARG C 1 223 ? 30.991 -19.232 3.689 1.00 19.85 223 ARG C N 1
ATOM 5981 C CA . ARG C 1 223 ? 30.559 -19.887 4.929 1.00 19.34 223 ARG C CA 1
ATOM 5982 C C . ARG C 1 223 ? 29.274 -20.705 4.700 1.00 18.23 223 ARG C C 1
ATOM 5983 O O . ARG C 1 223 ? 29.113 -21.771 5.278 1.00 20.31 223 ARG C O 1
ATOM 5991 N N . TYR C 1 224 ? 28.356 -20.205 3.894 1.00 18.83 224 TYR C N 1
ATOM 5992 C CA . TYR C 1 224 ? 27.088 -20.940 3.688 1.00 17.24 224 TYR C CA 1
ATOM 5993 C C . TYR C 1 224 ? 27.358 -22.295 3.022 1.00 17.83 224 TYR C C 1
ATOM 5994 O O . TYR C 1 224 ? 26.692 -23.275 3.320 1.00 19.09 224 TYR C O 1
ATOM 6003 N N . VAL C 1 225 ? 28.294 -22.342 2.074 1.00 17.95 225 VAL C N 1
ATOM 6004 C CA . VAL C 1 225 ? 28.677 -23.620 1.462 1.00 18.66 225 VAL C CA 1
ATOM 6005 C C . VAL C 1 225 ? 29.218 -24.591 2.539 1.00 17.04 225 VAL C C 1
ATOM 6006 O O . VAL C 1 225 ? 28.909 -25.788 2.551 1.00 19.06 225 VAL C O 1
ATOM 6010 N N . GLY C 1 226 ? 30.051 -24.069 3.432 1.00 17.76 226 GLY C N 1
ATOM 6011 C CA . GLY C 1 226 ? 30.630 -24.891 4.513 1.00 17.26 226 GLY C CA 1
ATOM 6012 C C . GLY C 1 226 ? 29.534 -25.415 5.409 1.00 17.64 226 GLY C C 1
ATOM 6013 O O . GLY C 1 226 ? 29.592 -26.563 5.842 1.00 17.05 226 GLY C O 1
ATOM 6014 N N . ILE C 1 227 ? 28.541 -24.563 5.737 1.00 17.03 227 ILE C N 1
ATOM 6015 C CA . ILE C 1 227 ? 27.466 -24.989 6.627 1.00 16.41 227 ILE C CA 1
ATOM 6016 C C . ILE C 1 227 ? 26.589 -26.027 5.947 1.00 16.54 227 ILE C C 1
ATOM 6017 O O . ILE C 1 227 ? 26.200 -27.041 6.570 1.00 17.52 227 ILE C O 1
ATOM 6022 N N . GLY C 1 228 ? 26.295 -25.803 4.668 1.00 15.72 228 GLY C N 1
ATOM 6023 C CA . GLY C 1 228 ? 25.460 -26.757 3.899 1.00 16.77 228 GLY C CA 1
ATOM 6024 C C . GLY C 1 228 ? 26.124 -28.113 3.756 1.00 16.66 228 GLY C C 1
ATOM 6025 O O . GLY C 1 228 ? 25.460 -29.160 3.844 1.00 15.07 228 GLY C O 1
ATOM 6026 N N . LEU C 1 229 ? 27.430 -28.112 3.482 1.00 16.37 229 LEU C N 1
ATOM 6027 C CA . LEU C 1 229 ? 28.154 -29.391 3.388 1.00 16.30 229 LEU C CA 1
ATOM 6028 C C . LEU C 1 229 ? 28.179 -30.065 4.755 1.00 17.39 229 LEU C C 1
ATOM 6029 O O . LEU C 1 229 ? 27.916 -31.255 4.859 1.00 19.59 229 LEU C O 1
ATOM 6034 N N . ALA C 1 230 ? 28.417 -29.298 5.811 1.00 16.57 230 ALA C N 1
ATOM 6035 C CA . ALA C 1 230 ? 28.509 -29.898 7.148 1.00 17.43 230 ALA C CA 1
ATOM 6036 C C . ALA C 1 230 ? 27.158 -30.494 7.550 1.00 18.56 230 ALA C C 1
ATOM 6037 O O . ALA C 1 230 ? 27.071 -31.542 8.196 1.00 18.50 230 ALA C O 1
ATOM 6039 N N . SER C 1 231 ? 26.089 -29.809 7.169 1.00 18.88 231 SER C N 1
ATOM 6040 C CA . SER C 1 231 ? 24.736 -30.284 7.431 1.00 20.70 231 SER C CA 1
ATOM 6041 C C . SER C 1 231 ? 24.400 -31.605 6.650 1.00 20.73 231 SER C C 1
ATOM 6042 O O . SER C 1 231 ? 23.814 -32.550 7.192 1.00 20.52 231 SER C O 1
ATOM 6045 N N . LEU C 1 232 ? 24.793 -31.670 5.383 1.00 20.34 232 LEU C N 1
ATOM 6046 C CA . LEU C 1 232 ? 24.613 -32.901 4.583 1.00 21.32 232 LEU C CA 1
ATOM 6047 C C . LEU C 1 232 ? 25.362 -34.096 5.147 1.00 21.21 232 LEU C C 1
ATOM 6048 O O . LEU C 1 232 ? 24.982 -35.260 4.951 1.00 22.05 232 LEU C O 1
ATOM 6053 N N . VAL C 1 233 ? 26.462 -33.818 5.822 1.00 21.14 233 VAL C N 1
ATOM 6054 C CA . VAL C 1 233 ? 27.229 -34.863 6.507 1.00 21.15 233 VAL C CA 1
ATOM 6055 C C . VAL C 1 233 ? 26.384 -35.567 7.564 1.00 21.60 233 VAL C C 1
ATOM 6056 O O . VAL C 1 233 ? 26.518 -36.789 7.783 1.00 20.78 233 VAL C O 1
ATOM 6060 N N . LYS C 1 234 ? 25.515 -34.813 8.236 1.00 21.18 234 LYS C N 1
ATOM 6061 C CA . LYS C 1 234 ? 24.594 -35.441 9.220 1.00 20.81 234 LYS C CA 1
ATOM 6062 C C . LYS C 1 234 ? 23.572 -36.366 8.579 1.00 20.46 234 LYS C C 1
ATOM 6063 O O . LYS C 1 234 ? 23.160 -37.324 9.184 1.00 21.99 234 LYS C O 1
ATOM 6069 N N . ALA C 1 235 ? 23.150 -36.080 7.363 1.00 20.33 235 ALA C N 1
ATOM 6070 C CA . ALA C 1 235 ? 22.202 -36.951 6.714 1.00 22.25 235 ALA C CA 1
ATOM 6071 C C . ALA C 1 235 ? 22.898 -38.185 6.128 1.00 23.33 235 ALA C C 1
ATOM 6072 O O . ALA C 1 235 ? 22.398 -39.291 6.270 1.00 25.57 235 ALA C O 1
ATOM 6074 N N . PHE C 1 236 ? 24.024 -37.980 5.443 1.00 23.60 236 PHE C N 1
ATOM 6075 C CA . PHE C 1 236 ? 24.649 -39.010 4.625 1.00 24.34 236 PHE C CA 1
ATOM 6076 C C . PHE C 1 236 ? 25.879 -39.680 5.278 1.00 24.86 236 PHE C C 1
ATOM 6077 O O . PHE C 1 236 ? 26.136 -40.868 4.994 1.00 25.21 236 PHE C O 1
ATOM 6085 N N . ASP C 1 237 ? 26.623 -38.947 6.126 1.00 23.31 237 ASP C N 1
ATOM 6086 C CA . ASP C 1 237 ? 27.875 -39.452 6.696 1.00 23.86 237 ASP C CA 1
ATOM 6087 C C . ASP C 1 237 ? 28.762 -40.036 5.569 1.00 21.90 237 ASP C C 1
ATOM 6088 O O . ASP C 1 237 ? 29.139 -41.186 5.611 1.00 22.54 237 ASP C O 1
ATOM 6093 N N . PRO C 1 238 ? 29.109 -39.237 4.540 1.00 21.51 238 PRO C N 1
ATOM 6094 C CA . PRO C 1 238 ? 29.859 -39.867 3.432 1.00 20.93 238 PRO C CA 1
ATOM 6095 C C . PRO C 1 238 ? 31.344 -40.110 3.808 1.00 20.80 238 PRO C C 1
ATOM 6096 O O . PRO C 1 238 ? 31.854 -39.548 4.773 1.00 21.45 238 PRO C O 1
ATOM 6100 N N . GLY C 1 239 ? 32.025 -40.965 3.061 1.00 22.10 239 GLY C N 1
ATOM 6101 C CA . GLY C 1 239 ? 33.462 -41.175 3.291 1.00 22.01 239 GLY C CA 1
ATOM 6102 C C . GLY C 1 239 ? 34.197 -39.862 3.092 1.00 22.39 239 GLY C C 1
ATOM 6103 O O . GLY C 1 239 ? 35.044 -39.500 3.914 1.00 23.83 239 GLY C O 1
ATOM 6104 N N . VAL C 1 240 ? 33.907 -39.145 1.996 1.00 22.33 240 VAL C N 1
ATOM 6105 C CA . VAL C 1 240 ? 34.515 -37.837 1.771 1.00 21.90 240 VAL C CA 1
ATOM 6106 C C . VAL C 1 240 ? 33.555 -36.872 1.077 1.00 21.06 240 VAL C C 1
ATOM 6107 O O . VAL C 1 240 ? 32.603 -37.285 0.434 1.00 20.84 240 VAL C O 1
ATOM 6111 N N . VAL C 1 241 ? 33.826 -35.588 1.214 1.00 20.06 241 VAL C N 1
ATOM 6112 C CA . VAL C 1 241 ? 33.047 -34.568 0.565 1.00 19.15 241 VAL C CA 1
ATOM 6113 C C . VAL C 1 241 ? 33.971 -33.928 -0.428 1.00 19.69 241 VAL C C 1
ATOM 6114 O O . VAL C 1 241 ? 35.108 -33.589 -0.087 1.00 18.94 241 VAL C O 1
ATOM 6118 N N . VAL C 1 242 ? 33.474 -33.755 -1.648 1.00 18.97 242 VAL C N 1
ATOM 6119 C CA . VAL C 1 242 ? 34.252 -33.220 -2.748 1.00 19.90 242 VAL C CA 1
ATOM 6120 C C . VAL C 1 242 ? 33.584 -31.946 -3.232 1.00 20.34 242 VAL C C 1
ATOM 6121 O O . VAL C 1 242 ? 32.380 -31.954 -3.522 1.00 20.31 242 VAL C O 1
ATOM 6125 N N . LEU C 1 243 ? 34.358 -30.864 -3.323 1.00 20.50 243 LEU C N 1
ATOM 6126 C CA . LEU C 1 243 ? 33.817 -29.557 -3.792 1.00 21.04 243 LEU C CA 1
ATOM 6127 C C . LEU C 1 243 ? 34.458 -29.214 -5.115 1.00 20.58 243 LEU C C 1
ATOM 6128 O O . LEU C 1 243 ? 35.686 -29.045 -5.163 1.00 21.25 243 LEU C O 1
ATOM 6133 N N . GLY C 1 244 ? 33.665 -29.040 -6.170 1.00 21.46 244 GLY C N 1
ATOM 6134 C CA . GLY C 1 244 ? 34.179 -28.495 -7.417 1.00 22.20 244 GLY C CA 1
ATOM 6135 C C . GLY C 1 244 ? 33.365 -27.361 -8.020 1.00 23.46 244 GLY C C 1
ATOM 6136 O O . GLY C 1 244 ? 32.655 -26.651 -7.300 1.00 23.18 244 GLY C O 1
ATOM 6137 N N . GLY C 1 245 ? 33.483 -27.195 -9.344 1.00 23.29 245 GLY C N 1
ATOM 6138 C CA . GLY C 1 245 ? 32.908 -26.042 -10.077 1.00 24.27 245 GLY C CA 1
ATOM 6139 C C . GLY C 1 245 ? 33.870 -24.856 -10.124 1.00 25.38 245 GLY C C 1
ATOM 6140 O O . GLY C 1 245 ? 34.575 -24.586 -9.169 1.00 25.27 245 GLY C O 1
ATOM 6141 N N . GLY C 1 246 ? 33.890 -24.142 -11.241 1.00 27.21 246 GLY C N 1
ATOM 6142 C CA . GLY C 1 246 ? 34.810 -23.015 -11.455 1.00 26.72 246 GLY C CA 1
ATOM 6143 C C . GLY C 1 246 ? 34.656 -21.879 -10.473 1.00 28.04 246 GLY C C 1
ATOM 6144 O O . GLY C 1 246 ? 35.624 -21.156 -10.194 1.00 29.00 246 GLY C O 1
ATOM 6145 N N . VAL C 1 247 ? 33.458 -21.718 -9.897 1.00 28.28 247 VAL C N 1
ATOM 6146 C CA . VAL C 1 247 ? 33.267 -20.623 -8.950 1.00 28.29 247 VAL C CA 1
ATOM 6147 C C . VAL C 1 247 ? 33.926 -20.941 -7.624 1.00 28.93 247 VAL C C 1
ATOM 6148 O O . VAL C 1 247 ? 34.554 -20.067 -7.026 1.00 30.64 247 VAL C O 1
ATOM 6152 N N . ALA C 1 248 ? 33.821 -22.193 -7.174 1.00 28.36 248 ALA C N 1
ATOM 6153 C CA . ALA C 1 248 ? 34.498 -22.626 -5.959 1.00 28.68 248 ALA C CA 1
ATOM 6154 C C . ALA C 1 248 ? 36.007 -22.779 -6.210 1.00 28.82 248 ALA C C 1
ATOM 6155 O O . ALA C 1 248 ? 36.842 -22.314 -5.412 1.00 28.81 248 ALA C O 1
ATOM 6157 N N . LEU C 1 249 ? 36.338 -23.468 -7.296 1.00 28.44 249 LEU C N 1
ATOM 6158 C CA . LEU C 1 249 ? 37.730 -23.788 -7.616 1.00 29.65 249 LEU C CA 1
ATOM 6159 C C . LEU C 1 249 ? 38.589 -22.566 -7.944 1.00 30.13 249 LEU C C 1
ATOM 6160 O O . LEU C 1 249 ? 39.763 -22.497 -7.533 1.00 30.64 249 LEU C O 1
ATOM 6165 N N . ASN C 1 250 ? 37.999 -21.592 -8.630 1.00 30.27 250 ASN C N 1
ATOM 6166 C CA . ASN C 1 250 ? 38.741 -20.420 -9.073 1.00 30.57 250 ASN C CA 1
ATOM 6167 C C . ASN C 1 250 ? 38.602 -19.216 -8.196 1.00 31.12 250 ASN C C 1
ATOM 6168 O O . ASN C 1 250 ? 39.111 -18.161 -8.531 1.00 31.87 250 ASN C O 1
ATOM 6173 N N . ALA C 1 251 ? 37.939 -19.377 -7.060 1.00 31.47 251 ALA C N 1
ATOM 6174 C CA . ALA C 1 251 ? 37.735 -18.278 -6.103 1.00 32.28 251 ALA C CA 1
ATOM 6175 C C . ALA C 1 251 ? 39.043 -17.904 -5.400 1.00 33.25 251 ALA C C 1
ATOM 6176 O O . ALA C 1 251 ? 39.940 -18.741 -5.281 1.00 32.77 251 ALA C O 1
ATOM 6178 N N . PRO C 1 252 ? 39.140 -16.663 -4.896 1.00 34.63 252 PRO C N 1
ATOM 6179 C CA . PRO C 1 252 ? 40.295 -16.240 -4.086 1.00 36.24 252 PRO C CA 1
ATOM 6180 C C . PRO C 1 252 ? 40.538 -17.164 -2.902 1.00 37.57 252 PRO C C 1
ATOM 6181 O O . PRO C 1 252 ? 39.648 -17.933 -2.518 1.00 38.13 252 PRO C O 1
ATOM 6185 N N . GLU C 1 253 ? 41.751 -17.152 -2.347 1.00 38.46 253 GLU C N 1
ATOM 6186 C CA . GLU C 1 253 ? 42.119 -18.169 -1.344 1.00 38.21 253 GLU C CA 1
ATOM 6187 C C . GLU C 1 253 ? 41.393 -18.035 0.014 1.00 36.54 253 GLU C C 1
ATOM 6188 O O . GLU C 1 253 ? 41.193 -19.048 0.757 1.00 36.68 253 GLU C O 1
ATOM 6194 N N . GLY C 1 254 ? 41.084 -16.791 0.363 1.00 33.37 254 GLY C N 1
ATOM 6195 C CA . GLY C 1 254 ? 40.257 -16.484 1.534 1.00 31.74 254 GLY C CA 1
ATOM 6196 C C . GLY C 1 254 ? 38.879 -17.139 1.452 1.00 29.90 254 GLY C C 1
ATOM 6197 O O . GLY C 1 254 ? 38.296 -17.455 2.479 1.00 30.16 254 GLY C O 1
ATOM 6198 N N . TYR C 1 255 ? 38.395 -17.381 0.237 1.00 28.35 255 TYR C N 1
ATOM 6199 C CA . TYR C 1 255 ? 37.117 -18.060 0.035 1.00 27.36 255 TYR C CA 1
ATOM 6200 C C . TYR C 1 255 ? 37.230 -19.480 0.586 1.00 26.89 255 TYR C C 1
ATOM 6201 O O . TYR C 1 255 ? 36.450 -19.897 1.435 1.00 23.86 255 TYR C O 1
ATOM 6210 N N . TRP C 1 256 ? 38.223 -20.222 0.096 1.00 26.52 256 TRP C N 1
ATOM 6211 C CA . TRP C 1 256 ? 38.386 -21.598 0.531 1.00 27.38 256 TRP C CA 1
ATOM 6212 C C . TRP C 1 256 ? 38.639 -21.749 2.037 1.00 26.90 256 TRP C C 1
ATOM 6213 O O . TRP C 1 256 ? 38.075 -22.649 2.713 1.00 25.75 256 TRP C O 1
ATOM 6224 N N . GLU C 1 257 ? 39.446 -20.858 2.599 1.00 25.75 257 GLU C N 1
ATOM 6225 C CA . GLU C 1 257 ? 39.692 -20.890 4.026 1.00 26.29 257 GLU C CA 1
ATOM 6226 C C . GLU C 1 257 ? 38.408 -20.647 4.851 1.00 25.17 257 GLU C C 1
ATOM 6227 O O . GLU C 1 257 ? 38.203 -21.283 5.875 1.00 24.19 257 GLU C O 1
ATOM 6233 N N . ALA C 1 258 ? 37.581 -19.701 4.417 1.00 24.00 258 ALA C N 1
ATOM 6234 C CA . ALA C 1 258 ? 36.354 -19.350 5.141 1.00 24.12 258 ALA C CA 1
ATOM 6235 C C . ALA C 1 258 ? 35.386 -20.534 5.097 1.00 23.00 258 ALA C C 1
ATOM 6236 O O . ALA C 1 258 ? 34.723 -20.841 6.078 1.00 22.64 258 ALA C O 1
ATOM 6238 N N . LEU C 1 259 ? 35.341 -21.184 3.935 1.00 22.25 259 LEU C N 1
ATOM 6239 C CA . LEU C 1 259 ? 34.463 -22.337 3.700 1.00 21.88 259 LEU C CA 1
ATOM 6240 C C . LEU C 1 259 ? 34.833 -23.510 4.633 1.00 21.89 259 LEU C C 1
ATOM 6241 O O . LEU C 1 259 ? 34.009 -24.074 5.347 1.00 19.89 259 LEU C O 1
ATOM 6246 N N . LEU C 1 260 ? 36.094 -23.898 4.580 1.00 22.05 260 LEU C N 1
ATOM 6247 C CA . LEU C 1 260 ? 36.619 -24.931 5.470 1.00 22.73 260 LEU C CA 1
ATOM 6248 C C . LEU C 1 260 ? 36.420 -24.625 6.921 1.00 21.34 260 LEU C C 1
ATOM 6249 O O . LEU C 1 260 ? 36.122 -25.499 7.697 1.00 20.82 260 LEU C O 1
ATOM 6254 N N . GLU C 1 261 ? 36.657 -23.381 7.301 1.00 21.71 261 GLU C N 1
ATOM 6255 C CA . GLU C 1 261 ? 36.470 -22.971 8.674 1.00 22.84 261 GLU C CA 1
ATOM 6256 C C . GLU C 1 261 ? 34.990 -23.166 9.092 1.00 22.68 261 GLU C C 1
ATOM 6257 O O . GLU C 1 261 ? 34.692 -23.646 10.199 1.00 22.95 261 GLU C O 1
ATOM 6263 N N . ALA C 1 262 ? 34.061 -22.805 8.205 1.00 21.42 262 ALA C N 1
ATOM 6264 C CA . ALA C 1 262 ? 32.634 -22.946 8.516 1.00 20.48 262 ALA C CA 1
ATOM 6265 C C . ALA C 1 262 ? 32.281 -24.434 8.554 1.00 20.12 262 ALA C C 1
ATOM 6266 O O . ALA C 1 262 ? 31.583 -24.868 9.422 1.00 19.60 262 ALA C O 1
ATOM 6268 N N . TYR C 1 263 ? 32.778 -25.200 7.589 1.00 20.27 263 TYR C N 1
ATOM 6269 C CA . TYR C 1 263 ? 32.536 -26.646 7.554 1.00 21.71 263 TYR C CA 1
ATOM 6270 C C . TYR C 1 263 ? 33.006 -27.259 8.877 1.00 22.07 263 TYR C C 1
ATOM 6271 O O . TYR C 1 263 ? 32.275 -27.992 9.543 1.00 22.69 263 TYR C O 1
ATOM 6280 N N . ARG C 1 264 ? 34.226 -26.914 9.273 1.00 22.53 264 ARG C N 1
ATOM 6281 C CA . ARG C 1 264 ? 34.752 -27.366 10.561 1.00 23.63 264 ARG C CA 1
ATOM 6282 C C . ARG C 1 264 ? 33.931 -26.909 11.759 1.00 22.31 264 ARG C C 1
ATOM 6283 O O . ARG C 1 264 ? 33.631 -27.724 12.625 1.00 21.98 264 ARG C O 1
ATOM 6291 N N . ARG C 1 265 ? 33.583 -25.622 11.840 1.00 21.63 265 ARG C N 1
ATOM 6292 C CA . ARG C 1 265 ? 32.760 -25.154 12.984 1.00 22.54 265 ARG C CA 1
ATOM 6293 C C . ARG C 1 265 ? 31.416 -25.901 13.084 1.00 20.72 265 ARG C C 1
ATOM 6294 O O . ARG C 1 265 ? 30.859 -26.108 14.169 1.00 21.30 265 ARG C O 1
ATOM 6302 N N . TYR C 1 266 ? 30.865 -26.230 11.938 1.00 20.23 266 TYR C N 1
ATOM 6303 C CA . TYR C 1 266 ? 29.568 -26.964 11.888 1.00 21.13 266 TYR C CA 1
ATOM 6304 C C . TYR C 1 266 ? 29.689 -28.482 11.985 1.00 21.52 266 TYR C C 1
ATOM 6305 O O . TYR C 1 266 ? 28.695 -29.232 11.792 1.00 21.77 266 TYR C O 1
ATOM 6314 N N . LEU C 1 267 ? 30.891 -28.943 12.334 1.00 21.53 267 LEU C N 1
ATOM 6315 C CA . LEU C 1 267 ? 31.071 -30.348 12.699 1.00 21.83 267 LEU C CA 1
ATOM 6316 C C . LEU C 1 267 ? 31.769 -30.508 14.047 1.00 22.94 267 LEU C C 1
ATOM 6317 O O . LEU C 1 267 ? 32.228 -31.610 14.402 1.00 22.67 267 LEU C O 1
ATOM 6322 N N . GLN C 1 268 ? 31.766 -29.425 14.828 1.00 23.98 268 GLN C N 1
ATOM 6323 C CA . GLN C 1 268 ? 32.104 -29.501 16.255 1.00 24.85 268 GLN C CA 1
ATOM 6324 C C . GLN C 1 268 ? 31.175 -30.483 16.906 1.00 25.27 268 GLN C C 1
ATOM 6325 O O . GLN C 1 268 ? 29.950 -30.336 16.829 1.00 24.88 268 GLN C O 1
ATOM 6331 N N . GLY C 1 269 ? 31.770 -31.493 17.527 1.00 26.10 269 GLY C N 1
ATOM 6332 C CA . GLY C 1 269 ? 31.030 -32.566 18.199 1.00 27.16 269 GLY C CA 1
ATOM 6333 C C . GLY C 1 269 ? 30.757 -33.757 17.295 1.00 27.80 269 GLY C C 1
ATOM 6334 O O . GLY C 1 269 ? 30.111 -34.712 17.716 1.00 28.10 269 GLY C O 1
ATOM 6335 N N . TRP C 1 270 ? 31.247 -33.687 16.058 1.00 27.41 270 TRP C N 1
ATOM 6336 C CA . TRP C 1 270 ? 31.035 -34.726 15.068 1.00 27.69 270 TRP C CA 1
ATOM 6337 C C . TRP C 1 270 ? 32.397 -35.186 14.521 1.00 28.16 270 TRP C C 1
ATOM 6338 O O . TRP C 1 270 ? 33.411 -34.495 14.676 1.00 27.58 270 TRP C O 1
ATOM 6349 N N . GLU C 1 271 ? 32.420 -36.359 13.896 1.00 28.70 271 GLU C N 1
ATOM 6350 C CA . GLU C 1 271 ? 33.565 -36.789 13.075 1.00 29.72 271 GLU C CA 1
ATOM 6351 C C . GLU C 1 271 ? 33.440 -36.167 11.680 1.00 29.00 271 GLU C C 1
ATOM 6352 O O . GLU C 1 271 ? 32.495 -36.457 10.963 1.00 29.98 271 GLU C O 1
ATOM 6358 N N . ALA C 1 272 ? 34.366 -35.297 11.297 1.00 28.40 272 ALA C N 1
ATOM 6359 C CA . ALA C 1 272 ? 34.231 -34.568 10.032 1.00 28.14 272 ALA C CA 1
ATOM 6360 C C . ALA C 1 272 ? 34.840 -35.382 8.900 1.00 28.06 272 ALA C C 1
ATOM 6361 O O . ALA C 1 272 ? 35.978 -35.817 9.017 1.00 27.81 272 ALA C O 1
ATOM 6363 N N . PRO C 1 273 ? 34.063 -35.657 7.826 1.00 26.59 273 PRO C N 1
ATOM 6364 C CA . PRO C 1 273 ? 34.733 -36.234 6.682 1.00 24.75 273 PRO C CA 1
ATOM 6365 C C . PRO C 1 273 ? 35.749 -35.272 6.072 1.00 24.03 273 PRO C C 1
ATOM 6366 O O . PRO C 1 273 ? 35.551 -34.073 6.145 1.00 23.88 273 PRO C O 1
ATOM 6370 N N . PRO C 1 274 ? 36.823 -35.806 5.436 1.00 22.95 274 PRO C N 1
ATOM 6371 C CA . PRO C 1 274 ? 37.715 -34.953 4.667 1.00 22.77 274 PRO C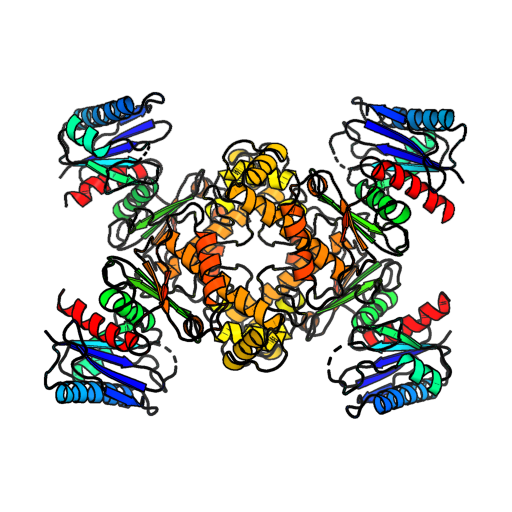 CA 1
ATOM 6372 C C . PRO C 1 274 ? 36.914 -34.178 3.620 1.00 22.39 274 PRO C C 1
ATOM 6373 O O . PRO C 1 274 ? 35.996 -34.725 3.008 1.00 21.52 274 PRO C O 1
ATOM 6377 N N . LEU C 1 275 ? 37.312 -32.939 3.387 1.00 22.72 275 LEU C N 1
ATOM 6378 C CA . LEU C 1 275 ? 36.782 -32.147 2.313 1.00 23.51 275 LEU C CA 1
ATOM 6379 C C . LEU C 1 275 ? 37.891 -31.937 1.296 1.00 23.77 275 LEU C C 1
ATOM 6380 O O . LEU C 1 275 ? 38.978 -31.438 1.624 1.00 23.13 275 LEU C O 1
ATOM 6385 N N . ARG C 1 276 ? 37.612 -32.304 0.042 1.00 22.87 276 ARG C N 1
ATOM 6386 C CA . ARG C 1 276 ? 38.657 -32.345 -0.983 1.00 23.51 276 ARG C CA 1
ATOM 6387 C C . ARG C 1 276 ? 38.218 -31.551 -2.190 1.00 23.61 276 ARG C C 1
ATOM 6388 O O . ARG C 1 276 ? 37.038 -31.564 -2.536 1.00 22.35 276 ARG C O 1
ATOM 6396 N N . ARG C 1 277 ? 39.169 -30.892 -2.847 1.00 24.03 277 ARG C N 1
ATOM 6397 C CA . ARG C 1 277 ? 38.915 -30.248 -4.125 1.00 25.64 277 ARG C CA 1
ATOM 6398 C C . ARG C 1 277 ? 38.754 -31.309 -5.221 1.00 26.08 277 ARG C C 1
ATOM 6399 O O . ARG C 1 277 ? 39.547 -32.276 -5.283 1.00 26.52 277 ARG C O 1
ATOM 6407 N N . ALA C 1 278 ? 37.770 -31.100 -6.094 1.00 25.61 278 ALA C N 1
ATOM 6408 C CA . ALA C 1 278 ? 37.532 -31.900 -7.312 1.00 26.20 278 ALA C CA 1
ATOM 6409 C C . ALA C 1 278 ? 38.759 -31.857 -8.225 1.00 27.18 278 ALA C C 1
ATOM 6410 O O . ALA C 1 278 ? 39.381 -30.810 -8.387 1.00 26.74 278 ALA C O 1
ATOM 6412 N N . ARG C 1 279 ? 39.080 -32.994 -8.833 1.00 27.56 279 ARG C N 1
ATOM 6413 C CA . ARG C 1 279 ? 40.325 -33.110 -9.586 1.00 28.78 279 ARG C CA 1
ATOM 6414 C C . ARG C 1 279 ? 40.136 -33.127 -11.078 1.00 29.69 279 ARG C C 1
ATOM 6415 O O . ARG C 1 279 ? 41.064 -32.792 -11.817 1.00 30.36 279 ARG C O 1
ATOM 6423 N N . LEU C 1 280 ? 38.947 -33.511 -11.536 1.00 29.73 280 LEU C N 1
ATOM 6424 C CA . LEU C 1 280 ? 38.794 -33.863 -12.930 1.00 30.75 280 LEU C CA 1
ATOM 6425 C C . LEU C 1 280 ? 38.475 -32.691 -13.797 1.00 32.34 280 LEU C C 1
ATOM 6426 O O . LEU C 1 280 ? 38.410 -32.827 -15.004 1.00 33.11 280 LEU C O 1
ATOM 6431 N N . GLY C 1 281 ? 38.260 -31.530 -13.197 1.00 34.22 281 GLY C N 1
ATOM 6432 C CA . GLY C 1 281 ? 37.902 -30.354 -14.001 1.00 36.87 281 GLY C CA 1
ATOM 6433 C C . GLY C 1 281 ? 36.789 -30.613 -15.017 1.00 37.70 281 GLY C C 1
ATOM 6434 O O . GLY C 1 281 ? 35.777 -31.233 -14.677 1.00 38.03 281 GLY C O 1
ATOM 6435 N N . ALA C 1 282 ? 37.004 -30.177 -16.272 1.00 38.73 282 ALA C N 1
ATOM 6436 C CA . ALA C 1 282 ? 35.929 -30.085 -17.292 1.00 38.88 282 ALA C CA 1
ATOM 6437 C C . ALA C 1 282 ? 35.545 -31.409 -17.887 1.00 38.64 282 ALA C C 1
ATOM 6438 O O . ALA C 1 282 ? 34.523 -31.501 -18.563 1.00 39.13 282 ALA C O 1
ATOM 6440 N N . GLU C 1 283 ? 36.379 -32.421 -17.675 1.00 37.36 283 GLU C N 1
ATOM 6441 C CA . GLU C 1 283 ? 36.101 -33.758 -18.178 1.00 37.15 283 GLU C CA 1
ATOM 6442 C C . GLU C 1 283 ? 35.228 -34.583 -17.248 1.00 34.73 283 GLU C C 1
ATOM 6443 O O . GLU C 1 283 ? 34.804 -35.672 -17.623 1.00 34.19 283 GLU C O 1
ATOM 6449 N N . ALA C 1 284 ? 34.987 -34.085 -16.037 1.00 33.51 284 ALA C N 1
ATOM 6450 C CA . ALA C 1 284 ? 34.187 -34.831 -15.059 1.00 32.12 284 ALA C CA 1
ATOM 6451 C C . ALA C 1 284 ? 32.878 -35.312 -15.659 1.00 30.22 284 ALA C C 1
ATOM 6452 O O . ALA C 1 284 ? 32.553 -36.481 -15.572 1.00 29.53 284 ALA C O 1
ATOM 6454 N N . GLY C 1 285 ? 32.150 -34.416 -16.320 1.00 30.56 285 GLY C N 1
ATOM 6455 C CA . GLY C 1 285 ? 30.845 -34.763 -16.889 1.00 29.57 285 GLY C CA 1
ATOM 6456 C C . GLY C 1 285 ? 30.915 -35.880 -17.926 1.00 30.22 285 GLY C C 1
ATOM 6457 O O . GLY C 1 285 ? 30.134 -36.835 -17.905 1.00 29.01 285 GLY C O 1
ATOM 6458 N N . LEU C 1 286 ? 31.889 -35.777 -18.826 1.00 30.59 286 LEU C N 1
ATOM 6459 C CA . LEU C 1 286 ? 32.027 -36.786 -19.866 1.00 30.86 286 LEU C CA 1
ATOM 6460 C C . LEU C 1 286 ? 32.453 -38.100 -19.233 1.00 29.45 286 LEU C C 1
ATOM 6461 O O . LEU C 1 286 ? 31.924 -39.158 -19.551 1.00 30.41 286 LEU C O 1
ATOM 6466 N N . LEU C 1 287 ? 33.396 -38.036 -18.303 1.00 29.46 287 LEU C N 1
ATOM 6467 C CA . LEU C 1 287 ? 33.885 -39.253 -17.635 1.00 28.34 287 LEU C CA 1
ATOM 6468 C C . LEU C 1 287 ? 32.790 -39.946 -16.849 1.00 28.37 287 LEU C C 1
ATOM 6469 O O . LEU C 1 287 ? 32.690 -41.188 -16.862 1.00 27.85 287 LEU C O 1
ATOM 6474 N N . GLY C 1 288 ? 31.953 -39.153 -16.155 1.00 28.11 288 GLY C N 1
ATOM 6475 C CA . GLY C 1 288 ? 30.818 -39.732 -15.388 1.00 27.68 288 GLY C CA 1
ATOM 6476 C C . GLY C 1 288 ? 29.691 -40.275 -16.269 1.00 28.44 288 GLY C C 1
ATOM 6477 O O . GLY C 1 288 ? 29.042 -41.243 -15.912 1.00 28.42 288 GLY C O 1
ATOM 6478 N N . ALA C 1 289 ? 29.416 -39.619 -17.399 1.00 29.37 289 ALA C N 1
ATOM 6479 C CA . ALA C 1 289 ? 28.469 -40.188 -18.412 1.00 30.47 289 ALA C CA 1
ATOM 6480 C C . ALA C 1 289 ? 28.952 -41.558 -18.870 1.00 30.74 289 ALA C C 1
ATOM 6481 O O . ALA C 1 289 ? 28.192 -42.540 -18.884 1.00 31.25 289 ALA C O 1
ATOM 6483 N N . ALA C 1 290 ? 30.241 -41.626 -19.211 1.00 31.48 290 ALA C N 1
ATOM 6484 C CA . ALA C 1 290 ? 30.889 -42.887 -19.581 1.00 31.79 290 ALA C CA 1
ATOM 6485 C C . ALA C 1 290 ? 30.827 -43.921 -18.465 1.00 32.46 290 ALA C C 1
ATOM 6486 O O . ALA C 1 290 ? 30.435 -45.056 -18.721 1.00 33.10 290 ALA C O 1
ATOM 6488 N N . LEU C 1 291 ? 31.202 -43.550 -17.233 1.00 31.86 291 LEU C N 1
ATOM 6489 C CA . LEU C 1 291 ? 31.034 -44.460 -16.078 1.00 31.86 291 LEU C CA 1
ATOM 6490 C C . LEU C 1 291 ? 29.575 -44.900 -15.835 1.00 31.74 291 LEU C C 1
ATOM 6491 O O . LEU C 1 291 ? 29.320 -46.024 -15.427 1.00 30.86 291 LEU C O 1
ATOM 6496 N N . THR C 1 292 ? 28.624 -44.002 -16.066 1.00 32.60 292 THR C N 1
ATOM 6497 C CA . THR C 1 292 ? 27.230 -44.369 -15.931 1.00 34.87 292 THR C CA 1
ATOM 6498 C C . THR C 1 292 ? 26.950 -45.575 -16.842 1.00 36.31 292 THR C C 1
ATOM 6499 O O . THR C 1 292 ? 26.453 -46.592 -16.370 1.00 36.55 292 THR C O 1
ATOM 6503 N N . ALA C 1 293 ? 27.352 -45.493 -18.116 1.00 38.42 293 ALA C N 1
ATOM 6504 C CA . ALA C 1 293 ? 27.129 -46.618 -19.054 1.00 40.43 293 ALA C CA 1
ATOM 6505 C C . ALA C 1 293 ? 27.902 -47.855 -18.631 1.00 41.73 293 ALA C C 1
ATOM 6506 O O . ALA C 1 293 ? 27.351 -48.951 -18.576 1.00 42.07 293 ALA C O 1
ATOM 6508 N N . TYR C 1 294 ? 29.174 -47.647 -18.301 1.00 43.28 294 TYR C N 1
ATOM 6509 C CA . TYR C 1 294 ? 30.101 -48.702 -17.962 1.00 44.55 294 TYR C CA 1
ATOM 6510 C C . TYR C 1 294 ? 29.647 -49.498 -16.747 1.00 45.98 294 TYR C C 1
ATOM 6511 O O . TYR C 1 294 ? 29.727 -50.732 -16.754 1.00 45.78 294 TYR C O 1
ATOM 6520 N N . LEU C 1 295 ? 29.185 -48.797 -15.704 1.00 47.05 295 LEU C N 1
ATOM 6521 C CA . LEU C 1 295 ? 28.736 -49.448 -14.475 1.00 48.49 295 LEU C CA 1
ATOM 6522 C C . LEU C 1 295 ? 27.395 -50.147 -14.634 1.00 50.12 295 LEU C C 1
ATOM 6523 O O . LEU C 1 295 ? 27.139 -51.149 -13.969 1.00 49.57 295 LEU C O 1
ATOM 6528 N N . GLU C 1 296 ? 26.543 -49.615 -15.503 1.00 52.60 296 GLU C N 1
ATOM 6529 C CA . GLU C 1 296 ? 25.229 -50.208 -15.726 1.00 55.66 296 GLU C CA 1
ATOM 6530 C C . GLU C 1 296 ? 25.352 -51.551 -16.454 1.00 57.13 296 GLU C C 1
ATOM 6531 O O . GLU C 1 296 ? 24.671 -52.525 -16.101 1.00 57.79 296 GLU C O 1
ATOM 6537 N N . VAL C 1 297 ? 26.228 -51.592 -17.456 1.00 58.39 297 VAL C N 1
ATOM 6538 C CA . VAL C 1 297 ? 26.602 -52.834 -18.119 1.00 59.84 297 VAL C CA 1
ATOM 6539 C C . VAL C 1 297 ? 27.011 -53.877 -17.086 1.00 60.83 297 VAL C C 1
ATOM 6540 O O . VAL C 1 297 ? 26.522 -55.012 -17.117 1.00 61.28 297 VAL C O 1
ATOM 6544 N N . LYS C 1 298 ? 27.896 -53.482 -16.171 1.00 61.85 298 LYS C N 1
ATOM 6545 C CA . LYS C 1 298 ? 28.381 -54.372 -15.113 1.00 63.03 298 LYS C CA 1
ATOM 6546 C C . LYS C 1 298 ? 27.513 -54.316 -13.852 1.00 63.10 298 LYS C C 1
ATOM 6547 O O . LYS C 1 298 ? 26.336 -54.695 -13.865 1.00 63.40 298 LYS C O 1
ATOM 6553 N N . MET D 1 1 ? 11.591 -68.994 8.509 1.00 53.35 1 MET D N 1
ATOM 6554 C CA . MET D 1 1 ? 12.824 -68.343 9.028 1.00 53.23 1 MET D CA 1
ATOM 6555 C C . MET D 1 1 ? 12.461 -67.314 10.092 1.00 51.93 1 MET D C 1
ATOM 6556 O O . MET D 1 1 ? 11.799 -66.322 9.803 1.00 51.62 1 MET D O 1
ATOM 6561 N N . LYS D 1 2 ? 12.880 -67.601 11.325 1.00 50.62 2 LYS D N 1
ATOM 6562 C CA . LYS D 1 2 ? 12.519 -66.839 12.520 1.00 48.74 2 LYS D CA 1
ATOM 6563 C C . LYS D 1 2 ? 13.753 -66.129 13.038 1.00 46.45 2 LYS D C 1
ATOM 6564 O O . LYS D 1 2 ? 14.874 -66.618 12.870 1.00 45.24 2 LYS D O 1
ATOM 6570 N N . VAL D 1 3 ? 13.532 -64.962 13.651 1.00 43.82 3 VAL D N 1
ATOM 6571 C CA . VAL D 1 3 ? 14.595 -64.255 14.377 1.00 41.48 3 VAL D CA 1
ATOM 6572 C C . VAL D 1 3 ? 14.036 -63.745 15.693 1.00 40.21 3 VAL D C 1
ATOM 6573 O O . VAL D 1 3 ? 12.829 -63.797 15.932 1.00 40.28 3 VAL D O 1
ATOM 6577 N N . VAL D 1 4 ? 14.908 -63.248 16.550 1.00 39.07 4 VAL D N 1
ATOM 6578 C CA . VAL D 1 4 ? 14.428 -62.580 17.753 1.00 39.01 4 VAL D CA 1
ATOM 6579 C C . VAL D 1 4 ? 14.748 -61.078 17.690 1.00 38.55 4 VAL D C 1
ATOM 6580 O O . VAL D 1 4 ? 15.878 -60.682 17.404 1.00 38.66 4 VAL D O 1
ATOM 6584 N N . GLY D 1 5 ? 13.736 -60.265 17.952 1.00 38.47 5 GLY D N 1
ATOM 6585 C CA . GLY D 1 5 ? 13.930 -58.845 18.118 1.00 38.68 5 GLY D CA 1
ATOM 6586 C C . GLY D 1 5 ? 14.038 -58.457 19.579 1.00 38.58 5 GLY D C 1
ATOM 6587 O O . GLY D 1 5 ? 13.281 -58.956 20.413 1.00 38.44 5 GLY D O 1
ATOM 6588 N N . LEU D 1 6 ? 14.978 -57.555 19.859 1.00 38.46 6 LEU D N 1
ATOM 6589 C CA . LEU D 1 6 ? 15.197 -56.966 21.181 1.00 38.99 6 LEU D CA 1
ATOM 6590 C C . LEU D 1 6 ? 15.242 -55.423 21.116 1.00 38.82 6 LEU D C 1
ATOM 6591 O O . LEU D 1 6 ? 16.071 -54.855 20.392 1.00 38.20 6 LEU D O 1
ATOM 6596 N N . ASP D 1 7 ? 14.339 -54.773 21.850 1.00 38.89 7 ASP D N 1
ATOM 6597 C CA . ASP D 1 7 ? 14.364 -53.309 22.027 1.00 39.49 7 ASP D CA 1
ATOM 6598 C C . ASP D 1 7 ? 14.769 -52.949 23.462 1.00 39.57 7 ASP D C 1
ATOM 6599 O O . ASP D 1 7 ? 13.996 -53.159 24.401 1.00 39.99 7 ASP D O 1
ATOM 6604 N N . LEU D 1 8 ? 15.978 -52.423 23.610 1.00 40.46 8 LEU D N 1
ATOM 6605 C CA . LEU D 1 8 ? 16.490 -51.972 24.903 1.00 41.67 8 LEU D CA 1
ATOM 6606 C C . LEU D 1 8 ? 16.178 -50.492 25.144 1.00 42.36 8 LEU D C 1
ATOM 6607 O O . LEU D 1 8 ? 16.818 -49.614 24.562 1.00 42.13 8 LEU D O 1
ATOM 6612 N N . GLY D 1 9 ? 15.193 -50.233 25.999 1.00 44.08 9 GLY D N 1
ATOM 6613 C CA . GLY D 1 9 ? 14.861 -48.871 26.439 1.00 46.93 9 GLY D CA 1
ATOM 6614 C C . GLY D 1 9 ? 15.282 -48.678 27.884 1.00 48.60 9 GLY D C 1
ATOM 6615 O O . GLY D 1 9 ? 15.627 -49.648 28.563 1.00 48.61 9 GLY D O 1
ATOM 6616 N N . GLY D 1 10 ? 15.256 -47.433 28.362 1.00 50.33 10 GLY D N 1
ATOM 6617 C CA . GLY D 1 10 ? 15.680 -47.121 29.742 1.00 51.66 10 GLY D CA 1
ATOM 6618 C C . GLY D 1 10 ? 14.765 -47.661 30.836 1.00 52.65 10 GLY D C 1
ATOM 6619 O O . GLY D 1 10 ? 15.227 -48.091 31.897 1.00 52.84 10 GLY D O 1
ATOM 6620 N N . THR D 1 11 ? 13.460 -47.629 30.584 1.00 53.26 11 THR D N 1
ATOM 6621 C CA . THR D 1 11 ? 12.483 -48.152 31.531 1.00 53.82 11 THR D CA 1
ATOM 6622 C C . THR D 1 11 ? 12.223 -49.648 31.300 1.00 53.52 11 THR D C 1
ATOM 6623 O O . THR D 1 11 ? 12.263 -50.437 32.252 1.00 53.66 11 THR D O 1
ATOM 6627 N N . LYS D 1 12 ? 11.973 -50.043 30.046 1.00 52.28 12 LYS D N 1
ATOM 6628 C CA . LYS D 1 12 ? 11.686 -51.458 29.754 1.00 51.35 12 LYS D CA 1
ATOM 6629 C C . LYS D 1 12 ? 12.464 -52.089 28.593 1.00 49.61 12 LYS D C 1
ATOM 6630 O O . LYS D 1 12 ? 13.123 -51.399 27.812 1.00 49.46 12 LYS D O 1
ATOM 6636 N N . ILE D 1 13 ? 12.421 -53.418 28.562 1.00 48.16 13 ILE D N 1
ATOM 6637 C CA . ILE D 1 13 ? 13.029 -54.247 27.540 1.00 46.72 13 ILE D CA 1
ATOM 6638 C C . ILE D 1 13 ? 11.934 -55.027 26.825 1.00 45.86 13 ILE D C 1
ATOM 6639 O O . ILE D 1 13 ? 11.062 -55.651 27.453 1.00 45.70 13 ILE D O 1
ATOM 6644 N N . ALA D 1 14 ? 11.961 -54.967 25.501 1.00 44.41 14 ALA D N 1
ATOM 6645 C CA . ALA D 1 14 ? 11.018 -55.735 24.733 1.00 43.30 14 ALA D CA 1
ATOM 6646 C C . ALA D 1 14 ? 11.747 -56.824 23.951 1.00 42.35 14 ALA D C 1
ATOM 6647 O O . ALA D 1 14 ? 12.890 -56.656 23.508 1.00 42.73 14 ALA D O 1
ATOM 6649 N N . ALA D 1 15 ? 11.096 -57.969 23.840 1.00 41.52 15 ALA D N 1
ATOM 6650 C CA . ALA D 1 15 ? 11.621 -59.089 23.080 1.00 40.88 15 ALA D CA 1
ATOM 6651 C C . ALA D 1 15 ? 10.468 -59.728 22.344 1.00 40.47 15 ALA D C 1
ATOM 6652 O O . ALA D 1 15 ? 9.305 -59.573 22.734 1.00 40.51 15 ALA D O 1
ATOM 6654 N N . GLY D 1 16 ? 10.780 -60.440 21.275 1.00 40.12 16 GLY D N 1
ATOM 6655 C CA . GLY D 1 16 ? 9.731 -61.034 20.454 1.00 40.12 16 GLY D CA 1
ATOM 6656 C C . GLY D 1 16 ? 10.341 -61.835 19.345 1.00 39.93 16 GLY D C 1
ATOM 6657 O O . GLY D 1 16 ? 11.414 -61.503 18.854 1.00 40.11 16 GLY D O 1
ATOM 6658 N N . VAL D 1 17 ? 9.681 -62.923 18.980 1.00 39.97 17 VAL D N 1
ATOM 6659 C CA . VAL D 1 17 ? 10.132 -63.735 17.860 1.00 40.70 17 VAL D CA 1
ATOM 6660 C C . VAL D 1 17 ? 9.431 -63.227 16.597 1.00 40.97 17 VAL D C 1
ATOM 6661 O O . VAL D 1 17 ? 8.233 -62.949 16.610 1.00 40.18 17 VAL D O 1
ATOM 6665 N N . PHE D 1 18 ? 10.197 -63.089 15.523 1.00 41.99 18 PHE D N 1
ATOM 6666 C CA . PHE D 1 18 ? 9.705 -62.433 14.315 1.00 42.90 18 PHE D CA 1
ATOM 6667 C C . PHE D 1 18 ? 9.847 -63.378 13.125 1.00 44.00 18 PHE D C 1
ATOM 6668 O O . PHE D 1 18 ? 10.927 -63.908 12.868 1.00 44.16 18 PHE D O 1
ATOM 6676 N N . ASP D 1 19 ? 8.752 -63.570 12.398 1.00 45.42 19 ASP D N 1
ATOM 6677 C CA . ASP D 1 19 ? 8.745 -64.532 11.317 1.00 47.34 19 ASP D CA 1
ATOM 6678 C C . ASP D 1 19 ? 8.930 -63.857 9.960 1.00 47.76 19 ASP D C 1
ATOM 6679 O O . ASP D 1 19 ? 8.926 -64.535 8.931 1.00 48.58 19 ASP D O 1
ATOM 6684 N N . GLY D 1 20 ? 9.066 -62.529 9.954 1.00 47.76 20 GLY D N 1
ATOM 6685 C CA . GLY D 1 20 ? 9.242 -61.810 8.705 1.00 47.95 20 GLY D CA 1
ATOM 6686 C C . GLY D 1 20 ? 8.071 -60.939 8.333 1.00 48.21 20 GLY D C 1
ATOM 6687 O O . GLY D 1 20 ? 8.215 -60.025 7.514 1.00 48.42 20 GLY D O 1
ATOM 6688 N N . LYS D 1 21 ? 6.917 -61.207 8.950 1.00 48.30 21 LYS D N 1
ATOM 6689 C CA . LYS D 1 21 ? 5.692 -60.448 8.699 1.00 48.52 21 LYS D CA 1
ATOM 6690 C C . LYS D 1 21 ? 5.043 -59.996 9.990 1.00 48.17 21 LYS D C 1
ATOM 6691 O O . LYS D 1 21 ? 4.279 -59.023 10.007 1.00 47.99 21 LYS D O 1
ATOM 6697 N N . ARG D 1 22 ? 5.347 -60.715 11.070 1.00 47.96 22 ARG D N 1
ATOM 6698 C CA . ARG D 1 22 ? 4.509 -60.710 12.278 1.00 47.86 22 ARG D CA 1
ATOM 6699 C C . ARG D 1 22 ? 5.340 -61.083 13.499 1.00 47.03 22 ARG D C 1
ATOM 6700 O O . ARG D 1 22 ? 6.297 -61.850 13.382 1.00 46.10 22 ARG D O 1
ATOM 6708 N N . LEU D 1 23 ? 4.979 -60.537 14.656 1.00 46.55 23 LEU D N 1
ATOM 6709 C CA . LEU D 1 23 ? 5.507 -61.038 15.927 1.00 47.60 23 LEU D CA 1
ATOM 6710 C C . LEU D 1 23 ? 4.792 -62.336 16.339 1.00 48.41 23 LEU D C 1
ATOM 6711 O O . LEU D 1 23 ? 3.568 -62.353 16.453 1.00 48.37 23 LEU D O 1
ATOM 6716 N N . LEU D 1 24 ? 5.556 -63.411 16.556 1.00 49.67 24 LEU D N 1
ATOM 6717 C CA . LEU D 1 24 ? 4.994 -64.679 17.069 1.00 50.81 24 LEU D CA 1
ATOM 6718 C C . LEU D 1 24 ? 4.895 -64.686 18.604 1.00 51.27 24 LEU D C 1
ATOM 6719 O O . LEU D 1 24 ? 4.205 -65.529 19.204 1.00 51.39 24 LEU D O 1
ATOM 6724 N N . SER D 1 25 ? 5.590 -63.738 19.233 1.00 51.49 25 SER D N 1
ATOM 6725 C CA . SER D 1 25 ? 5.469 -63.496 20.672 1.00 51.44 25 SER D CA 1
ATOM 6726 C C . SER D 1 25 ? 5.870 -62.062 20.985 1.00 51.92 25 SER D C 1
ATOM 6727 O O . SER D 1 25 ? 6.428 -61.374 20.133 1.00 51.82 25 SER D O 1
ATOM 6730 N N . LYS D 1 26 ? 5.575 -61.629 22.208 1.00 52.20 26 LYS D N 1
ATOM 6731 C CA . LYS D 1 26 ? 5.987 -60.326 22.708 1.00 52.66 26 LYS D CA 1
ATOM 6732 C C . LYS D 1 26 ? 6.146 -60.392 24.218 1.00 52.64 26 LYS D C 1
ATOM 6733 O O . LYS D 1 26 ? 5.184 -60.694 24.937 1.00 52.13 26 LYS D O 1
ATOM 6739 N N . VAL D 1 27 ? 7.363 -60.086 24.674 1.00 52.91 27 VAL D N 1
ATOM 6740 C CA . VAL D 1 27 ? 7.709 -59.980 26.096 1.00 53.34 27 VAL D CA 1
ATOM 6741 C C . VAL D 1 27 ? 8.159 -58.554 26.432 1.00 54.01 27 VAL D C 1
ATOM 6742 O O . VAL D 1 27 ? 8.989 -57.987 25.725 1.00 54.33 27 VAL D O 1
ATOM 6746 N N . VAL D 1 28 ? 7.606 -57.985 27.500 1.00 54.56 28 VAL D N 1
ATOM 6747 C CA . VAL D 1 28 ? 8.125 -56.756 28.102 1.00 55.19 28 VAL D CA 1
ATOM 6748 C C . VAL D 1 28 ? 8.519 -57.022 29.562 1.00 55.76 28 VAL D C 1
ATOM 6749 O O . VAL D 1 28 ? 7.703 -57.505 30.359 1.00 55.82 28 VAL D O 1
ATOM 6753 N N . VAL D 1 29 ? 9.770 -56.715 29.895 1.00 55.98 29 VAL D N 1
ATOM 6754 C CA . VAL D 1 29 ? 10.266 -56.772 31.267 1.00 56.33 29 VAL D CA 1
ATOM 6755 C C . VAL D 1 29 ? 10.931 -55.436 31.614 1.00 57.05 29 VAL D C 1
ATOM 6756 O O . VAL D 1 29 ? 11.271 -54.674 30.697 1.00 56.80 29 VAL D O 1
ATOM 6760 N N . PRO D 1 30 ? 11.114 -55.130 32.926 1.00 57.71 30 PRO D N 1
ATOM 6761 C CA . PRO D 1 30 ? 11.833 -53.887 33.235 1.00 58.09 30 PRO D CA 1
ATOM 6762 C C . PRO D 1 30 ? 13.305 -53.955 32.823 1.00 58.30 30 PRO D C 1
ATOM 6763 O O . PRO D 1 30 ? 13.862 -55.046 32.668 1.00 57.97 30 PRO D O 1
ATOM 6767 N N . THR D 1 31 ? 13.910 -52.790 32.609 1.00 59.28 31 THR D N 1
ATOM 6768 C CA . THR D 1 31 ? 15.348 -52.707 32.345 1.00 60.22 31 THR D CA 1
ATOM 6769 C C . THR D 1 31 ? 16.064 -52.632 33.689 1.00 61.34 31 THR D C 1
ATOM 6770 O O . THR D 1 31 ? 15.821 -51.698 34.456 1.00 61.38 31 THR D O 1
ATOM 6774 N N . PRO D 1 32 ? 16.938 -53.617 33.980 1.00 62.51 32 PRO D N 1
ATOM 6775 C CA . PRO D 1 32 ? 17.740 -53.660 35.210 1.00 63.49 32 PRO D CA 1
ATOM 6776 C C . PRO D 1 32 ? 18.592 -52.404 35.428 1.00 64.68 32 PRO D C 1
ATOM 6777 O O . PRO D 1 32 ? 19.207 -51.883 34.483 1.00 64.44 32 PRO D O 1
ATOM 6781 N N . LYS D 1 33 ? 18.625 -51.939 36.676 1.00 65.93 33 LYS D N 1
ATOM 6782 C CA . LYS D 1 33 ? 19.387 -50.750 37.059 1.00 67.02 33 LYS D CA 1
ATOM 6783 C C . LYS D 1 33 ? 20.744 -51.128 37.692 1.00 67.67 33 LYS D C 1
ATOM 6784 O O . LYS D 1 33 ? 21.496 -50.266 38.157 1.00 67.72 33 LYS D O 1
ATOM 6790 N N . GLU D 1 34 ? 21.053 -52.423 37.680 1.00 68.40 34 GLU D N 1
ATOM 6791 C CA . GLU D 1 34 ? 22.204 -52.959 38.401 1.00 69.19 34 GLU D CA 1
ATOM 6792 C C . GLU D 1 34 ? 23.510 -52.865 37.605 1.00 69.46 34 GLU D C 1
ATOM 6793 O O . GLU D 1 34 ? 24.576 -53.202 38.122 1.00 69.78 34 GLU D O 1
ATOM 6799 N N . GLY D 1 35 ? 23.433 -52.422 36.351 1.00 69.52 35 GLY D N 1
ATOM 6800 C CA . GLY D 1 35 ? 24.620 -52.386 35.497 1.00 69.58 35 GLY D CA 1
ATOM 6801 C C . GLY D 1 35 ? 24.673 -53.385 34.348 1.00 69.66 35 GLY D C 1
ATOM 6802 O O . GLY D 1 35 ? 23.928 -54.371 34.324 1.00 69.97 35 GLY D O 1
ATOM 6803 N N . GLY D 1 36 ? 25.579 -53.130 33.403 1.00 69.37 36 GLY D N 1
ATOM 6804 C CA . GLY D 1 36 ? 25.663 -53.880 32.154 1.00 69.37 36 GLY D CA 1
ATOM 6805 C C . GLY D 1 36 ? 25.481 -55.384 32.268 1.00 69.24 36 GLY D C 1
ATOM 6806 O O . GLY D 1 36 ? 24.704 -55.981 31.517 1.00 69.24 36 GLY D O 1
ATOM 6807 N N . GLU D 1 37 ? 26.211 -55.986 33.206 1.00 69.07 37 GLU D N 1
ATOM 6808 C CA . GLU D 1 37 ? 26.184 -57.426 33.446 1.00 68.87 37 GLU D CA 1
ATOM 6809 C C . GLU D 1 37 ? 24.761 -57.950 33.466 1.00 67.74 37 GLU D C 1
ATOM 6810 O O . GLU D 1 37 ? 24.435 -58.886 32.734 1.00 67.65 37 GLU D O 1
ATOM 6816 N N . ARG D 1 38 ? 23.921 -57.331 34.296 1.00 66.63 38 ARG D N 1
ATOM 6817 C CA . ARG D 1 38 ? 22.542 -57.787 34.497 1.00 65.96 38 ARG D CA 1
ATOM 6818 C C . ARG D 1 38 ? 21.618 -57.420 33.340 1.00 64.55 38 ARG D C 1
ATOM 6819 O O . ARG D 1 38 ? 20.672 -58.161 33.041 1.00 64.34 38 ARG D O 1
ATOM 6827 N N . VAL D 1 39 ? 21.888 -56.276 32.710 1.00 62.80 39 VAL D N 1
ATOM 6828 C CA . VAL D 1 39 ? 21.173 -55.866 31.494 1.00 60.81 39 VAL D CA 1
ATOM 6829 C C . VAL D 1 39 ? 21.315 -56.959 30.417 1.00 59.70 39 VAL D C 1
ATOM 6830 O O . VAL D 1 39 ? 20.324 -57.551 29.999 1.00 59.04 39 VAL D O 1
ATOM 6834 N N . ALA D 1 40 ? 22.547 -57.257 30.017 1.00 58.81 40 ALA D N 1
ATOM 6835 C CA . ALA D 1 40 ? 22.813 -58.380 29.118 1.00 58.52 40 ALA D CA 1
ATOM 6836 C C . ALA D 1 40 ? 22.075 -59.670 29.534 1.00 58.46 40 ALA D C 1
ATOM 6837 O O . ALA D 1 40 ? 21.565 -60.405 28.676 1.00 58.43 40 ALA D O 1
ATOM 6839 N N . GLU D 1 41 ? 22.014 -59.935 30.840 1.00 57.87 41 GLU D N 1
ATOM 6840 C CA . GLU D 1 41 ? 21.310 -61.109 31.357 1.00 57.71 41 GLU D CA 1
ATOM 6841 C C . GLU D 1 41 ? 19.812 -61.032 31.129 1.00 56.86 41 GLU D C 1
ATOM 6842 O O . GLU D 1 41 ? 19.205 -62.018 30.720 1.00 57.32 41 GLU D O 1
ATOM 6848 N N . ALA D 1 42 ? 19.222 -59.872 31.412 1.00 55.77 42 ALA D N 1
ATOM 6849 C CA . ALA D 1 42 ? 17.784 -59.659 31.236 1.00 54.87 42 ALA D CA 1
ATOM 6850 C C . ALA D 1 42 ? 17.403 -59.716 29.766 1.00 54.03 42 ALA D C 1
ATOM 6851 O O . ALA D 1 42 ? 16.323 -60.177 29.422 1.00 53.98 42 ALA D O 1
ATOM 6853 N N . LEU D 1 43 ? 18.306 -59.245 28.913 1.00 53.40 43 LEU D N 1
ATOM 6854 C CA . LEU D 1 43 ? 18.106 -59.266 27.473 1.00 52.82 43 LEU D CA 1
ATOM 6855 C C . LEU D 1 43 ? 18.071 -60.692 26.943 1.00 53.05 43 LEU D C 1
ATOM 6856 O O . LEU D 1 43 ? 17.170 -61.055 26.179 1.00 52.35 43 LEU D O 1
ATOM 6861 N N . ALA D 1 44 ? 19.047 -61.498 27.363 1.00 53.27 44 ALA D N 1
ATOM 6862 C CA . ALA D 1 44 ? 19.123 -62.901 26.961 1.00 53.63 44 ALA D CA 1
ATOM 6863 C C . ALA D 1 44 ? 17.934 -63.676 27.523 1.00 54.11 44 ALA D C 1
ATOM 6864 O O . ALA D 1 44 ? 17.396 -64.567 26.857 1.00 54.08 44 ALA D O 1
ATOM 6866 N N . GLU D 1 45 ? 1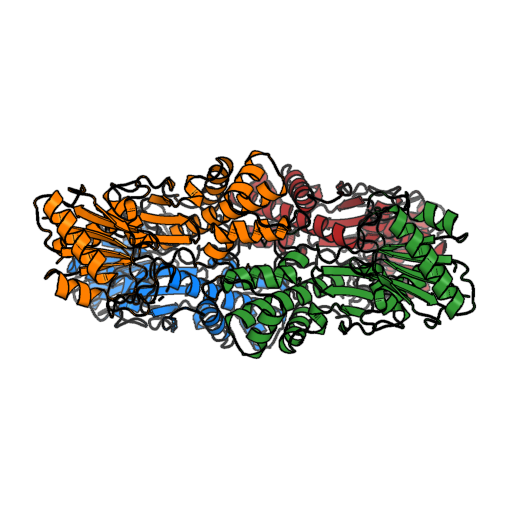7.504 -63.303 28.726 1.00 54.49 45 GLU D N 1
ATOM 6867 C CA . GLU D 1 45 ? 16.379 -63.962 29.386 1.00 55.58 45 GLU D CA 1
ATOM 6868 C C . GLU D 1 45 ? 15.067 -63.713 28.653 1.00 55.33 45 GLU D C 1
ATOM 6869 O O . GLU D 1 45 ? 14.305 -64.654 28.410 1.00 55.53 45 GLU D O 1
ATOM 6875 N N . ALA D 1 46 ? 14.810 -62.451 28.299 1.00 55.10 46 ALA D N 1
ATOM 6876 C CA . ALA D 1 46 ? 13.620 -62.085 27.528 1.00 54.80 46 ALA D CA 1
ATOM 6877 C C . ALA D 1 46 ? 13.645 -62.703 26.123 1.00 54.68 46 ALA D C 1
ATOM 6878 O O . ALA D 1 46 ? 12.594 -63.039 25.576 1.00 54.45 46 ALA D O 1
ATOM 6880 N N . ALA D 1 47 ? 14.841 -62.883 25.563 1.00 54.57 47 ALA D N 1
ATOM 6881 C CA . ALA D 1 47 ? 14.981 -63.573 24.292 1.00 55.36 47 ALA D CA 1
ATOM 6882 C C . ALA D 1 47 ? 14.431 -65.004 24.378 1.00 56.01 47 ALA D C 1
ATOM 6883 O O . ALA D 1 47 ? 13.552 -65.380 23.582 1.00 55.66 47 ALA D O 1
ATOM 6885 N N . GLU D 1 48 ? 14.920 -65.782 25.353 1.00 56.70 48 GLU D N 1
ATOM 6886 C CA . GLU D 1 48 ? 14.486 -67.188 25.531 1.00 57.53 48 GLU D CA 1
ATOM 6887 C C . GLU D 1 48 ? 12.998 -67.272 25.883 1.00 56.56 48 GLU D C 1
ATOM 6888 O O . GLU D 1 48 ? 12.252 -68.032 25.272 1.00 56.12 48 GLU D O 1
ATOM 6894 N N . ARG D 1 49 ? 12.574 -66.461 26.842 1.00 56.39 49 ARG D N 1
ATOM 6895 C CA . ARG D 1 49 ? 11.165 -66.363 27.197 1.00 56.47 49 ARG D CA 1
ATOM 6896 C C . ARG D 1 49 ? 10.258 -66.177 25.979 1.00 56.87 49 ARG D C 1
ATOM 6897 O O . ARG D 1 49 ? 9.216 -66.823 25.887 1.00 56.52 49 ARG D O 1
ATOM 6905 N N . ALA D 1 50 ? 10.657 -65.305 25.047 1.00 57.12 50 ALA D N 1
ATOM 6906 C CA . ALA D 1 50 ? 9.853 -65.034 23.853 1.00 57.22 50 ALA D CA 1
ATOM 6907 C C . ALA D 1 50 ? 9.877 -66.234 22.927 1.00 57.47 50 ALA D C 1
ATOM 6908 O O . ALA D 1 50 ? 8.881 -66.537 22.265 1.00 57.05 50 ALA D O 1
ATOM 6910 N N . GLU D 1 51 ? 11.020 -66.915 22.888 1.00 57.77 51 GLU D N 1
ATOM 6911 C CA . GLU D 1 51 ? 11.171 -68.111 22.073 1.00 58.18 51 GLU D CA 1
ATOM 6912 C C . GLU D 1 51 ? 10.299 -69.252 22.607 1.00 58.86 51 GLU D C 1
ATOM 6913 O O . GLU D 1 51 ? 9.705 -70.016 21.826 1.00 58.85 51 GLU D O 1
ATOM 6919 N N . ARG D 1 52 ? 10.220 -69.350 23.933 1.00 59.47 52 ARG D N 1
ATOM 6920 C CA . ARG D 1 52 ? 9.351 -70.329 24.585 1.00 60.41 52 ARG D CA 1
ATOM 6921 C C . ARG D 1 52 ? 7.899 -69.953 24.333 1.00 60.75 52 ARG D C 1
ATOM 6922 O O . ARG D 1 52 ? 7.112 -70.773 23.839 1.00 60.69 52 ARG D O 1
ATOM 6930 N N . GLU D 1 53 ? 7.563 -68.702 24.657 1.00 60.91 53 GLU D N 1
ATOM 6931 C CA . GLU D 1 53 ? 6.198 -68.186 24.546 1.00 61.04 53 GLU D CA 1
ATOM 6932 C C . GLU D 1 53 ? 5.613 -68.310 23.135 1.00 61.02 53 GLU D C 1
ATOM 6933 O O . GLU D 1 53 ? 4.397 -68.462 22.969 1.00 61.23 53 GLU D O 1
ATOM 6939 N N . ALA D 1 54 ? 6.481 -68.230 22.129 1.00 60.79 54 ALA D N 1
ATOM 6940 C CA . ALA D 1 54 ? 6.066 -68.361 20.735 1.00 60.58 54 ALA D CA 1
ATOM 6941 C C . ALA D 1 54 ? 6.119 -69.818 20.340 1.00 60.42 54 ALA D C 1
ATOM 6942 O O . ALA D 1 54 ? 5.449 -70.233 19.397 1.00 60.54 54 ALA D O 1
ATOM 6944 N N . GLY D 1 55 ? 6.938 -70.587 21.052 1.00 60.06 55 GLY D N 1
ATOM 6945 C CA . GLY D 1 55 ? 7.133 -71.996 20.729 1.00 59.43 55 GLY D CA 1
ATOM 6946 C C . GLY D 1 55 ? 8.033 -72.252 19.527 1.00 58.89 55 GLY D C 1
ATOM 6947 O O . GLY D 1 55 ? 7.835 -73.240 18.808 1.00 58.98 55 GLY D O 1
ATOM 6948 N N . VAL D 1 56 ? 9.017 -71.374 19.310 1.00 58.23 56 VAL D N 1
ATOM 6949 C CA . VAL D 1 56 ? 10.037 -71.560 18.263 1.00 57.48 56 VAL D CA 1
ATOM 6950 C C . VAL D 1 56 ? 11.281 -70.701 18.532 1.00 57.11 56 VAL D C 1
ATOM 6951 O O . VAL D 1 56 ? 11.192 -69.685 19.213 1.00 57.07 56 VAL D O 1
ATOM 6955 N N . ARG D 1 57 ? 12.423 -71.120 17.989 1.00 56.55 57 ARG D N 1
ATOM 6956 C CA . ARG D 1 57 ? 13.715 -70.452 18.186 1.00 56.44 57 ARG D CA 1
ATOM 6957 C C . ARG D 1 57 ? 14.136 -69.619 16.939 1.00 55.98 57 ARG D C 1
ATOM 6958 O O . ARG D 1 57 ? 13.882 -70.020 15.784 1.00 55.66 57 ARG D O 1
ATOM 6966 N N . GLY D 1 58 ? 14.791 -68.478 17.165 1.00 54.97 58 GLY D N 1
ATOM 6967 C CA . GLY D 1 58 ? 15.271 -67.638 16.060 1.00 53.97 58 GLY D CA 1
ATOM 6968 C C . GLY D 1 58 ? 16.696 -67.972 15.668 1.00 53.37 58 GLY D C 1
ATOM 6969 O O . GLY D 1 58 ? 17.503 -68.345 16.521 1.00 53.04 58 GLY D O 1
ATOM 6970 N N . GLU D 1 59 ? 17.022 -67.850 14.380 1.00 52.87 59 GLU D N 1
ATOM 6971 C CA . GLU D 1 59 ? 18.404 -68.099 13.964 1.00 52.44 59 GLU D CA 1
ATOM 6972 C C . GLU D 1 59 ? 19.317 -66.875 14.075 1.00 50.81 59 GLU D C 1
ATOM 6973 O O . GLU D 1 59 ? 20.495 -66.951 13.755 1.00 50.68 59 GLU D O 1
ATOM 6979 N N . ALA D 1 60 ? 18.763 -65.754 14.547 1.00 48.97 60 ALA D N 1
ATOM 6980 C CA . ALA D 1 60 ? 19.550 -64.545 14.844 1.00 46.74 60 ALA D CA 1
ATOM 6981 C C . ALA D 1 60 ? 18.791 -63.594 15.749 1.00 45.60 60 ALA D C 1
ATOM 6982 O O . ALA D 1 60 ? 17.554 -63.695 15.887 1.00 45.17 60 ALA D O 1
ATOM 6984 N N . ILE D 1 61 ? 19.546 -62.678 16.368 1.00 43.86 61 ILE D N 1
ATOM 6985 C CA . ILE D 1 61 ? 18.986 -61.670 17.264 1.00 42.59 61 ILE D CA 1
ATOM 6986 C C . ILE D 1 61 ? 19.261 -60.235 16.783 1.00 41.03 61 ILE D C 1
ATOM 6987 O O . ILE D 1 61 ? 20.373 -59.900 16.409 1.00 40.38 61 ILE D O 1
ATOM 6992 N N . GLY D 1 62 ? 18.228 -59.398 16.802 1.00 40.09 62 GLY D N 1
ATOM 6993 C CA . GLY D 1 62 ? 18.419 -57.980 16.501 1.00 38.60 62 GLY D CA 1
ATOM 6994 C C . GLY D 1 62 ? 18.229 -57.141 17.747 1.00 37.60 62 GLY D C 1
ATOM 6995 O O . GLY D 1 62 ? 17.233 -57.293 18.446 1.00 36.59 62 GLY D O 1
ATOM 6996 N N . LEU D 1 63 ? 19.180 -56.252 18.019 1.00 37.17 63 LEU D N 1
ATOM 6997 C CA . LEU D 1 63 ? 19.124 -55.429 19.227 1.00 37.11 63 LEU D CA 1
ATOM 6998 C C . LEU D 1 63 ? 19.154 -53.936 18.922 1.00 36.90 63 LEU D C 1
ATOM 6999 O O . LEU D 1 63 ? 20.110 -53.423 18.342 1.00 35.87 63 LEU D O 1
ATOM 7004 N N . GLY D 1 64 ? 18.102 -53.242 19.330 1.00 37.23 64 GLY D N 1
ATOM 7005 C CA . GLY D 1 64 ? 17.999 -51.825 19.065 1.00 37.29 64 GLY D CA 1
ATOM 7006 C C . GLY D 1 64 ? 18.162 -51.051 20.355 1.00 38.28 64 GLY D C 1
ATOM 7007 O O . GLY D 1 64 ? 17.639 -51.458 21.407 1.00 37.05 64 GLY D O 1
ATOM 7008 N N . THR D 1 65 ? 18.831 -49.905 20.259 1.00 39.12 65 THR D N 1
ATOM 7009 C CA . THR D 1 65 ? 19.079 -49.069 21.423 1.00 40.61 65 THR D CA 1
ATOM 7010 C C . THR D 1 65 ? 19.372 -47.603 21.077 1.00 41.75 65 THR D C 1
ATOM 7011 O O . THR D 1 65 ? 19.894 -47.333 20.011 1.00 41.02 65 THR D O 1
ATOM 7015 N N . PRO D 1 66 ? 19.028 -46.653 21.984 1.00 44.03 66 PRO D N 1
ATOM 7016 C CA . PRO D 1 66 ? 19.304 -45.215 21.777 1.00 45.56 66 PRO D CA 1
ATOM 7017 C C . PRO D 1 66 ? 20.738 -44.775 22.018 1.00 47.26 66 PRO D C 1
ATOM 7018 O O . PRO D 1 66 ? 21.062 -43.596 21.819 1.00 48.36 66 PRO D O 1
ATOM 7022 N N . GLY D 1 67 ? 21.615 -45.667 22.443 1.00 48.54 67 GLY D N 1
ATOM 7023 C CA . GLY D 1 67 ? 22.980 -45.202 22.724 1.00 50.66 67 GLY D CA 1
ATOM 7024 C C . GLY D 1 67 ? 23.731 -44.590 21.542 1.00 51.79 67 GLY D C 1
ATOM 7025 O O . GLY D 1 67 ? 23.367 -44.829 20.382 1.00 52.40 67 GLY D O 1
ATOM 7026 N N . PRO D 1 68 ? 24.780 -43.780 21.816 1.00 52.34 68 PRO D N 1
ATOM 7027 C CA . PRO D 1 68 ? 25.847 -43.712 20.805 1.00 52.55 68 PRO D CA 1
ATOM 7028 C C . PRO D 1 68 ? 26.502 -45.098 20.723 1.00 52.78 68 PRO D C 1
ATOM 7029 O O . PRO D 1 68 ? 26.835 -45.685 21.761 1.00 52.99 68 PRO D O 1
ATOM 7033 N N . LEU D 1 69 ? 26.660 -45.613 19.507 1.00 52.89 69 LEU D N 1
ATOM 7034 C CA . LEU D 1 69 ? 27.055 -47.004 19.264 1.00 53.28 69 LEU D CA 1
ATOM 7035 C C . LEU D 1 69 ? 28.317 -47.098 18.434 1.00 53.15 69 LEU D C 1
ATOM 7036 O O . LEU D 1 69 ? 28.598 -46.217 17.639 1.00 53.60 69 LEU D O 1
ATOM 7041 N N . ASP D 1 70 ? 29.067 -48.180 18.614 1.00 53.26 70 ASP D N 1
ATOM 7042 C CA . ASP D 1 70 ? 30.160 -48.517 17.718 1.00 53.35 70 ASP D CA 1
ATOM 7043 C C . ASP D 1 70 ? 29.809 -49.822 17.006 1.00 53.07 70 ASP D C 1
ATOM 7044 O O . ASP D 1 70 ? 29.826 -50.900 17.605 1.00 52.86 70 ASP D O 1
ATOM 7049 N N . PHE D 1 71 ? 29.505 -49.717 15.720 1.00 52.78 71 PHE D N 1
ATOM 7050 C CA . PHE D 1 71 ? 28.966 -50.843 14.967 1.00 52.97 71 PHE D CA 1
ATOM 7051 C C . PHE D 1 71 ? 29.985 -51.937 14.635 1.00 53.57 71 PHE D C 1
ATOM 7052 O O . PHE D 1 71 ? 29.642 -53.115 14.663 1.00 53.24 71 PHE D O 1
ATOM 7060 N N . ARG D 1 72 ? 31.219 -51.550 14.311 1.00 54.35 72 ARG D N 1
ATOM 7061 C CA . ARG D 1 72 ? 32.298 -52.529 14.078 1.00 55.57 72 ARG D CA 1
ATOM 7062 C C . ARG D 1 72 ? 32.598 -53.391 15.307 1.00 55.03 72 ARG D C 1
ATOM 7063 O O . ARG D 1 72 ? 32.829 -54.595 15.175 1.00 55.07 72 ARG D O 1
ATOM 7071 N N . ARG D 1 73 ? 32.582 -52.775 16.489 1.00 54.62 73 ARG D N 1
ATOM 7072 C CA . ARG D 1 73 ? 32.951 -53.470 17.735 1.00 54.24 73 ARG D CA 1
ATOM 7073 C C . ARG D 1 73 ? 31.756 -54.048 18.490 1.00 53.49 73 ARG D C 1
ATOM 7074 O O . ARG D 1 73 ? 31.911 -54.916 19.359 1.00 52.91 73 ARG D O 1
ATOM 7082 N N . GLY D 1 74 ? 30.567 -53.560 18.160 1.00 52.86 74 GLY D N 1
ATOM 7083 C CA . GLY D 1 74 ? 29.356 -54.054 18.784 1.00 52.43 74 GLY D CA 1
ATOM 7084 C C . GLY D 1 74 ? 29.267 -53.609 20.228 1.00 52.37 74 GLY D C 1
ATOM 7085 O O . GLY D 1 74 ? 28.841 -54.378 21.109 1.00 51.95 74 GLY D O 1
ATOM 7086 N N . VAL D 1 75 ? 29.679 -52.365 20.468 1.00 52.30 75 VAL D N 1
ATOM 7087 C CA . VAL D 1 75 ? 29.619 -51.780 21.799 1.00 52.63 75 VAL D CA 1
ATOM 7088 C C . VAL D 1 75 ? 28.648 -50.598 21.890 1.00 52.74 75 VAL D C 1
ATOM 7089 O O . VAL D 1 75 ? 28.617 -49.719 21.019 1.00 52.34 75 VAL D O 1
ATOM 7093 N N . ILE D 1 76 ? 27.854 -50.581 22.954 1.00 53.22 76 ILE D N 1
ATOM 7094 C CA . ILE D 1 76 ? 27.120 -49.381 23.322 1.00 53.98 76 ILE D CA 1
ATOM 7095 C C . ILE D 1 76 ? 28.126 -48.445 24.001 1.00 55.01 76 ILE D C 1
ATOM 7096 O O . ILE D 1 76 ? 28.530 -48.678 25.145 1.00 54.59 76 ILE D O 1
ATOM 7101 N N . ARG D 1 77 ? 28.553 -47.424 23.264 1.00 56.23 77 ARG D N 1
ATOM 7102 C CA . ARG D 1 77 ? 29.533 -46.442 23.725 1.00 58.02 77 ARG D CA 1
ATOM 7103 C C . ARG D 1 77 ? 28.886 -45.552 24.781 1.00 58.53 77 ARG D C 1
ATOM 7104 O O . ARG D 1 77 ? 29.128 -45.711 25.986 1.00 59.78 77 ARG D O 1
ATOM 7112 N N . ASN D 1 81 ? 20.829 -43.589 29.169 1.00 78.33 81 ASN D N 1
ATOM 7113 C CA . ASN D 1 81 ? 19.943 -43.481 30.335 1.00 78.51 81 ASN D CA 1
ATOM 7114 C C . ASN D 1 81 ? 19.777 -44.794 31.137 1.00 78.33 81 ASN D C 1
ATOM 7115 O O . ASN D 1 81 ? 18.755 -45.019 31.797 1.00 78.18 81 ASN D O 1
ATOM 7120 N N . ILE D 1 82 ? 20.787 -45.657 31.073 1.00 78.11 82 ILE D N 1
ATOM 7121 C CA . ILE D 1 82 ? 20.788 -46.915 31.827 1.00 77.84 82 ILE D CA 1
ATOM 7122 C C . ILE D 1 82 ? 22.085 -46.945 32.650 1.00 77.75 82 ILE D C 1
ATOM 7123 O O . ILE D 1 82 ? 23.139 -46.605 32.120 1.00 77.75 82 ILE D O 1
ATOM 7128 N N . PRO D 1 83 ? 22.007 -47.306 33.955 1.00 77.68 83 PRO D N 1
ATOM 7129 C CA . PRO D 1 83 ? 23.203 -47.308 34.819 1.00 77.43 83 PRO D CA 1
ATOM 7130 C C . PRO D 1 83 ? 24.326 -48.268 34.366 1.00 77.14 83 PRO D C 1
ATOM 7131 O O . PRO D 1 83 ? 24.194 -49.495 34.478 1.00 77.23 83 PRO D O 1
ATOM 7135 N N . GLY D 1 84 ? 25.375 -47.680 33.779 1.00 76.82 84 GLY D N 1
ATOM 7136 C CA . GLY D 1 84 ? 26.693 -48.336 33.515 1.00 76.18 84 GLY D CA 1
ATOM 7137 C C . GLY D 1 84 ? 26.851 -49.787 32.915 1.00 75.82 84 GLY D C 1
ATOM 7138 O O . GLY D 1 84 ? 26.449 -50.794 33.580 1.00 75.59 84 GLY D O 1
ATOM 7139 N N . VAL D 1 85 ? 27.422 -49.933 31.655 1.00 75.63 85 VAL D N 1
ATOM 7140 C CA . VAL D 1 85 ? 26.901 -49.415 30.283 1.00 75.03 85 VAL D CA 1
ATOM 7141 C C . VAL D 1 85 ? 27.869 -48.635 29.427 1.00 74.42 85 VAL D C 1
ATOM 7142 O O . VAL D 1 85 ? 27.935 -48.864 28.222 1.00 74.72 85 VAL D O 1
ATOM 7146 N N . GLN D 1 86 ? 28.593 -47.695 30.030 1.00 73.65 86 GLN D N 1
ATOM 7147 C CA . GLN D 1 86 ? 29.729 -47.087 29.351 1.00 72.65 86 GLN D CA 1
ATOM 7148 C C . GLN D 1 86 ? 30.456 -48.225 28.637 1.00 71.35 86 GLN D C 1
ATOM 7149 O O . GLN D 1 86 ? 30.781 -49.233 29.264 1.00 71.51 86 GLN D O 1
ATOM 7155 N N . ASP D 1 87 ? 30.651 -48.084 27.328 1.00 69.64 87 ASP D N 1
ATOM 7156 C CA . ASP D 1 87 ? 31.392 -49.053 26.494 1.00 68.00 87 ASP D CA 1
ATOM 7157 C C . ASP D 1 87 ? 31.196 -50.546 26.808 1.00 66.36 87 ASP D C 1
ATOM 7158 O O . ASP D 1 87 ? 32.148 -51.282 27.060 1.00 65.87 87 ASP D O 1
ATOM 7163 N N . PHE D 1 88 ? 29.946 -50.986 26.773 1.00 64.43 88 PHE D N 1
ATOM 7164 C CA . PHE D 1 88 ? 29.632 -52.365 27.061 1.00 62.99 88 PHE D CA 1
ATOM 7165 C C . PHE D 1 88 ? 29.599 -53.174 25.771 1.00 61.42 88 PHE D C 1
ATOM 7166 O O . PHE D 1 88 ? 28.924 -52.766 24.819 1.00 61.55 88 PHE D O 1
ATOM 7174 N N . PRO D 1 89 ? 30.325 -54.319 25.728 1.00 59.68 89 PRO D N 1
ATOM 7175 C CA . PRO D 1 89 ? 30.410 -55.196 24.546 1.00 58.14 89 PRO D CA 1
ATOM 7176 C C . PRO D 1 89 ? 29.206 -56.159 24.454 1.00 56.51 89 PRO D C 1
ATOM 7177 O O . PRO D 1 89 ? 29.341 -57.390 24.478 1.00 55.63 89 PRO D O 1
ATOM 7181 N N . ILE D 1 90 ? 28.037 -55.546 24.331 1.00 54.83 90 ILE D N 1
ATOM 7182 C CA . ILE D 1 90 ? 26.746 -56.210 24.323 1.00 53.41 90 ILE D CA 1
ATOM 7183 C C . ILE D 1 90 ? 26.649 -57.278 23.221 1.00 52.32 90 ILE D C 1
ATOM 7184 O O . ILE D 1 90 ? 26.087 -58.350 23.439 1.00 52.26 90 ILE D O 1
ATOM 7189 N N . ARG D 1 91 ? 27.207 -57.001 22.048 1.00 50.96 91 ARG D N 1
ATOM 7190 C CA . ARG D 1 91 ? 27.116 -57.958 20.940 1.00 49.89 91 ARG D CA 1
ATOM 7191 C C . ARG D 1 91 ? 27.832 -59.284 21.277 1.00 48.25 91 ARG D C 1
ATOM 7192 O O . ARG D 1 91 ? 27.213 -60.356 21.236 1.00 48.20 91 ARG D O 1
ATOM 7200 N N . ARG D 1 92 ? 29.120 -59.188 21.618 1.00 45.54 92 ARG D N 1
ATOM 7201 C CA . ARG D 1 92 ? 29.887 -60.359 22.017 1.00 42.92 92 ARG D CA 1
ATOM 7202 C C . ARG D 1 92 ? 29.210 -61.051 23.178 1.00 39.48 92 ARG D C 1
ATOM 7203 O O . ARG D 1 92 ? 28.933 -62.229 23.121 1.00 40.03 92 ARG D O 1
ATOM 7211 N N . ILE D 1 93 ? 28.910 -60.293 24.223 1.00 32.37 93 ILE D N 1
ATOM 7212 C CA . ILE D 1 93 ? 28.324 -60.881 25.424 1.00 32.41 93 ILE D CA 1
ATOM 7213 C C . ILE D 1 93 ? 27.022 -61.619 25.148 1.00 34.61 93 ILE D C 1
ATOM 7214 O O . ILE D 1 93 ? 26.837 -62.769 25.611 1.00 37.41 93 ILE D O 1
ATOM 7219 N N . LEU D 1 94 ? 26.142 -60.987 24.359 1.00 40.51 94 LEU D N 1
ATOM 7220 C CA . LEU D 1 94 ? 24.908 -61.622 23.915 1.00 44.52 94 LEU D CA 1
ATOM 7221 C C . LEU D 1 94 ? 25.142 -62.841 23.021 1.00 47.20 94 LEU D C 1
ATOM 7222 O O . LEU D 1 94 ? 24.371 -63.789 23.075 1.00 48.12 94 LEU D O 1
ATOM 7227 N N . GLU D 1 95 ? 26.197 -62.807 22.207 1.00 50.18 95 GLU D N 1
ATOM 7228 C CA . GLU D 1 95 ? 26.551 -63.933 21.338 1.00 53.25 95 GLU D CA 1
ATOM 7229 C C . GLU D 1 95 ? 27.054 -65.159 22.124 1.00 54.92 95 GLU D C 1
ATOM 7230 O O . GLU D 1 95 ? 26.559 -66.270 21.903 1.00 55.74 95 GLU D O 1
ATOM 7236 N N . GLU D 1 96 ? 28.018 -64.956 23.033 1.00 56.76 96 GLU D N 1
ATOM 7237 C CA . GLU D 1 96 ? 28.470 -66.025 23.945 1.00 58.18 96 GLU D CA 1
ATOM 7238 C C . GLU D 1 96 ? 27.270 -66.632 24.639 1.00 58.34 96 GLU D C 1
ATOM 7239 O O . GLU D 1 96 ? 27.083 -67.849 24.611 1.00 59.14 96 GLU D O 1
ATOM 7245 N N . ALA D 1 97 ? 26.460 -65.771 25.250 1.00 57.90 97 ALA D N 1
ATOM 7246 C CA . ALA D 1 97 ? 25.391 -66.201 26.137 1.00 57.63 97 ALA D CA 1
ATOM 7247 C C . ALA D 1 97 ? 24.179 -66.806 25.428 1.00 57.38 97 ALA D C 1
ATOM 7248 O O . ALA D 1 97 ? 23.328 -67.429 26.069 1.00 57.59 97 ALA D O 1
ATOM 7250 N N . THR D 1 98 ? 24.096 -66.639 24.114 1.00 56.61 98 THR D N 1
ATOM 7251 C CA . THR D 1 98 ? 22.848 -66.934 23.421 1.00 55.69 98 THR D CA 1
ATOM 7252 C C . THR D 1 98 ? 22.964 -68.057 22.386 1.00 54.67 98 THR D C 1
ATOM 7253 O O . THR D 1 98 ? 21.996 -68.768 22.143 1.00 54.58 98 THR D O 1
ATOM 7257 N N . GLY D 1 99 ? 24.144 -68.213 21.793 1.00 53.80 99 GLY D N 1
ATOM 7258 C CA . GLY D 1 99 ? 24.327 -69.146 20.680 1.00 53.04 99 GLY D CA 1
ATOM 7259 C C . GLY D 1 99 ? 24.217 -68.502 19.303 1.00 52.62 99 GLY D C 1
ATOM 7260 O O . GLY D 1 99 ? 24.915 -68.903 18.348 1.00 53.17 99 GLY D O 1
ATOM 7261 N N . ARG D 1 100 ? 23.370 -67.478 19.204 1.00 51.44 100 ARG D N 1
ATOM 7262 C CA . ARG D 1 100 ? 23.003 -66.864 17.926 1.00 50.14 100 ARG D CA 1
ATOM 7263 C C . ARG D 1 100 ? 23.794 -65.600 17.590 1.00 48.91 100 ARG D C 1
ATOM 7264 O O . ARG D 1 100 ? 24.243 -64.892 18.490 1.00 48.80 100 ARG D O 1
ATOM 7272 N N . PRO D 1 101 ? 23.926 -65.286 16.282 1.00 47.88 101 PRO D N 1
ATOM 7273 C CA . PRO D 1 101 ? 24.564 -64.020 15.878 1.00 46.76 101 PRO D CA 1
ATOM 7274 C C . PRO D 1 101 ? 23.702 -62.815 16.291 1.00 45.36 101 PRO D C 1
ATOM 7275 O O . PRO D 1 101 ? 22.472 -62.901 16.264 1.00 45.32 101 PRO D O 1
ATOM 7279 N N . VAL D 1 102 ? 24.347 -61.727 16.703 1.00 44.10 102 VAL D N 1
ATOM 7280 C CA . VAL D 1 102 ? 23.646 -60.536 17.193 1.00 43.46 102 VAL D CA 1
ATOM 7281 C C . VAL D 1 102 ? 23.923 -59.303 16.329 1.00 43.03 102 VAL D C 1
ATOM 7282 O O . VAL D 1 102 ? 25.087 -58.957 16.077 1.00 43.10 102 VAL D O 1
ATOM 7286 N N . PHE D 1 103 ? 22.856 -58.643 15.876 1.00 41.88 103 PHE D N 1
ATOM 7287 C CA . PHE D 1 103 ? 23.016 -57.417 15.082 1.00 40.79 103 PHE D CA 1
ATOM 7288 C C . PHE D 1 103 ? 22.456 -56.216 15.813 1.00 39.58 103 PHE D C 1
ATOM 7289 O O . PHE D 1 103 ? 21.332 -56.233 16.298 1.00 39.93 103 PHE D O 1
ATOM 7297 N N . LEU D 1 104 ? 23.273 -55.188 15.884 1.00 38.59 104 LEU D N 1
ATOM 7298 C CA . LEU D 1 104 ? 22.987 -53.972 16.603 1.00 38.31 104 LEU D CA 1
ATOM 7299 C C . LEU D 1 104 ? 22.376 -52.915 15.670 1.00 37.27 104 LEU D C 1
ATOM 7300 O O . LEU D 1 104 ? 22.866 -52.710 14.544 1.00 36.95 104 LEU D O 1
ATOM 7305 N N . GLU D 1 105 ? 21.333 -52.235 16.137 1.00 35.12 105 GLU D N 1
ATOM 7306 C CA . GLU D 1 105 ? 20.828 -51.058 15.416 1.00 33.58 105 GLU D CA 1
ATOM 7307 C C . GLU D 1 105 ? 20.484 -49.877 16.359 1.00 32.42 105 GLU D C 1
ATOM 7308 O O . GLU D 1 105 ? 20.029 -50.080 17.486 1.00 32.17 105 GLU D O 1
ATOM 7314 N N . ASN D 1 106 ? 20.722 -48.655 15.892 1.00 31.16 106 ASN D N 1
ATOM 7315 C CA . ASN D 1 106 ? 20.180 -47.440 16.533 1.00 30.08 106 ASN D CA 1
ATOM 7316 C C . ASN D 1 106 ? 18.637 -47.498 16.557 1.00 28.96 106 ASN D C 1
ATOM 7317 O O . ASN D 1 106 ? 18.026 -47.861 15.553 1.00 29.37 106 ASN D O 1
ATOM 7322 N N . ASP D 1 107 ? 18.011 -47.119 17.669 1.00 28.09 107 ASP D N 1
ATOM 7323 C CA . ASP D 1 107 ? 16.559 -47.235 17.849 1.00 27.13 107 ASP D CA 1
ATOM 7324 C C . ASP D 1 107 ? 15.753 -46.459 16.796 1.00 27.09 107 ASP D C 1
ATOM 7325 O O . ASP D 1 107 ? 14.739 -46.956 16.294 1.00 25.54 107 ASP D O 1
ATOM 7330 N N . ALA D 1 108 ? 16.205 -45.244 16.489 1.00 25.53 108 ALA D N 1
ATOM 7331 C CA . ALA D 1 108 ? 15.561 -44.408 15.499 1.00 25.26 108 ALA D CA 1
ATOM 7332 C C . ALA D 1 108 ? 15.687 -45.032 14.120 1.00 24.65 108 ALA D C 1
ATOM 7333 O O . ALA D 1 108 ? 14.732 -45.068 13.399 1.00 24.36 108 ALA D O 1
ATOM 7335 N N . ASN D 1 109 ? 16.862 -45.536 13.775 1.00 24.50 109 ASN D N 1
ATOM 7336 C CA . ASN D 1 109 ? 17.039 -46.316 12.528 1.00 24.94 109 ASN D CA 1
ATOM 7337 C C . ASN D 1 109 ? 16.111 -47.536 12.440 1.00 25.89 109 ASN D C 1
ATOM 7338 O O . ASN D 1 109 ? 15.548 -47.861 11.367 1.00 26.13 109 ASN D O 1
ATOM 7343 N N . ALA D 1 110 ? 15.976 -48.219 13.571 1.00 25.28 110 ALA D N 1
ATOM 7344 C CA . ALA D 1 110 ? 15.158 -49.407 13.658 1.00 24.58 110 ALA D CA 1
ATOM 7345 C C . ALA D 1 110 ? 13.705 -49.045 13.432 1.00 24.20 110 ALA D C 1
ATOM 7346 O O . ALA D 1 110 ? 13.013 -49.718 12.675 1.00 24.08 110 ALA D O 1
ATOM 7348 N N . ALA D 1 111 ? 13.229 -47.984 14.085 1.00 23.16 111 ALA D N 1
ATOM 7349 C CA . ALA D 1 111 ? 11.831 -47.578 13.907 1.00 22.35 111 ALA D CA 1
ATOM 7350 C C . ALA D 1 111 ? 11.578 -47.229 12.439 1.00 22.14 111 ALA D C 1
ATOM 7351 O O . ALA D 1 111 ? 10.497 -47.505 11.912 1.00 22.21 111 ALA D O 1
ATOM 7353 N N . ALA D 1 112 ? 12.585 -46.618 11.795 1.00 21.26 112 ALA D N 1
ATOM 7354 C CA . ALA D 1 112 ? 12.482 -46.229 10.394 1.00 20.52 112 ALA D CA 1
ATOM 7355 C C . ALA D 1 112 ? 12.289 -47.469 9.495 1.00 21.09 112 ALA D C 1
ATOM 7356 O O . ALA D 1 112 ? 11.410 -47.491 8.639 1.00 21.05 112 ALA D O 1
ATOM 7358 N N . LEU D 1 113 ? 13.184 -48.431 9.663 1.00 20.54 113 LEU D N 1
ATOM 7359 C CA . LEU D 1 113 ? 13.114 -49.753 9.012 1.00 22.61 113 LEU D CA 1
ATOM 7360 C C . LEU D 1 113 ? 11.772 -50.479 9.168 1.00 22.04 113 LEU D C 1
ATOM 7361 O O . LEU D 1 113 ? 11.229 -51.028 8.201 1.00 21.97 113 LEU D O 1
ATOM 7366 N N . ALA D 1 114 ? 11.247 -50.471 10.382 1.00 22.20 114 ALA D N 1
ATOM 7367 C CA . ALA D 1 114 ? 9.968 -51.068 10.683 1.00 22.44 114 ALA D CA 1
ATOM 7368 C C . ALA D 1 114 ? 8.827 -50.365 9.928 1.00 23.49 114 ALA D C 1
ATOM 7369 O O . ALA D 1 114 ? 8.024 -51.012 9.279 1.00 23.04 114 ALA D O 1
ATOM 7371 N N . GLU D 1 115 ? 8.786 -49.032 9.963 1.00 23.68 115 GLU D N 1
ATOM 7372 C CA . GLU D 1 115 ? 7.756 -48.309 9.222 1.00 23.37 115 GLU D CA 1
ATOM 7373 C C . GLU D 1 115 ? 7.890 -48.544 7.730 1.00 23.33 115 GLU D C 1
ATOM 7374 O O . GLU D 1 115 ? 6.881 -48.604 6.992 1.00 24.45 115 GLU D O 1
ATOM 7380 N N . HIS D 1 116 ? 9.128 -48.653 7.266 1.00 22.54 116 HIS D N 1
ATOM 7381 C CA . HIS D 1 116 ? 9.388 -48.959 5.854 1.00 23.49 116 HIS D CA 1
ATOM 7382 C C . HIS D 1 116 ? 8.802 -50.310 5.398 1.00 24.28 116 HIS D C 1
ATOM 7383 O O . HIS D 1 116 ? 8.154 -50.375 4.350 1.00 24.62 116 HIS D O 1
ATOM 7390 N N . HIS D 1 117 ? 9.082 -51.369 6.173 1.00 25.00 117 HIS D N 1
ATOM 7391 C CA . HIS D 1 117 ? 8.672 -52.737 5.844 1.00 26.30 117 HIS D CA 1
ATOM 7392 C C . HIS D 1 117 ? 7.250 -53.104 6.301 1.00 27.15 117 HIS D C 1
ATOM 7393 O O . HIS D 1 117 ? 6.556 -53.856 5.610 1.00 28.81 117 HIS D O 1
ATOM 7400 N N . LEU D 1 118 ? 6.808 -52.563 7.433 1.00 27.27 118 LEU D N 1
ATOM 7401 C CA . LEU D 1 118 ? 5.570 -53.007 8.103 1.00 27.35 118 LEU D CA 1
ATOM 7402 C C . LEU D 1 118 ? 4.597 -51.876 8.385 1.00 28.01 118 LEU D C 1
ATOM 7403 O O . LEU D 1 118 ? 3.482 -52.116 8.875 1.00 27.98 118 LEU D O 1
ATOM 7408 N N . GLY D 1 119 ? 5.017 -50.635 8.107 1.00 27.01 119 GLY D N 1
ATOM 7409 C CA . GLY D 1 119 ? 4.291 -49.467 8.587 1.00 25.68 119 GLY D CA 1
ATOM 7410 C C . GLY D 1 119 ? 3.900 -48.509 7.481 1.00 26.26 119 GLY D C 1
ATOM 7411 O O . GLY D 1 119 ? 3.581 -48.918 6.348 1.00 23.32 119 GLY D O 1
ATOM 7412 N N . ALA D 1 120 ? 3.931 -47.223 7.824 1.00 25.15 120 ALA D N 1
ATOM 7413 C CA . ALA D 1 120 ? 3.454 -46.182 6.930 1.00 24.91 120 ALA D CA 1
ATOM 7414 C C . ALA D 1 120 ? 4.132 -46.177 5.564 1.00 23.88 120 ALA D C 1
ATOM 7415 O O . ALA D 1 120 ? 3.533 -45.736 4.601 1.00 25.68 120 ALA D O 1
ATOM 7417 N N . ALA D 1 121 ? 5.361 -46.649 5.452 1.00 23.29 121 ALA D N 1
ATOM 7418 C CA . ALA D 1 121 ? 6.050 -46.642 4.138 1.00 23.58 121 ALA D CA 1
ATOM 7419 C C . ALA D 1 121 ? 6.082 -48.011 3.423 1.00 24.04 121 ALA D C 1
ATOM 7420 O O . ALA D 1 121 ? 6.875 -48.222 2.504 1.00 23.11 121 ALA D O 1
ATOM 7422 N N . GLN D 1 122 ? 5.230 -48.942 3.851 1.00 25.37 122 GLN D N 1
ATOM 7423 C CA . GLN D 1 122 ? 5.244 -50.305 3.293 1.00 26.78 122 GLN D CA 1
ATOM 7424 C C . GLN D 1 122 ? 4.942 -50.191 1.808 1.00 27.07 122 GLN D C 1
ATOM 7425 O O . GLN D 1 122 ? 4.049 -49.432 1.408 1.00 27.01 122 GLN D O 1
ATOM 7431 N N . GLY D 1 123 ? 5.730 -50.863 0.981 1.00 26.37 123 GLY D N 1
ATOM 7432 C CA . GLY D 1 123 ? 5.546 -50.755 -0.461 1.00 26.28 123 GLY D CA 1
ATOM 7433 C C . GLY D 1 123 ? 6.549 -49.853 -1.149 1.00 25.90 123 GLY D C 1
ATOM 7434 O O . GLY D 1 123 ? 6.792 -49.991 -2.371 1.00 25.94 123 GLY D O 1
ATOM 7435 N N . GLU D 1 124 ? 7.157 -48.945 -0.385 1.00 24.19 124 GLU D N 1
ATOM 7436 C CA . GLU D 1 124 ? 8.187 -48.066 -0.964 1.00 24.43 124 GLU D CA 1
ATOM 7437 C C . GLU D 1 124 ? 9.530 -48.759 -1.142 1.00 24.36 124 GLU D C 1
ATOM 7438 O O . GLU D 1 124 ? 9.820 -49.720 -0.454 1.00 25.69 124 GLU D O 1
ATOM 7444 N N . GLU D 1 125 ? 10.346 -48.309 -2.085 1.00 25.34 125 GLU D N 1
ATOM 7445 C CA . GLU D 1 125 ? 11.738 -48.731 -2.039 1.00 25.93 125 GLU D CA 1
ATOM 7446 C C . GLU D 1 125 ? 12.649 -47.828 -1.187 1.00 24.93 125 GLU D C 1
ATOM 7447 O O . GLU D 1 125 ? 13.655 -48.298 -0.658 1.00 22.87 125 GLU D O 1
ATOM 7453 N N . SER D 1 126 ? 12.284 -46.554 -1.025 1.00 23.08 126 SER D N 1
ATOM 7454 C CA . SER D 1 126 ? 13.013 -45.685 -0.113 1.00 22.70 126 SER D CA 1
ATOM 7455 C C . SER D 1 126 ? 12.048 -44.879 0.730 1.00 22.61 126 SER D C 1
ATOM 7456 O O . SER D 1 126 ? 10.938 -44.535 0.282 1.00 20.71 126 SER D O 1
ATOM 7459 N N . SER D 1 127 ? 12.465 -44.590 1.960 1.00 21.84 127 SER D N 1
ATOM 7460 C CA . SER D 1 127 ? 11.734 -43.663 2.813 1.00 21.19 127 SER D CA 1
ATOM 7461 C C . SER D 1 127 ? 12.655 -42.912 3.767 1.00 21.35 127 SER D C 1
ATOM 7462 O O . SER D 1 127 ? 13.832 -43.284 3.992 1.00 19.93 127 SER D O 1
ATOM 7465 N N . LEU D 1 128 ? 12.073 -41.866 4.341 1.00 21.72 128 LEU D N 1
ATOM 7466 C CA . LEU D 1 128 ? 12.740 -40.987 5.263 1.00 22.95 128 LEU D CA 1
ATOM 7467 C C . LEU D 1 128 ? 11.859 -41.020 6.503 1.00 21.88 128 LEU D C 1
ATOM 7468 O O . LEU D 1 128 ? 10.666 -40.852 6.383 1.00 21.25 128 LEU D O 1
ATOM 7473 N N . TYR D 1 129 ? 12.458 -41.217 7.677 1.00 20.15 129 TYR D N 1
ATOM 7474 C CA . TYR D 1 129 ? 11.731 -41.300 8.937 1.00 20.83 129 TYR D CA 1
ATOM 7475 C C . TYR D 1 129 ? 12.264 -40.278 9.954 1.00 20.72 129 TYR D C 1
ATOM 7476 O O . TYR D 1 129 ? 13.490 -40.098 10.102 1.00 21.18 129 TYR D O 1
ATOM 7485 N N . LEU D 1 130 ? 11.359 -39.595 10.629 1.00 20.28 130 LEU D N 1
ATOM 7486 C CA . LEU D 1 130 ? 11.784 -38.670 11.654 1.00 20.24 130 LEU D CA 1
ATOM 7487 C C . LEU D 1 130 ? 10.911 -38.963 12.853 1.00 20.94 130 LEU D C 1
ATOM 7488 O O . LEU D 1 130 ? 9.700 -39.179 12.711 1.00 20.50 130 LEU D O 1
ATOM 7493 N N . THR D 1 131 ? 11.521 -38.956 14.038 1.00 21.14 131 THR D N 1
ATOM 7494 C CA . THR D 1 131 ? 10.780 -39.169 15.269 1.00 20.92 131 THR D CA 1
ATOM 7495 C C . THR D 1 131 ? 10.999 -38.017 16.253 1.00 21.19 131 THR D C 1
ATOM 7496 O O . THR D 1 131 ? 12.140 -37.648 16.534 1.00 20.54 131 THR D O 1
ATOM 7500 N N . VAL D 1 132 ? 9.900 -37.406 16.700 1.00 19.42 132 VAL D N 1
ATOM 7501 C CA . VAL D 1 132 ? 9.956 -36.207 17.543 1.00 19.88 132 VAL D CA 1
ATOM 7502 C C . VAL D 1 132 ? 9.442 -36.598 18.889 1.00 20.54 132 VAL D C 1
ATOM 7503 O O . VAL D 1 132 ? 8.242 -36.862 19.081 1.00 22.61 132 VAL D O 1
ATOM 7507 N N . SER D 1 133 ? 10.376 -36.687 19.814 1.00 21.02 133 SER D N 1
ATOM 7508 C CA . SER D 1 133 ? 10.093 -37.038 21.134 1.00 22.81 133 SER D CA 1
ATOM 7509 C C . SER D 1 133 ? 10.818 -35.991 21.972 1.00 23.74 133 SER D C 1
ATOM 7510 O O . SER D 1 133 ? 10.780 -34.768 21.716 1.00 23.88 133 SER D O 1
ATOM 7513 N N . THR D 1 134 ? 11.515 -36.500 22.957 1.00 24.60 134 THR D N 1
ATOM 7514 C CA . THR D 1 134 ? 12.339 -35.756 23.877 1.00 25.33 134 THR D CA 1
ATOM 7515 C C . THR D 1 134 ? 13.489 -35.076 23.106 1.00 24.71 134 THR D C 1
ATOM 7516 O O . THR D 1 134 ? 13.771 -33.871 23.296 1.00 24.55 134 THR D O 1
ATOM 7520 N N . GLY D 1 135 ? 14.129 -35.860 22.231 1.00 23.13 135 GLY D N 1
ATOM 7521 C CA . GLY D 1 135 ? 14.977 -35.345 21.162 1.00 22.02 135 GLY D CA 1
ATOM 7522 C C . GLY D 1 135 ? 14.343 -35.594 19.785 1.00 21.61 135 GLY D C 1
ATOM 7523 O O . GLY D 1 135 ? 13.183 -35.999 19.658 1.00 21.70 135 GLY D O 1
ATOM 7524 N N . ILE D 1 136 ? 15.100 -35.327 18.744 1.00 20.50 136 ILE D N 1
ATOM 7525 C CA . ILE D 1 136 ? 14.666 -35.658 17.410 1.00 20.01 136 ILE D CA 1
ATOM 7526 C C . ILE D 1 136 ? 15.681 -36.607 16.811 1.00 20.01 136 ILE D C 1
ATOM 7527 O O . ILE D 1 136 ? 16.881 -36.285 16.717 1.00 18.87 136 ILE D O 1
ATOM 7532 N N . GLY D 1 137 ? 15.182 -37.793 16.441 1.00 19.31 137 GLY D N 1
ATOM 7533 C CA . GLY D 1 137 ? 15.974 -38.803 15.737 1.00 18.58 137 GLY D CA 1
ATOM 7534 C C . GLY D 1 137 ? 15.404 -39.012 14.331 1.00 19.22 137 GLY D C 1
ATOM 7535 O O . GLY D 1 137 ? 14.298 -38.507 13.996 1.00 17.52 137 GLY D O 1
ATOM 7536 N N . GLY D 1 138 ? 16.127 -39.785 13.535 1.00 18.74 138 GLY D N 1
ATOM 7537 C CA . GLY D 1 138 ? 15.720 -40.047 12.149 1.00 20.04 138 GLY D CA 1
ATOM 7538 C C . GLY D 1 138 ? 16.282 -41.347 11.628 1.00 19.62 138 GLY D C 1
ATOM 7539 O O . GLY D 1 138 ? 16.996 -42.005 12.327 1.00 21.62 138 GLY D O 1
ATOM 7540 N N . GLY D 1 139 ? 15.961 -41.704 10.389 1.00 19.41 139 GLY D N 1
ATOM 7541 C CA . GLY D 1 139 ? 16.501 -42.876 9.735 1.00 19.18 139 GLY D CA 1
ATOM 7542 C C . GLY D 1 139 ? 16.269 -42.718 8.260 1.00 19.52 139 GLY D C 1
ATOM 7543 O O . GLY D 1 139 ? 15.306 -42.107 7.867 1.00 18.62 139 GLY D O 1
ATOM 7544 N N . VAL D 1 140 ? 17.203 -43.204 7.455 1.00 20.78 140 VAL D N 1
ATOM 7545 C CA . VAL D 1 140 ? 17.077 -43.165 6.026 1.00 21.50 140 VAL D CA 1
ATOM 7546 C C . VAL D 1 140 ? 17.086 -44.626 5.568 1.00 21.86 140 VAL D C 1
ATOM 7547 O O . VAL D 1 140 ? 17.973 -45.377 5.947 1.00 20.12 140 VAL D O 1
ATOM 7551 N N . VAL D 1 141 ? 16.069 -45.025 4.803 1.00 21.54 141 VAL D N 1
ATOM 7552 C CA . VAL D 1 141 ? 15.981 -46.406 4.302 1.00 21.58 141 VAL D CA 1
ATOM 7553 C C . VAL D 1 141 ? 16.061 -46.352 2.773 1.00 23.10 141 VAL D C 1
ATOM 7554 O O . VAL D 1 141 ? 15.204 -45.721 2.121 1.00 23.15 141 VAL D O 1
ATOM 7558 N N . LEU D 1 142 ? 17.117 -46.948 2.208 1.00 22.78 142 LEU D N 1
ATOM 7559 C CA . LEU D 1 142 ? 17.290 -47.004 0.753 1.00 24.75 142 LEU D CA 1
ATOM 7560 C C . LEU D 1 142 ? 17.561 -48.447 0.249 1.00 25.10 142 LEU D C 1
ATOM 7561 O O . LEU D 1 142 ? 18.200 -49.188 0.927 1.00 23.90 142 LEU D O 1
ATOM 7566 N N . GLY D 1 143 ? 16.865 -48.975 -0.745 1.00 27.19 143 GLY D N 1
ATOM 7567 C CA . GLY D 1 143 ? 15.613 -49.587 -0.401 1.00 29.42 143 GLY D CA 1
ATOM 7568 C C . GLY D 1 143 ? 15.791 -51.009 0.159 1.00 29.30 143 GLY D C 1
ATOM 7569 O O . GLY D 1 143 ? 16.740 -51.735 -0.144 1.00 28.47 143 GLY D O 1
ATOM 7570 N N . GLY D 1 144 ? 14.930 -51.449 1.060 1.00 30.42 144 GLY D N 1
ATOM 7571 C CA . GLY D 1 144 ? 14.753 -50.887 2.323 1.00 28.95 144 GLY D CA 1
ATOM 7572 C C . GLY D 1 144 ? 15.797 -51.473 3.262 1.00 27.95 144 GLY D C 1
ATOM 7573 O O . GLY D 1 144 ? 15.532 -52.428 4.037 1.00 27.09 144 GLY D O 1
ATOM 7574 N N . ARG D 1 145 ? 16.990 -50.882 3.203 1.00 26.58 145 ARG D N 1
ATOM 7575 C CA A ARG D 1 145 ? 17.996 -51.105 4.241 0.50 26.38 145 ARG D CA 1
ATOM 7576 C CA B ARG D 1 145 ? 18.007 -51.113 4.224 0.50 26.32 145 ARG D CA 1
ATOM 7577 C C . ARG D 1 145 ? 18.424 -49.759 4.811 1.00 25.88 145 ARG D C 1
ATOM 7578 O O . ARG D 1 145 ? 18.499 -48.761 4.081 1.00 24.45 145 ARG D O 1
ATOM 7593 N N . VAL D 1 146 ? 18.706 -49.744 6.113 1.00 25.91 146 VAL D N 1
ATOM 7594 C CA . VAL D 1 146 ? 19.118 -48.517 6.823 1.00 25.29 146 VAL D CA 1
ATOM 7595 C C . VAL D 1 146 ? 20.421 -47.971 6.230 1.00 26.12 146 VAL D C 1
ATOM 7596 O O . VAL D 1 146 ? 21.349 -48.737 5.957 1.00 25.43 146 VAL D O 1
ATOM 7600 N N . LEU D 1 147 ? 20.479 -46.652 5.997 1.00 26.18 147 LEU D N 1
ATOM 7601 C CA . LEU D 1 147 ? 21.732 -46.009 5.607 1.00 27.96 147 LEU D CA 1
ATOM 7602 C C . LEU D 1 147 ? 22.542 -45.789 6.895 1.00 28.69 147 LEU D C 1
ATOM 7603 O O . LEU D 1 147 ? 22.181 -44.939 7.710 1.00 28.69 147 LEU D O 1
ATOM 7608 N N . ARG D 1 148 ? 23.611 -46.576 7.074 1.00 29.35 148 ARG D N 1
ATOM 7609 C CA . ARG D 1 148 ? 24.510 -46.524 8.260 1.00 30.98 148 ARG D CA 1
ATOM 7610 C C . ARG D 1 148 ? 25.378 -45.272 8.290 1.00 28.84 148 ARG D C 1
ATOM 7611 O O . ARG D 1 148 ? 25.546 -44.626 9.317 1.00 28.95 148 ARG D O 1
ATOM 7619 N N . GLY D 1 149 ? 25.959 -44.969 7.146 1.00 28.67 149 GLY D N 1
ATOM 7620 C CA . GLY D 1 149 ? 27.009 -43.982 7.055 1.00 27.99 149 GLY D CA 1
ATOM 7621 C C . GLY D 1 149 ? 28.348 -44.705 7.131 1.00 28.92 149 GLY D C 1
ATOM 7622 O O . GLY D 1 149 ? 28.446 -45.839 7.625 1.00 28.30 149 GLY D O 1
ATOM 7623 N N . GLU D 1 150 ? 29.372 -44.065 6.617 1.00 28.94 150 GLU D N 1
ATOM 7624 C CA . GLU D 1 150 ? 30.717 -44.595 6.698 1.00 31.52 150 GLU D CA 1
ATOM 7625 C C . GLU D 1 150 ? 31.211 -44.694 8.147 1.00 31.62 150 GLU D C 1
ATOM 7626 O O . GLU D 1 150 ? 32.006 -45.565 8.455 1.00 31.22 150 GLU D O 1
ATOM 7632 N N . ARG D 1 151 ? 30.755 -43.779 9.014 1.00 31.54 151 ARG D N 1
ATOM 7633 C CA . ARG D 1 151 ? 31.135 -43.735 10.439 1.00 31.48 151 ARG D CA 1
ATOM 7634 C C . ARG D 1 151 ? 29.967 -44.056 11.401 1.00 31.90 151 ARG D C 1
ATOM 7635 O O . ARG D 1 151 ? 30.092 -43.879 12.601 1.00 32.36 151 ARG D O 1
ATOM 7643 N N . GLY D 1 152 ? 28.839 -44.541 10.880 1.00 32.14 152 GLY D N 1
ATOM 7644 C CA . GLY D 1 152 ? 27.639 -44.775 11.708 1.00 31.00 152 GLY D CA 1
ATOM 7645 C C . GLY D 1 152 ? 26.929 -43.507 12.145 1.00 30.85 152 GLY D C 1
ATOM 7646 O O . GLY D 1 152 ? 26.105 -43.538 13.064 1.00 30.97 152 GLY D O 1
ATOM 7647 N N . GLN D 1 153 ? 27.265 -42.384 11.514 1.00 29.35 153 GLN D N 1
ATOM 7648 C CA . GLN D 1 153 ? 26.585 -41.116 11.762 1.00 29.40 153 GLN D CA 1
ATOM 7649 C C . GLN D 1 153 ? 25.431 -40.897 10.759 1.00 27.68 153 GLN D C 1
ATOM 7650 O O . GLN D 1 153 ? 24.792 -39.871 10.815 1.00 27.93 153 GLN D O 1
ATOM 7656 N N . GLY D 1 154 ? 25.160 -41.856 9.868 1.00 26.89 154 GLY D N 1
ATOM 7657 C CA . GLY D 1 154 ? 24.145 -41.677 8.813 1.00 25.50 154 GLY D CA 1
ATOM 7658 C C . GLY D 1 154 ? 22.761 -41.496 9.411 1.00 24.26 154 GLY D C 1
ATOM 7659 O O . GLY D 1 154 ? 22.461 -42.081 10.434 1.00 24.12 154 GLY D O 1
ATOM 7660 N N . GLY D 1 155 ? 21.909 -40.668 8.801 1.00 23.86 155 GLY D N 1
ATOM 7661 C CA . GLY D 1 155 ? 20.532 -40.543 9.337 1.00 21.33 155 GLY D CA 1
ATOM 7662 C C . GLY D 1 155 ? 20.348 -39.753 10.631 1.00 21.90 155 GLY D C 1
ATOM 7663 O O . GLY D 1 155 ? 19.316 -39.862 11.298 1.00 19.55 155 GLY D O 1
ATOM 7664 N N . GLU D 1 156 ? 21.311 -38.898 10.962 1.00 21.82 156 GLU D N 1
ATOM 7665 C CA . GLU D 1 156 ? 21.191 -38.053 12.145 1.00 22.43 156 GLU D CA 1
ATOM 7666 C C . GLU D 1 156 ? 20.413 -36.796 11.768 1.00 21.71 156 GLU D C 1
ATOM 7667 O O . GLU D 1 156 ? 20.954 -35.692 11.762 1.00 21.99 156 GLU D O 1
ATOM 7673 N N . LEU D 1 157 ? 19.154 -37.016 11.406 1.00 21.53 157 LEU D N 1
ATOM 7674 C CA . LEU D 1 157 ? 18.273 -36.025 10.787 1.00 20.83 157 LEU D CA 1
ATOM 7675 C C . LEU D 1 157 ? 17.882 -34.852 11.704 1.00 20.70 157 LEU D C 1
ATOM 7676 O O . LEU D 1 157 ? 17.466 -33.791 11.204 1.00 20.58 157 LEU D O 1
ATOM 7681 N N . GLY D 1 158 ? 17.975 -35.072 13.011 1.00 20.46 158 GLY D N 1
ATOM 7682 C CA . GLY D 1 158 ? 17.677 -34.026 14.004 1.00 20.49 158 GLY D CA 1
ATOM 7683 C C . GLY D 1 158 ? 18.802 -32.979 14.070 1.00 19.88 158 GLY D C 1
ATOM 7684 O O . GLY D 1 158 ? 18.645 -31.944 14.715 1.00 19.70 158 GLY D O 1
ATOM 7685 N N . HIS D 1 159 ? 19.911 -33.217 13.368 1.00 20.05 159 HIS D N 1
ATOM 7686 C CA . HIS D 1 159 ? 21.082 -32.312 13.444 1.00 18.49 159 HIS D CA 1
ATOM 7687 C C . HIS D 1 159 ? 21.444 -31.603 12.178 1.00 18.43 159 HIS D C 1
ATOM 7688 O O . HIS D 1 159 ? 22.519 -30.994 12.080 1.00 17.07 159 HIS D O 1
ATOM 7695 N N . LEU D 1 160 ? 20.513 -31.562 11.231 1.00 18.31 160 LEU D N 1
ATOM 7696 C CA . LEU D 1 160 ? 20.692 -30.623 10.119 1.00 19.66 160 LEU D CA 1
ATOM 7697 C C . LEU D 1 160 ? 20.481 -29.214 10.650 1.00 18.41 160 LEU D C 1
ATOM 7698 O O . LEU D 1 160 ? 19.640 -29.014 11.499 1.00 19.04 160 LEU D O 1
ATOM 7703 N N . THR D 1 161 ? 21.284 -28.273 10.173 1.00 18.59 161 THR D N 1
ATOM 7704 C CA . THR D 1 161 ? 21.229 -26.883 10.601 1.00 18.56 161 THR D CA 1
ATOM 7705 C C . THR D 1 161 ? 20.082 -26.196 9.852 1.00 18.51 161 THR D C 1
ATOM 7706 O O . THR D 1 161 ? 20.165 -26.082 8.640 1.00 18.66 161 THR D O 1
ATOM 7710 N N . LEU D 1 162 ? 19.040 -25.746 10.550 1.00 18.01 162 LEU D N 1
ATOM 7711 C CA . LEU D 1 162 ? 17.961 -24.993 9.883 1.00 19.39 162 LEU D CA 1
ATOM 7712 C C . LEU D 1 162 ? 18.054 -23.520 10.156 1.00 19.07 162 LEU D C 1
ATOM 7713 O O . LEU D 1 162 ? 17.529 -22.731 9.392 1.00 20.00 162 LEU D O 1
ATOM 7718 N N . LEU D 1 163 ? 18.662 -23.157 11.292 1.00 19.53 163 LEU D N 1
ATOM 7719 C CA . LEU D 1 163 ? 18.744 -21.757 11.701 1.00 19.43 163 LEU D CA 1
ATOM 7720 C C . LEU D 1 163 ? 20.145 -21.403 12.211 1.00 20.37 163 LEU D C 1
ATOM 7721 O O . LEU D 1 163 ? 20.424 -21.510 13.406 1.00 19.63 163 LEU D O 1
ATOM 7726 N N . PRO D 1 164 ? 21.045 -21.008 11.294 1.00 20.88 164 PRO D N 1
ATOM 7727 C CA . PRO D 1 164 ? 22.329 -20.470 11.732 1.00 20.91 164 PRO D CA 1
ATOM 7728 C C . PRO D 1 164 ? 22.089 -19.334 12.714 1.00 20.64 164 PRO D C 1
ATOM 7729 O O . PRO D 1 164 ? 21.250 -18.465 12.479 1.00 20.90 164 PRO D O 1
ATOM 7733 N N . GLY D 1 165 ? 22.798 -19.352 13.822 1.00 20.30 165 GLY D N 1
ATOM 7734 C CA . GLY D 1 165 ? 22.605 -18.335 14.844 1.00 21.44 165 GLY D CA 1
ATOM 7735 C C . GLY D 1 165 ? 21.455 -18.661 15.799 1.00 20.91 165 GLY D C 1
ATOM 7736 O O . GLY D 1 165 ? 21.126 -17.859 16.669 1.00 20.41 165 GLY D O 1
ATOM 7737 N N . GLY D 1 166 ? 20.860 -19.845 15.638 1.00 20.15 166 GLY D N 1
ATOM 7738 C CA . GLY D 1 166 ? 19.756 -20.273 16.485 1.00 20.79 166 GLY D CA 1
ATOM 7739 C C . GLY D 1 166 ? 20.178 -20.864 17.828 1.00 21.72 166 GLY D C 1
ATOM 7740 O O . GLY D 1 166 ? 21.330 -20.757 18.229 1.00 21.03 166 GLY D O 1
ATOM 7741 N N . PRO D 1 167 ? 19.227 -21.495 18.546 1.00 21.39 167 PRO D N 1
ATOM 7742 C CA . PRO D 1 167 ? 19.587 -21.985 19.874 1.00 21.26 167 PRO D CA 1
ATOM 7743 C C . PRO D 1 167 ? 20.610 -23.112 19.879 1.00 20.28 167 PRO D C 1
ATOM 7744 O O . PRO D 1 167 ? 20.608 -23.944 18.991 1.00 19.28 167 PRO D O 1
ATOM 7748 N N . ALA D 1 168 ? 21.479 -23.079 20.887 1.00 19.92 168 ALA D N 1
ATOM 7749 C CA . ALA D 1 168 ? 22.499 -24.129 21.173 1.00 20.02 168 ALA D CA 1
ATOM 7750 C C . ALA D 1 168 ? 21.869 -25.510 21.270 1.00 20.42 168 ALA D C 1
ATOM 7751 O O . ALA D 1 168 ? 20.838 -25.687 21.913 1.00 19.37 168 ALA D O 1
ATOM 7753 N N . CYS D 1 169 ? 22.555 -26.482 20.663 1.00 21.74 169 CYS D N 1
ATOM 7754 C CA . CYS D 1 169 ? 22.083 -27.840 20.577 1.00 21.05 169 CYS D CA 1
ATOM 7755 C C . CYS D 1 169 ? 22.975 -28.714 21.484 1.00 21.48 169 CYS D C 1
ATOM 7756 O O . CYS D 1 169 ? 24.158 -28.390 21.702 1.00 21.73 169 CYS D O 1
ATOM 7759 N N . GLY D 1 170 ? 22.423 -29.810 22.013 1.00 21.35 170 GLY D N 1
ATOM 7760 C CA . GLY D 1 170 ? 23.217 -30.701 22.851 1.00 23.08 170 GLY D CA 1
ATOM 7761 C C . GLY D 1 170 ? 24.363 -31.318 22.073 1.00 23.14 170 GLY D C 1
ATOM 7762 O O . GLY D 1 170 ? 25.337 -31.775 22.651 1.00 24.81 170 GLY D O 1
ATOM 7763 N N . CYS D 1 171 ? 24.278 -31.320 20.747 1.00 23.20 171 CYS D N 1
ATOM 7764 C CA . CYS D 1 171 ? 25.329 -31.934 19.944 1.00 23.81 171 CYS D CA 1
ATOM 7765 C C . CYS D 1 171 ? 26.664 -31.135 19.866 1.00 24.40 171 CYS D C 1
ATOM 7766 O O . CYS D 1 171 ? 27.712 -31.720 19.497 1.00 24.19 171 CYS D O 1
ATOM 7769 N N . GLY D 1 172 ? 26.637 -29.840 20.229 1.00 23.55 172 GLY D N 1
ATOM 7770 C CA . GLY D 1 172 ? 27.815 -28.950 20.070 1.00 22.35 172 GLY D CA 1
ATOM 7771 C C . GLY D 1 172 ? 27.595 -27.868 18.988 1.00 23.63 172 GLY D C 1
ATOM 7772 O O . GLY D 1 172 ? 28.429 -26.949 18.817 1.00 22.88 172 GLY D O 1
ATOM 7773 N N . LEU D 1 173 ? 26.482 -27.968 18.250 1.00 21.67 173 LEU D N 1
ATOM 7774 C CA . LEU D 1 173 ? 26.124 -26.911 17.280 1.00 21.70 173 LEU D CA 1
ATOM 7775 C C . LEU D 1 173 ? 24.988 -25.980 17.783 1.00 21.31 173 LEU D C 1
ATOM 7776 O O . LEU D 1 173 ? 24.752 -25.851 18.995 1.00 21.65 173 LEU D O 1
ATOM 7781 N N . GLU D 1 174 ? 24.270 -25.373 16.827 1.00 20.75 174 GLU D N 1
ATOM 7782 C CA . GLU D 1 174 ? 23.194 -24.448 17.133 1.00 20.30 174 GLU D CA 1
ATOM 7783 C C . GLU D 1 174 ? 22.222 -24.390 15.950 1.00 18.42 174 GLU D C 1
ATOM 7784 O O . GLU D 1 174 ? 22.631 -24.538 14.803 1.00 18.28 174 GLU D O 1
ATOM 7790 N N . GLY D 1 175 ? 20.936 -24.224 16.234 1.00 18.41 175 GLY D N 1
ATOM 7791 C CA . GLY D 1 175 ? 19.933 -24.103 15.163 1.00 17.26 175 GLY D CA 1
ATOM 7792 C C . GLY D 1 175 ? 19.642 -25.422 14.449 1.00 17.07 175 GLY D C 1
ATOM 7793 O O . GLY D 1 175 ? 19.047 -25.414 13.375 1.00 17.46 175 GLY D O 1
ATOM 7794 N N . CYS D 1 176 ? 20.075 -26.546 15.035 1.00 16.74 176 CYS D N 1
ATOM 7795 C CA . CYS D 1 176 ? 19.686 -27.887 14.592 1.00 16.99 176 CYS D CA 1
ATOM 7796 C C . CYS D 1 176 ? 18.175 -28.076 14.740 1.00 17.72 176 CYS D C 1
ATOM 7797 O O . CYS D 1 176 ? 17.551 -27.503 15.643 1.00 16.96 176 CYS D O 1
ATOM 7800 N N . LEU D 1 177 ? 17.608 -28.943 13.911 1.00 17.16 177 LEU D N 1
ATOM 7801 C CA . LEU D 1 177 ? 16.183 -29.250 14.013 1.00 17.86 177 LEU D CA 1
ATOM 7802 C C . LEU D 1 177 ? 15.835 -29.640 15.426 1.00 17.34 177 LEU D C 1
ATOM 7803 O O . LEU D 1 177 ? 14.784 -29.221 15.962 1.00 16.86 177 LEU D O 1
ATOM 7808 N N . GLU D 1 178 ? 16.696 -30.474 16.018 1.00 16.34 178 GLU D N 1
ATOM 7809 C CA . GLU D 1 178 ? 16.438 -30.932 17.374 1.00 17.15 178 GLU D CA 1
ATOM 7810 C C . GLU D 1 178 ? 16.357 -29.770 18.350 1.00 17.56 178 GLU D C 1
ATOM 7811 O O . GLU D 1 178 ? 15.456 -29.733 19.195 1.00 17.24 178 GLU D O 1
ATOM 7817 N N . ALA D 1 179 ? 17.285 -28.817 18.195 1.00 17.34 179 ALA D N 1
ATOM 7818 C CA . ALA D 1 179 ? 17.402 -27.662 19.106 1.00 18.45 179 ALA D CA 1
ATOM 7819 C C . ALA D 1 179 ? 16.247 -26.710 18.937 1.00 18.08 179 ALA D C 1
ATOM 7820 O O . ALA D 1 179 ? 16.001 -25.897 19.813 1.00 18.88 179 ALA D O 1
ATOM 7822 N N . LEU D 1 180 ? 15.536 -26.798 17.807 1.00 17.98 180 LEU D N 1
ATOM 7823 C CA . LEU D 1 180 ? 14.414 -25.923 17.559 1.00 16.70 180 LEU D CA 1
ATOM 7824 C C . LEU D 1 180 ? 13.057 -26.531 17.929 1.00 17.92 180 LEU D C 1
ATOM 7825 O O . LEU D 1 180 ? 12.112 -25.794 18.248 1.00 17.49 180 LEU D O 1
ATOM 7830 N N . ALA D 1 181 ? 12.915 -27.861 17.795 1.00 16.89 181 ALA D N 1
ATOM 7831 C CA . ALA D 1 181 ? 11.576 -28.457 17.722 1.00 16.65 181 ALA D CA 1
ATOM 7832 C C . ALA D 1 181 ? 11.364 -29.722 18.554 1.00 17.92 181 ALA D C 1
ATOM 7833 O O . ALA D 1 181 ? 10.230 -30.209 18.667 1.00 18.57 181 ALA D O 1
ATOM 7835 N N . ALA D 1 182 ? 12.429 -30.295 19.114 1.00 18.73 182 ALA D N 1
ATOM 7836 C CA . ALA D 1 182 ? 12.260 -31.460 20.017 1.00 19.37 182 ALA D CA 1
ATOM 7837 C C . ALA D 1 182 ? 11.431 -31.092 21.268 1.00 20.41 182 ALA D C 1
ATOM 7838 O O . ALA D 1 182 ? 11.311 -29.929 21.628 1.00 20.19 182 ALA D O 1
ATOM 7840 N N . GLY D 1 183 ? 10.855 -32.091 21.925 1.00 20.61 183 GLY D N 1
ATOM 7841 C CA . GLY D 1 183 ? 10.172 -31.910 23.207 1.00 19.82 183 GLY D CA 1
ATOM 7842 C C . GLY D 1 183 ? 10.896 -31.067 24.252 1.00 20.59 183 GLY D C 1
ATOM 7843 O O . GLY D 1 183 ? 10.322 -30.163 24.818 1.00 20.39 183 GLY D O 1
ATOM 7844 N N . ARG D 1 184 ? 12.148 -31.384 24.509 1.00 20.39 184 ARG D N 1
ATOM 7845 C CA . ARG D 1 184 ? 12.949 -30.646 25.442 1.00 20.97 184 ARG D CA 1
ATOM 7846 C C . ARG D 1 184 ? 13.255 -29.220 24.978 1.00 20.72 184 ARG D C 1
ATOM 7847 O O . ARG D 1 184 ? 13.392 -28.344 25.807 1.00 18.98 184 ARG D O 1
ATOM 7855 N N . ALA D 1 185 ? 13.381 -29.007 23.662 1.00 19.81 185 ALA D N 1
ATOM 7856 C CA . ALA D 1 185 ? 13.502 -27.626 23.134 1.00 20.44 185 ALA D CA 1
ATOM 7857 C C . ALA D 1 185 ? 12.196 -26.851 23.348 1.00 19.88 185 ALA D C 1
ATOM 7858 O O . ALA D 1 185 ? 12.228 -25.683 23.712 1.00 19.65 185 ALA D O 1
ATOM 7860 N N . LEU D 1 186 ? 11.048 -27.501 23.147 1.00 18.40 186 LEU D N 1
ATOM 7861 C CA . LEU D 1 186 ? 9.758 -26.866 23.466 1.00 19.88 186 LEU D CA 1
ATOM 7862 C C . LEU D 1 186 ? 9.685 -26.461 24.945 1.00 20.36 186 LEU D C 1
ATOM 7863 O O . LEU D 1 186 ? 9.199 -25.353 25.291 1.00 21.37 186 LEU D O 1
ATOM 7868 N N . GLU D 1 187 ? 10.094 -27.388 25.812 1.00 19.40 187 GLU D N 1
ATOM 7869 C CA . GLU D 1 187 ? 10.109 -27.129 27.250 1.00 20.42 187 GLU D CA 1
ATOM 7870 C C . GLU D 1 187 ? 11.108 -26.040 27.633 1.00 19.94 187 GLU D C 1
ATOM 7871 O O . GLU D 1 187 ? 10.820 -25.245 28.502 1.00 20.01 187 GLU D O 1
ATOM 7877 N N . ARG D 1 188 ? 12.258 -26.026 26.974 1.00 19.87 188 ARG D N 1
ATOM 7878 C CA . ARG D 1 188 ? 13.261 -24.984 27.170 1.00 20.48 188 ARG D CA 1
ATOM 7879 C C . ARG D 1 188 ? 12.617 -23.612 26.893 1.00 21.07 188 ARG D C 1
ATOM 7880 O O . ARG D 1 188 ? 12.718 -22.706 27.711 1.00 21.44 188 ARG D O 1
ATOM 7888 N N . ASP D 1 189 ? 11.984 -23.451 25.734 1.00 22.25 189 ASP D N 1
ATOM 7889 C CA . ASP D 1 189 ? 11.502 -22.105 25.345 1.00 22.04 189 ASP D CA 1
ATOM 7890 C C . ASP D 1 189 ? 10.260 -21.746 26.140 1.00 21.86 189 ASP D C 1
ATOM 7891 O O . ASP D 1 189 ? 10.026 -20.574 26.466 1.00 22.00 189 ASP D O 1
ATOM 7896 N N . ALA D 1 190 ? 9.426 -22.742 26.415 1.00 20.95 190 ALA D N 1
ATOM 7897 C CA . ALA D 1 190 ? 8.196 -22.463 27.169 1.00 21.61 190 ALA D CA 1
ATOM 7898 C C . ALA D 1 190 ? 8.552 -22.025 28.580 1.00 22.63 190 ALA D C 1
ATOM 7899 O O . ALA D 1 190 ? 7.943 -21.100 29.126 1.00 22.87 190 ALA D O 1
ATOM 7901 N N . THR D 1 191 ? 9.547 -22.697 29.159 1.00 22.14 191 THR D N 1
ATOM 7902 C CA . THR D 1 191 ? 9.936 -22.433 30.514 1.00 21.91 191 THR D CA 1
ATOM 7903 C C . THR D 1 191 ? 10.581 -21.039 30.562 1.00 22.56 191 THR D C 1
ATOM 7904 O O . THR D 1 191 ? 10.274 -20.246 31.461 1.00 22.67 191 THR D O 1
ATOM 7908 N N . TYR D 1 192 ? 11.413 -20.726 29.566 1.00 20.79 192 TYR D N 1
ATOM 7909 C CA . TYR D 1 192 ? 12.002 -19.380 29.482 1.00 21.16 192 TYR D CA 1
ATOM 7910 C C . TYR D 1 192 ? 10.941 -18.290 29.366 1.00 21.44 192 TYR D C 1
ATOM 7911 O O . TYR D 1 192 ? 10.950 -17.322 30.154 1.00 22.43 192 TYR D O 1
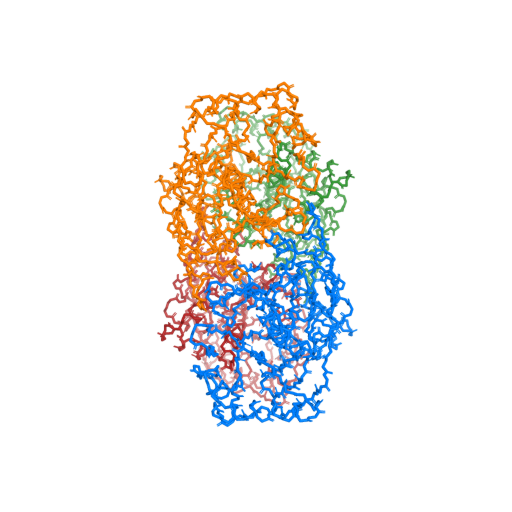ATOM 7920 N N . ALA D 1 193 ? 10.035 -18.443 28.382 1.00 21.68 193 ALA D N 1
ATOM 7921 C CA . ALA D 1 193 ? 9.090 -17.386 28.018 1.00 22.78 193 ALA D CA 1
ATOM 7922 C C . ALA D 1 193 ? 7.996 -17.193 29.064 1.00 24.22 193 ALA D C 1
ATOM 7923 O O . ALA D 1 193 ? 7.523 -16.075 29.239 1.00 23.25 193 ALA D O 1
ATOM 7925 N N . PHE D 1 194 ? 7.539 -18.298 29.669 1.00 24.00 194 PHE D N 1
ATOM 7926 C CA . PHE D 1 194 ? 6.519 -18.245 30.719 1.00 25.62 194 PHE D CA 1
ATOM 7927 C C . PHE D 1 194 ? 7.066 -17.918 32.122 1.00 26.45 194 PHE D C 1
ATOM 7928 O O . PHE D 1 194 ? 6.278 -17.636 33.038 1.00 26.68 194 PHE D O 1
ATOM 7936 N N . GLN D 1 195 ? 8.395 -17.985 32.257 1.00 27.34 195 GLN D N 1
ATOM 7937 C CA . GLN D 1 195 ? 9.135 -17.698 33.486 1.00 29.38 195 GLN D CA 1
ATOM 7938 C C . GLN D 1 195 ? 8.721 -18.590 34.643 1.00 30.25 195 GLN D C 1
ATOM 7939 O O . GLN D 1 195 ? 8.678 -18.141 35.799 1.00 30.39 195 GLN D O 1
ATOM 7945 N N . ARG D 1 196 ? 8.403 -19.844 34.316 1.00 29.60 196 ARG D N 1
ATOM 7946 C CA . ARG D 1 196 ? 8.118 -20.872 35.304 1.00 29.33 196 ARG D CA 1
ATOM 7947 C C . ARG D 1 196 ? 8.284 -22.219 34.592 1.00 29.42 196 ARG D C 1
ATOM 7948 O O . ARG D 1 196 ? 8.262 -22.267 33.369 1.00 28.74 196 ARG D O 1
ATOM 7956 N N . PRO D 1 197 ? 8.474 -23.311 35.345 1.00 30.16 197 PRO D N 1
ATOM 7957 C CA . PRO D 1 197 ? 8.643 -24.598 34.662 1.00 30.22 197 PRO D CA 1
ATOM 7958 C C . PRO D 1 197 ? 7.397 -24.969 33.842 1.00 30.02 197 PRO D C 1
ATOM 7959 O O . PRO D 1 197 ? 6.306 -25.032 34.369 1.00 30.81 197 PRO D O 1
ATOM 7963 N N . VAL D 1 198 ? 7.574 -25.170 32.538 1.00 29.87 198 VAL D N 1
ATOM 7964 C CA . VAL D 1 198 ? 6.504 -25.630 31.688 1.00 28.39 198 VAL D CA 1
ATOM 7965 C C . VAL D 1 198 ? 6.985 -26.863 30.931 1.00 29.51 198 VAL D C 1
ATOM 7966 O O . VAL D 1 198 ? 7.886 -26.753 30.085 1.00 29.93 198 VAL D O 1
ATOM 7970 N N . ASP D 1 199 ? 6.401 -28.042 31.228 1.00 28.90 199 ASP D N 1
ATOM 7971 C CA . ASP D 1 199 ? 6.681 -29.252 30.448 1.00 29.34 199 ASP D CA 1
ATOM 7972 C C . ASP D 1 199 ? 5.766 -29.320 29.236 1.00 28.40 199 ASP D C 1
ATOM 7973 O O . ASP D 1 199 ? 4.919 -28.459 29.069 1.00 27.95 199 ASP D O 1
ATOM 7978 N N . THR D 1 200 ? 5.933 -30.328 28.381 1.00 28.70 200 THR D N 1
ATOM 7979 C CA . THR D 1 200 ? 5.143 -30.365 27.123 1.00 28.91 200 THR D CA 1
ATOM 7980 C C . THR D 1 200 ? 3.642 -30.523 27.365 1.00 28.53 200 THR D C 1
ATOM 7981 O O . THR D 1 200 ? 2.814 -29.981 26.622 1.00 27.34 200 THR D O 1
ATOM 7985 N N . ARG D 1 201 ? 3.287 -31.267 28.412 1.00 29.59 201 ARG D N 1
ATOM 7986 C CA . ARG D 1 201 ? 1.864 -31.422 28.798 1.00 30.16 201 ARG D CA 1
ATOM 7987 C C . ARG D 1 201 ? 1.249 -30.056 29.054 1.00 29.02 201 ARG D C 1
ATOM 7988 O O . ARG D 1 201 ? 0.202 -29.727 28.495 1.00 30.28 201 ARG D O 1
ATOM 7996 N N . GLU D 1 202 ? 1.907 -29.266 29.905 1.00 28.71 202 GLU D N 1
ATOM 7997 C CA . GLU D 1 202 ? 1.436 -27.908 30.254 1.00 27.84 202 GLU D CA 1
ATOM 7998 C C . GLU D 1 202 ? 1.436 -26.968 29.028 1.00 27.09 202 GLU D C 1
ATOM 7999 O O . GLU D 1 202 ? 0.500 -26.176 28.814 1.00 26.72 202 GLU D O 1
ATOM 8005 N N . LEU D 1 203 ? 2.474 -27.071 28.203 1.00 26.47 203 LEU D N 1
ATOM 8006 C CA . LEU D 1 203 ? 2.540 -26.246 26.988 1.00 25.43 203 LEU D CA 1
ATOM 8007 C C . LEU D 1 203 ? 1.343 -26.549 26.080 1.00 25.61 203 LEU D C 1
ATOM 8008 O O . LEU D 1 203 ? 0.653 -25.640 25.571 1.00 24.91 203 LEU D O 1
ATOM 8013 N N . PHE D 1 204 ? 1.085 -27.839 25.883 1.00 25.27 204 PHE D N 1
ATOM 8014 C CA . PHE D 1 204 ? -0.024 -28.224 25.025 1.00 25.30 204 PHE D CA 1
ATOM 8015 C C . PHE D 1 204 ? -1.371 -27.823 25.635 1.00 25.13 204 PHE D C 1
ATOM 8016 O O . PHE D 1 204 ? -2.278 -27.375 24.894 1.00 24.54 204 PHE D O 1
ATOM 8024 N N . ARG D 1 205 ? -1.492 -27.942 26.962 1.00 25.62 205 ARG D N 1
ATOM 8025 C CA . ARG D 1 205 ? -2.684 -27.413 27.671 1.00 27.04 205 ARG D CA 1
ATOM 8026 C C . ARG D 1 205 ? -2.886 -25.930 27.415 1.00 27.62 205 ARG D C 1
ATOM 8027 O O . ARG D 1 205 ? -3.976 -25.499 27.047 1.00 27.47 205 ARG D O 1
ATOM 8035 N N . LEU D 1 206 ? -1.824 -25.142 27.573 1.00 27.75 206 LEU D N 1
ATOM 8036 C CA . LEU D 1 206 ? -1.897 -23.721 27.232 1.00 27.58 206 LEU D CA 1
ATOM 8037 C C . LEU D 1 206 ? -2.256 -23.495 25.768 1.00 27.33 206 LEU D C 1
ATOM 8038 O O . LEU D 1 206 ? -3.056 -22.605 25.460 1.00 27.41 206 LEU D O 1
ATOM 8043 N N . PHE D 1 207 ? -1.640 -24.269 24.875 1.00 27.34 207 PHE D N 1
ATOM 8044 C CA . PHE D 1 207 ? -1.934 -24.162 23.444 1.00 27.97 207 PHE D CA 1
ATOM 8045 C C . PHE D 1 207 ? -3.436 -24.344 23.164 1.00 28.77 207 PHE D C 1
ATOM 8046 O O . PHE D 1 207 ? -4.039 -23.577 22.407 1.00 29.16 207 PHE D O 1
ATOM 8054 N N . GLN D 1 208 ? -4.038 -25.338 23.801 1.00 30.76 208 GLN D N 1
ATOM 8055 C CA . GLN D 1 208 ? -5.443 -25.669 23.546 1.00 32.21 208 GLN D CA 1
ATOM 8056 C C . GLN D 1 208 ? -6.358 -24.624 24.160 1.00 32.05 208 GLN D C 1
ATOM 8057 O O . GLN D 1 208 ? -7.399 -24.365 23.599 1.00 33.01 208 GLN D O 1
ATOM 8063 N N . ALA D 1 209 ? -5.976 -24.047 25.303 1.00 32.30 209 ALA D N 1
ATOM 8064 C CA . ALA D 1 209 ? -6.715 -22.908 25.892 1.00 32.95 209 ALA D CA 1
ATOM 8065 C C . ALA D 1 209 ? -6.513 -21.599 25.122 1.00 33.08 209 ALA D C 1
ATOM 8066 O O . ALA D 1 209 ? -7.043 -20.576 25.508 1.00 34.94 209 ALA D O 1
ATOM 8068 N N . GLY D 1 210 ? -5.739 -21.619 24.035 1.00 32.88 210 GLY D N 1
ATOM 8069 C CA . GLY D 1 210 ? -5.624 -20.448 23.157 1.00 31.25 210 GLY D CA 1
ATOM 8070 C C . GLY D 1 210 ? -4.657 -19.410 23.686 1.00 30.84 210 GLY D C 1
ATOM 8071 O O . GLY D 1 210 ? -4.746 -18.248 23.332 1.00 31.34 210 GLY D O 1
ATOM 8072 N N . ASP D 1 211 ? -3.717 -19.820 24.527 1.00 29.56 211 ASP D N 1
ATOM 8073 C CA . ASP D 1 211 ? -2.683 -18.894 24.977 1.00 29.69 211 ASP D CA 1
ATOM 8074 C C . ASP D 1 211 ? -1.784 -18.443 23.802 1.00 28.28 211 ASP D C 1
ATOM 8075 O O . ASP D 1 211 ? -1.170 -19.290 23.165 1.00 28.53 211 ASP D O 1
ATOM 8080 N N . PRO D 1 212 ? -1.687 -17.117 23.546 1.00 27.92 212 PRO D N 1
ATOM 8081 C CA . PRO D 1 212 ? -0.957 -16.605 22.381 1.00 27.05 212 PRO D CA 1
ATOM 8082 C C . PRO D 1 212 ? 0.524 -16.984 22.361 1.00 26.30 212 PRO D C 1
ATOM 8083 O O . PRO D 1 212 ? 1.056 -17.335 21.298 1.00 25.50 212 PRO D O 1
ATOM 8087 N N . LYS D 1 213 ? 1.175 -16.931 23.524 1.00 24.89 213 LYS D N 1
ATOM 8088 C CA . LYS D 1 213 ? 2.595 -17.246 23.641 1.00 25.40 213 LYS D CA 1
ATOM 8089 C C . LYS D 1 213 ? 2.848 -18.717 23.306 1.00 24.43 213 LYS D C 1
ATOM 8090 O O . LYS D 1 213 ? 3.844 -19.054 22.644 1.00 22.73 213 LYS D O 1
ATOM 8096 N N . ALA D 1 214 ? 1.931 -19.585 23.749 1.00 23.61 214 ALA D N 1
ATOM 8097 C CA . ALA D 1 214 ? 2.021 -21.041 23.538 1.00 22.32 214 ALA D CA 1
ATOM 8098 C C . ALA D 1 214 ? 1.778 -21.370 22.088 1.00 22.69 214 ALA D C 1
ATOM 8099 O O . ALA D 1 214 ? 2.504 -22.219 21.503 1.00 22.88 214 ALA D O 1
ATOM 8101 N N . GLU D 1 215 ? 0.754 -20.725 21.511 1.00 21.69 215 GLU D N 1
ATOM 8102 C CA . GLU D 1 215 ? 0.484 -20.858 20.079 1.00 23.31 215 GLU D CA 1
ATOM 8103 C C . GLU D 1 215 ? 1.711 -20.459 19.241 1.00 22.51 215 GLU D C 1
ATOM 8104 O O . GLU D 1 215 ? 2.117 -21.196 18.345 1.00 22.18 215 GLU D O 1
ATOM 8110 N N . ARG D 1 216 ? 2.290 -19.299 19.539 1.00 21.33 216 ARG D N 1
ATOM 8111 C CA . ARG D 1 216 ? 3.408 -18.787 18.765 1.00 20.71 216 ARG D CA 1
ATOM 8112 C C . ARG D 1 216 ? 4.539 -19.812 18.719 1.00 20.69 216 ARG D C 1
ATOM 8113 O O . ARG D 1 216 ? 5.113 -20.082 17.668 1.00 20.25 216 ARG D O 1
ATOM 8121 N N . LEU D 1 217 ? 4.826 -20.374 19.881 1.00 19.48 217 LEU D N 1
ATOM 8122 C CA . LEU D 1 217 ? 5.989 -21.183 20.118 1.00 20.38 217 LEU D CA 1
ATOM 8123 C C . LEU D 1 217 ? 5.789 -22.567 19.508 1.00 21.18 217 LEU D C 1
ATOM 8124 O O . LEU D 1 217 ? 6.701 -23.130 18.909 1.00 20.79 217 LEU D O 1
ATOM 8129 N N . VAL D 1 218 ? 4.600 -23.125 19.690 1.00 20.59 218 VAL D N 1
ATOM 8130 C CA . VAL D 1 218 ? 4.338 -24.467 19.200 1.00 20.20 218 VAL D CA 1
ATOM 8131 C C . VAL D 1 218 ? 4.272 -24.455 17.672 1.00 19.51 218 VAL D C 1
ATOM 8132 O O . VAL D 1 218 ? 4.815 -25.358 17.043 1.00 21.35 218 VAL D O 1
ATOM 8136 N N . LEU D 1 219 ? 3.600 -23.464 17.077 1.00 19.05 219 LEU D N 1
ATOM 8137 C CA . LEU D 1 219 ? 3.486 -23.355 15.611 1.00 18.47 219 LEU D CA 1
ATOM 8138 C C . LEU D 1 219 ? 4.849 -23.106 14.959 1.00 18.82 219 LEU D C 1
ATOM 8139 O O . LEU D 1 219 ? 5.116 -23.613 13.873 1.00 17.56 219 LEU D O 1
ATOM 8144 N N . GLN D 1 220 ? 5.710 -22.322 15.624 1.00 17.16 220 GLN D N 1
ATOM 8145 C CA . GLN D 1 220 ? 7.080 -22.156 15.150 1.00 17.22 220 GLN D CA 1
ATOM 8146 C C . GLN D 1 220 ? 7.816 -23.496 15.046 1.00 17.71 220 GLN D C 1
ATOM 8147 O O . GLN D 1 220 ? 8.447 -23.785 14.016 1.00 17.78 220 GLN D O 1
ATOM 8153 N N . ALA D 1 221 ? 7.738 -24.303 16.105 1.00 17.19 221 ALA D N 1
ATOM 8154 C CA . ALA D 1 221 ? 8.420 -25.602 16.126 1.00 19.64 221 ALA D CA 1
ATOM 8155 C C . ALA D 1 221 ? 7.851 -26.543 15.050 1.00 19.16 221 ALA D C 1
ATOM 8156 O O . ALA D 1 221 ? 8.581 -27.255 14.374 1.00 20.80 221 ALA D O 1
ATOM 8158 N N . ALA D 1 222 ? 6.549 -26.473 14.851 1.00 20.22 222 ALA D N 1
ATOM 8159 C CA . ALA D 1 222 ? 5.863 -27.228 13.813 1.00 19.34 222 ALA D CA 1
ATOM 8160 C C . ALA D 1 222 ? 6.372 -26.867 12.431 1.00 18.04 222 ALA D C 1
ATOM 8161 O O . ALA D 1 222 ? 6.584 -27.732 11.596 1.00 17.46 222 ALA D O 1
ATOM 8163 N N . ARG D 1 223 ? 6.497 -25.587 12.135 1.00 17.60 223 ARG D N 1
ATOM 8164 C CA . ARG D 1 223 ? 6.963 -25.187 10.805 1.00 16.90 223 ARG D CA 1
ATOM 8165 C C . ARG D 1 223 ? 8.421 -25.644 10.550 1.00 16.81 223 ARG D C 1
ATOM 8166 O O . ARG D 1 223 ? 8.743 -26.044 9.458 1.00 16.83 223 ARG D O 1
ATOM 8174 N N . TYR D 1 224 ? 9.292 -25.515 11.549 1.00 15.86 224 TYR D N 1
ATOM 8175 C CA . TYR D 1 224 ? 10.695 -25.967 11.444 1.00 16.48 224 TYR D CA 1
ATOM 8176 C C . TYR D 1 224 ? 10.749 -27.450 11.138 1.00 15.99 224 TYR D C 1
ATOM 8177 O O . TYR D 1 224 ? 11.562 -27.891 10.337 1.00 16.88 224 TYR D O 1
ATOM 8186 N N . VAL D 1 225 ? 9.854 -28.235 11.739 1.00 16.60 225 VAL D N 1
ATOM 8187 C CA . VAL D 1 225 ? 9.820 -29.671 11.333 1.00 15.89 225 VAL D CA 1
ATOM 8188 C C . VAL D 1 225 ? 9.459 -29.860 9.853 1.00 16.32 225 VAL D C 1
ATOM 8189 O O . VAL D 1 225 ? 10.113 -30.627 9.140 1.00 16.04 225 VAL D O 1
ATOM 8193 N N . GLY D 1 226 ? 8.420 -29.162 9.389 1.00 16.68 226 GLY D N 1
ATOM 8194 C CA . GLY D 1 226 ? 8.000 -29.216 7.986 1.00 16.07 226 GLY D CA 1
ATOM 8195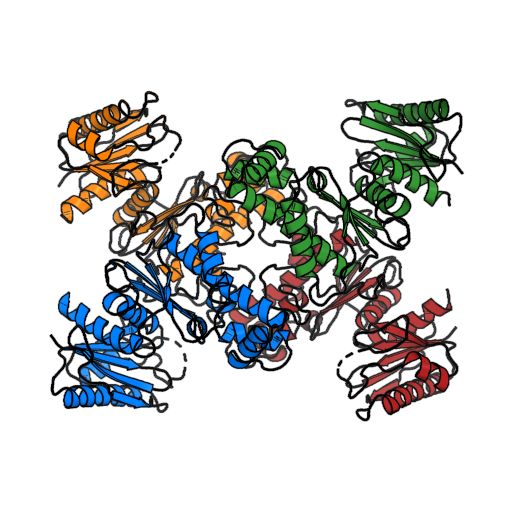 C C . GLY D 1 226 ? 9.124 -28.742 7.081 1.00 16.14 226 GLY D C 1
ATOM 8196 O O . GLY D 1 226 ? 9.372 -29.340 6.040 1.00 15.07 226 GLY D O 1
ATOM 8197 N N . ILE D 1 227 ? 9.813 -27.661 7.459 1.00 15.63 227 ILE D N 1
ATOM 8198 C CA . ILE D 1 227 ? 10.934 -27.192 6.650 1.00 15.66 227 ILE D CA 1
ATOM 8199 C C . ILE D 1 227 ? 12.093 -28.221 6.574 1.00 15.31 227 ILE D C 1
ATOM 8200 O O . ILE D 1 227 ? 12.669 -28.454 5.488 1.00 13.69 227 ILE D O 1
ATOM 8205 N N . GLY D 1 228 ? 12.496 -28.750 7.728 1.00 14.85 228 GLY D N 1
ATOM 8206 C CA . GLY D 1 228 ? 13.634 -29.703 7.760 1.00 15.71 228 GLY D CA 1
ATOM 8207 C C . GLY D 1 228 ? 13.317 -30.927 6.916 1.00 16.28 228 GLY D C 1
ATOM 8208 O O . GLY D 1 228 ? 14.196 -31.466 6.255 1.00 17.96 228 GLY D O 1
ATOM 8209 N N . LEU D 1 229 ? 12.064 -31.377 6.939 1.00 15.27 229 LEU D N 1
ATOM 8210 C CA . LEU D 1 229 ? 11.652 -32.536 6.138 1.00 15.78 229 LEU D CA 1
ATOM 8211 C C . LEU D 1 229 ? 11.654 -32.210 4.637 1.00 16.02 229 LEU D C 1
ATOM 8212 O O . LEU D 1 229 ? 12.162 -32.991 3.831 1.00 16.47 229 LEU D O 1
ATOM 8217 N N . ALA D 1 230 ? 11.092 -31.060 4.276 1.00 15.90 230 ALA D N 1
ATOM 8218 C CA . ALA D 1 230 ? 11.103 -30.627 2.882 1.00 16.86 230 ALA D CA 1
ATOM 8219 C C . ALA D 1 230 ? 12.519 -30.480 2.399 1.00 16.68 230 ALA D C 1
ATOM 8220 O O . ALA D 1 230 ? 12.806 -30.778 1.247 1.00 16.60 230 ALA D O 1
ATOM 8222 N N . SER D 1 231 ? 13.409 -29.987 3.256 1.00 17.02 231 SER D N 1
ATOM 8223 C CA . SER D 1 231 ? 14.776 -29.807 2.846 1.00 18.40 231 SER D CA 1
ATOM 8224 C C . SER D 1 231 ? 15.486 -31.179 2.584 1.00 20.28 231 SER D C 1
ATOM 8225 O O . SER D 1 231 ? 16.166 -31.395 1.560 1.00 19.85 231 SER D O 1
ATOM 8228 N N . LEU D 1 232 ? 15.309 -32.110 3.517 1.00 19.43 232 LEU D N 1
ATOM 8229 C CA . LEU D 1 232 ? 15.819 -33.481 3.368 1.00 20.26 232 LEU D CA 1
ATOM 8230 C C . LEU D 1 232 ? 15.310 -34.202 2.093 1.00 21.15 232 LEU D C 1
ATOM 8231 O O . LEU D 1 232 ? 16.030 -35.006 1.489 1.00 22.46 232 LEU D O 1
ATOM 8236 N N . VAL D 1 233 ? 14.078 -33.907 1.684 1.00 20.18 233 VAL D N 1
ATOM 8237 C CA . VAL D 1 233 ? 13.526 -34.364 0.377 1.00 19.84 233 VAL D CA 1
ATOM 8238 C C . VAL D 1 233 ? 14.418 -34.002 -0.806 1.00 19.45 233 VAL D C 1
ATOM 8239 O O . VAL D 1 233 ? 14.607 -34.803 -1.719 1.00 19.83 233 VAL D O 1
ATOM 8243 N N . LYS D 1 234 ? 15.024 -32.815 -0.777 1.00 20.09 234 LYS D N 1
ATOM 8244 C CA . LYS D 1 234 ? 15.864 -32.389 -1.913 1.00 19.98 234 LYS D CA 1
ATOM 8245 C C . LYS D 1 234 ? 17.078 -33.308 -2.001 1.00 19.75 234 LYS D C 1
ATOM 8246 O O . LYS D 1 234 ? 17.561 -33.600 -3.067 1.00 20.26 234 LYS D O 1
ATOM 8252 N N . ALA D 1 235 ? 17.585 -33.710 -0.842 1.00 20.77 235 ALA D N 1
ATOM 8253 C CA . ALA D 1 235 ? 18.776 -34.528 -0.765 1.00 21.77 235 ALA D CA 1
ATOM 8254 C C . ALA D 1 235 ? 18.489 -35.993 -1.175 1.00 23.15 235 ALA D C 1
ATOM 8255 O O . ALA D 1 235 ? 19.283 -36.597 -1.938 1.00 23.61 235 ALA D O 1
ATOM 8257 N N . PHE D 1 236 ? 17.388 -36.548 -0.656 1.00 21.69 236 PHE D N 1
ATOM 8258 C CA . PHE D 1 236 ? 17.104 -37.991 -0.749 1.00 22.67 236 PHE D CA 1
ATOM 8259 C C . PHE D 1 236 ? 16.039 -38.409 -1.740 1.00 21.90 236 PHE D C 1
ATOM 8260 O O . PHE D 1 236 ? 16.040 -39.567 -2.210 1.00 21.92 236 PHE D O 1
ATOM 8268 N N . ASP D 1 237 ? 15.079 -37.515 -2.007 1.00 22.04 237 ASP D N 1
ATOM 8269 C CA . ASP D 1 237 ? 13.926 -37.827 -2.865 1.00 21.58 237 ASP D CA 1
ATOM 8270 C C . ASP D 1 237 ? 13.332 -39.202 -2.476 1.00 20.94 237 ASP D C 1
ATOM 8271 O O . ASP D 1 237 ? 13.248 -40.112 -3.301 1.00 20.41 237 ASP D O 1
ATOM 8276 N N . PRO D 1 238 ? 12.882 -39.335 -1.212 1.00 21.10 238 PRO D N 1
ATOM 8277 C CA . PRO D 1 238 ? 12.347 -40.596 -0.690 1.00 20.52 238 PRO D CA 1
ATOM 8278 C C . PRO D 1 238 ? 10.986 -40.842 -1.319 1.00 20.12 238 PRO D C 1
ATOM 8279 O O . PRO D 1 238 ? 10.329 -39.897 -1.764 1.00 20.59 238 PRO D O 1
ATOM 8283 N N . GLY D 1 239 ? 10.596 -42.099 -1.412 1.00 19.67 239 GLY D N 1
ATOM 8284 C CA . GLY D 1 239 ? 9.265 -42.427 -1.881 1.00 19.72 239 GLY D CA 1
ATOM 8285 C C . GLY D 1 239 ? 8.254 -41.726 -0.993 1.00 19.92 239 GLY D C 1
ATOM 8286 O O . GLY D 1 239 ? 7.351 -41.039 -1.485 1.00 20.29 239 GLY D O 1
ATOM 8287 N N . VAL D 1 240 ? 8.392 -41.910 0.316 1.00 19.79 240 VAL D N 1
ATOM 8288 C CA . VAL D 1 240 ? 7.551 -41.160 1.274 1.00 20.90 240 VAL D CA 1
ATOM 8289 C C . VAL D 1 240 ? 8.360 -40.695 2.508 1.00 19.95 240 VAL D C 1
ATOM 8290 O O . VAL D 1 240 ? 9.388 -41.278 2.838 1.00 21.64 240 VAL D O 1
ATOM 8294 N N . VAL D 1 241 ? 7.837 -39.695 3.212 1.00 18.69 241 VAL D N 1
ATOM 8295 C CA . VAL D 1 241 ? 8.388 -39.265 4.465 1.00 17.58 241 VAL D CA 1
ATOM 8296 C C . VAL D 1 241 ? 7.435 -39.694 5.570 1.00 18.54 241 VAL D C 1
ATOM 8297 O O . VAL D 1 241 ? 6.211 -39.521 5.447 1.00 17.87 241 VAL D O 1
ATOM 8301 N N . VAL D 1 242 ? 7.992 -40.253 6.643 1.00 17.74 242 VAL D N 1
ATOM 8302 C CA . VAL D 1 242 ? 7.213 -40.754 7.744 1.00 18.86 242 VAL D CA 1
ATOM 8303 C C . VAL D 1 242 ? 7.608 -40.014 8.998 1.00 19.31 242 VAL D C 1
ATOM 8304 O O . VAL D 1 242 ? 8.806 -39.933 9.325 1.00 20.81 242 VAL D O 1
ATOM 8308 N N . LEU D 1 243 ? 6.602 -39.470 9.676 1.00 19.59 243 LEU D N 1
ATOM 8309 C CA . LEU D 1 243 ? 6.779 -38.741 10.935 1.00 20.87 243 LEU D CA 1
ATOM 8310 C C . LEU D 1 243 ? 6.173 -39.530 12.081 1.00 20.32 243 LEU D C 1
ATOM 8311 O O . LEU D 1 243 ? 4.938 -39.728 12.111 1.00 20.01 243 LEU D O 1
ATOM 8316 N N . GLY D 1 244 ? 7.011 -39.850 13.065 1.00 21.23 244 GLY D N 1
ATOM 8317 C CA . GLY D 1 244 ? 6.597 -40.507 14.332 1.00 21.89 244 GLY D CA 1
ATOM 8318 C C . GLY D 1 244 ? 7.014 -39.727 15.585 1.00 22.50 244 GLY D C 1
ATOM 8319 O O . GLY D 1 244 ? 7.427 -38.549 15.508 1.00 22.21 244 GLY D O 1
ATOM 8320 N N . GLY D 1 245 ? 6.911 -40.387 16.739 1.00 22.30 245 GLY D N 1
ATOM 8321 C CA . GLY D 1 245 ? 7.236 -39.766 18.024 1.00 22.50 245 GLY D CA 1
ATOM 8322 C C . GLY D 1 245 ? 6.033 -39.138 18.703 1.00 22.09 245 GLY D C 1
ATOM 8323 O O . GLY D 1 245 ? 5.262 -38.430 18.092 1.00 22.19 245 GLY D O 1
ATOM 8324 N N . GLY D 1 246 ? 5.890 -39.365 19.996 1.00 23.67 246 GLY D N 1
ATOM 8325 C CA . GLY D 1 246 ? 4.696 -38.889 20.707 1.00 24.95 246 GLY D CA 1
ATOM 8326 C C . GLY D 1 246 ? 4.554 -37.384 20.782 1.00 25.50 246 GLY D C 1
ATOM 8327 O O . GLY D 1 246 ? 3.422 -36.874 20.811 1.00 26.25 246 GLY D O 1
ATOM 8328 N N . VAL D 1 247 ? 5.680 -36.656 20.802 1.00 25.10 247 VAL D N 1
ATOM 8329 C CA . VAL D 1 247 ? 5.626 -35.188 20.839 1.00 24.94 247 VAL D CA 1
ATOM 8330 C C . VAL D 1 247 ? 5.043 -34.646 19.549 1.00 25.87 247 VAL D C 1
ATOM 8331 O O . VAL D 1 247 ? 4.344 -33.629 19.569 1.00 28.19 247 VAL D O 1
ATOM 8335 N N . ALA D 1 248 ? 5.268 -35.323 18.434 1.00 24.60 248 ALA D N 1
ATOM 8336 C CA . ALA D 1 248 ? 4.686 -34.852 17.205 1.00 24.61 248 ALA D CA 1
ATOM 8337 C C . ALA D 1 248 ? 3.295 -35.460 17.015 1.00 25.68 248 ALA D C 1
ATOM 8338 O O . ALA D 1 248 ? 2.339 -34.742 16.680 1.00 26.04 248 ALA D O 1
ATOM 8340 N N . LEU D 1 249 ? 3.164 -36.765 17.248 1.00 26.27 249 LEU D N 1
ATOM 8341 C CA . LEU D 1 249 ? 1.884 -37.420 16.901 1.00 27.59 249 LEU D CA 1
ATOM 8342 C C . LEU D 1 249 ? 0.756 -37.115 17.890 1.00 27.86 249 LEU D C 1
ATOM 8343 O O . LEU D 1 249 ? -0.419 -37.114 17.494 1.00 28.47 249 LEU D O 1
ATOM 8348 N N . ASN D 1 250 ? 1.123 -36.841 19.142 1.00 27.77 250 ASN D N 1
ATOM 8349 C CA . ASN D 1 250 ? 0.183 -36.465 20.195 1.00 28.27 250 ASN D CA 1
ATOM 8350 C C . ASN D 1 250 ? -0.015 -34.952 20.443 1.00 28.96 250 ASN D C 1
ATOM 8351 O O . ASN D 1 250 ? -0.743 -34.575 21.369 1.00 27.59 250 ASN D O 1
ATOM 8356 N N . ALA D 1 251 ? 0.610 -34.088 19.629 1.00 28.06 251 ALA D N 1
ATOM 8357 C CA . ALA D 1 251 ? 0.466 -32.654 19.783 1.00 29.22 251 ALA D CA 1
ATOM 8358 C C . ALA D 1 251 ? -0.940 -32.211 19.421 1.00 30.19 251 ALA D C 1
ATOM 8359 O O . ALA D 1 251 ? -1.610 -32.888 18.651 1.00 30.61 251 ALA D O 1
ATOM 8361 N N . PRO D 1 252 ? -1.378 -31.044 19.934 1.00 31.28 252 PRO D N 1
ATOM 8362 C CA . PRO D 1 252 ? -2.706 -30.524 19.647 1.00 31.64 252 PRO D CA 1
ATOM 8363 C C . PRO D 1 252 ? -3.020 -30.414 18.172 1.00 31.91 252 PRO D C 1
ATOM 8364 O O . PRO D 1 252 ? -2.125 -30.197 17.351 1.00 31.68 252 PRO D O 1
ATOM 8368 N N . GLU D 1 253 ? -4.296 -30.537 17.828 1.00 31.92 253 GLU D N 1
ATOM 8369 C CA . GLU D 1 253 ? -4.707 -30.201 16.480 1.00 31.95 253 GLU D CA 1
ATOM 8370 C C . GLU D 1 253 ? -4.253 -28.751 16.244 1.00 30.62 253 GLU D C 1
ATOM 8371 O O . GLU D 1 253 ? -4.456 -27.851 17.100 1.00 29.87 253 GLU D O 1
ATOM 8377 N N . GLY D 1 254 ? -3.691 -28.507 15.077 1.00 27.58 254 GLY D N 1
ATOM 8378 C CA . GLY D 1 254 ? -3.084 -27.209 14.876 1.00 26.55 254 GLY D CA 1
ATOM 8379 C C . GLY D 1 254 ? -1.614 -27.419 14.590 1.00 24.68 254 GLY D C 1
ATOM 8380 O O . GLY D 1 254 ? -1.065 -26.793 13.703 1.00 25.02 254 GLY D O 1
ATOM 8381 N N . TYR D 1 255 ? -0.990 -28.315 15.333 1.00 24.02 255 TYR D N 1
ATOM 8382 C CA . TYR D 1 255 ? 0.428 -28.566 15.160 1.00 23.66 255 TYR D CA 1
ATOM 8383 C C . TYR D 1 255 ? 0.697 -29.318 13.827 1.00 23.59 255 TYR D C 1
ATOM 8384 O O . TYR D 1 255 ? 1.533 -28.909 13.027 1.00 21.08 255 TYR D O 1
ATOM 8393 N N . TRP D 1 256 ? -0.013 -30.430 13.626 1.00 22.60 256 TRP D N 1
ATOM 8394 C CA . TRP D 1 256 ? 0.175 -31.252 12.454 1.00 23.73 256 TRP D CA 1
ATOM 8395 C C . TRP D 1 256 ? -0.148 -30.431 11.205 1.00 23.61 256 TRP D C 1
ATOM 8396 O O . TRP D 1 256 ? 0.565 -30.500 10.213 1.00 22.76 256 TRP D O 1
ATOM 8407 N N . GLU D 1 257 ? -1.168 -29.579 11.298 1.00 22.72 257 GLU D N 1
ATOM 8408 C CA . GLU D 1 257 ? -1.609 -28.794 10.179 1.00 23.40 257 GLU D CA 1
ATOM 8409 C C . GLU D 1 257 ? -0.584 -27.711 9.749 1.00 21.71 257 GLU D C 1
ATOM 8410 O O . GLU D 1 257 ? -0.361 -27.490 8.535 1.00 19.47 257 GLU D O 1
ATOM 8416 N N . ALA D 1 258 ? 0.008 -27.045 10.740 1.00 20.68 258 ALA D N 1
ATOM 8417 C CA . ALA D 1 258 ? 1.087 -26.054 10.516 1.00 19.85 258 ALA D CA 1
ATOM 8418 C C . ALA D 1 258 ? 2.327 -26.760 9.929 1.00 18.96 258 ALA D C 1
ATOM 8419 O O . ALA D 1 258 ? 2.978 -26.250 9.077 1.00 17.76 258 ALA D O 1
ATOM 8421 N N . LEU D 1 259 ? 2.638 -27.944 10.445 1.00 19.14 259 LEU D N 1
ATOM 8422 C CA . LEU D 1 259 ? 3.829 -28.694 10.007 1.00 18.40 259 LEU D CA 1
ATOM 8423 C C . LEU D 1 259 ? 3.648 -29.105 8.537 1.00 18.59 259 LEU D C 1
ATOM 8424 O O . LEU D 1 259 ? 4.515 -28.856 7.681 1.00 17.32 259 LEU D O 1
ATOM 8429 N N . LEU D 1 260 ? 2.497 -29.673 8.219 1.00 18.78 260 LEU D N 1
ATOM 8430 C CA . LEU D 1 260 ? 2.204 -30.047 6.845 1.00 20.92 260 LEU D CA 1
ATOM 8431 C C . LEU D 1 260 ? 2.223 -28.848 5.888 1.00 20.10 260 LEU D C 1
ATOM 8432 O O . LEU D 1 260 ? 2.733 -28.935 4.784 1.00 17.97 260 LEU D O 1
ATOM 8437 N N . GLU D 1 261 ? 1.614 -27.739 6.289 1.00 20.59 261 GLU D N 1
ATOM 8438 C CA . GLU D 1 261 ? 1.645 -26.533 5.473 1.00 21.13 261 GLU D CA 1
ATOM 8439 C C . GLU D 1 261 ? 3.065 -26.016 5.177 1.00 20.79 261 GLU D C 1
ATOM 8440 O O . GLU D 1 261 ? 3.356 -25.641 4.058 1.00 20.75 261 GLU D O 1
ATOM 8446 N N . ALA D 1 262 ? 3.926 -25.975 6.199 1.00 20.29 262 ALA D N 1
ATOM 8447 C CA . ALA D 1 262 ? 5.341 -25.611 6.014 1.00 19.23 262 ALA D CA 1
ATOM 8448 C C . ALA D 1 262 ? 6.054 -26.567 5.068 1.00 18.80 262 ALA D C 1
ATOM 8449 O O . ALA D 1 262 ? 6.800 -26.153 4.176 1.00 18.27 262 ALA D O 1
ATOM 8451 N N . TYR D 1 263 ? 5.805 -27.856 5.239 1.00 18.25 263 TYR D N 1
ATOM 8452 C CA . TYR D 1 263 ? 6.359 -28.859 4.340 1.00 18.19 263 TYR D CA 1
ATOM 8453 C C . TYR D 1 263 ? 5.935 -28.586 2.897 1.00 19.09 263 TYR D C 1
ATOM 8454 O O . TYR D 1 263 ? 6.764 -28.549 2.008 1.00 18.85 263 TYR D O 1
ATOM 8463 N N . ARG D 1 264 ? 4.638 -28.391 2.679 1.00 18.49 264 ARG D N 1
ATOM 8464 C CA . ARG D 1 264 ? 4.118 -28.061 1.356 1.00 20.80 264 ARG D CA 1
ATOM 8465 C C . ARG D 1 264 ? 4.668 -26.738 0.812 1.00 19.88 264 ARG D C 1
ATOM 8466 O O . ARG D 1 264 ? 5.055 -26.647 -0.353 1.00 18.18 264 ARG D O 1
ATOM 8474 N N . ARG D 1 265 ? 4.730 -25.720 1.665 1.00 20.56 265 ARG D N 1
ATOM 8475 C CA . ARG D 1 265 ? 5.300 -24.443 1.217 1.00 21.33 265 ARG D CA 1
ATOM 8476 C C . ARG D 1 265 ? 6.774 -24.591 0.804 1.00 20.22 265 ARG D C 1
ATOM 8477 O O . ARG D 1 265 ? 7.219 -23.904 -0.093 1.00 20.49 265 ARG D O 1
ATOM 8485 N N . TYR D 1 266 ? 7.522 -25.446 1.484 1.00 18.89 266 TYR D N 1
ATOM 8486 C CA . TYR D 1 266 ? 8.940 -25.660 1.152 1.00 19.26 266 TYR D CA 1
ATOM 8487 C C . TYR D 1 266 ? 9.188 -26.728 0.072 1.00 20.47 266 TYR D C 1
ATOM 8488 O O . TYR D 1 266 ? 10.339 -27.212 -0.115 1.00 20.35 266 TYR D O 1
ATOM 8497 N N . LEU D 1 267 ? 8.103 -27.089 -0.635 1.00 20.36 267 LEU D N 1
ATOM 8498 C CA . LEU D 1 267 ? 8.188 -27.989 -1.775 1.00 20.03 267 LEU D CA 1
ATOM 8499 C C . LEU D 1 267 ? 7.421 -27.402 -2.985 1.00 20.78 267 LEU D C 1
ATOM 8500 O O . LEU D 1 267 ? 7.114 -28.120 -3.966 1.00 19.47 267 LEU D O 1
ATOM 8505 N N . GLN D 1 268 ? 7.113 -26.101 -2.911 1.00 22.40 268 GLN D N 1
ATOM 8506 C CA . GLN D 1 268 ? 6.609 -25.325 -4.094 1.00 24.51 268 GLN D CA 1
ATOM 8507 C C . GLN D 1 268 ? 7.704 -25.368 -5.158 1.00 24.71 268 GLN D C 1
ATOM 8508 O O . GLN D 1 268 ? 8.889 -25.091 -4.887 1.00 25.46 268 GLN D O 1
ATOM 8514 N N . GLY D 1 269 ? 7.299 -25.771 -6.343 1.00 25.59 269 GLY D N 1
ATOM 8515 C CA . GLY D 1 269 ? 8.208 -26.008 -7.466 1.00 25.33 269 GLY D CA 1
ATOM 8516 C C . GLY D 1 269 ? 8.794 -27.404 -7.483 1.00 26.14 269 GLY D C 1
ATOM 8517 O O . GLY D 1 269 ? 9.648 -27.694 -8.327 1.00 26.00 269 GLY D O 1
ATOM 8518 N N . TRP D 1 270 ? 8.376 -28.263 -6.542 1.00 25.78 270 TRP D N 1
ATOM 8519 C CA . TRP D 1 270 ? 8.929 -29.632 -6.448 1.00 25.85 270 TRP D CA 1
ATOM 8520 C C . TRP D 1 270 ? 7.795 -30.660 -6.430 1.00 27.04 270 TRP D C 1
ATOM 8521 O O . TRP D 1 270 ? 6.634 -30.308 -6.185 1.00 26.27 270 TRP D O 1
ATOM 8532 N N . GLU D 1 271 ? 8.132 -31.935 -6.651 1.00 26.83 271 GLU D N 1
ATOM 8533 C CA . GLU D 1 271 ? 7.170 -33.007 -6.439 1.00 28.03 271 GLU D CA 1
ATOM 8534 C C . GLU D 1 271 ? 7.259 -33.434 -4.994 1.00 26.93 271 GLU D C 1
ATOM 8535 O O . GLU D 1 271 ? 8.288 -33.984 -4.576 1.00 27.95 271 GLU D O 1
ATOM 8541 N N . ALA D 1 272 ? 6.197 -33.214 -4.228 1.00 25.95 272 ALA D N 1
ATOM 8542 C CA . ALA D 1 272 ? 6.225 -33.527 -2.805 1.00 24.86 272 ALA D CA 1
ATOM 8543 C C . ALA D 1 272 ? 5.955 -35.013 -2.504 1.00 23.63 272 ALA D C 1
ATOM 8544 O O . ALA D 1 272 ? 4.869 -35.507 -2.748 1.00 23.94 272 ALA D O 1
ATOM 8546 N N . PRO D 1 273 ? 6.939 -35.732 -1.932 1.00 22.95 273 PRO D N 1
ATOM 8547 C CA . PRO D 1 273 ? 6.566 -37.047 -1.409 1.00 20.78 273 PRO D CA 1
ATOM 8548 C C . PRO D 1 273 ? 5.448 -36.904 -0.364 1.00 21.55 273 PRO D C 1
ATOM 8549 O O . PRO D 1 273 ? 5.398 -35.892 0.365 1.00 20.77 273 PRO D O 1
ATOM 8553 N N . PRO D 1 274 ? 4.547 -37.906 -0.278 1.00 20.47 274 PRO D N 1
ATOM 8554 C CA . PRO D 1 274 ? 3.562 -37.898 0.841 1.00 20.04 274 PRO D CA 1
ATOM 8555 C C . PRO D 1 274 ? 4.255 -37.843 2.199 1.00 20.06 274 PRO D C 1
ATOM 8556 O O . PRO D 1 274 ? 5.306 -38.445 2.379 1.00 19.28 274 PRO D O 1
ATOM 8560 N N . LEU D 1 275 ? 3.654 -37.121 3.134 1.00 20.12 275 LEU D N 1
ATOM 8561 C CA . LEU D 1 275 ? 4.127 -37.061 4.491 1.00 21.02 275 LEU D CA 1
ATOM 8562 C C . LEU D 1 275 ? 3.112 -37.819 5.349 1.00 21.71 275 LEU D C 1
ATOM 8563 O O . LEU D 1 275 ? 1.977 -37.364 5.558 1.00 21.40 275 LEU D O 1
ATOM 8568 N N . ARG D 1 276 ? 3.514 -39.010 5.799 1.00 21.68 276 ARG D N 1
ATOM 8569 C CA . ARG D 1 276 ? 2.625 -39.951 6.451 1.00 23.01 276 ARG D CA 1
ATOM 8570 C C . ARG D 1 276 ? 2.939 -39.971 7.950 1.00 23.93 276 ARG D C 1
ATOM 8571 O O . ARG D 1 276 ? 4.081 -39.727 8.374 1.00 24.96 276 ARG D O 1
ATOM 8579 N N . ARG D 1 277 ? 1.913 -40.227 8.738 1.00 24.05 277 ARG D N 1
ATOM 8580 C CA . ARG D 1 277 ? 2.047 -40.405 10.168 1.00 25.68 277 ARG D CA 1
ATOM 8581 C C . ARG D 1 277 ? 2.508 -41.835 10.452 1.00 25.83 277 ARG D C 1
ATOM 8582 O O . ARG D 1 277 ? 1.945 -42.762 9.892 1.00 25.82 277 ARG D O 1
ATOM 8590 N N . ALA D 1 278 ? 3.534 -42.019 11.296 1.00 25.51 278 ALA D N 1
ATOM 8591 C CA . ALA D 1 278 ? 3.983 -43.360 11.634 1.00 26.08 278 ALA D CA 1
ATOM 8592 C C . ALA D 1 278 ? 2.783 -44.196 12.136 1.00 27.28 278 ALA D C 1
ATOM 8593 O O . ALA D 1 278 ? 1.937 -43.659 12.851 1.00 26.60 278 ALA D O 1
ATOM 8595 N N . ARG D 1 279 ? 2.760 -45.494 11.815 1.00 28.91 279 ARG D N 1
ATOM 8596 C CA . ARG D 1 279 ? 1.611 -46.371 12.127 1.00 30.84 279 ARG D CA 1
ATOM 8597 C C . ARG D 1 279 ? 1.863 -47.332 13.270 1.00 31.24 279 ARG D C 1
ATOM 8598 O O . ARG D 1 279 ? 0.898 -47.876 13.831 1.00 31.77 279 ARG D O 1
ATOM 8606 N N . LEU D 1 280 ? 3.139 -47.601 13.562 1.00 30.48 280 LEU D N 1
ATOM 8607 C CA . LEU D 1 280 ? 3.498 -48.757 14.358 1.00 31.50 280 LEU D CA 1
ATOM 8608 C C . LEU D 1 280 ? 3.554 -48.489 15.858 1.00 32.60 280 LEU D C 1
ATOM 8609 O O . LEU D 1 280 ? 3.709 -49.410 16.654 1.00 32.50 280 LEU D O 1
ATOM 8614 N N . GLY D 1 281 ? 3.421 -47.230 16.242 1.00 33.63 281 GLY D N 1
ATOM 8615 C CA . GLY D 1 281 ? 3.416 -46.893 17.654 1.00 35.60 281 GLY D CA 1
ATOM 8616 C C . GLY D 1 281 ? 4.624 -47.381 18.446 1.00 36.56 281 GLY D C 1
ATOM 8617 O O . GLY D 1 281 ? 5.766 -47.314 17.969 1.00 36.57 281 GLY D O 1
ATOM 8618 N N . ALA D 1 282 ? 4.343 -47.916 19.638 1.00 37.64 282 ALA D N 1
ATOM 8619 C CA . ALA D 1 282 ? 5.359 -48.287 20.616 1.00 38.05 282 ALA D CA 1
ATOM 8620 C C . ALA D 1 282 ? 6.109 -49.558 20.247 1.00 38.46 282 ALA D C 1
ATOM 8621 O O . ALA D 1 282 ? 7.129 -49.878 20.860 1.00 39.45 282 ALA D O 1
ATOM 8623 N N . GLU D 1 283 ? 5.621 -50.279 19.246 1.00 37.70 283 GLU D N 1
ATOM 8624 C CA . GLU D 1 283 ? 6.247 -51.524 18.848 1.00 36.52 283 GLU D CA 1
ATOM 8625 C C . GLU D 1 283 ? 7.293 -51.377 17.756 1.00 34.84 283 GLU D C 1
ATOM 8626 O O . GLU D 1 283 ? 8.014 -52.336 17.470 1.00 34.54 283 GLU D O 1
ATOM 8632 N N . ALA D 1 284 ? 7.370 -50.199 17.126 1.00 32.33 284 ALA D N 1
ATOM 8633 C CA . ALA D 1 284 ? 8.264 -49.998 15.972 1.00 30.70 284 ALA D CA 1
ATOM 8634 C C . ALA D 1 284 ? 9.734 -50.314 16.265 1.00 29.02 284 ALA D C 1
ATOM 8635 O O . ALA D 1 284 ? 10.442 -50.853 15.414 1.00 29.02 284 ALA D O 1
ATOM 8637 N N . GLY D 1 285 ? 10.199 -49.990 17.475 1.00 28.42 285 GLY D N 1
ATOM 8638 C CA . GLY D 1 285 ? 11.611 -50.208 17.829 1.00 27.01 285 GLY D CA 1
ATOM 8639 C C . GLY D 1 285 ? 11.873 -51.699 17.873 1.00 27.41 285 GLY D C 1
ATOM 8640 O O . GLY D 1 285 ? 12.867 -52.167 17.368 1.00 27.30 285 GLY D O 1
ATOM 8641 N N . LEU D 1 286 ? 10.917 -52.449 18.413 1.00 27.60 286 LEU D N 1
ATOM 8642 C CA . LEU D 1 286 ? 11.007 -53.895 18.501 1.00 27.37 286 LEU D CA 1
ATOM 8643 C C . LEU D 1 286 ? 10.948 -54.537 17.112 1.00 26.95 286 LEU D C 1
ATOM 8644 O O . LEU D 1 286 ? 11.766 -55.376 16.780 1.00 26.93 286 LEU D O 1
ATOM 8649 N N . LEU D 1 287 ? 9.971 -54.140 16.304 1.00 26.98 287 LEU D N 1
ATOM 8650 C CA . LEU D 1 287 ? 9.857 -54.664 14.960 1.00 27.00 287 LEU D CA 1
ATOM 8651 C C . LEU D 1 287 ? 11.097 -54.391 14.107 1.00 27.10 287 LEU D C 1
ATOM 8652 O O . LEU D 1 287 ? 11.541 -55.259 13.347 1.00 27.37 287 LEU D O 1
ATOM 8657 N N . GLY D 1 288 ? 11.690 -53.202 14.259 1.00 26.60 288 GLY D N 1
ATOM 8658 C CA . GLY D 1 288 ? 12.886 -52.832 13.490 1.00 26.47 288 GLY D CA 1
ATOM 8659 C C . GLY D 1 288 ? 14.157 -53.561 13.895 1.00 26.93 288 GLY D C 1
ATOM 8660 O O . GLY D 1 288 ? 15.030 -53.832 13.059 1.00 26.48 288 GLY D O 1
ATO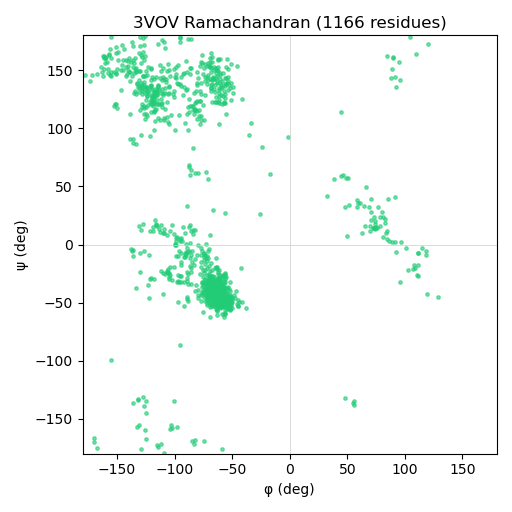M 8661 N N . ALA D 1 289 ? 14.275 -53.843 15.189 1.00 27.36 289 ALA D N 1
ATOM 8662 C CA . ALA D 1 289 ? 15.362 -54.676 15.739 1.00 28.34 289 ALA D CA 1
ATOM 8663 C C . ALA D 1 289 ? 15.250 -56.083 15.158 1.00 28.88 289 ALA D C 1
ATOM 8664 O O . ALA D 1 289 ? 16.219 -56.620 14.610 1.00 28.54 289 ALA D O 1
ATOM 8666 N N . ALA D 1 290 ? 14.046 -56.647 15.248 1.00 29.35 290 ALA D N 1
ATOM 8667 C CA . ALA D 1 290 ? 13.732 -57.911 14.534 1.00 30.40 290 ALA D CA 1
ATOM 8668 C C . ALA D 1 290 ? 14.074 -57.851 13.050 1.00 30.74 290 ALA D C 1
ATOM 8669 O O . ALA D 1 290 ? 14.789 -58.715 12.549 1.00 32.08 290 ALA D O 1
ATOM 8671 N N . LEU D 1 291 ? 13.580 -56.838 12.327 1.00 31.01 291 LEU D N 1
ATOM 8672 C CA . LEU D 1 291 ? 13.855 -56.730 10.896 1.00 29.45 291 LEU D CA 1
ATOM 8673 C C . LEU D 1 291 ? 15.324 -56.571 10.587 1.00 29.91 291 LEU D C 1
ATOM 8674 O O . LEU D 1 291 ? 15.782 -56.976 9.495 1.00 30.26 291 LEU D O 1
ATOM 8679 N N . THR D 1 292 ? 16.064 -55.961 11.503 1.00 30.15 292 THR D N 1
ATOM 8680 C CA . THR D 1 292 ? 17.492 -55.742 11.281 1.00 30.80 292 THR D CA 1
ATOM 8681 C C . THR D 1 292 ? 18.177 -57.114 11.177 1.00 31.77 292 THR D C 1
ATOM 8682 O O . THR D 1 292 ? 18.966 -57.357 10.255 1.00 30.97 292 THR D O 1
ATOM 8686 N N . ALA D 1 293 ? 17.832 -58.007 12.113 1.00 32.61 293 ALA D N 1
ATOM 8687 C CA . ALA D 1 293 ? 18.349 -59.377 12.108 1.00 34.14 293 ALA D CA 1
ATOM 8688 C C . ALA D 1 293 ? 17.799 -60.145 10.911 1.00 34.59 293 ALA D C 1
ATOM 8689 O O . ALA D 1 293 ? 18.564 -60.752 10.171 1.00 35.87 293 ALA D O 1
ATOM 8691 N N . TYR D 1 294 ? 16.489 -60.050 10.692 1.00 36.15 294 TYR D N 1
ATOM 8692 C CA . TYR D 1 294 ? 15.806 -60.748 9.610 1.00 36.97 294 TYR D CA 1
ATOM 8693 C C . TYR D 1 294 ? 16.483 -60.508 8.266 1.00 37.59 294 TYR D C 1
ATOM 8694 O O . TYR D 1 294 ? 16.848 -61.467 7.565 1.00 37.53 294 TYR D O 1
ATOM 8703 N N . LEU D 1 295 ? 16.700 -59.237 7.932 1.00 37.59 295 LEU D N 1
ATOM 8704 C CA . LEU D 1 295 ? 17.247 -58.875 6.640 1.00 39.12 295 LEU D CA 1
ATOM 8705 C C . LEU D 1 295 ? 18.732 -59.147 6.539 1.00 41.00 295 LEU D C 1
ATOM 8706 O O . LEU D 1 295 ? 19.220 -59.446 5.450 1.00 40.50 295 LEU D O 1
ATOM 8711 N N . GLU D 1 296 ? 19.457 -59.022 7.651 1.00 43.60 296 GLU D N 1
ATOM 8712 C CA . GLU D 1 296 ? 20.875 -59.385 7.663 1.00 46.94 296 GLU D CA 1
ATOM 8713 C C . GLU D 1 296 ? 21.052 -60.852 7.269 1.00 48.92 296 GLU D C 1
ATOM 8714 O O . GLU D 1 296 ? 21.865 -61.187 6.384 1.00 49.17 296 GLU D O 1
ATOM 8720 N N . VAL D 1 297 ? 20.272 -61.710 7.919 1.00 51.12 297 VAL D N 1
ATOM 8721 C CA . VAL D 1 297 ? 20.334 -63.148 7.685 1.00 54.11 297 VAL D CA 1
ATOM 8722 C C . VAL D 1 297 ? 20.092 -63.413 6.205 1.00 56.08 297 VAL D C 1
ATOM 8723 O O . VAL D 1 297 ? 20.986 -63.930 5.515 1.00 56.41 297 VAL D O 1
ATOM 8727 N N . LYS D 1 298 ? 18.928 -62.987 5.707 1.00 58.39 298 LYS D N 1
ATOM 8728 C CA . LYS D 1 298 ? 18.552 -63.275 4.321 1.00 60.72 298 LYS D CA 1
ATOM 8729 C C . LYS D 1 298 ? 19.361 -62.565 3.213 1.00 61.77 298 LYS D C 1
ATOM 8730 O O . LYS D 1 298 ? 19.022 -62.663 2.030 1.00 62.08 298 LYS D O 1
ATOM 8736 N N . ASP D 1 299 ? 20.441 -61.880 3.600 1.00 63.14 299 ASP D N 1
ATOM 8737 C CA . ASP D 1 299 ? 21.515 -61.537 2.652 1.00 64.48 299 ASP D CA 1
ATOM 8738 C C . ASP D 1 299 ? 22.891 -61.471 3.324 1.00 64.95 299 ASP D C 1
ATOM 8739 O O . ASP D 1 299 ? 23.909 -61.858 2.733 1.00 65.71 299 ASP D O 1
#

Foldseek 3Di:
DKAKFWEDDLFKIWIFIDDLADGLFIDIDTQDLPEDVVNLVVRLVNHVVRCVSSVHHHQAYFYEDQAQDAQVQCAGCNRHHSHVRSSQVSNCVSHVHHYHYDYLQQLLQLLCCCHNDNNPWQKEKEWAAAQFIFHFIAHRRDTDQDPGSCPRRLQADADDQVADQDPVGHHRGLRCQAHQNNLQVVCCVVVVHRAGLVNLQVCVVVPPPVSVVRLLRNLLSLLLSVLVVCVVRVTLEYEYHYCSQVVHPPSSVVSNVVNVVVSQVVHDRHHYYYIGPPPCSSRSSSRVSTVVVVVVD/DKAKFWEDDLFKIWIFIQDLADTLFIDIDGQDQPADVVNLVVRLVNQVVRCVSSVHHHQAYFYEYAAQAQQVQCAGCDSHHHSHRHNSQVSNCVSNVHHYHYDYLQQLLQLLCCCHNDNNPWQWEKEWAAEQFIFIFTHHRSHTDQDPGRCPRRLQADADDQVADADPVGHHRGLRCQAHQNNLQVVCCVVVVHGDGLVNLQVCVVVPPPVSVVSLLRNLLSLLLSVLVVCVVPVTQEYEYHYDSQVVHPPSSPVSNVVSNVVSQVVHDRHHYYYIGPPPCSSRSSSRNSGVVVVVVD/DKAKFWEDDPFWIWIFIDDLADTLFIDIGGAPPDDDVVNLVVRLVNQVVRCVSSVHHHQEYFYEYAAQDAQVQCCGVNDSSQVSNCVVHVHHYHYDYQQQLLQLLCCCPNDNNPFQWEKEWAAEQFIFIFTHHGNHTPQDPGRCPRRLQADADDQVADQDPVGHHNGLRCQAHQNNLQVVCCVVVVHRAGLVNLLVCVVVPPPVSVVSLLRNLLSLLLSVLVVCVVRVTQAYEYHYCSQVVHDPSSPVSNVVSVVVSQVVHDRHYYYYIDPPPCSSRSSSRVSTVVVVD/DKEKFWEDDLFWIWIFIDPQADTLFIDIDGQDQPEDVVNLVVRLVNHVVRCVVSVHHHQAFFYEDQAPAFQVQCFRCSHHYRNGDSSQVSNCVSHVHHYHYDYLQQLLQLLCCCHKDNNPFQWEKEWAAAQFIFIFTAHGHDTDQDPRRCPRRLQADAPDQVADDDPVGHHNGLRCQAHQNNLQVVCCVVVVHRDGLVNLLVCVVVPPPVSLVRLLRNLLSLLQSVLVVCVVRVTLAYEYHYCSQVVHDDVSPVSNVVSNVVSQVVHDRRYYYYIGPPPCSSRSSSRVNTVVVVVD

Sequence (1180 aa):
MKVVGLDLGGTKIAAGVFDGKRLLSKVVVPTPKEGGERVAEALAEAAERAEREAGVRGEAIGLGTPGPLDFRRGVIRNIPGVQDFPIRRILEEATGRPVFLENDANAAALAEHHLGAAQGEESSLYLTVSTGIGGGVVLGGRVLRGERGQGGELGHLTLLPGGPACGCGLEGCLEALAAGRALERDATYAFQRPVDTRELFRLFQAGDPKAERLVLQAARYVGIGLASLVKAFDPGVVVLGGGVALNAPEGYWWEALLEAYRRYLQGWEAPPLRRARLGAEAGLLGAALTAYLEVKDGMKVVGLDLGGTKIAAGVFDGKRLLSKVVVPTPKEGGERRVAEALAEAAERAEREAGVRGEAIGLGTPGPLDFRRGVIRPNIPGVQDFPIRRILEEATGRPVFLENDANAAALAEHHLGAAQGEESSLYLTVSTGIGGGVVLGGRRVLRGERGQGGELGHLTLLPGGPACGCGLEGCLEALAAGRALERDATYAFQRPVDTRELFRLFQAGDPKAERLVLQAARYVGIGLASLVKAFDPGVVVLGGGVALNAPEGYWEALLEEAYRRYLQGWEAPPLRRARLGAEAGLLGAALTAYLEVKDGMKVVGLDLGGTKIAAGVFDGKRRLLSKVVVPTPKEGGERVAEALAEAAERAEREAGVRGEAIGLGTPGPLDFRRGVIQDFPIRRILEEATGRPVFLENDANAAALAEHHLGAAQGEESSLYLTVSTGIGGGVVLGGRVLRGERGQGGELGHLTLLPGGPACGCGLEGCLEALAAGRALERDATYAFQRPVDTRELFRLFQAGDPKAERLVLQAARYVGIGLASLVKAFDPGVVVLGGGVALNAPEGYWEALLEAYRRYLQGWEAPPLRRARLGAEAGLLGAALTAYLEVKMKVVGLDLGGTKIAAGVFDGKRLLSKVVVPTPKEGGERVAEALAEAAERAEREAGVRGEAIGLGTPGPLDFRRGVIRNIPGVQDFPIRRILEEATGRPVFLENDANAAALAEHHLGAAQGEESSLYLTVSTGIGGGVVLGGRRVLRGERGQGGELGHLTLLPGGPACGCGLEGCLEALAAGRALERDATYAFQRPVDTRELFRLFQAGDPKAERLVLQAARYVGIGLASLVKAFDPGVVVLGGGVALNAPEGYWEALLEAYRRYLQGWEAPPLRRARLGAEAGLLGAALTAYLEVKD

B-factor: mean 32.89, std 15.64, range [11.63, 94.88]

InterPro domains:
  IPR000600 ROK family [PF00480] (4-291)
  IPR000600 ROK family [PTHR18964] (3-293)
  IPR043129 ATPase, nucleotide binding domain [SSF53067] (1-297)
  IPR049874 ROK, conserved site [PS01125] (132-159)

CATH classification: 3.30.420.40 (+1 more: 3.30.420.40)

Nearest PDB structures (foldseek):
  3vov-assembly1_B  TM=1.003E+00  e=1.166E-64  Thermus thermophilus HB8
  3vov-assembly1_D  TM=1.000E+00  e=1.096E-57  Thermus thermophilus HB8
  3vov-assembly1_C  TM=9.991E-01  e=1.033E-57  Thermus thermophilus HB8
  2yhy-assembly1_A  TM=8.178E-01  e=5.478E-27  Homo sapiens
  1z6r-assembly1_A  TM=8.220E-01  e=3.902E-25  Escherichia coli